Protein 7JVE (pdb70)

B-factor: mean 40.15, std 17.89, range [16.14, 153.86]

Nearest PDB structures (foldseek):
  7jve-assembly2_D  TM=9.878E-01  e=9.629E-43  Salmonella enterica subsp. enterica serovar Typhimurium
  9edl-assembly1_A  TM=7.909E-01  e=1.111E-11  Francisella tularensis subsp. tularensis SCHU S4
  6mhh-assembly1_A-3  TM=7.033E-01  e=1.786E-09  Proteus mirabilis
  5idr-assembly2_F  TM=6.924E-01  e=1.075E-09  Proteus mirabilis ATCC 29906
  4xvw-assembly3_I  TM=6.139E-01  e=1.028E-08  Proteus mirabilis ATCC 29906

Structure (mmCIF, N/CA/C/O backbone):
data_7JVE
#
_entry.id   7JVE
#
_cell.length_a   103.012
_cell.length_b   133.731
_cell.length_c   146.750
_cell.angle_alpha   90.000
_cell.angle_beta   90.000
_cell.angle_gamma   90.000
#
_symmetry.space_group_name_H-M   'P 21 21 21'
#
loop_
_entity.id
_entity.type
_entity.pdbx_description
1 polymer 'DsbA family protein'
2 non-polymer 'MAGNESIUM ION'
3 non-polymer 1,2-ETHANEDIOL
4 non-polymer 'TRIETHYLENE GLYCOL'
5 water water
#
loop_
_atom_site.group_PDB
_atom_site.id
_atom_site.type_symbol
_atom_site.label_atom_id
_atom_site.label_alt_id
_atom_site.label_comp_id
_atom_site.label_asym_id
_atom_site.label_entity_id
_atom_site.label_seq_id
_atom_site.pdbx_PDB_ins_code
_atom_site.Cartn_x
_atom_site.Cartn_y
_atom_site.Cartn_z
_atom_site.occupancy
_atom_site.B_iso_or_equiv
_atom_site.auth_seq_id
_atom_site.auth_comp_id
_atom_site.auth_asym_id
_atom_site.auth_atom_id
_atom_site.pdbx_PDB_model_num
ATOM 1 N N . ASP A 1 2 ? 62.870 29.546 -0.773 1.00 75.36 2 ASP A N 1
ATOM 2 C CA . ASP A 1 2 ? 63.829 30.644 -0.771 1.00 86.51 2 ASP A CA 1
ATOM 3 C C . ASP A 1 2 ? 63.527 31.609 0.396 1.00 85.63 2 ASP A C 1
ATOM 4 O O . ASP A 1 2 ? 63.072 31.178 1.463 1.00 75.38 2 ASP A O 1
ATOM 9 N N . SER A 1 3 ? 63.776 32.903 0.198 1.00 92.74 3 SER A N 1
ATOM 10 C CA . SER A 1 3 ? 63.720 33.893 1.266 1.00 87.86 3 SER A CA 1
ATOM 11 C C . SER A 1 3 ? 62.737 35.005 0.906 1.00 83.65 3 SER A C 1
ATOM 12 O O . SER A 1 3 ? 62.373 35.190 -0.260 1.00 85.25 3 SER A O 1
ATOM 15 N N . ALA A 1 4 ? 62.308 35.754 1.933 1.00 76.12 4 ALA A N 1
ATOM 16 C CA . ALA A 1 4 ? 61.286 36.788 1.787 1.00 75.58 4 ALA A CA 1
ATOM 17 C C . ALA A 1 4 ? 61.121 37.582 3.082 1.00 72.21 4 ALA A C 1
ATOM 18 O O . ALA A 1 4 ? 61.656 37.184 4.126 1.00 71.94 4 ALA A O 1
ATOM 20 N N . PRO A 1 5 ? 60.392 38.700 3.061 1.00 67.04 5 PRO A N 1
ATOM 21 C CA . PRO A 1 5 ? 60.210 39.489 4.288 1.00 66.03 5 PRO A CA 1
ATOM 22 C C . PRO A 1 5 ? 59.522 38.686 5.384 1.00 65.47 5 PRO A C 1
ATOM 23 O O . PRO A 1 5 ? 58.442 38.121 5.184 1.00 60.77 5 PRO A O 1
ATOM 27 N N . THR A 1 6 ? 60.151 38.675 6.563 1.00 64.35 6 THR A N 1
ATOM 28 C CA . THR A 1 6 ? 59.673 37.860 7.675 1.00 65.44 6 THR A CA 1
ATOM 29 C C . THR A 1 6 ? 58.244 38.212 8.062 1.00 61.43 6 THR A C 1
ATOM 30 O O . THR A 1 6 ? 57.415 37.323 8.288 1.00 57.81 6 THR A O 1
ATOM 34 N N . SER A 1 7 ? 57.939 39.509 8.144 1.00 60.79 7 SER A N 1
ATOM 35 C CA . SER A 1 7 ? 56.611 39.934 8.568 1.00 58.64 7 SER A CA 1
ATOM 36 C C . SER A 1 7 ? 55.521 39.449 7.616 1.00 56.88 7 SER A C 1
ATOM 37 O O . SER A 1 7 ? 54.364 39.310 8.025 1.00 55.30 7 SER A O 1
ATOM 40 N N . GLN A 1 8 ? 55.855 39.201 6.346 1.00 58.87 8 GLN A N 1
ATOM 41 C CA . GLN A 1 8 ? 54.845 38.823 5.358 1.00 57.98 8 GLN A CA 1
ATOM 42 C C . GLN A 1 8 ? 54.702 37.318 5.171 1.00 54.65 8 GLN A C 1
ATOM 43 O O . GLN A 1 8 ? 53.672 36.867 4.654 1.00 50.88 8 GLN A O 1
ATOM 49 N N . ILE A 1 9 ? 55.696 36.533 5.576 1.00 54.38 9 ILE A N 1
ATOM 50 C CA . ILE A 1 9 ? 55.686 35.117 5.233 1.00 54.70 9 ILE A CA 1
ATOM 51 C C . ILE A 1 9 ? 54.499 34.413 5.883 1.00 52.95 9 ILE A C 1
ATOM 52 O O . ILE A 1 9 ? 53.696 33.755 5.210 1.00 51.71 9 ILE A O 1
ATOM 57 N N . GLY A 1 10 ? 54.386 34.525 7.203 1.00 53.04 10 GLY A N 1
ATOM 58 C CA . GLY A 1 10 ? 53.370 33.825 7.951 1.00 51.94 10 GLY A CA 1
ATOM 59 C C . GLY A 1 10 ? 51.961 34.121 7.478 1.00 49.51 10 GLY A C 1
ATOM 60 O O . GLY A 1 10 ? 51.205 33.223 7.094 1.00 48.67 10 GLY A O 1
ATOM 61 N N . PRO A 1 11 ? 51.571 35.393 7.522 1.00 48.56 11 PRO A N 1
ATOM 62 C CA . PRO A 1 11 ? 50.232 35.753 7.039 1.00 47.51 11 PRO A CA 1
ATOM 63 C C . PRO A 1 11 ? 49.988 35.345 5.595 1.00 49.28 11 PRO A C 1
ATOM 64 O O . PRO A 1 11 ? 48.877 34.916 5.258 1.00 49.27 11 PRO A O 1
ATOM 68 N N . THR A 1 12 ? 50.999 35.473 4.727 1.00 49.15 12 THR A N 1
ATOM 69 C CA . THR A 1 12 ? 50.809 35.143 3.317 1.00 46.88 12 THR A CA 1
ATOM 70 C C . THR A 1 12 ? 50.695 33.637 3.121 1.00 48.87 12 THR A C 1
ATOM 71 O O . THR A 1 12 ? 49.823 33.159 2.384 1.00 45.88 12 THR A O 1
ATOM 75 N N . ALA A 1 13 ? 51.550 32.870 3.796 1.00 50.09 13 ALA A N 1
ATOM 76 C CA . ALA A 1 13 ? 51.505 31.423 3.662 1.00 48.93 13 ALA A CA 1
ATOM 77 C C . ALA A 1 13 ? 50.127 30.871 4.037 1.00 47.30 13 ALA A C 1
ATOM 78 O O . ALA A 1 13 ? 49.580 30.009 3.338 1.00 46.81 13 ALA A O 1
ATOM 80 N N . GLU A 1 14 ? 49.545 31.354 5.131 1.00 46.62 14 GLU A N 1
ATOM 81 C CA . GLU A 1 14 ? 48.269 30.791 5.551 1.00 48.08 14 GLU A CA 1
ATOM 82 C C . GLU A 1 14 ? 47.115 31.313 4.707 1.00 46.18 14 GLU A C 1
ATOM 83 O O . GLU A 1 14 ? 46.128 30.596 4.511 1.00 43.18 14 GLU A O 1
ATOM 89 N N . ALA A 1 15 ? 47.215 32.548 4.205 1.00 44.70 15 ALA A N 1
ATOM 90 C CA . ALA A 1 15 ? 46.196 33.042 3.292 1.00 44.51 15 ALA A CA 1
ATOM 91 C C . ALA A 1 15 ? 46.202 32.248 1.994 1.00 45.79 15 ALA A C 1
ATOM 92 O O . ALA A 1 15 ? 45.139 32.020 1.399 1.00 41.69 15 ALA A O 1
ATOM 94 N N . TYR A 1 16 ? 47.386 31.805 1.555 1.00 43.64 16 TYR A N 1
ATOM 95 C CA . TYR A 1 16 ? 47.470 31.000 0.345 1.00 47.85 16 TYR A CA 1
ATOM 96 C C . TYR A 1 16 ? 46.819 29.633 0.557 1.00 45.09 16 TYR A C 1
ATOM 97 O O . TYR A 1 16 ? 46.049 29.164 -0.290 1.00 45.91 16 TYR A O 1
ATOM 106 N N . ILE A 1 17 ? 47.092 28.992 1.690 1.00 45.71 17 ILE A N 1
ATOM 107 C CA . ILE A 1 17 ? 46.455 27.712 1.981 1.00 43.92 17 ILE A CA 1
ATOM 108 C C . ILE A 1 17 ? 44.940 27.873 2.045 1.00 44.31 17 ILE A C 1
ATOM 109 O O . ILE A 1 17 ? 44.194 27.073 1.470 1.00 43.41 17 ILE A O 1
ATOM 114 N N . VAL A 1 18 ? 44.461 28.917 2.727 1.00 42.02 18 VAL A N 1
ATOM 115 C CA . VAL A 1 18 ? 43.026 29.193 2.739 1.00 44.15 18 VAL A CA 1
ATOM 116 C C . VAL A 1 18 ? 42.476 29.271 1.318 1.00 45.63 18 VAL A C 1
ATOM 117 O O . VAL A 1 18 ? 41.425 28.694 1.017 1.00 47.36 18 VAL A O 1
ATOM 121 N N . SER A 1 19 ? 43.185 29.965 0.416 1.00 43.68 19 SER A N 1
ATOM 122 C CA . SER A 1 19 ? 42.726 30.081 -0.972 1.00 46.33 19 SER A CA 1
ATOM 123 C C . SER A 1 19 ? 42.799 28.766 -1.721 1.00 47.30 19 SER A C 1
ATOM 124 O O . SER A 1 19 ? 41.971 28.511 -2.603 1.00 48.69 19 SER A O 1
ATOM 127 N N . HIS A 1 20 ? 43.806 27.947 -1.426 1.00 43.39 20 HIS A N 1
ATOM 128 C CA . HIS A 1 20 ? 44.081 26.724 -2.175 1.00 44.86 20 HIS A CA 1
ATOM 129 C C . HIS A 1 20 ? 44.266 25.596 -1.172 1.00 45.22 20 HIS A C 1
ATOM 130 O O . HIS A 1 20 ? 45.381 25.111 -0.952 1.00 46.85 20 HIS A O 1
ATOM 137 N N . PRO A 1 21 ? 43.179 25.154 -0.537 1.00 45.96 21 PRO A N 1
ATOM 138 C CA . PRO A 1 21 ? 43.314 24.247 0.611 1.00 44.32 21 PRO A CA 1
ATOM 139 C C . PRO A 1 21 ? 43.627 22.782 0.285 1.00 45.84 21 PRO A C 1
ATOM 140 O O . PRO A 1 21 ? 44.094 22.078 1.177 1.00 49.67 21 PRO A O 1
ATOM 144 N N . ASP A 1 22 ? 43.427 22.282 -0.927 1.00 43.92 22 ASP A N 1
ATOM 145 C CA . ASP A 1 22 ? 43.645 20.851 -1.184 1.00 51.74 22 ASP A CA 1
ATOM 146 C C . ASP A 1 22 ? 45.019 20.316 -0.834 1.00 49.37 22 ASP A C 1
ATOM 147 O O . ASP A 1 22 ? 45.114 19.242 -0.227 1.00 50.53 22 ASP A O 1
ATOM 152 N N . LYS A 1 23 ? 46.085 21.008 -1.178 1.00 50.07 23 LYS A N 1
ATOM 153 C CA . LYS A 1 23 ? 47.361 20.362 -0.931 1.00 49.72 23 LYS A CA 1
ATOM 154 C C . LYS A 1 23 ? 47.609 20.204 0.558 1.00 46.94 23 LYS A C 1
ATOM 155 O O . LYS A 1 23 ? 47.932 19.106 1.019 1.00 47.89 23 LYS A O 1
ATOM 161 N N . VAL A 1 24 ? 47.399 21.264 1.334 1.00 44.98 24 VAL A N 1
ATOM 162 C CA . VAL A 1 24 ? 47.662 21.145 2.760 1.00 46.14 24 VAL A CA 1
ATOM 163 C C . VAL A 1 24 ? 46.530 20.391 3.454 1.00 46.88 24 VAL A C 1
ATOM 164 O O . VAL A 1 24 ? 46.767 19.665 4.435 1.00 44.48 24 VAL A O 1
ATOM 168 N N . GLY A 1 25 ? 45.304 20.524 2.947 1.00 43.79 25 GLY A N 1
ATOM 169 C CA . GLY A 1 25 ? 44.202 19.740 3.474 1.00 43.19 25 GLY A CA 1
ATOM 170 C C . GLY A 1 25 ? 44.435 18.248 3.341 1.00 47.41 25 GLY A C 1
ATOM 171 O O . GLY A 1 25 ? 44.193 17.487 4.281 1.00 43.35 25 GLY A O 1
ATOM 172 N N . GLU A 1 26 ? 44.926 17.806 2.178 1.00 46.04 26 GLU A N 1
ATOM 173 C CA . GLU A 1 26 ? 45.175 16.379 1.991 1.00 47.34 26 GLU A CA 1
ATOM 174 C C . GLU A 1 26 ? 46.320 15.890 2.867 1.00 44.31 26 GLU A C 1
ATOM 175 O O . GLU A 1 26 ? 46.215 14.840 3.513 1.00 45.19 26 GLU A O 1
ATOM 181 N N . VAL A 1 27 ? 47.432 16.624 2.893 1.00 42.34 27 VAL A N 1
ATOM 182 C CA . VAL A 1 27 ? 48.588 16.133 3.634 1.00 46.48 27 VAL A CA 1
ATOM 183 C C . VAL A 1 27 ? 48.276 16.087 5.130 1.00 44.25 27 VAL A C 1
ATOM 184 O O . VAL A 1 27 ? 48.609 15.117 5.818 1.00 43.98 27 VAL A O 1
ATOM 188 N N . VAL A 1 28 ? 47.598 17.110 5.651 1.00 43.22 28 VAL A N 1
ATOM 189 C CA . VAL A 1 28 ? 47.257 17.100 7.069 1.00 40.81 28 VAL A CA 1
ATOM 190 C C . VAL A 1 28 ? 46.188 16.052 7.366 1.00 43.58 28 VAL A C 1
ATOM 191 O O . VAL A 1 28 ? 46.238 15.377 8.404 1.00 44.02 28 VAL A O 1
ATOM 195 N N . ALA A 1 29 ? 45.195 15.905 6.479 1.00 38.81 29 ALA A N 1
ATOM 196 C CA . ALA A 1 29 ? 44.174 14.881 6.692 1.00 39.83 29 ALA A CA 1
ATOM 197 C C . ALA A 1 29 ? 44.794 13.493 6.709 1.00 43.38 29 ALA A C 1
ATOM 198 O O . ALA A 1 29 ? 44.421 12.640 7.525 1.00 42.79 29 ALA A O 1
ATOM 200 N N . THR A 1 30 ? 45.758 13.254 5.822 1.00 41.99 30 THR A N 1
ATOM 201 C CA . THR A 1 30 ? 46.474 11.987 5.831 1.00 42.64 30 THR A CA 1
ATOM 202 C C . THR A 1 30 ? 47.220 11.795 7.149 1.00 43.62 30 THR A C 1
ATOM 203 O O . THR A 1 30 ? 47.141 10.726 7.769 1.00 47.13 30 THR A O 1
ATOM 207 N N . TYR A 1 31 ? 47.951 12.824 7.595 1.00 40.61 31 TYR A N 1
ATOM 208 C CA . TYR A 1 31 ? 48.594 12.767 8.904 1.00 42.84 31 TYR A CA 1
ATOM 209 C C . TYR A 1 31 ? 47.600 12.391 9.997 1.00 42.91 31 TYR A C 1
ATOM 210 O O . TYR A 1 31 ? 47.921 11.613 10.902 1.00 42.50 31 TYR A O 1
ATOM 219 N N . LEU A 1 32 ? 46.389 12.946 9.934 1.00 43.55 32 LEU A N 1
ATOM 220 C CA . LEU A 1 32 ? 45.409 12.715 10.988 1.00 40.07 32 LEU A CA 1
ATOM 221 C C . LEU A 1 32 ? 44.834 11.309 10.917 1.00 41.34 32 LEU A C 1
ATOM 222 O O . LEU A 1 32 ? 44.542 10.697 11.951 1.00 40.12 32 LEU A O 1
ATOM 227 N N . ALA A 1 33 ? 44.636 10.791 9.706 1.00 41.47 33 ALA A N 1
ATOM 228 C CA . ALA A 1 33 ? 44.194 9.410 9.577 1.00 39.96 33 ALA A CA 1
ATOM 229 C C . ALA A 1 33 ? 45.199 8.457 10.214 1.00 40.10 33 ALA A C 1
ATOM 230 O O . ALA A 1 33 ? 44.810 7.394 10.718 1.00 38.73 33 ALA A O 1
ATOM 232 N N . GLU A 1 34 ? 46.482 8.843 10.233 1.00 39.96 34 GLU A N 1
ATOM 233 C CA . GLU A 1 34 ? 47.567 8.016 10.755 1.00 41.88 34 GLU A CA 1
ATOM 234 C C . GLU A 1 34 ? 47.874 8.291 12.223 1.00 41.37 34 GLU A C 1
ATOM 235 O O . GLU A 1 34 ? 48.496 7.451 12.880 1.00 45.87 34 GLU A O 1
ATOM 241 N N . HIS A 1 35 ? 47.471 9.446 12.750 1.00 40.28 35 HIS A N 1
ATOM 242 C CA . HIS A 1 35 ? 47.510 9.729 14.181 1.00 40.37 35 HIS A CA 1
ATOM 243 C C . HIS A 1 35 ? 46.083 10.017 14.630 1.00 41.41 35 HIS A C 1
ATOM 244 O O . HIS A 1 35 ? 45.751 11.158 14.978 1.00 44.70 35 HIS A O 1
ATOM 251 N N . PRO A 1 36 ? 45.210 9.002 14.631 1.00 40.85 36 PRO A N 1
ATOM 252 C CA . PRO A 1 36 ? 43.764 9.259 14.795 1.00 39.33 36 PRO A CA 1
ATOM 253 C C . PRO A 1 36 ? 43.317 9.542 16.219 1.00 38.90 36 PRO A C 1
ATOM 254 O O . PRO A 1 36 ? 42.116 9.632 16.485 1.00 38.80 36 PRO A O 1
ATOM 258 N N . GLU A 1 37 ? 44.268 9.671 17.143 1.00 43.25 37 GLU A N 1
ATOM 259 C CA . GLU A 1 37 ? 43.944 10.025 18.521 1.00 43.79 37 GLU A CA 1
ATOM 260 C C . GLU A 1 37 ? 43.144 11.315 18.594 1.00 42.56 37 GLU A C 1
ATOM 261 O O . GLU A 1 37 ? 42.430 11.526 19.580 1.00 39.73 37 GLU A O 1
ATOM 267 N N . PHE A 1 38 ? 43.277 12.197 17.589 1.00 37.02 38 PHE A N 1
ATOM 268 C CA . PHE A 1 38 ? 42.508 13.437 17.576 1.00 38.00 38 PHE A CA 1
ATOM 269 C C . PHE A 1 38 ? 41.019 13.148 17.561 1.00 36.27 38 PHE A C 1
ATOM 270 O O . PHE A 1 38 ? 40.227 13.911 18.122 1.00 39.24 38 PHE A O 1
ATOM 278 N N . LEU A 1 39 ? 40.623 12.058 16.912 1.00 32.96 39 LEU A N 1
ATOM 279 C CA . LEU A 1 39 ? 39.219 11.692 16.871 1.00 34.82 39 LEU A CA 1
ATOM 280 C C . LEU A 1 39 ? 38.658 11.487 18.275 1.00 35.74 39 LEU A C 1
ATOM 281 O O . LEU A 1 39 ? 37.519 11.868 18.561 1.00 36.59 39 LEU A O 1
ATOM 286 N N . VAL A 1 40 ? 39.441 10.881 19.167 1.00 37.81 40 VAL A N 1
ATOM 287 C CA . VAL A 1 40 ? 38.917 10.553 20.489 1.00 33.62 40 VAL A CA 1
ATOM 288 C C . VAL A 1 40 ? 38.625 11.821 21.279 1.00 31.81 40 VAL A C 1
ATOM 289 O O . VAL A 1 40 ? 37.602 11.920 21.960 1.00 32.91 40 VAL A O 1
ATOM 293 N N . ALA A 1 41 ? 39.498 12.824 21.171 1.00 33.15 41 ALA A N 1
ATOM 294 C CA . ALA A 1 41 ? 39.310 14.077 21.899 1.00 30.50 41 ALA A CA 1
ATOM 295 C C . ALA A 1 41 ? 38.226 14.945 21.261 1.00 33.57 41 ALA A C 1
ATOM 296 O O . ALA A 1 41 ? 37.427 15.567 21.975 1.00 35.44 41 ALA A O 1
ATOM 298 N N . ALA A 1 42 ? 38.176 15.001 19.925 1.00 32.59 42 ALA A N 1
ATOM 299 C CA . ALA A 1 42 ? 37.105 15.742 19.261 1.00 30.35 42 ALA A CA 1
ATOM 300 C C . ALA A 1 42 ? 35.733 15.170 19.617 1.00 32.16 42 ALA A C 1
ATOM 301 O O . ALA A 1 42 ? 34.788 15.924 19.878 1.00 29.21 42 ALA A O 1
ATOM 303 N N . SER A 1 43 ? 35.604 13.835 19.619 1.00 30.60 43 SER A N 1
ATOM 304 C CA . SER A 1 43 ? 34.316 13.212 19.926 1.00 29.39 43 SER A CA 1
ATOM 305 C C . SER A 1 43 ? 33.884 13.518 21.354 1.00 29.98 43 SER A C 1
ATOM 306 O O . SER A 1 43 ? 32.702 13.787 21.610 1.00 28.34 43 SER A O 1
ATOM 309 N N . GLU A 1 44 ? 34.831 13.504 22.296 1.00 30.23 44 GLU A N 1
ATOM 310 C CA . GLU A 1 44 ? 34.499 13.874 23.664 1.00 29.89 44 GLU A CA 1
ATOM 311 C C . GLU A 1 44 ? 34.015 15.322 23.741 1.00 32.50 44 GLU A C 1
ATOM 312 O O . GLU A 1 44 ? 32.985 15.613 24.366 1.00 33.63 44 GLU A O 1
ATOM 318 N N . THR A 1 45 ? 34.748 16.249 23.109 1.00 30.94 45 THR A N 1
ATOM 319 C CA . THR A 1 45 ? 34.295 17.637 23.058 1.00 30.73 45 THR A CA 1
ATOM 320 C C . THR A 1 45 ? 32.905 17.740 22.425 1.00 30.76 45 THR A C 1
ATOM 321 O O . THR A 1 45 ? 32.027 18.451 22.935 1.00 27.53 45 THR A O 1
ATOM 325 N N . LEU A 1 46 ? 32.684 17.034 21.316 1.00 30.42 46 LEU A N 1
ATOM 326 C CA . LEU A 1 46 ? 31.388 17.108 20.651 1.00 28.27 46 LEU A CA 1
ATOM 327 C C . LEU A 1 46 ? 30.258 16.775 21.622 1.00 29.57 46 LEU A C 1
ATOM 328 O O . LEU A 1 46 ? 29.319 17.557 21.796 1.00 27.66 46 LEU A O 1
ATOM 333 N N . HIS A 1 47 ? 30.345 15.619 22.276 1.00 27.95 47 HIS A N 1
ATOM 334 C CA . HIS A 1 47 ? 29.226 15.155 23.081 1.00 28.31 47 HIS A CA 1
ATOM 335 C C . HIS A 1 47 ? 29.097 15.960 24.366 1.00 28.58 47 HIS A C 1
ATOM 336 O O . HIS A 1 47 ? 27.977 16.264 24.800 1.00 25.84 47 HIS A O 1
ATOM 343 N N . GLN A 1 48 ? 30.218 16.379 24.939 1.00 28.47 48 GLN A N 1
ATOM 344 C CA . GLN A 1 48 ? 30.159 17.284 26.074 1.00 32.45 48 GLN A CA 1
ATOM 345 C C . GLN A 1 48 ? 29.426 18.581 25.706 1.00 33.08 48 GLN A C 1
ATOM 346 O O . GLN A 1 48 ? 28.636 19.106 26.503 1.00 33.35 48 GLN A O 1
ATOM 352 N N . ARG A 1 49 ? 29.586 19.068 24.470 1.00 30.89 49 ARG A N 1
ATOM 353 C CA . ARG A 1 49 ? 28.900 20.315 24.118 1.00 30.56 49 ARG A CA 1
ATOM 354 C C . ARG A 1 49 ? 27.462 20.098 23.659 1.00 32.41 49 ARG A C 1
ATOM 355 O O . ARG A 1 49 ? 26.625 20.993 23.832 1.00 30.04 49 ARG A O 1
ATOM 363 N N . GLN A 1 50 ? 27.153 18.950 23.050 1.00 30.48 50 GLN A N 1
ATOM 364 C CA . GLN A 1 50 ? 25.763 18.687 22.692 1.00 31.39 50 GLN A CA 1
ATOM 365 C C . GLN A 1 50 ? 24.913 18.450 23.933 1.00 29.79 50 GLN A C 1
ATOM 366 O O . GLN A 1 50 ? 23.734 18.823 23.950 1.00 30.77 50 GLN A O 1
ATOM 372 N N . GLN A 1 51 ? 25.498 17.869 24.986 1.00 26.91 51 GLN A N 1
ATOM 373 C CA . GLN A 1 51 ? 24.787 17.734 26.250 1.00 29.04 51 GLN A CA 1
ATOM 374 C C . GLN A 1 51 ? 24.385 19.108 26.785 1.00 30.44 51 GLN A C 1
ATOM 375 O O . GLN A 1 51 ? 23.223 19.340 27.151 1.00 28.18 51 GLN A O 1
ATOM 381 N N . ILE A 1 52 ? 25.335 20.037 26.822 1.00 27.03 52 ILE A N 1
ATOM 382 C CA . ILE A 1 52 ? 25.036 21.361 27.348 1.00 30.37 52 ILE A CA 1
ATOM 383 C C . ILE A 1 52 ? 24.031 22.073 26.452 1.00 30.07 52 ILE A C 1
ATOM 384 O O . ILE A 1 52 ? 23.090 22.712 26.935 1.00 30.51 52 ILE A O 1
ATOM 389 N N . ALA A 1 53 ? 24.191 21.942 25.137 1.00 31.19 53 ALA A N 1
ATOM 390 C CA . ALA A 1 53 ? 23.273 22.605 24.219 1.00 32.26 53 ALA A CA 1
ATOM 391 C C . ALA A 1 53 ? 21.871 22.017 24.331 1.00 28.42 53 ALA A C 1
ATOM 392 O O . ALA A 1 53 ? 20.876 22.752 24.298 1.00 28.29 53 ALA A O 1
ATOM 394 N N . GLN A 1 54 ? 21.775 20.699 24.484 1.00 26.93 54 GLN A N 1
ATOM 395 C CA . GLN A 1 54 ? 20.470 20.058 24.648 1.00 28.22 54 GLN A CA 1
ATOM 396 C C . GLN A 1 54 ? 19.779 20.547 25.914 1.00 26.99 54 GLN A C 1
ATOM 397 O O . GLN A 1 54 ? 18.597 20.915 25.889 1.00 29.63 54 GLN A O 1
ATOM 403 N N . GLN A 1 55 ? 20.507 20.533 27.038 1.00 26.06 55 GLN A N 1
ATOM 404 C CA . GLN A 1 55 ? 19.969 20.982 28.319 1.00 24.94 55 GLN A CA 1
ATOM 405 C C . GLN A 1 55 ? 19.460 22.413 28.224 1.00 28.06 55 GLN A C 1
ATOM 406 O O . GLN A 1 55 ? 18.339 22.722 28.649 1.00 28.79 55 GLN A O 1
ATOM 412 N N . GLN A 1 56 ? 20.283 23.305 27.686 1.00 27.14 56 GLN A N 1
ATOM 413 C CA . GLN A 1 56 ? 19.865 24.687 27.523 1.00 27.31 56 GLN A CA 1
ATOM 414 C C . GLN A 1 56 ? 18.574 24.786 26.721 1.00 26.88 56 GLN A C 1
ATOM 415 O O . GLN A 1 56 ? 17.677 25.567 27.069 1.00 27.97 56 GLN A O 1
ATOM 421 N N . ALA A 1 57 ? 18.448 23.990 25.657 1.00 24.74 57 ALA A N 1
ATOM 422 C CA . ALA A 1 57 ? 17.255 24.083 24.817 1.00 27.50 57 ALA A CA 1
ATOM 423 C C . ALA A 1 57 ? 16.027 23.556 25.544 1.00 26.07 57 ALA A C 1
ATOM 424 O O . ALA A 1 57 ? 14.932 24.101 25.378 1.00 25.85 57 ALA A O 1
ATOM 426 N N . TYR A 1 58 ? 16.191 22.482 26.331 1.00 24.50 58 TYR A N 1
ATOM 427 C CA . TYR A 1 58 ? 15.097 21.977 27.162 1.00 26.63 58 TYR A CA 1
ATOM 428 C C . TYR A 1 58 ? 14.678 22.999 28.211 1.00 27.50 58 TYR A C 1
ATOM 429 O O . TYR A 1 58 ? 13.480 23.159 28.486 1.00 25.97 58 TYR A O 1
ATOM 438 N N . VAL A 1 59 ? 15.652 23.686 28.820 1.00 24.20 59 VAL A N 1
ATOM 439 C CA . VAL A 1 59 ? 15.324 24.705 29.808 1.00 25.02 59 VAL A CA 1
ATOM 440 C C . VAL A 1 59 ? 14.467 25.801 29.179 1.00 29.57 59 VAL A C 1
ATOM 441 O O . VAL A 1 59 ? 13.469 26.247 29.765 1.00 27.92 59 VAL A O 1
ATOM 445 N N . GLN A 1 60 ? 14.829 26.242 27.970 1.00 27.30 60 GLN A N 1
ATOM 446 C CA . GLN A 1 60 ? 14.016 27.239 27.282 1.00 27.85 60 GLN A CA 1
ATOM 447 C C . GLN A 1 60 ? 12.591 26.742 27.087 1.00 28.74 60 GLN A C 1
ATOM 448 O O . GLN A 1 60 ? 11.639 27.513 27.233 1.00 27.18 60 GLN A O 1
ATOM 454 N N . LEU A 1 61 ? 12.428 25.458 26.727 1.00 26.22 61 LEU A N 1
ATOM 455 C CA . LEU A 1 61 ? 11.088 24.907 26.527 1.00 26.74 61 LEU A CA 1
ATOM 456 C C . LEU A 1 61 ? 10.302 24.886 27.833 1.00 26.69 61 LEU A C 1
ATOM 457 O O . LEU A 1 61 ? 9.112 25.234 27.851 1.00 26.67 61 LEU A O 1
ATOM 462 N N . ALA A 1 62 ? 10.962 24.501 28.941 1.00 25.19 62 ALA A N 1
ATOM 463 C CA . ALA A 1 62 ? 10.328 24.534 30.260 1.00 24.87 62 ALA A CA 1
ATOM 464 C C . ALA A 1 62 ? 9.846 25.933 30.617 1.00 29.26 62 ALA A C 1
ATOM 465 O O . ALA A 1 62 ? 8.726 26.103 31.117 1.00 27.69 62 ALA A O 1
ATOM 467 N N . LEU A 1 63 ? 10.673 26.952 30.366 1.00 27.87 63 LEU A N 1
ATOM 468 C CA . LEU A 1 63 ? 10.242 28.315 30.652 1.00 30.38 63 LEU A CA 1
ATOM 469 C C . LEU A 1 63 ? 9.062 28.708 29.780 1.00 30.01 63 LEU A C 1
ATOM 470 O O . LEU A 1 63 ? 8.139 29.381 30.249 1.00 35.29 63 LEU A O 1
ATOM 475 N N . GLN A 1 64 ? 9.053 28.277 28.518 1.00 28.65 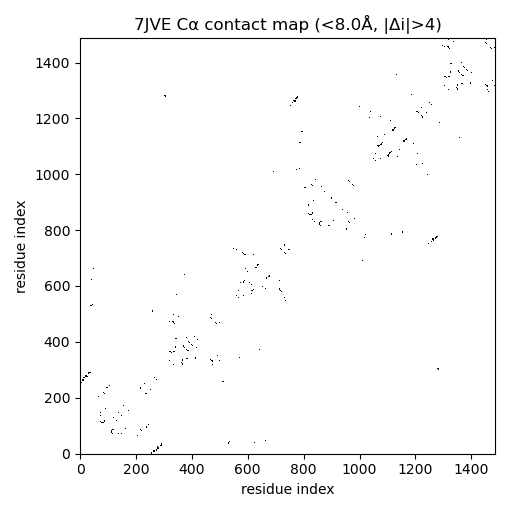64 GLN A N 1
ATOM 476 C CA . GLN A 1 64 ? 7.952 28.657 27.633 1.00 29.82 64 GLN A CA 1
ATOM 477 C C . GLN A 1 64 ? 6.633 27.975 28.033 1.00 30.09 64 GLN A C 1
ATOM 478 O O . GLN A 1 64 ? 5.559 28.584 27.942 1.00 31.72 64 GLN A O 1
ATOM 484 N N . TYR A 1 65 ? 6.681 26.722 28.490 1.00 26.38 65 TYR A N 1
ATOM 485 C CA . TYR A 1 65 ? 5.464 25.988 28.826 1.00 28.76 65 TYR A CA 1
ATOM 486 C C . TYR A 1 65 ? 5.240 25.888 30.330 1.00 29.53 65 TYR A C 1
ATOM 487 O O . TYR A 1 65 ? 4.584 24.962 30.801 1.00 31.74 65 TYR A O 1
ATOM 496 N N A ARG A 1 66 ? 5.774 26.844 31.083 0.47 29.44 66 ARG A N 1
ATOM 497 N N B ARG A 1 66 ? 5.765 26.843 31.096 0.53 30.14 66 ARG A N 1
ATOM 498 C CA A ARG A 1 66 ? 5.626 26.862 32.532 0.47 33.15 66 ARG A CA 1
ATOM 499 C CA B ARG A 1 66 ? 5.614 26.811 32.547 0.53 32.95 66 ARG A CA 1
ATOM 500 C C A ARG A 1 66 ? 4.174 26.640 32.971 0.47 33.97 66 ARG A C 1
ATOM 501 C C B ARG A 1 66 ? 4.155 26.614 32.968 0.53 34.11 66 ARG A C 1
ATOM 502 O O A ARG A 1 66 ? 3.895 25.815 33.849 0.47 29.43 66 ARG A O 1
ATOM 503 O O B ARG A 1 66 ? 3.852 25.784 33.834 0.53 31.27 66 ARG A O 1
ATOM 518 N N . ALA A 1 67 ? 3.234 27.382 32.380 1.00 28.99 67 ALA A N 1
ATOM 519 C CA . ALA A 1 67 ? 1.857 27.323 32.856 1.00 30.51 67 ALA A CA 1
ATOM 520 C C . ALA A 1 67 ? 1.283 25.926 32.673 1.00 30.57 67 ALA A C 1
ATOM 521 O O . ALA A 1 67 ? 0.611 25.396 33.570 1.00 28.47 67 ALA A O 1
ATOM 523 N N . GLU A 1 68 ? 1.551 25.308 31.527 1.00 29.51 68 GLU A N 1
ATOM 524 C CA . GLU A 1 68 ? 1.077 23.956 31.288 1.00 25.48 68 GLU A CA 1
ATOM 525 C C . GLU A 1 68 ? 1.771 22.970 32.220 1.00 28.61 68 GLU A C 1
ATOM 526 O O . GLU A 1 68 ? 1.125 22.079 32.782 1.00 30.75 68 GLU A O 1
ATOM 532 N N . LEU A 1 69 ? 3.091 23.110 32.388 1.00 23.39 69 LEU A N 1
ATOM 533 C CA . LEU A 1 69 ? 3.834 22.208 33.263 1.00 23.33 69 LEU A CA 1
ATOM 534 C C . LEU A 1 69 ? 3.289 22.237 34.687 1.00 25.27 69 LEU A C 1
ATOM 535 O O . LEU A 1 69 ? 3.253 21.206 35.367 1.00 24.46 69 LEU A O 1
ATOM 540 N N . LEU A 1 70 ? 2.875 23.412 35.163 1.00 24.92 70 LEU A N 1
ATOM 541 C CA . LEU A 1 70 ? 2.461 23.591 36.546 1.00 27.02 70 LEU A CA 1
ATOM 542 C C . LEU A 1 70 ? 0.949 23.638 36.705 1.00 28.47 70 LEU A C 1
ATOM 543 O O . LEU A 1 70 ? 0.463 23.964 37.793 1.00 25.80 70 LEU A O 1
ATOM 548 N N . SER A 1 71 ? 0.208 23.307 35.645 1.00 28.80 71 SER A N 1
ATOM 549 C CA . SER A 1 71 ? -1.251 23.286 35.661 1.00 30.63 71 SER A CA 1
ATOM 550 C C . SER A 1 71 ? -1.788 22.659 36.943 1.00 28.07 71 SER A C 1
ATOM 551 O O . SER A 1 71 ? -1.332 21.596 37.367 1.00 26.29 71 SER A O 1
ATOM 554 N N . SER A 1 72 ? -2.746 23.337 37.570 1.00 29.68 72 SER A N 1
ATOM 555 C CA . SER A 1 72 ? -3.423 22.722 38.703 1.00 32.88 72 SER A CA 1
ATOM 556 C C . SER A 1 72 ? -4.411 21.638 38.274 1.00 30.88 72 SER A C 1
ATOM 557 O O . SER A 1 72 ? -5.084 21.074 39.140 1.00 30.33 72 SER A O 1
ATOM 560 N N . SER A 1 73 ? -4.537 21.358 36.973 1.00 28.92 73 SER A N 1
ATOM 561 C CA . SER A 1 73 ? -5.369 20.261 36.508 1.00 28.78 73 SER A CA 1
ATOM 562 C C . SER A 1 73 ? -4.680 18.904 36.632 1.00 27.73 73 SER A C 1
ATOM 563 O O . SER A 1 73 ? -5.358 17.874 36.556 1.00 26.40 73 SER A O 1
ATOM 566 N N . SER A 1 74 ? -3.374 18.878 36.852 1.00 24.91 74 SER A N 1
ATOM 567 C CA . SER A 1 74 ? -2.620 17.631 36.952 1.00 23.34 74 SER A CA 1
ATOM 568 C C . SER A 1 74 ? -2.560 17.174 38.401 1.00 24.58 74 SER A C 1
ATOM 569 O O . SER A 1 74 ? -2.442 18.000 39.310 1.00 26.36 74 SER A O 1
ATOM 572 N N . PRO A 1 75 ? -2.659 15.887 38.671 1.00 24.26 75 PRO A N 1
ATOM 573 C CA . PRO A 1 75 ? -2.524 15.439 40.062 1.00 26.78 75 PRO A CA 1
ATOM 574 C C . PRO A 1 75 ? -1.170 15.870 40.608 1.00 24.20 75 PRO A C 1
ATOM 575 O O . PRO A 1 75 ? -0.153 15.821 39.911 1.00 24.57 75 PRO A O 1
ATOM 579 N N . SER A 1 76 ? -1.158 16.287 41.870 1.00 24.62 76 SER A N 1
ATOM 580 C CA . SER A 1 76 ? 0.099 16.615 42.532 1.00 25.82 76 SER A CA 1
ATOM 581 C C . SER A 1 76 ? -0.001 16.291 44.013 1.00 25.70 76 SER A C 1
ATOM 582 O O . SER A 1 76 ? -1.085 16.053 44.546 1.00 24.95 76 SER A O 1
ATOM 585 N N . VAL A 1 77 ? 1.165 16.225 44.653 1.00 25.68 77 VAL A N 1
ATOM 586 C CA . VAL A 1 77 ? 1.287 16.246 46.100 1.00 25.90 77 VAL A CA 1
ATOM 587 C C . VAL A 1 77 ? 2.269 17.352 46.448 1.00 28.79 77 VAL A C 1
ATOM 588 O O . VAL A 1 77 ? 3.013 17.837 45.597 1.00 25.56 77 VAL A O 1
ATOM 592 N N . GLY A 1 78 ? 2.284 17.726 47.728 1.00 29.00 78 GLY A N 1
ATOM 593 C CA . GLY A 1 78 ? 3.030 18.877 48.164 1.00 28.63 78 GLY A CA 1
ATOM 594 C C . GLY A 1 78 ? 2.191 20.136 48.044 1.00 30.90 78 GLY A C 1
ATOM 595 O O . GLY A 1 78 ? 1.124 20.140 47.420 1.00 32.84 78 GLY A O 1
ATOM 596 N N . PRO A 1 79 ? 2.657 21.233 48.637 1.00 30.70 79 PRO A N 1
ATOM 597 C CA . PRO A 1 79 ? 1.835 22.457 48.658 1.00 34.85 79 PRO A CA 1
ATOM 598 C C . PRO A 1 79 ? 1.645 23.033 47.259 1.00 37.81 79 PRO A C 1
ATOM 599 O O . PRO A 1 79 ? 2.555 23.003 46.420 1.00 32.76 79 PRO A O 1
ATOM 603 N N . ASN A 1 80 ? 0.435 23.548 47.012 1.00 36.36 80 ASN A N 1
ATOM 604 C CA . ASN A 1 80 ? 0.129 24.092 45.690 1.00 40.52 80 ASN A CA 1
ATOM 605 C C . ASN A 1 80 ? 1.001 25.293 45.361 1.00 40.97 80 ASN A C 1
ATOM 606 O O . ASN A 1 80 ? 1.305 25.525 44.187 1.00 39.53 80 ASN A O 1
ATOM 611 N N . GLU A 1 81 ? 1.380 26.076 46.375 1.00 38.83 81 GLU A N 1
ATOM 612 C CA . GLU A 1 81 ? 2.230 27.249 46.219 1.00 42.38 81 GLU A CA 1
ATOM 613 C C . GLU A 1 81 ? 3.677 26.973 46.615 1.00 40.59 81 GLU A C 1
ATOM 614 O O . GLU A 1 81 ? 4.420 27.917 46.907 1.00 39.99 81 GLU A O 1
ATOM 620 N N . ALA A 1 82 ? 4.089 25.704 46.641 1.00 35.52 82 ALA A N 1
ATOM 621 C CA . ALA A 1 82 ? 5.490 25.369 46.857 1.00 35.28 82 ALA A CA 1
ATOM 622 C C . ALA A 1 82 ? 6.401 26.243 46.008 1.00 39.49 82 ALA A C 1
ATOM 623 O O . ALA A 1 82 ? 6.067 26.622 44.876 1.00 41.00 82 ALA A O 1
ATOM 625 N N . LYS A 1 83 ? 7.591 26.525 46.548 1.00 36.07 83 LYS A N 1
ATOM 626 C CA . LYS A 1 83 ? 8.514 27.366 45.805 1.00 36.57 83 LYS A CA 1
ATOM 627 C C . LYS A 1 83 ? 9.131 26.592 44.651 1.00 37.53 83 LYS A C 1
ATOM 628 O O . LYS A 1 83 ? 9.434 27.185 43.610 1.00 37.93 83 LYS A O 1
ATOM 634 N N . ALA A 1 84 ? 9.276 25.268 44.789 1.00 33.69 84 ALA A N 1
ATOM 635 C CA . ALA A 1 84 ? 9.809 24.432 43.719 1.00 31.64 84 ALA A CA 1
ATOM 636 C C . ALA A 1 84 ? 8.832 23.326 43.335 1.00 30.86 84 ALA A C 1
ATOM 637 O O . ALA A 1 84 ? 8.108 22.775 44.177 1.00 29.72 84 ALA A O 1
ATOM 639 N N . ALA A 1 85 ? 8.848 22.989 42.048 1.00 28.59 85 ALA A N 1
ATOM 640 C CA . ALA A 1 85 ? 8.055 21.896 41.516 1.00 27.18 85 ALA A CA 1
ATOM 641 C C . ALA A 1 85 ? 8.938 20.903 40.767 1.00 26.67 85 ALA A C 1
ATOM 642 O O . ALA A 1 85 ? 9.951 21.259 40.152 1.00 24.57 85 ALA A O 1
ATOM 644 N N . VAL A 1 86 ? 8.526 19.643 40.833 1.00 29.26 86 VAL A N 1
ATOM 645 C CA . VAL A 1 86 ? 9.128 18.545 40.093 1.00 24.91 86 VAL A CA 1
ATOM 646 C C . VAL A 1 86 ? 8.006 17.965 39.258 1.00 22.44 86 VAL A C 1
ATOM 647 O O . VAL A 1 86 ? 7.043 17.423 39.808 1.00 25.47 86 VAL A O 1
ATOM 651 N N . VAL A 1 87 ? 8.103 18.108 37.941 1.00 23.02 87 VAL A N 1
ATOM 652 C CA . VAL A 1 87 ? 7.078 17.653 37.012 1.00 22.60 87 VAL A CA 1
ATOM 653 C C . VAL A 1 87 ? 7.562 16.348 36.400 1.00 23.49 87 VAL A C 1
ATOM 654 O O . VAL A 1 87 ? 8.671 16.290 35.858 1.00 21.80 87 VAL A O 1
ATOM 658 N N . MET A 1 88 ? 6.755 15.289 36.494 1.00 24.75 88 MET A N 1
ATOM 659 C CA . MET A 1 88 ? 7.212 13.963 36.089 1.00 21.33 88 MET A CA 1
ATOM 660 C C . MET A 1 88 ? 6.357 13.422 34.951 1.00 22.47 88 MET A C 1
ATOM 661 O O . MET A 1 88 ? 5.154 13.182 35.124 1.00 22.53 88 MET A O 1
ATOM 666 N N . PHE A 1 89 ? 6.993 13.243 33.791 1.00 21.42 89 PHE A N 1
ATOM 667 C CA . PHE A 1 89 ? 6.417 12.558 32.643 1.00 20.61 89 PHE A CA 1
ATOM 668 C C . PHE A 1 89 ? 6.761 11.071 32.728 1.00 22.99 89 PHE A C 1
ATOM 669 O O . PHE A 1 89 ? 7.939 10.694 32.747 1.00 20.53 89 PHE A O 1
ATOM 677 N N . PHE A 1 90 ? 5.733 10.232 32.785 1.00 19.60 90 PHE A N 1
ATOM 678 C CA . PHE A 1 90 ? 5.929 8.811 32.980 1.00 22.25 90 PHE A CA 1
ATOM 679 C C . PHE A 1 90 ? 4.776 8.064 32.323 1.00 21.04 90 PHE A C 1
ATOM 680 O O . PHE A 1 90 ? 3.678 8.604 32.133 1.00 20.63 90 PHE A O 1
ATOM 688 N N . ASP A 1 91 ? 5.066 6.817 31.961 1.00 20.18 91 ASP A N 1
ATOM 689 C CA . ASP A 1 91 ? 4.108 5.843 31.457 1.00 21.72 91 ASP A CA 1
ATOM 690 C C . ASP A 1 91 ? 4.101 4.689 32.457 1.00 22.97 91 ASP A C 1
ATOM 691 O O . ASP A 1 91 ? 5.171 4.238 32.886 1.00 23.43 91 ASP A O 1
ATOM 696 N N . TYR A 1 92 ? 2.912 4.235 32.866 1.00 19.42 92 TYR A N 1
ATOM 697 C CA . TYR A 1 92 ? 2.886 3.133 33.819 1.00 21.76 92 TYR A CA 1
ATOM 698 C C . TYR A 1 92 ? 3.550 1.867 33.270 1.00 26.08 92 TYR A C 1
ATOM 699 O O . TYR A 1 92 ? 4.010 1.034 34.058 1.00 24.36 92 TYR A O 1
ATOM 708 N N . GLN A 1 93 ? 3.626 1.698 31.951 1.00 24.22 93 GLN A N 1
ATOM 709 C CA . GLN A 1 93 ? 4.258 0.515 31.381 1.00 24.09 93 GLN A CA 1
ATOM 710 C C . GLN A 1 93 ? 5.720 0.734 31.019 1.00 23.09 93 GLN A C 1
ATOM 711 O O . GLN A 1 93 ? 6.360 -0.167 30.477 1.00 27.62 93 GLN A O 1
ATOM 717 N N . CYS A 1 94 ? 6.265 1.895 31.321 1.00 23.11 94 CYS A N 1
ATOM 718 C CA . CYS A 1 94 ? 7.705 2.099 31.232 1.00 25.88 94 CYS A CA 1
ATOM 719 C C . CYS A 1 94 ? 8.405 1.316 32.340 1.00 24.82 94 CYS A C 1
ATOM 720 O O . CYS A 1 94 ? 8.233 1.623 33.526 1.00 25.09 94 CYS A O 1
ATOM 723 N N . SER A 1 95 ? 9.214 0.321 31.962 1.00 22.91 95 SER A N 1
ATOM 724 C CA . SER A 1 95 ? 9.801 -0.570 32.960 1.00 27.60 95 SER A CA 1
ATOM 725 C C . SER A 1 95 ? 10.805 0.147 33.864 1.00 29.03 95 SER A C 1
ATOM 726 O O . SER A 1 95 ? 10.909 -0.191 35.047 1.00 29.75 95 SER A O 1
ATOM 729 N N . TRP A 1 96 ? 11.541 1.141 33.363 1.00 26.49 96 TRP A N 1
ATOM 730 C CA . TRP A 1 96 ? 12.458 1.806 34.283 1.00 26.59 96 TRP A CA 1
ATOM 731 C C . TRP A 1 96 ? 11.800 2.937 35.079 1.00 26.59 96 TRP A C 1
ATOM 732 O O . TRP A 1 96 ? 12.273 3.248 36.183 1.00 27.38 96 TRP A O 1
ATOM 743 N N . CYS A 1 97 ? 10.705 3.525 34.580 1.00 23.45 97 CYS A N 1
ATOM 744 C CA . CYS A 1 97 ? 9.885 4.397 35.425 1.00 26.29 97 CYS A CA 1
ATOM 745 C C . CYS A 1 97 ? 9.371 3.625 36.623 1.00 25.72 97 CYS A C 1
ATOM 746 O O . CYS A 1 97 ? 9.383 4.111 37.759 1.00 26.65 97 CYS A O 1
ATOM 749 N N . SER A 1 98 ? 8.883 2.416 36.367 1.00 23.01 98 SER A N 1
ATOM 750 C CA . SER A 1 98 ? 8.448 1.551 37.447 1.00 24.44 98 SER A CA 1
ATOM 751 C C . SER A 1 98 ? 9.558 1.385 38.479 1.00 26.41 98 SER A C 1
ATOM 752 O O . SER A 1 98 ? 9.339 1.593 39.676 1.00 26.17 98 SER A O 1
ATOM 755 N N . LYS A 1 99 ? 10.777 1.044 38.031 1.00 26.67 99 LYS A N 1
ATOM 756 C CA . LYS A 1 99 ? 11.850 0.806 38.999 1.00 28.31 99 LYS A CA 1
ATOM 757 C C . LYS A 1 99 ? 12.314 2.082 39.682 1.00 29.37 99 LYS A C 1
ATOM 758 O O . LYS A 1 99 ? 12.956 1.998 40.732 1.00 30.68 99 LYS A O 1
ATOM 764 N N . MET A 1 100 ? 12.014 3.250 39.112 1.00 28.62 100 MET A N 1
ATOM 765 C CA . MET A 1 100 ? 12.326 4.521 39.747 1.00 29.31 100 MET A CA 1
ATOM 766 C C . MET A 1 100 ? 11.322 4.902 40.828 1.00 31.23 100 MET A C 1
ATOM 767 O O . MET A 1 100 ? 11.604 5.802 41.629 1.00 29.89 100 MET A O 1
ATOM 772 N N . ALA A 1 101 ? 10.160 4.255 40.866 1.00 26.93 101 ALA A N 1
ATOM 773 C CA . ALA A 1 101 ? 9.126 4.671 41.805 1.00 30.37 101 ALA A CA 1
ATOM 774 C C . ALA A 1 101 ? 9.620 4.733 43.245 1.00 31.80 101 ALA A C 1
ATOM 775 O O . ALA A 1 101 ? 9.290 5.710 43.938 1.00 33.05 101 ALA A O 1
ATOM 777 N N . PRO A 1 102 ? 10.404 3.777 43.750 1.00 34.36 102 PRO A N 1
ATOM 778 C CA . PRO A 1 102 ? 10.886 3.891 45.143 1.00 32.88 102 PRO A CA 1
ATOM 779 C C . PRO A 1 102 ? 11.749 5.119 45.386 1.00 33.86 102 PRO A C 1
ATOM 780 O O . PRO A 1 102 ? 11.736 5.673 46.496 1.00 31.77 102 PRO A O 1
ATOM 784 N N . VAL A 1 103 ? 12.510 5.557 44.383 1.00 31.29 103 VAL A N 1
ATOM 785 C CA . VAL A 1 103 ? 13.311 6.765 44.533 1.00 34.42 103 VAL A CA 1
ATOM 786 C C . VAL A 1 103 ? 12.407 7.983 44.614 1.00 32.85 103 VAL A C 1
ATOM 787 O O . VAL A 1 103 ? 12.599 8.871 45.454 1.00 31.77 103 VAL A O 1
ATOM 791 N N . VAL A 1 104 ? 11.414 8.048 43.730 1.00 29.42 104 VAL A N 1
ATOM 792 C CA . VAL A 1 104 ? 10.488 9.170 43.757 1.00 30.07 104 VAL A CA 1
ATOM 793 C C . VAL A 1 104 ? 9.770 9.237 45.100 1.00 34.75 104 VAL A C 1
ATOM 794 O O . VAL A 1 104 ? 9.631 10.318 45.694 1.00 30.95 104 VAL A O 1
ATOM 798 N N . GLU A 1 105 ? 9.313 8.085 45.608 1.00 32.51 105 GLU A N 1
ATOM 799 C CA . GLU A 1 105 ? 8.659 8.066 46.916 1.00 34.90 105 GLU A CA 1
ATOM 800 C C . GLU A 1 105 ? 9.589 8.609 47.997 1.00 34.76 105 GLU A C 1
ATOM 801 O O . GLU A 1 105 ? 9.158 9.380 48.863 1.00 32.77 105 GLU A O 1
ATOM 807 N N . ASN A 1 106 ? 10.873 8.227 47.958 1.00 32.18 106 ASN A N 1
ATOM 808 C CA . ASN A 1 106 ? 11.827 8.778 48.918 1.00 36.18 106 ASN A CA 1
ATOM 809 C C . ASN A 1 106 ? 11.960 10.293 48.764 1.00 34.83 106 ASN A C 1
ATOM 810 O O . ASN A 1 106 ? 11.978 11.022 49.760 1.00 30.14 106 ASN A O 1
ATOM 815 N N . LEU A 1 107 ? 12.073 10.785 47.523 1.00 34.46 107 LEU A N 1
ATOM 816 C CA . LEU A 1 107 ? 12.149 12.232 47.321 1.00 35.13 107 LEU A CA 1
ATOM 817 C C . LEU A 1 107 ? 10.940 12.929 47.914 1.00 32.78 107 LEU A C 1
ATOM 818 O O . LEU A 1 107 ? 11.068 13.994 48.534 1.00 35.14 107 LEU A O 1
ATOM 823 N N . ILE A 1 108 ? 9.754 12.348 47.720 1.00 28.02 108 ILE A N 1
ATOM 824 C CA . ILE A 1 108 ? 8.533 13.007 48.157 1.00 30.69 108 ILE A CA 1
ATOM 825 C C . ILE A 1 108 ? 8.506 13.115 49.675 1.00 37.60 108 ILE A C 1
ATOM 826 O O . ILE A 1 108 ? 8.184 14.175 50.228 1.00 32.95 108 ILE A O 1
ATOM 831 N N . LYS A 1 109 ? 8.887 12.035 50.373 1.00 32.86 109 LYS A N 1
ATOM 832 C CA . LYS A 1 109 ? 8.934 12.087 51.825 1.00 37.20 109 LYS A CA 1
ATOM 833 C C . LYS A 1 109 ? 9.985 13.074 52.294 1.00 37.14 109 LYS A C 1
ATOM 834 O O . LYS A 1 109 ? 9.781 13.775 53.288 1.00 38.54 109 LYS A O 1
ATOM 840 N N . ALA A 1 110 ? 11.111 13.147 51.591 1.00 37.19 110 ALA A N 1
ATOM 841 C CA . ALA A 1 110 ? 12.198 14.008 52.027 1.00 36.43 110 ALA A CA 1
ATOM 842 C C . ALA A 1 110 ? 11.972 15.468 51.678 1.00 35.00 110 ALA A C 1
ATOM 843 O O . ALA A 1 110 ? 12.714 16.321 52.171 1.00 42.47 110 ALA A O 1
ATOM 845 N N . ASN A 1 111 ? 10.983 15.780 50.844 1.00 36.99 111 ASN A N 1
ATOM 846 C CA . ASN A 1 111 ? 10.724 17.150 50.393 1.00 35.79 111 ASN A CA 1
ATOM 847 C C . ASN A 1 111 ? 9.235 17.466 50.518 1.00 38.12 111 ASN A C 1
ATOM 848 O O . ASN A 1 111 ? 8.546 17.689 49.513 1.00 34.33 111 ASN A O 1
ATOM 853 N N . PRO A 1 112 ? 8.700 17.488 51.747 1.00 37.40 112 PRO A N 1
ATOM 854 C CA . PRO A 1 112 ? 7.261 17.752 51.921 1.00 40.84 112 PRO A CA 1
ATOM 855 C C . PRO A 1 112 ? 6.856 19.163 51.532 1.00 39.18 112 PRO A C 1
ATOM 856 O O . PRO A 1 112 ? 5.660 19.431 51.356 1.00 36.37 112 PRO A O 1
ATOM 860 N N . ASP A 1 113 ? 7.821 20.054 51.385 1.00 39.14 113 ASP A N 1
ATOM 861 C CA . ASP A 1 113 ? 7.626 21.450 51.026 1.00 41.26 113 ASP A CA 1
ATOM 862 C C . ASP A 1 113 ? 7.595 21.684 49.522 1.00 39.16 113 ASP A C 1
ATOM 863 O O . ASP A 1 113 ? 7.382 22.825 49.097 1.00 36.15 113 ASP A O 1
ATOM 868 N N . THR A 1 114 ? 7.825 20.646 48.714 1.00 32.49 114 THR A N 1
ATOM 869 C CA . THR A 1 114 ? 7.979 20.769 47.275 1.00 28.74 114 THR A CA 1
ATOM 870 C C . THR A 1 114 ? 6.789 20.118 46.586 1.00 27.58 114 THR A C 1
ATOM 871 O O . THR A 1 114 ? 6.233 19.131 47.069 1.00 26.66 114 THR A O 1
ATOM 875 N N . ARG A 1 115 ? 6.376 20.695 45.467 1.00 26.14 115 ARG A N 1
ATOM 876 C CA . ARG A 1 115 ? 5.223 20.202 44.734 1.00 28.32 115 ARG A CA 1
ATOM 877 C C . ARG A 1 115 ? 5.664 19.184 43.682 1.00 28.49 115 ARG A C 1
ATOM 878 O O . ARG A 1 115 ? 6.552 19.470 42.868 1.00 26.22 115 ARG A O 1
ATOM 886 N N . PHE A 1 116 ? 5.043 18.004 43.699 1.00 23.65 116 PHE A N 1
ATOM 887 C CA . PHE A 1 116 ? 5.328 16.959 42.722 1.00 24.40 116 PHE A CA 1
ATOM 888 C C . PHE A 1 116 ? 4.101 16.774 41.835 1.00 26.15 116 PHE A C 1
ATOM 889 O O . PHE A 1 116 ? 3.008 16.468 42.328 1.00 23.52 116 PHE A O 1
ATOM 897 N N . ILE A 1 117 ? 4.283 17.007 40.537 1.00 24.36 117 ILE A N 1
ATOM 898 C CA . ILE A 1 117 ? 3.211 17.020 39.558 1.00 23.83 117 ILE A CA 1
ATOM 899 C C . ILE A 1 117 ? 3.372 15.800 38.664 1.00 22.31 117 ILE A C 1
ATOM 900 O O . ILE A 1 117 ? 4.480 15.491 38.216 1.00 23.49 117 ILE A O 1
ATOM 905 N N . PHE A 1 118 ? 2.269 15.113 38.400 1.00 21.63 118 PHE A N 1
ATOM 906 C CA . PHE A 1 118 ? 2.270 13.836 37.691 1.00 22.05 118 PHE A CA 1
ATOM 907 C C . PHE A 1 118 ? 1.694 14.015 36.289 1.00 23.00 118 PHE A C 1
ATOM 908 O O . PHE A 1 118 ? 0.517 14.365 36.133 1.00 21.75 118 PHE A O 1
ATOM 916 N N . LYS A 1 119 ? 2.507 13.772 35.274 1.00 18.76 119 LYS A N 1
ATOM 917 C CA . LYS A 1 119 ? 2.059 13.892 33.881 1.00 20.93 119 LYS A CA 1
ATOM 918 C C . LYS A 1 119 ? 2.054 12.501 33.244 1.00 20.21 119 LYS A C 1
ATOM 919 O O . LYS A 1 119 ? 3.058 12.060 32.691 1.00 19.97 119 LYS A O 1
ATOM 925 N N . GLU A 1 120 ? 0.909 11.824 33.310 1.00 24.10 120 GLU A N 1
ATOM 926 C CA . GLU A 1 120 ? 0.756 10.513 32.688 1.00 20.19 120 GLU A CA 1
ATOM 927 C C . GLU A 1 120 ? 0.652 10.661 31.175 1.00 21.51 120 GLU A C 1
ATOM 928 O O . GLU A 1 120 ? -0.121 11.494 30.688 1.00 21.22 120 GLU A O 1
ATOM 934 N N . PHE A 1 121 ? 1.415 9.849 30.434 1.00 20.91 121 PHE A N 1
ATOM 935 C CA . PHE A 1 121 ? 1.381 9.873 28.979 1.00 23.12 121 PHE A CA 1
ATOM 936 C C . PHE A 1 121 ? 1.788 8.506 28.438 1.00 23.46 121 PHE A C 1
ATOM 937 O O . PHE A 1 121 ? 2.372 7.691 29.164 1.00 22.22 121 PHE A O 1
ATOM 945 N N . PRO A 1 122 ? 1.487 8.216 27.155 1.00 23.16 122 PRO A N 1
ATOM 946 C CA . PRO A 1 122 ? 1.813 6.904 26.578 1.00 22.04 122 PRO A CA 1
ATOM 947 C C . PRO A 1 122 ? 3.036 6.942 25.674 1.00 22.04 122 PRO A C 1
ATOM 948 O O . PRO A 1 122 ? 3.055 7.721 24.714 1.00 23.71 122 PRO A O 1
ATOM 952 N N . ILE A 1 123 ? 4.034 6.090 25.935 1.00 22.98 123 ILE A N 1
ATOM 953 C CA . ILE A 1 123 ? 5.252 6.103 25.125 1.00 25.51 123 ILE A CA 1
ATOM 954 C C . ILE A 1 123 ? 4.955 5.658 23.698 1.00 26.79 123 ILE A C 1
ATOM 955 O O . ILE A 1 123 ? 5.505 6.206 22.740 1.00 29.07 123 ILE A O 1
ATOM 960 N N . PHE A 1 124 ? 4.084 4.672 23.529 1.00 22.19 124 PHE A N 1
ATOM 961 C CA . PHE A 1 124 ? 3.750 4.162 22.207 1.00 28.39 124 PHE A CA 1
ATOM 962 C C . PHE A 1 124 ? 2.247 4.257 21.953 1.00 29.93 124 PHE A C 1
ATOM 963 O O . PHE A 1 124 ? 1.420 4.275 22.876 1.00 25.12 124 PHE A O 1
ATOM 971 N N . SER A 1 125 ? 1.916 4.295 20.664 1.00 29.78 125 SER A N 1
ATOM 972 C CA . SER A 1 125 ? 0.526 4.358 20.226 1.00 29.81 125 SER A CA 1
ATOM 973 C C . SER A 1 125 ? -0.323 3.233 20.827 1.00 29.53 125 SER A C 1
ATOM 974 O O . SER A 1 125 ? -1.451 3.469 21.279 1.00 28.58 125 SER A O 1
ATOM 977 N N . SER A 1 126 ? 0.202 2.000 20.850 1.00 29.36 126 SER A N 1
ATOM 978 C CA . SER A 1 126 ? -0.570 0.878 21.382 1.00 27.93 126 SER A CA 1
ATOM 979 C C . SER A 1 126 ? -0.841 1.014 22.876 1.00 26.67 126 SER A C 1
ATOM 980 O O . SER A 1 126 ? -1.687 0.282 23.414 1.00 25.04 126 SER A O 1
ATOM 983 N N . ARG A 1 127 ? -0.154 1.923 23.567 1.00 23.49 127 ARG A N 1
ATOM 984 C CA . ARG A 1 127 ? -0.435 2.064 24.987 1.00 25.10 127 ARG A CA 1
ATOM 985 C C . ARG A 1 127 ? -1.606 2.992 25.288 1.00 23.36 127 ARG A C 1
ATOM 986 O O . ARG A 1 127 ? -2.064 3.021 26.434 1.00 22.71 127 ARG A O 1
ATOM 994 N N . TRP A 1 128 ? -2.130 3.713 24.302 1.00 24.08 128 TRP A N 1
ATOM 995 C CA . TRP A 1 128 ? -3.178 4.693 24.587 1.00 21.71 128 TRP A CA 1
ATOM 996 C C . TRP A 1 128 ? -4.361 4.109 25.345 1.00 21.96 128 TRP A C 1
ATOM 997 O O . TRP A 1 128 ? -4.785 4.723 26.333 1.00 21.66 128 TRP A O 1
ATOM 1008 N N . PRO A 1 129 ? -4.919 2.948 24.981 1.00 22.51 129 PRO A N 1
ATOM 1009 C CA . PRO A 1 129 ? -6.059 2.435 25.773 1.00 22.63 129 PRO A CA 1
ATOM 1010 C C . PRO A 1 129 ? -5.720 2.188 27.244 1.00 22.32 129 PRO A C 1
ATOM 1011 O O . PRO A 1 129 ? -6.486 2.598 28.130 1.00 21.43 129 PRO A O 1
ATOM 1015 N N . VAL A 1 130 ? -4.575 1.571 27.539 1.00 22.45 130 VAL A N 1
ATOM 1016 C CA . VAL A 1 130 ? -4.199 1.305 28.929 1.00 22.24 130 VAL A CA 1
ATOM 1017 C C . VAL A 1 130 ? -3.784 2.592 29.649 1.00 22.51 130 VAL A C 1
ATOM 1018 O O . VAL A 1 130 ? -4.226 2.853 30.777 1.00 23.37 130 VAL A O 1
ATOM 1022 N N . SER A 1 131 ? -2.929 3.413 29.027 1.00 20.65 131 SER A N 1
ATOM 1023 C CA . SER A 1 131 ? -2.546 4.672 29.670 1.00 22.88 131 SER A CA 1
ATOM 1024 C C . SER A 1 131 ? -3.763 5.559 29.914 1.00 23.11 131 SER A C 1
ATOM 1025 O O . SER A 1 131 ? -3.903 6.146 30.994 1.00 20.56 131 SER A O 1
ATOM 1028 N N . GLY A 1 132 ? -4.654 5.665 28.923 1.00 20.61 132 GLY A N 1
ATOM 1029 C CA . GLY A 1 132 ? -5.838 6.490 29.101 1.00 19.31 132 GLY A CA 1
ATOM 1030 C C . GLY A 1 132 ? -6.728 5.988 30.220 1.00 21.42 132 GLY A C 1
ATOM 1031 O O . GLY A 1 132 ? -7.246 6.778 31.013 1.00 26.11 132 GLY A O 1
ATOM 1032 N N . LEU A 1 133 ? -6.938 4.670 30.283 1.00 22.31 133 LEU A N 1
ATOM 1033 C CA . LEU A 1 133 ? -7.739 4.092 31.358 1.00 22.06 133 LEU A CA 1
ATOM 1034 C C . LEU A 1 133 ? -7.105 4.351 32.715 1.00 22.55 133 LEU A C 1
ATOM 1035 O O . LEU A 1 133 ? -7.810 4.649 33.685 1.00 21.95 133 LEU A O 1
ATOM 1040 N N . ALA A 1 134 ? -5.777 4.203 32.817 1.00 23.18 134 ALA A N 1
ATOM 1041 C CA . ALA A 1 134 ? -5.128 4.423 34.103 1.00 20.60 134 ALA A CA 1
ATOM 1042 C C . ALA A 1 134 ? -5.211 5.886 34.504 1.00 20.96 134 ALA A C 1
ATOM 1043 O O . ALA A 1 134 ? -5.344 6.194 35.692 1.00 19.08 134 ALA A O 1
ATOM 1045 N N . ALA A 1 135 ? -5.170 6.793 33.526 1.00 18.97 135 ALA A N 1
ATOM 1046 C CA . ALA A 1 135 ? -5.333 8.210 33.824 1.00 21.22 135 ALA A CA 1
ATOM 1047 C C . ALA A 1 135 ? -6.764 8.530 34.268 1.00 23.00 135 ALA A C 1
ATOM 1048 O O . ALA A 1 135 ? -6.959 9.372 35.150 1.00 20.93 135 ALA A O 1
ATOM 1050 N N . ARG A 1 136 ? -7.781 7.866 33.687 1.00 22.97 136 ARG A N 1
ATOM 1051 C CA . ARG A 1 136 ? -9.163 8.083 34.135 1.00 21.81 136 ARG A CA 1
ATOM 1052 C C . ARG A 1 136 ? -9.334 7.710 35.603 1.00 22.81 136 ARG A C 1
ATOM 1053 O O . ARG A 1 136 ? -9.921 8.473 36.383 1.00 21.47 136 ARG A O 1
ATOM 1061 N N . VAL A 1 137 ? -8.851 6.519 35.988 1.00 22.48 137 VAL A N 1
ATOM 1062 C CA . VAL A 1 137 ? -8.949 6.078 37.380 1.00 21.27 137 VAL A CA 1
ATOM 1063 C C . VAL A 1 137 ? -8.208 7.039 38.286 1.00 20.67 137 VAL A C 1
ATOM 1064 O O . VAL A 1 137 ? -8.752 7.522 39.288 1.00 21.83 137 VAL A O 1
ATOM 1068 N N . GLY A 1 138 ? -6.955 7.347 37.932 1.00 21.01 138 GLY A N 1
ATOM 1069 C CA . GLY A 1 138 ? -6.160 8.240 38.758 1.00 20.00 138 GLY A CA 1
ATOM 1070 C C . GLY A 1 138 ? -6.820 9.593 38.948 1.00 21.64 138 GLY A C 1
ATOM 1071 O O . GLY A 1 138 ? -6.808 10.156 40.043 1.00 21.04 138 GLY A O 1
ATOM 1072 N N . GLU A 1 139 ? -7.429 10.124 37.891 1.00 21.88 139 GLU A N 1
ATOM 1073 C CA . GLU A 1 139 ? -8.087 11.406 38.041 1.00 20.04 139 GLU A CA 1
ATOM 1074 C C . GLU A 1 139 ? -9.274 11.316 38.997 1.00 22.49 139 GLU A C 1
ATOM 1075 O O . GLU A 1 139 ? -9.482 12.219 39.812 1.00 23.27 139 GLU A O 1
ATOM 1081 N N . GLN A 1 140 ? -10.064 10.240 38.916 1.00 19.95 140 GLN A N 1
ATOM 1082 C CA . GLN A 1 140 ? -11.162 10.060 39.863 1.00 21.11 140 GLN A CA 1
ATOM 1083 C C . GLN A 1 140 ? -10.642 9.958 41.290 1.00 20.67 140 GLN A C 1
ATOM 1084 O O . GLN A 1 140 ? -11.165 10.613 42.198 1.00 21.73 140 GLN A O 1
ATOM 1090 N N . VAL A 1 141 ? -9.606 9.145 41.507 1.00 20.62 141 VAL A N 1
ATOM 1091 C CA . VAL A 1 141 ? -9.040 9.015 42.849 1.00 20.24 141 VAL A CA 1
ATOM 1092 C C . VAL A 1 141 ? -8.535 10.374 43.339 1.00 21.94 141 VAL A C 1
ATOM 1093 O O . VAL A 1 141 ? -8.825 10.805 44.467 1.00 22.63 141 VAL A O 1
ATOM 1097 N N . TRP A 1 142 ? -7.805 11.090 42.480 1.00 20.48 142 TRP A N 1
ATOM 1098 C CA . TRP A 1 142 ? -7.272 12.393 42.870 1.00 19.82 142 TRP A CA 1
ATOM 1099 C C . TRP A 1 142 ? -8.386 13.372 43.226 1.00 21.71 142 TRP A C 1
ATOM 1100 O O . TRP A 1 142 ? -8.305 14.073 44.240 1.00 20.11 142 TRP A O 1
ATOM 1111 N N . LEU A 1 143 ? -9.442 13.426 42.401 1.00 20.84 143 LEU A N 1
ATOM 1112 C CA . LEU A 1 143 ? -10.462 14.459 42.567 1.00 24.00 143 LEU A CA 1
ATOM 1113 C C . LEU A 1 143 ? -11.377 14.183 43.753 1.00 22.59 143 LEU A C 1
ATOM 1114 O O . LEU A 1 143 ? -11.934 15.126 44.331 1.00 23.12 143 LEU A O 1
ATOM 1119 N N . THR A 1 144 ? -11.563 12.913 44.121 1.00 21.54 144 THR A N 1
ATOM 1120 C CA . THR A 1 144 ? -12.497 12.585 45.190 1.00 22.87 144 THR A CA 1
ATOM 1121 C C . THR A 1 144 ? -11.800 12.310 46.522 1.00 24.17 144 THR A C 1
ATOM 1122 O O . THR A 1 144 ? -12.416 12.499 47.582 1.00 24.61 144 THR A O 1
ATOM 1126 N N . GLN A 1 145 ? -10.524 11.911 46.503 1.00 22.07 145 GLN A N 1
ATOM 1127 C CA . GLN A 1 145 ? -9.848 11.527 47.733 1.00 22.58 145 GLN A CA 1
ATOM 1128 C C . GLN A 1 145 ? -8.537 12.238 47.991 1.00 22.31 145 GLN A C 1
ATOM 1129 O O . GLN A 1 145 ? -8.045 12.142 49.119 1.00 23.16 145 GLN A O 1
ATOM 1135 N N . GLY A 1 146 ? -7.934 12.895 47.002 1.00 21.40 146 GLY A N 1
ATOM 1136 C CA . GLY A 1 146 ? -6.801 13.765 47.230 1.00 21.57 146 GLY A CA 1
ATOM 1137 C C . GLY A 1 146 ? -5.477 13.176 46.759 1.00 20.60 146 GLY A C 1
ATOM 1138 O O . GLY A 1 146 ? -5.381 12.029 46.317 1.00 20.35 146 GLY A O 1
ATOM 1139 N N . GLY A 1 147 ? -4.438 14.006 46.909 1.00 22.02 147 GLY A N 1
ATOM 1140 C CA . GLY A 1 147 ? -3.144 13.702 46.313 1.00 20.95 147 GLY A CA 1
ATOM 1141 C C . GLY A 1 147 ? -2.450 12.504 46.941 1.00 22.87 147 GLY A C 1
ATOM 1142 O O . GLY A 1 147 ? -1.892 11.658 46.233 1.00 19.67 147 GLY A O 1
ATOM 1143 N N . ALA A 1 148 ? -2.440 12.433 48.281 1.00 21.68 148 ALA A N 1
ATOM 1144 C CA . ALA A 1 148 ? -1.785 11.318 48.952 1.00 22.17 148 ALA A CA 1
ATOM 1145 C C . ALA A 1 148 ? -2.384 9.995 48.498 1.00 21.38 148 ALA A C 1
ATOM 1146 O O . ALA A 1 148 ? -1.656 9.025 48.274 1.00 21.24 148 ALA A O 1
ATOM 1148 N N . LYS A 1 149 ? -3.710 9.963 48.308 1.00 21.07 149 LYS A N 1
ATOM 1149 C CA . LYS A 1 149 ? -4.393 8.746 47.890 1.00 23.08 149 LYS A CA 1
ATOM 1150 C C . LYS A 1 149 ? -4.159 8.461 46.404 1.00 21.64 149 LYS A C 1
ATOM 1151 O O . LYS A 1 149 ? -3.964 7.300 46.015 1.00 19.68 149 LYS A O 1
ATOM 1157 N N . TYR A 1 150 ? -4.135 9.502 45.567 1.00 18.59 150 TYR A N 1
ATOM 1158 C CA . TYR A 1 150 ? -3.667 9.315 44.200 1.00 19.36 150 TYR A CA 1
ATOM 1159 C C . TYR A 1 150 ? -2.288 8.654 44.183 1.00 21.24 150 TYR A C 1
ATOM 1160 O O . TYR A 1 150 ? -2.016 7.773 43.356 1.00 19.91 150 TYR A O 1
ATOM 1169 N N . LEU A 1 151 ? -1.406 9.061 45.097 1.00 20.15 151 LEU A N 1
ATOM 1170 C CA . LEU A 1 151 ? -0.064 8.498 45.111 1.00 22.77 151 LEU A CA 1
ATOM 1171 C C . LEU A 1 151 ? -0.088 7.016 45.502 1.00 25.14 151 LEU A C 1
ATOM 1172 O O . LEU A 1 151 ? 0.679 6.223 44.932 1.00 20.79 151 LEU A O 1
ATOM 1177 N N . ASP A 1 152 ? -0.981 6.614 46.441 1.00 23.44 152 ASP A N 1
ATOM 1178 C CA . ASP A 1 152 ? -1.160 5.183 46.729 1.00 24.87 152 ASP A CA 1
ATOM 1179 C C . ASP A 1 152 ? -1.603 4.420 45.494 1.00 24.71 152 ASP A C 1
ATOM 1180 O O . ASP A 1 152 ? -1.110 3.321 45.218 1.00 23.82 152 ASP A O 1
ATOM 1185 N N . TRP A 1 153 ? -2.579 4.963 44.770 1.00 22.26 153 TRP A N 1
ATOM 1186 C CA . TRP A 1 153 ? -3.040 4.299 43.558 1.00 22.93 153 TRP A CA 1
ATOM 1187 C C . TRP A 1 153 ? -1.903 4.177 42.547 1.00 22.57 153 TRP A C 1
ATOM 1188 O O . TRP A 1 153 ? -1.679 3.115 41.953 1.00 25.71 153 TRP A O 1
ATOM 1199 N N . HIS A 1 154 ? -1.180 5.271 42.342 1.00 19.85 154 HIS A N 1
ATOM 1200 C CA . HIS A 1 154 ? -0.072 5.304 41.401 1.00 19.45 154 HIS A CA 1
ATOM 1201 C C . HIS A 1 154 ? 0.967 4.239 41.737 1.00 22.95 154 HIS A C 1
ATOM 1202 O O . HIS A 1 154 ? 1.357 3.439 40.878 1.00 23.42 154 HIS A O 1
ATOM 1209 N N . ASN A 1 155 ? 1.417 4.197 42.991 1.00 21.91 155 ASN A N 1
ATOM 1210 C CA . ASN A 1 155 ? 2.385 3.180 43.384 1.00 22.55 155 ASN A CA 1
ATOM 1211 C C . ASN A 1 155 ? 1.804 1.778 43.258 1.00 29.34 155 ASN A C 1
ATOM 1212 O O . ASN A 1 155 ? 2.516 0.832 42.889 1.00 28.36 155 ASN A O 1
ATOM 1217 N N . ALA A 1 156 ? 0.515 1.614 43.571 1.00 22.28 156 ALA A N 1
ATOM 1218 C CA . ALA A 1 156 ? -0.070 0.284 43.507 1.00 24.81 156 ALA A CA 1
ATOM 1219 C C . ALA A 1 156 ? -0.110 -0.226 42.072 1.00 26.10 156 ALA A C 1
ATOM 1220 O O . ALA A 1 156 ? 0.081 -1.422 41.833 1.00 26.24 156 ALA A O 1
ATOM 1222 N N . LEU A 1 157 ? -0.332 0.670 41.112 1.00 26.05 157 LEU A N 1
ATOM 1223 C CA . LEU A 1 157 ? -0.385 0.259 39.721 1.00 25.58 157 LEU A CA 1
ATOM 1224 C C . LEU A 1 157 ? 0.979 -0.232 39.244 1.00 25.97 157 LEU A C 1
ATOM 1225 O O . LEU A 1 157 ? 1.090 -1.336 38.700 1.00 28.44 157 LEU A O 1
ATOM 1230 N N . TYR A 1 158 ? 2.028 0.574 39.442 1.00 23.67 158 TYR A N 1
ATOM 1231 C CA . TYR A 1 158 ? 3.407 0.084 39.373 1.00 26.36 158 TYR A CA 1
ATOM 1232 C C . TYR A 1 158 ? 3.671 -1.238 40.081 1.00 31.61 158 TYR A C 1
ATOM 1233 O O . TYR A 1 158 ? 4.334 -2.117 39.520 1.00 31.88 158 TYR A O 1
ATOM 1242 N N . ALA A 1 159 ? 3.174 -1.406 41.310 1.00 30.02 159 ALA A N 1
ATOM 1243 C CA . ALA A 1 159 ? 3.488 -2.629 42.041 1.00 27.70 159 ALA A CA 1
ATOM 1244 C C . ALA A 1 159 ? 2.949 -3.879 41.359 1.00 33.00 159 ALA A C 1
ATOM 1245 O O . ALA A 1 159 ? 3.340 -4.982 41.755 1.00 37.38 159 ALA A O 1
ATOM 1247 N N . THR A 1 160 ? 2.057 -3.761 40.368 1.00 30.48 160 THR A N 1
ATOM 1248 C CA . THR A 1 160 ? 1.729 -4.961 39.605 1.00 34.13 160 THR A CA 1
ATOM 1249 C C . THR A 1 160 ? 2.957 -5.550 38.921 1.00 39.29 160 THR A C 1
ATOM 1250 O O . THR A 1 160 ? 2.945 -6.734 38.564 1.00 45.24 160 THR A O 1
ATOM 1254 N N . GLY A 1 161 ? 4.014 -4.757 38.728 1.00 36.51 161 GLY A N 1
ATOM 1255 C CA . GLY A 1 161 ? 5.183 -5.222 38.014 1.00 31.80 161 GLY A CA 1
ATOM 1256 C C . GLY A 1 161 ? 4.898 -5.483 36.547 1.00 36.59 161 GLY A C 1
ATOM 1257 O O . GLY A 1 161 ? 5.696 -6.136 35.870 1.00 47.38 161 GLY A O 1
ATOM 1258 N N . LYS A 1 162 ? 3.773 -4.987 36.032 1.00 35.36 162 LYS A N 1
ATOM 1259 C CA . LYS A 1 162 ? 3.362 -5.259 34.655 1.00 37.62 162 LYS A CA 1
ATOM 1260 C C . LYS A 1 162 ? 3.790 -4.086 33.771 1.00 37.96 162 LYS A C 1
ATOM 1261 O O . LYS A 1 162 ? 3.265 -2.971 33.898 1.00 32.05 162 LYS A O 1
ATOM 1267 N N . VAL A 1 163 ? 4.772 -4.333 32.897 1.00 35.83 163 VAL A N 1
ATOM 1268 C CA . VAL A 1 163 ? 5.413 -3.274 32.127 1.00 35.16 163 VAL A CA 1
ATOM 1269 C C . VAL A 1 163 ? 5.579 -3.745 30.687 1.00 36.60 163 VAL A C 1
ATOM 1270 O O . VAL A 1 163 ? 5.445 -4.935 30.378 1.00 36.66 163 VAL A O 1
ATOM 1274 N N . GLU A 1 164 ? 5.831 -2.772 29.799 1.00 33.69 164 GLU A N 1
ATOM 1275 C CA . GLU A 1 164 ? 6.275 -3.014 28.416 1.00 35.11 164 GLU A CA 1
ATOM 1276 C C . GLU A 1 164 ? 5.283 -3.879 27.641 1.00 37.38 164 GLU A C 1
ATOM 1277 O O . GLU A 1 164 ? 5.667 -4.744 26.846 1.00 32.43 164 GLU A O 1
ATOM 1283 N N . GLY A 1 165 ? 3.992 -3.628 27.856 1.00 35.75 165 GLY A N 1
ATOM 1284 C CA . GLY A 1 165 ? 2.935 -4.322 27.154 1.00 37.21 165 GLY A CA 1
ATOM 1285 C C . GLY A 1 165 ? 2.171 -5.325 27.995 1.00 33.86 165 GLY A C 1
ATOM 1286 O O . GLY A 1 165 ? 1.092 -5.758 27.577 1.00 35.09 165 GLY A O 1
ATOM 1287 N N . ALA A 1 166 ? 2.678 -5.684 29.178 1.00 33.35 166 ALA A N 1
ATOM 1288 C CA . ALA A 1 166 ? 2.023 -6.682 30.018 1.00 32.42 166 ALA A CA 1
ATOM 1289 C C . ALA A 1 166 ? 0.871 -6.124 30.858 1.00 35.99 166 ALA A C 1
ATOM 1290 O O . ALA A 1 166 ? 0.116 -6.921 31.433 1.00 38.71 166 ALA A O 1
ATOM 1292 N N . LEU A 1 167 ? 0.721 -4.803 30.975 1.00 30.00 167 LEU A N 1
ATOM 1293 C CA . LEU A 1 167 ? -0.402 -4.222 31.710 1.00 31.54 167 LEU A CA 1
ATOM 1294 C C . LEU A 1 167 ? -1.621 -4.091 30.796 1.00 28.85 167 LEU A C 1
ATOM 1295 O O . LEU A 1 167 ? -1.570 -3.373 29.794 1.00 29.16 167 LEU A O 1
ATOM 1300 N N . THR A 1 168 ? -2.715 -4.765 31.146 1.00 29.81 168 THR A N 1
ATOM 1301 C CA . THR A 1 168 ? -3.941 -4.735 30.356 1.00 26.43 168 THR A CA 1
ATOM 1302 C C . THR A 1 168 ? -5.008 -3.876 31.032 1.00 28.13 168 THR A C 1
ATOM 1303 O O . THR A 1 168 ? -4.949 -3.593 32.227 1.00 23.16 168 THR A O 1
ATOM 1307 N N . GLU A 1 169 ? -6.021 -3.487 30.247 1.00 28.16 169 GLU A N 1
ATOM 1308 C CA . GLU A 1 169 ? -7.143 -2.765 30.839 1.00 28.80 169 GLU A CA 1
ATOM 1309 C C . GLU A 1 169 ? -7.782 -3.593 31.939 1.00 25.07 169 GLU A C 1
ATOM 1310 O O . GLU A 1 169 ? -8.088 -3.071 33.019 1.00 26.74 169 GLU A O 1
ATOM 1316 N N . HIS A 1 170 ? -7.933 -4.898 31.707 1.00 25.15 170 HIS A N 1
ATOM 1317 C CA . HIS A 1 170 ? -8.442 -5.784 32.750 1.00 28.55 170 HIS A CA 1
ATOM 1318 C C . HIS A 1 170 ? -7.663 -5.635 34.052 1.00 29.05 170 HIS A C 1
ATOM 1319 O O . HIS A 1 170 ? -8.265 -5.627 35.131 1.00 29.10 170 HIS A O 1
ATOM 1326 N N . ASP A 1 171 ? -6.322 -5.538 33.970 1.00 28.09 171 ASP A N 1
ATOM 1327 C CA . ASP A 1 171 ? -5.494 -5.366 35.168 1.00 27.83 171 ASP A CA 1
ATOM 1328 C C . ASP A 1 171 ? -5.821 -4.060 35.876 1.00 27.28 171 ASP A C 1
ATOM 1329 O O . ASP A 1 171 ? -5.910 -4.002 37.106 1.00 27.19 171 ASP A O 1
ATOM 1334 N N . VAL A 1 172 ? -5.933 -2.982 35.109 1.00 25.26 172 VAL A N 1
ATOM 1335 C CA . VAL A 1 172 ? -6.221 -1.677 35.690 1.00 25.01 172 VAL A CA 1
ATOM 1336 C C . VAL A 1 172 ? -7.576 -1.697 36.387 1.00 26.16 172 VAL A C 1
ATOM 1337 O O . VAL A 1 172 ? -7.702 -1.281 37.545 1.00 24.99 172 VAL A O 1
ATOM 1341 N N . TYR A 1 173 ? -8.609 -2.207 35.699 1.00 23.23 173 TYR A N 1
ATOM 1342 C CA . TYR A 1 173 ? -9.928 -2.292 36.314 1.00 24.85 173 TYR A CA 1
ATOM 1343 C C . TYR A 1 173 ? -9.887 -3.125 37.582 1.00 28.12 173 TYR A C 1
ATOM 1344 O O . TYR A 1 173 ? -10.557 -2.799 38.573 1.00 30.71 173 TYR A O 1
ATOM 1353 N N . THR A 1 174 ? -9.132 -4.227 37.557 1.00 25.30 174 THR A N 1
ATOM 1354 C CA . THR A 1 174 ? -9.109 -5.132 38.697 1.00 27.75 174 THR A CA 1
ATOM 1355 C C . THR A 1 174 ? -8.533 -4.436 39.918 1.00 25.84 174 THR A C 1
ATOM 1356 O O . THR A 1 174 ? -9.077 -4.539 41.017 1.00 30.33 174 THR A O 1
ATOM 1360 N N . LEU A 1 175 ? -7.431 -3.714 39.744 1.00 30.02 175 LEU A N 1
ATOM 1361 C CA . LEU A 1 175 ? -6.941 -2.896 40.844 1.00 29.74 175 LEU A CA 1
ATOM 1362 C C . LEU A 1 175 ? -7.922 -1.769 41.159 1.00 30.61 175 LEU A C 1
ATOM 1363 O O . LEU A 1 175 ? -8.193 -1.489 42.335 1.00 28.71 175 LEU A O 1
ATOM 1368 N N . ALA A 1 176 ? -8.499 -1.139 40.122 1.00 24.24 176 ALA A N 1
ATOM 1369 C CA . ALA A 1 176 ? -9.277 0.079 40.349 1.00 26.96 176 ALA A CA 1
ATOM 1370 C C . ALA A 1 176 ? -10.536 -0.176 41.173 1.00 30.01 176 ALA A C 1
ATOM 1371 O O . ALA A 1 176 ? -11.017 0.733 41.854 1.00 27.98 176 ALA A O 1
ATOM 1373 N N . GLN A 1 177 ? -11.095 -1.389 41.126 1.00 29.04 177 GLN A N 1
ATOM 1374 C CA . GLN A 1 177 ? -12.290 -1.643 41.927 1.00 31.73 177 GLN A CA 1
ATOM 1375 C C . GLN A 1 177 ? -12.056 -1.397 43.415 1.00 30.90 177 GLN A C 1
ATOM 1376 O O . GLN A 1 177 ? -13.022 -1.166 44.145 1.00 30.84 177 GLN A O 1
ATOM 1382 N N . HIS A 1 178 ? -10.805 -1.408 43.876 1.00 30.57 178 HIS A N 1
ATOM 1383 C CA . HIS A 1 178 ? -10.494 -1.135 45.275 1.00 31.68 178 HIS A CA 1
ATOM 1384 C C . HIS A 1 178 ? -10.316 0.350 45.585 1.00 32.11 178 HIS A C 1
ATOM 1385 O O . HIS A 1 178 ? -10.226 0.712 46.760 1.00 32.85 178 HIS A O 1
ATOM 1392 N N . TYR A 1 179 ? -10.259 1.217 44.574 1.00 28.92 179 TYR A N 1
ATOM 1393 C CA . TYR A 1 179 ? -10.064 2.636 44.812 1.00 28.67 179 TYR A CA 1
ATOM 1394 C C . TYR A 1 179 ? -11.262 3.485 44.438 1.00 28.84 179 TYR A C 1
ATOM 1395 O O . TYR A 1 179 ? -11.330 4.643 44.864 1.00 29.12 179 TYR A O 1
ATOM 1404 N N . LEU A 1 180 ? -12.194 2.951 43.659 1.00 27.14 180 LEU A N 1
ATOM 1405 C CA . LEU A 1 180 ? -13.346 3.700 43.184 1.00 24.85 180 LEU A CA 1
ATOM 1406 C C . LEU A 1 180 ? -14.595 3.083 43.772 1.00 26.34 180 LEU A C 1
ATOM 1407 O O . LEU A 1 180 ? -14.611 1.891 44.083 1.00 29.31 180 LEU A O 1
ATOM 1412 N N . THR A 1 181 ? -15.641 3.891 43.948 1.00 27.41 181 THR A N 1
ATOM 1413 C CA . THR A 1 181 ? -16.937 3.309 44.244 1.00 28.33 181 THR A CA 1
ATOM 1414 C C . THR A 1 181 ? -17.448 2.556 43.022 1.00 30.56 181 THR A C 1
ATOM 1415 O O . THR A 1 181 ? -17.046 2.840 41.888 1.00 28.61 181 THR A O 1
ATOM 1419 N N . PRO A 1 182 ? -18.362 1.610 43.223 1.00 32.95 182 PRO A N 1
ATOM 1420 C CA . PRO A 1 182 ? -18.958 0.928 42.059 1.00 28.20 182 PRO A CA 1
ATOM 1421 C C . PRO A 1 182 ? -19.515 1.912 41.045 1.00 28.87 182 PRO A C 1
ATOM 1422 O O . PRO A 1 182 ? -19.426 1.671 39.832 1.00 29.86 182 PRO A O 1
ATOM 1426 N N . THR A 1 183 ? -20.048 3.045 41.501 1.00 28.57 183 THR A N 1
ATOM 1427 C CA . THR A 1 183 ? -20.596 4.020 40.563 1.00 30.71 183 THR A CA 1
ATOM 1428 C C . THR A 1 183 ? -19.487 4.693 39.755 1.00 28.91 183 THR A C 1
ATOM 1429 O O . THR A 1 183 ? -19.591 4.824 38.531 1.00 28.30 183 THR A O 1
ATOM 1433 N N . GLN A 1 184 ? -18.419 5.132 40.424 1.00 27.17 184 GLN A N 1
ATOM 1434 C CA . GLN A 1 184 ? -17.277 5.691 39.705 1.00 26.06 184 GLN A CA 1
ATOM 1435 C C . GLN A 1 184 ? -16.702 4.678 38.725 1.00 27.71 184 GLN A C 1
ATOM 1436 O O . GLN A 1 184 ? -16.424 5.003 37.565 1.00 27.80 184 GLN A O 1
ATOM 1442 N N . LEU A 1 185 ? -16.495 3.442 39.187 1.00 28.60 185 LEU A N 1
ATOM 1443 C CA . LEU A 1 185 ? -15.953 2.409 38.313 1.00 26.29 185 LEU A CA 1
ATOM 1444 C C . LEU A 1 185 ? -16.804 2.264 37.065 1.00 26.62 185 LEU A C 1
ATOM 1445 O O . LEU A 1 185 ? -16.285 2.253 35.941 1.00 29.57 185 LEU A O 1
ATOM 1450 N N . ALA A 1 186 ? -18.124 2.165 37.246 1.00 27.74 186 ALA A N 1
ATOM 1451 C CA . ALA A 1 186 ? -19.009 2.031 36.098 1.00 27.13 186 ALA A CA 1
ATOM 1452 C C . ALA A 1 186 ? -18.900 3.245 35.189 1.00 28.41 186 ALA A C 1
ATOM 1453 O O . ALA A 1 186 ? -18.960 3.113 33.960 1.00 31.22 186 ALA A O 1
ATOM 1455 N N . ALA A 1 187 ? -18.739 4.438 35.768 1.00 25.35 187 ALA A N 1
ATOM 1456 C CA . ALA A 1 187 ? -18.639 5.625 34.926 1.00 28.46 187 ALA A CA 1
ATOM 1457 C C . ALA A 1 187 ? -17.341 5.621 34.128 1.00 26.10 187 ALA A C 1
ATOM 1458 O O . ALA A 1 187 ? -17.315 6.057 32.970 1.00 22.91 187 ALA A O 1
ATOM 1460 N N . VAL A 1 188 ? -16.258 5.111 34.721 1.00 23.68 188 VAL A N 1
ATOM 1461 C CA . VAL A 1 188 ? -14.993 5.038 33.997 1.00 24.10 188 VAL A CA 1
ATOM 1462 C C . VAL A 1 188 ? -15.084 4.022 32.870 1.00 26.85 188 VAL A C 1
ATOM 1463 O O . VAL A 1 188 ? -14.567 4.242 31.763 1.00 25.60 188 VAL A O 1
ATOM 1467 N N . LYS A 1 189 ? -15.744 2.895 33.123 1.00 25.71 189 LYS A N 1
ATOM 1468 C CA . LYS A 1 189 ? -15.865 1.899 32.066 1.00 27.12 189 LYS A CA 1
ATOM 1469 C C . LYS A 1 189 ? -16.641 2.462 30.883 1.00 28.87 189 LYS A C 1
ATOM 1470 O O . LYS A 1 189 ? -16.245 2.280 29.726 1.00 27.04 189 LYS A O 1
ATOM 1476 N N . GLU A 1 190 ? -17.749 3.155 31.158 1.00 26.67 190 GLU A N 1
ATOM 1477 C CA . GLU A 1 190 ? -18.568 3.692 30.077 1.00 31.78 190 GLU A CA 1
ATOM 1478 C C . GLU A 1 190 ? -17.813 4.750 29.271 1.00 26.36 190 GLU A C 1
ATOM 1479 O O . GLU A 1 190 ? -17.921 4.794 28.043 1.00 28.74 190 GLU A O 1
ATOM 1485 N N . ALA A 1 191 ? -17.023 5.597 29.935 1.00 24.51 191 ALA A N 1
ATOM 1486 C CA . ALA A 1 191 ? -16.233 6.588 29.209 1.00 23.82 191 ALA A CA 1
ATOM 1487 C C . ALA A 1 191 ? -15.177 5.916 28.334 1.00 25.25 191 ALA A C 1
ATOM 1488 O O . ALA A 1 191 ? -14.998 6.273 27.162 1.00 23.67 191 ALA A O 1
ATOM 1490 N N . GLN A 1 192 ? -14.455 4.948 28.895 1.00 25.73 192 GLN A N 1
ATOM 1491 C CA . GLN A 1 192 ? -13.449 4.238 28.115 1.00 24.56 192 GLN A CA 1
ATOM 1492 C C . GLN A 1 192 ? -14.080 3.571 26.898 1.00 26.12 192 GLN A C 1
ATOM 1493 O O . GLN A 1 192 ? -13.576 3.694 25.776 1.00 24.36 192 GLN A O 1
ATOM 1499 N N . SER A 1 193 ? -15.226 2.922 27.089 1.00 25.85 193 SER A N 1
ATOM 1500 C CA . SER A 1 193 ? -15.878 2.236 25.983 1.00 27.06 193 SER A CA 1
ATOM 1501 C C . SER A 1 193 ? -16.432 3.205 24.944 1.00 27.39 193 SER A C 1
ATOM 1502 O O . SER A 1 193 ? -16.685 2.796 23.805 1.00 26.15 193 SER A O 1
ATOM 1505 N N . SER A 1 194 ? -16.637 4.469 25.312 1.00 24.50 194 SER A N 1
ATOM 1506 C CA . SER A 1 194 ? -17.185 5.452 24.385 1.00 28.09 194 SER A CA 1
ATOM 1507 C C . SER A 1 194 ? -16.233 5.796 23.254 1.00 29.42 194 SER A C 1
ATOM 1508 O O . SER A 1 194 ? -16.662 6.428 22.280 1.00 29.29 194 SER A O 1
ATOM 1511 N N . GLY A 1 195 ? -14.963 5.387 23.345 1.00 29.08 195 GLY A N 1
ATOM 1512 C CA . GLY A 1 195 ? -13.964 5.773 22.380 1.00 24.73 195 GLY A CA 1
ATOM 1513 C C . GLY A 1 195 ? -13.271 7.088 22.679 1.00 28.10 195 GLY A C 1
ATOM 1514 O O . GLY A 1 195 ? -12.193 7.336 22.128 1.00 24.73 195 GLY A O 1
ATOM 1515 N N . ALA A 1 196 ? -13.847 7.923 23.552 1.00 25.72 196 ALA A N 1
ATOM 1516 C CA . ALA A 1 196 ? -13.189 9.154 23.978 1.00 24.97 196 ALA A CA 1
ATOM 1517 C C . ALA A 1 196 ? -11.846 8.869 24.637 1.00 22.22 196 ALA A C 1
ATOM 1518 O O . ALA A 1 196 ? -11.684 7.884 25.353 1.00 24.40 196 ALA A O 1
ATOM 1520 N N . VAL A 1 197 ? -10.879 9.741 24.386 1.00 20.90 197 VAL A N 1
ATOM 1521 C CA . VAL A 1 197 ? -9.554 9.654 24.984 1.00 20.92 197 VAL A CA 1
ATOM 1522 C C . VAL A 1 197 ? -9.519 10.600 26.167 1.00 21.75 197 VAL A C 1
ATOM 1523 O O . VAL A 1 197 ? -9.870 11.777 26.035 1.00 22.30 197 VAL A O 1
ATOM 1527 N N . HIS A 1 198 ? -9.136 10.088 27.333 1.00 22.54 198 HIS A N 1
ATOM 1528 C CA . HIS A 1 198 ? -9.182 10.919 28.524 1.00 22.17 198 HIS A CA 1
ATOM 1529 C C . HIS A 1 198 ? -8.426 12.219 28.293 1.00 23.52 198 HIS A C 1
ATOM 1530 O O . HIS A 1 198 ? -7.272 12.209 27.843 1.00 20.21 198 HIS A O 1
ATOM 1537 N N . ASP A 1 199 ? -9.063 13.333 28.655 1.00 21.55 199 ASP A N 1
ATOM 1538 C CA . ASP A 1 199 ? -8.518 14.635 28.286 1.00 24.85 199 ASP A CA 1
ATOM 1539 C C . ASP A 1 199 ? -7.088 14.829 28.795 1.00 24.87 199 ASP A C 1
ATOM 1540 O O . ASP A 1 199 ? -6.263 15.457 28.126 1.00 24.32 199 ASP A O 1
ATOM 1545 N N . ALA A 1 200 ? -6.777 14.312 29.982 1.00 26.36 200 ALA A N 1
ATOM 1546 C CA . ALA A 1 200 ? -5.434 14.493 30.523 1.00 24.54 200 ALA A CA 1
ATOM 1547 C C . ALA A 1 200 ? -4.388 13.806 29.653 1.00 23.25 200 ALA A C 1
ATOM 1548 O O . ALA A 1 200 ? -3.268 14.309 29.501 1.00 25.22 200 ALA A O 1
ATOM 1550 N N . LEU A 1 201 ? -4.734 12.654 29.070 1.00 21.57 201 LEU A N 1
ATOM 1551 C CA . LEU A 1 201 ? -3.798 11.974 28.184 1.00 20.63 201 LEU A CA 1
ATOM 1552 C C . LEU A 1 201 ? -3.547 12.781 26.916 1.00 24.11 201 LEU A C 1
ATOM 1553 O O . LEU A 1 201 ? -2.405 12.878 26.456 1.00 24.49 201 LEU A O 1
ATOM 1558 N N . LEU A 1 202 ? -4.599 13.368 26.333 1.00 21.25 202 LEU A N 1
ATOM 1559 C CA . LEU A 1 202 ? -4.417 14.210 25.153 1.00 21.92 202 LEU A CA 1
ATOM 1560 C C . LEU A 1 202 ? -3.568 15.433 25.489 1.00 22.76 202 LEU A C 1
ATOM 1561 O O . LEU A 1 202 ? -2.625 15.776 24.759 1.00 22.84 202 LEU A O 1
ATOM 1566 N N . THR A 1 203 ? -3.917 16.119 26.582 1.00 21.23 203 THR A N 1
ATOM 1567 C CA . THR A 1 203 ? -3.187 17.310 27.012 1.00 21.93 203 THR A CA 1
ATOM 1568 C C . THR A 1 203 ? -1.744 16.983 27.356 1.00 21.99 203 THR A C 1
ATOM 1569 O O . THR A 1 203 ? -0.825 17.710 26.967 1.00 22.53 203 THR A O 1
ATOM 1573 N N . ASN A 1 204 ? -1.521 15.886 28.083 1.00 23.33 204 ASN A N 1
ATOM 1574 C CA . ASN A 1 204 ? -0.160 15.534 28.479 1.00 22.07 204 ASN A CA 1
ATOM 1575 C C . ASN A 1 204 ? 0.699 15.162 27.273 1.00 21.48 204 ASN A C 1
ATOM 1576 O O . ASN A 1 204 ? 1.884 15.493 27.230 1.00 21.55 204 ASN A O 1
ATOM 1581 N N . GLN A 1 205 ? 0.126 14.458 26.292 1.00 23.73 205 GLN A N 1
ATOM 1582 C CA . GLN A 1 205 ? 0.893 14.080 25.108 1.00 22.91 205 GLN A CA 1
ATOM 1583 C C . GLN A 1 205 ? 1.201 15.296 24.237 1.00 24.11 205 GLN A C 1
ATOM 1584 O O . GLN A 1 205 ? 2.304 15.408 23.682 1.00 24.50 205 GLN A O 1
ATOM 1590 N N . ALA A 1 206 ? 0.242 16.221 24.115 1.00 20.80 206 ALA A N 1
ATOM 1591 C CA . ALA A 1 206 ? 0.519 17.479 23.429 1.00 21.40 206 ALA A CA 1
ATOM 1592 C C . ALA A 1 206 ? 1.630 18.250 24.133 1.00 21.44 206 ALA A C 1
ATOM 1593 O O . ALA A 1 206 ? 2.530 18.785 23.478 1.00 24.10 206 ALA A O 1
ATOM 1595 N N . LEU A 1 207 ? 1.586 18.307 25.471 1.00 19.45 207 LEU A N 1
ATOM 1596 C CA . LEU A 1 207 ? 2.652 18.953 26.228 1.00 20.05 207 LEU A CA 1
ATOM 1597 C C . LEU A 1 207 ? 3.978 18.203 26.091 1.00 21.22 207 LEU A C 1
ATOM 1598 O O . LEU A 1 207 ? 5.035 18.827 25.963 1.00 19.20 207 LEU A O 1
ATOM 1603 N N . ALA A 1 208 ? 3.955 16.867 26.134 1.00 19.59 208 ALA A N 1
ATOM 1604 C CA . ALA A 1 208 ? 5.208 16.131 25.931 1.00 24.51 208 ALA A CA 1
ATOM 1605 C C . ALA A 1 208 ? 5.812 16.435 24.563 1.00 23.35 208 ALA A C 1
ATOM 1606 O O . ALA A 1 208 ? 7.033 16.582 24.435 1.00 23.40 208 ALA A O 1
ATOM 1608 N N . GLN A 1 209 ? 4.976 16.538 23.532 1.00 22.19 209 GLN A N 1
ATOM 1609 C CA . GLN A 1 209 ? 5.500 16.825 22.203 1.00 23.44 209 GLN A CA 1
ATOM 1610 C C . GLN A 1 209 ? 6.069 18.236 22.131 1.00 26.46 209 GLN A C 1
ATOM 1611 O O . GLN A 1 209 ? 7.134 18.452 21.534 1.00 23.91 209 GLN A O 1
ATOM 1617 N N . HIS A 1 210 ? 5.365 19.205 22.724 1.00 22.20 210 HIS A N 1
ATOM 1618 C CA . HIS A 1 210 ? 5.893 20.563 22.822 1.00 26.48 210 HIS A CA 1
ATOM 1619 C C . HIS A 1 210 ? 7.171 20.619 23.645 1.00 24.63 210 HIS A C 1
ATOM 1620 O O . HIS A 1 210 ? 8.032 21.462 23.378 1.00 21.51 210 HIS A O 1
ATOM 1627 N N . MET A 1 211 ? 7.306 19.756 24.660 1.00 25.91 211 MET A N 1
ATOM 1628 C CA . MET A 1 211 ? 8.528 19.741 25.452 1.00 24.18 211 MET A CA 1
ATOM 1629 C C . MET A 1 211 ? 9.627 18.924 24.793 1.00 26.21 211 MET A C 1
ATOM 1630 O O . MET A 1 211 ? 10.727 18.846 25.339 1.00 29.00 211 MET A O 1
ATOM 1635 N N . ASP A 1 212 ? 9.354 18.316 23.636 1.00 24.16 212 ASP A N 1
ATOM 1636 C CA . ASP A 1 212 ? 10.270 17.368 23.012 1.00 23.60 212 ASP A CA 1
ATOM 1637 C C . ASP A 1 212 ? 10.599 16.210 23.961 1.00 24.33 212 ASP A C 1
ATOM 1638 O O . ASP A 1 212 ? 11.748 15.782 24.072 1.00 27.20 212 ASP A O 1
ATOM 1643 N N . PHE A 1 213 ? 9.571 15.695 24.642 1.00 23.76 213 PHE A N 1
ATOM 1644 C CA . PHE A 1 213 ? 9.632 14.485 25.461 1.00 22.37 213 PHE A CA 1
ATOM 1645 C C . PHE A 1 213 ? 8.845 13.327 24.860 1.00 22.65 213 PHE A C 1
ATOM 1646 O O . PHE A 1 213 ? 8.532 12.369 25.577 1.00 22.39 213 PHE A O 1
ATOM 1654 N N . SER A 1 214 ? 8.444 13.406 23.598 1.00 25.02 214 SER A N 1
ATOM 1655 C CA . SER A 1 214 ? 7.575 12.361 23.055 1.00 25.54 214 SER A CA 1
ATOM 1656 C C . SER A 1 214 ? 8.262 11.002 23.134 1.00 27.54 214 SER A C 1
ATOM 1657 O O . SER A 1 214 ? 9.372 10.817 22.621 1.00 24.26 214 SER A O 1
ATOM 1660 N N . GLY A 1 215 ? 7.606 10.046 23.791 1.00 26.74 215 GLY A N 1
ATOM 1661 C CA . GLY A 1 215 ? 8.202 8.737 23.921 1.00 22.40 215 GLY A CA 1
ATOM 1662 C C . GLY A 1 215 ? 9.316 8.632 24.937 1.00 21.71 215 GLY A C 1
ATOM 1663 O O . GLY A 1 215 ? 9.897 7.558 25.060 1.00 26.05 215 GLY A O 1
ATOM 1664 N N . THR A 1 216 ? 9.630 9.695 25.672 1.00 24.56 216 THR A N 1
ATOM 1665 C CA . THR A 1 216 ? 10.794 9.718 26.560 1.00 23.85 216 THR A CA 1
ATOM 1666 C C . THR A 1 216 ? 10.418 10.275 27.930 1.00 24.18 216 THR A C 1
ATOM 1667 O O . THR A 1 216 ? 10.234 11.504 28.073 1.00 23.82 216 THR A O 1
ATOM 1671 N N . PRO A 1 217 ? 10.323 9.440 28.961 1.00 21.55 217 PRO A N 1
ATOM 1672 C CA . PRO A 1 217 ? 10.062 9.953 30.315 1.00 20.09 217 PRO A CA 1
ATOM 1673 C C . PRO A 1 217 ? 11.134 10.941 30.766 1.00 20.15 217 PRO A C 1
ATOM 1674 O O . PRO A 1 217 ? 12.302 10.846 30.375 1.00 19.15 217 PRO A O 1
ATOM 1678 N N . ALA A 1 218 ? 10.724 11.897 31.606 1.00 16.95 218 ALA A N 1
ATOM 1679 C CA . ALA A 1 218 ? 11.605 12.993 32.010 1.00 21.18 218 ALA A CA 1
ATOM 1680 C C . ALA A 1 218 ? 11.050 13.693 33.238 1.00 22.30 218 ALA A C 1
ATOM 1681 O O . ALA A 1 218 ? 9.856 13.599 33.552 1.00 21.04 218 ALA A O 1
ATOM 1683 N N . PHE A 1 219 ? 11.949 14.394 33.926 1.00 25.84 219 PHE A N 1
ATOM 1684 C CA . PHE A 1 219 ? 11.645 15.291 35.035 1.00 23.76 219 PHE A CA 1
ATOM 1685 C C . PHE A 1 219 ? 11.950 16.716 34.609 1.00 24.26 219 PHE A C 1
ATOM 1686 O O . PHE A 1 219 ? 12.985 16.962 33.981 1.00 25.46 219 PHE A O 1
ATOM 1694 N N . VAL A 1 220 ? 11.076 17.651 34.984 1.00 20.41 220 VAL A N 1
ATOM 1695 C CA . VAL A 1 220 ? 11.368 19.078 34.951 1.00 21.94 220 VAL A CA 1
ATOM 1696 C C . VAL A 1 220 ? 11.297 19.611 36.373 1.00 25.85 220 VAL A C 1
ATOM 1697 O O . VAL A 1 220 ? 10.255 19.503 37.040 1.00 26.06 220 VAL A O 1
ATOM 1701 N N . VAL A 1 221 ? 12.389 20.214 36.820 1.00 24.65 221 VAL A N 1
ATOM 1702 C CA . VAL A 1 221 ? 12.502 20.795 38.148 1.00 23.78 221 VAL A CA 1
ATOM 1703 C C . VAL A 1 221 ? 12.727 22.294 37.974 1.00 27.62 221 VAL A C 1
ATOM 1704 O O . VAL A 1 221 ? 13.676 22.709 37.298 1.00 27.35 221 VAL A O 1
ATOM 1708 N N . MET A 1 222 ? 11.862 23.102 38.579 1.00 27.12 222 MET A N 1
ATOM 1709 C CA . MET A 1 222 ? 11.836 24.528 38.301 1.00 28.95 222 MET A CA 1
ATOM 1710 C C . MET A 1 222 ? 11.125 25.257 39.428 1.00 32.17 222 MET A C 1
ATOM 1711 O O . MET A 1 222 ? 10.253 24.676 40.091 1.00 29.45 222 MET A O 1
ATOM 1716 N N . PRO A 1 223 ? 11.478 26.518 39.679 1.00 34.80 223 PRO A N 1
ATOM 1717 C CA . PRO A 1 223 ? 10.668 27.344 40.579 1.00 39.46 223 PRO A CA 1
ATOM 1718 C C . PRO A 1 223 ? 9.292 27.566 39.978 1.00 36.26 223 PRO A C 1
ATOM 1719 O O . PRO A 1 223 ? 9.121 27.615 38.760 1.00 34.33 223 PRO A O 1
ATOM 1723 N N . GLN A 1 224 ? 8.301 27.712 40.852 1.00 40.31 224 GLN A N 1
ATOM 1724 C CA . GLN A 1 224 ? 6.946 27.899 40.362 1.00 40.31 224 GLN A CA 1
ATOM 1725 C C . GLN A 1 224 ? 6.675 29.349 39.986 1.00 45.28 224 GLN A C 1
ATOM 1726 O O . GLN A 1 224 ? 5.908 29.600 39.051 1.00 47.45 224 GLN A O 1
ATOM 1732 N N . THR A 1 225 ? 7.288 30.308 40.686 1.00 46.10 225 THR A N 1
ATOM 1733 C CA . THR A 1 225 ? 7.054 31.719 40.404 1.00 57.16 225 THR A CA 1
ATOM 1734 C C . THR A 1 225 ? 7.784 32.084 39.128 1.00 60.76 225 THR A C 1
ATOM 1735 O O . THR A 1 225 ? 8.959 31.747 38.958 1.00 57.72 225 THR A O 1
ATOM 1739 N N . GLN A 1 226 ? 7.105 32.811 38.247 1.00 78.16 226 GLN A N 1
ATOM 1740 C CA . GLN A 1 226 ? 7.606 32.937 36.894 1.00 77.92 226 GLN A CA 1
ATOM 1741 C C . GLN A 1 226 ? 8.827 33.856 36.938 1.00 80.98 226 GLN A C 1
ATOM 1742 O O . GLN A 1 226 ? 8.719 35.082 37.088 1.00 84.63 226 GLN A O 1
ATOM 1748 N N . ASP A 1 227 ? 9.995 33.228 36.845 1.00 85.87 227 ASP A N 1
ATOM 1749 C CA . ASP A 1 227 ? 11.316 33.831 36.896 1.00 86.80 227 ASP A CA 1
ATOM 1750 C C . ASP A 1 227 ? 12.065 33.253 35.706 1.00 86.64 227 ASP A C 1
ATOM 1751 O O . ASP A 1 227 ? 12.009 32.040 35.472 1.00 83.39 227 ASP A O 1
ATOM 1756 N N . GLY A 1 228 ? 12.731 34.104 34.939 1.00 86.21 228 GLY A N 1
ATOM 1757 C CA . GLY A 1 228 ? 13.401 33.618 33.750 1.00 77.71 228 GLY A CA 1
ATOM 1758 C C . GLY A 1 228 ? 14.798 33.118 34.041 1.00 76.04 228 GLY A C 1
ATOM 1759 O O . GLY A 1 228 ? 15.658 33.088 33.152 1.00 73.51 228 GLY A O 1
ATOM 1760 N N . ASP A 1 229 ? 15.037 32.729 35.293 1.00 74.91 229 ASP A N 1
ATOM 1761 C CA . ASP A 1 229 ? 16.367 32.304 35.715 1.00 71.89 229 ASP A CA 1
ATOM 1762 C C . ASP A 1 229 ? 16.601 30.878 35.228 1.00 61.87 229 ASP A C 1
ATOM 1763 O O . ASP A 1 229 ? 16.224 29.905 35.886 1.00 51.77 229 ASP A O 1
ATOM 1768 N N . VAL A 1 230 ? 17.225 30.773 34.049 1.00 59.61 230 VAL A N 1
ATOM 1769 C CA . VAL A 1 230 ? 17.604 29.494 33.461 1.00 56.08 230 VAL A CA 1
ATOM 1770 C C . VAL A 1 230 ? 18.402 28.666 34.459 1.00 58.69 230 VAL A C 1
ATOM 1771 O O . VAL A 1 230 ? 18.393 27.420 34.412 1.00 48.72 230 VAL A O 1
ATOM 1775 N N . LYS A 1 231 ? 19.080 29.345 35.391 1.00 64.29 231 LYS A N 1
ATOM 1776 C CA . LYS A 1 231 ? 19.978 28.731 36.357 1.00 62.00 231 LYS A CA 1
ATOM 1777 C C . LYS A 1 231 ? 19.259 27.961 37.454 1.00 58.87 231 LYS A C 1
ATOM 1778 O O . LYS A 1 231 ? 19.923 27.215 38.178 1.00 58.83 231 LYS A O 1
ATOM 1784 N N . ARG A 1 232 ? 17.939 28.117 37.602 1.00 50.94 232 ARG A N 1
ATOM 1785 C CA . ARG A 1 232 ? 17.178 27.396 38.622 1.00 46.70 232 ARG A CA 1
ATOM 1786 C C . ARG A 1 232 ? 16.321 26.263 38.062 1.00 38.92 232 ARG A C 1
ATOM 1787 O O . ARG A 1 232 ? 15.498 25.710 38.797 1.00 36.57 232 ARG A O 1
ATOM 1795 N N . VAL A 1 233 ? 16.491 25.897 36.796 1.00 38.00 233 VAL A N 1
ATOM 1796 C CA . VAL A 1 233 ? 15.670 24.885 36.133 1.00 32.09 233 VAL A CA 1
ATOM 1797 C C . VAL A 1 233 ? 16.554 23.709 35.741 1.00 30.69 233 VAL A C 1
ATOM 1798 O O . VAL A 1 233 ? 17.664 23.899 35.243 1.00 32.03 233 VAL A O 1
ATOM 1802 N N . THR A 1 234 ? 16.056 22.495 35.912 1.00 29.28 234 THR A N 1
ATOM 1803 C CA . THR A 1 234 ? 16.842 21.350 35.483 1.00 29.89 234 THR A CA 1
ATOM 1804 C C . THR A 1 234 ? 15.906 20.360 34.798 1.00 28.81 234 THR A C 1
ATOM 1805 O O . THR A 1 234 ? 14.825 20.073 35.320 1.00 24.80 234 THR A O 1
ATOM 1809 N N . VAL A 1 235 ? 16.316 19.836 33.645 1.00 25.63 235 VAL A N 1
ATOM 1810 C CA . VAL A 1 235 ? 15.547 18.827 32.923 1.00 24.36 235 VAL A CA 1
ATOM 1811 C C . VAL A 1 235 ? 16.342 17.532 32.981 1.00 24.40 235 VAL A C 1
ATOM 1812 O O . VAL A 1 235 ? 17.515 17.502 32.601 1.00 25.79 235 VAL A O 1
ATOM 1816 N N . ILE A 1 236 ? 15.719 16.467 33.471 1.00 25.85 236 ILE A N 1
ATOM 1817 C CA . ILE A 1 236 ? 16.458 15.251 33.792 1.00 23.10 236 ILE A CA 1
ATOM 1818 C C . ILE A 1 236 ? 15.800 14.020 33.183 1.00 24.57 236 ILE A C 1
ATOM 1819 O O . ILE A 1 236 ? 14.571 13.867 33.269 1.00 21.32 236 ILE A O 1
ATOM 1824 N N . PRO A 1 237 ? 16.583 13.095 32.612 1.00 23.74 237 PRO A N 1
ATOM 1825 C CA . PRO A 1 237 ? 16.010 11.837 32.108 1.00 23.99 237 PRO A CA 1
ATOM 1826 C C . PRO A 1 237 ? 15.213 11.095 33.179 1.00 21.85 237 PRO A C 1
ATOM 1827 O O . PRO A 1 237 ? 15.511 11.166 34.373 1.00 19.52 237 PRO A O 1
ATOM 1831 N N . GLY A 1 238 ? 14.196 10.356 32.732 1.00 21.39 238 GLY A N 1
ATOM 1832 C CA . GLY A 1 238 ? 13.435 9.534 33.657 1.00 21.56 238 GLY A CA 1
ATOM 1833 C C . GLY A 1 238 ? 14.310 8.604 34.475 1.00 23.93 238 GLY A C 1
ATOM 1834 O O . GLY A 1 238 ? 14.013 8.337 35.634 1.00 25.78 238 GLY A O 1
ATOM 1835 N N . SER A 1 239 ? 15.410 8.115 33.892 1.00 22.20 239 SER A N 1
ATOM 1836 C CA . SER A 1 239 ? 16.409 7.342 34.627 1.00 24.24 239 SER A CA 1
ATOM 1837 C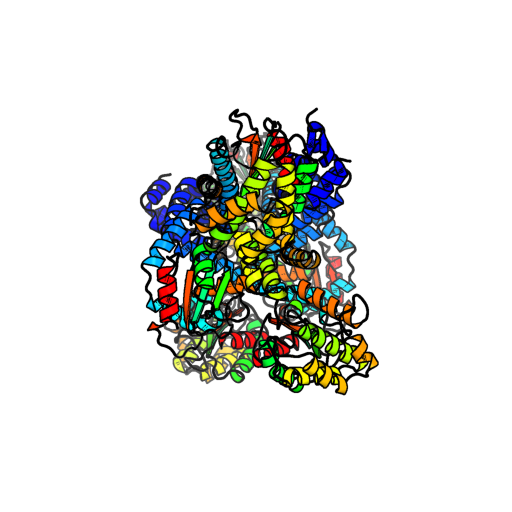 C . SER A 1 239 ? 17.429 8.300 35.251 1.00 27.47 239 SER A C 1
ATOM 1838 O O . SER A 1 239 ? 18.220 8.936 34.543 1.00 24.65 239 SER A O 1
ATOM 1841 N N . THR A 1 240 ? 17.420 8.388 36.577 1.00 28.66 240 THR A N 1
ATOM 1842 C CA . THR A 1 240 ? 18.313 9.277 37.301 1.00 26.47 240 THR A CA 1
ATOM 1843 C C . THR A 1 240 ? 18.496 8.726 38.713 1.00 30.42 240 THR A C 1
ATOM 1844 O O . THR A 1 240 ? 18.132 7.583 39.004 1.00 32.80 240 THR A O 1
ATOM 1848 N N . THR A 1 241 ? 19.086 9.531 39.590 1.00 32.39 241 THR A N 1
ATOM 1849 C CA . THR A 1 241 ? 19.334 9.145 40.971 1.00 32.99 241 THR A CA 1
ATOM 1850 C C . THR A 1 241 ? 18.603 10.099 41.903 1.00 32.68 241 THR A C 1
ATOM 1851 O O . THR A 1 241 ? 18.197 11.198 41.508 1.00 29.79 241 THR A O 1
ATOM 1855 N N . GLN A 1 242 ? 18.462 9.679 43.163 1.00 33.46 242 GLN A N 1
ATOM 1856 C CA . GLN A 1 242 ? 17.893 10.570 44.175 1.00 35.53 242 GLN A CA 1
ATOM 1857 C C . GLN A 1 242 ? 18.768 11.805 44.389 1.00 36.14 242 GLN A C 1
ATOM 1858 O O . GLN A 1 242 ? 18.259 12.923 44.515 1.00 34.52 242 GLN A O 1
ATOM 1864 N N . ASP A 1 243 ? 20.087 11.623 44.451 1.00 37.49 243 ASP A N 1
ATOM 1865 C CA . ASP A 1 243 ? 20.979 12.764 44.628 1.00 38.15 243 ASP A CA 1
ATOM 1866 C C . ASP A 1 243 ? 20.827 13.775 43.502 1.00 37.52 243 ASP A C 1
ATOM 1867 O O . ASP A 1 243 ? 20.798 14.987 43.744 1.00 40.70 243 ASP A O 1
ATOM 1872 N N . MET A 1 244 ? 20.748 13.300 42.262 1.00 34.41 244 MET A N 1
ATOM 1873 C CA . MET A 1 244 ? 20.644 14.223 41.142 1.00 35.72 244 MET A CA 1
ATOM 1874 C C . MET A 1 244 ? 19.332 15.012 41.213 1.00 34.87 244 MET A C 1
ATOM 1875 O O . MET A 1 244 ? 19.312 16.235 41.025 1.00 33.68 244 MET A O 1
ATOM 1880 N N . LEU A 1 245 ? 18.225 14.331 41.506 1.00 30.37 245 LEU A N 1
ATOM 1881 C CA . LEU A 1 245 ? 16.960 15.038 41.628 1.00 30.45 245 LEU A CA 1
ATOM 1882 C C . LEU A 1 245 ? 16.974 15.977 42.829 1.00 32.37 245 LEU A C 1
ATOM 1883 O O . LEU A 1 245 ? 16.414 17.078 42.769 1.00 29.77 245 LEU A O 1
ATOM 1888 N N . GLN A 1 246 ? 17.623 15.569 43.923 1.00 32.74 246 GLN A N 1
ATOM 1889 C CA . GLN A 1 246 ? 17.689 16.431 45.097 1.00 30.37 246 GLN A CA 1
ATOM 1890 C C . GLN A 1 246 ? 18.474 17.712 44.802 1.00 32.65 246 GLN A C 1
ATOM 1891 O O . GLN A 1 246 ? 18.073 18.801 45.227 1.00 33.45 246 GLN A O 1
ATOM 1897 N N . MET A 1 247 ? 19.603 17.607 44.087 1.00 33.41 247 MET A N 1
ATOM 1898 C CA . MET A 1 247 ? 20.360 18.818 43.762 1.00 32.65 247 MET A CA 1
ATOM 1899 C C . MET A 1 247 ? 19.530 19.773 42.908 1.00 32.44 247 MET A C 1
ATOM 1900 O O . MET A 1 247 ? 19.531 20.987 43.143 1.00 35.21 247 MET A O 1
ATOM 1905 N N . ALA A 1 248 ? 18.776 19.232 41.951 1.00 29.38 248 ALA A N 1
ATOM 1906 C CA . ALA A 1 248 ? 17.902 20.044 41.114 1.00 31.27 248 ALA A CA 1
ATOM 1907 C C . ALA A 1 248 ? 16.826 20.737 41.944 1.00 35.75 248 ALA A C 1
ATOM 1908 O O . ALA A 1 248 ? 16.467 21.891 41.672 1.00 34.40 248 ALA A O 1
ATOM 1910 N N . ILE A 1 249 ? 16.296 20.044 42.960 1.00 35.03 249 ILE A N 1
ATOM 1911 C CA . ILE A 1 249 ? 15.319 20.655 43.861 1.00 32.91 249 ILE A CA 1
ATOM 1912 C C . ILE A 1 249 ? 15.949 21.827 44.608 1.00 32.71 249 ILE A C 1
ATOM 1913 O O . ILE A 1 249 ? 15.366 22.909 44.703 1.00 36.02 249 ILE A O 1
ATOM 1918 N N . GLN A 1 250 ? 17.155 21.638 45.136 1.00 33.05 250 GLN A N 1
ATOM 1919 C CA . GLN A 1 250 ? 17.781 22.718 45.897 1.00 38.11 250 GLN A CA 1
ATOM 1920 C C . GLN A 1 250 ? 18.100 23.907 44.998 1.00 39.25 250 GLN A C 1
ATOM 1921 O O . GLN A 1 250 ? 17.960 25.063 45.411 1.00 40.51 250 GLN A O 1
ATOM 1927 N N . LYS A 1 251 ? 18.507 23.639 43.757 1.00 36.45 251 LYS A N 1
ATOM 1928 C CA . LYS A 1 251 ? 18.752 24.709 42.799 1.00 37.41 251 LYS A CA 1
ATOM 1929 C C . LYS A 1 251 ? 17.460 25.453 42.467 1.00 44.22 251 LYS A C 1
ATOM 1930 O O . LYS A 1 251 ? 17.475 26.678 42.273 1.00 42.51 251 LYS A O 1
ATOM 1936 N N . ALA A 1 252 ? 16.331 24.738 42.421 1.00 39.91 252 ALA A N 1
ATOM 1937 C CA . ALA A 1 252 ? 15.052 25.367 42.133 1.00 38.05 252 ALA A CA 1
ATOM 1938 C C . ALA A 1 252 ? 14.511 26.141 43.324 1.00 44.52 252 ALA A C 1
ATOM 1939 O O . ALA A 1 252 ? 13.689 27.048 43.139 1.00 42.60 252 ALA A O 1
ATOM 1941 N N . LYS A 1 253 ? 14.949 25.814 44.539 1.00 44.86 253 LYS A N 1
ATOM 1942 C CA . LYS A 1 253 ? 14.557 26.609 45.691 1.00 45.24 253 LYS A CA 1
ATOM 1943 C C . LYS A 1 253 ? 15.459 27.812 45.908 1.00 51.83 253 LYS A C 1
ATOM 1944 O O . LYS A 1 253 ? 14.978 28.863 46.349 1.00 57.75 253 LYS A O 1
ATOM 1950 N N . GLY A 1 254 ? 16.745 27.688 45.599 1.00 62.57 254 GLY A N 1
ATOM 1951 C CA . GLY A 1 254 ? 17.698 28.762 45.802 1.00 68.89 254 GLY A CA 1
ATOM 1952 C C . GLY A 1 254 ? 17.426 30.000 44.969 1.00 75.74 254 GLY A C 1
ATOM 1953 O O . GLY A 1 254 ? 17.710 31.123 45.400 1.00 81.79 254 GLY A O 1
ATOM 1954 N N . ALA B 1 4 ? 64.283 45.263 5.522 1.00 61.88 4 ALA B N 1
ATOM 1955 C CA . ALA B 1 4 ? 63.368 44.680 6.490 1.00 65.66 4 ALA B CA 1
ATOM 1956 C C . ALA B 1 4 ? 63.733 43.225 6.714 1.00 70.76 4 ALA B C 1
ATOM 1957 O O . ALA B 1 4 ? 64.133 42.535 5.777 1.00 73.11 4 ALA B O 1
ATOM 1959 N N . PRO B 1 5 ? 63.599 42.756 7.951 1.00 71.24 5 PRO B N 1
ATOM 1960 C CA . PRO B 1 5 ? 64.044 41.394 8.274 1.00 74.20 5 PRO B CA 1
ATOM 1961 C C . PRO B 1 5 ? 63.470 40.358 7.309 1.00 73.85 5 PRO B C 1
ATOM 1962 O O . PRO B 1 5 ? 62.293 40.403 6.936 1.00 70.63 5 PRO B O 1
ATOM 1966 N N . THR B 1 6 ? 64.333 39.426 6.895 1.00 73.24 6 THR B N 1
ATOM 1967 C CA . THR B 1 6 ? 64.002 38.393 5.925 1.00 72.91 6 THR B CA 1
ATOM 1968 C C . THR B 1 6 ? 64.396 37.025 6.469 1.00 76.69 6 THR B C 1
ATOM 1969 O O . THR B 1 6 ? 65.331 36.899 7.268 1.00 77.52 6 THR B O 1
ATOM 1973 N N . SER B 1 7 ? 63.690 35.993 6.007 1.00 72.50 7 SER B N 1
ATOM 1974 C CA . SER B 1 7 ? 63.831 34.659 6.571 1.00 72.61 7 SER B CA 1
ATOM 1975 C C . SER B 1 7 ? 63.568 33.617 5.488 1.00 73.39 7 SER B C 1
ATOM 1976 O O . SER B 1 7 ? 63.295 33.949 4.331 1.00 76.24 7 SER B O 1
ATOM 1979 N N . GLN B 1 8 ? 63.657 32.341 5.874 1.00 67.87 8 GLN B N 1
ATOM 1980 C CA . GLN B 1 8 ? 63.398 31.228 4.965 1.00 72.27 8 GLN B CA 1
ATOM 1981 C C . GLN B 1 8 ? 61.912 30.873 4.998 1.00 64.29 8 GLN B C 1
ATOM 1982 O O . GLN B 1 8 ? 61.368 30.544 6.060 1.00 62.84 8 GLN B O 1
ATOM 1988 N N . ILE B 1 9 ? 61.274 30.907 3.823 1.00 61.97 9 ILE B N 1
ATOM 1989 C CA . ILE B 1 9 ? 59.815 30.861 3.737 1.00 59.38 9 ILE B CA 1
ATOM 1990 C C . ILE B 1 9 ? 59.260 29.625 4.442 1.00 60.69 9 ILE B C 1
ATOM 1991 O O . ILE B 1 9 ? 58.386 29.724 5.314 1.00 54.04 9 ILE B O 1
ATOM 1996 N N . GLY B 1 10 ? 59.731 28.441 4.042 1.00 55.64 10 GLY B N 1
ATOM 1997 C CA . GLY B 1 10 ? 59.224 27.193 4.554 1.00 55.66 10 GLY B CA 1
ATOM 1998 C C . GLY B 1 10 ? 59.107 27.156 6.066 1.00 54.36 10 GLY B C 1
ATOM 1999 O O . GLY B 1 10 ? 58.015 27.011 6.627 1.00 49.77 10 GLY B O 1
ATOM 2000 N N . PRO B 1 11 ? 60.239 27.283 6.761 1.00 55.23 11 PRO B N 1
ATOM 2001 C CA . PRO B 1 11 ? 60.190 27.162 8.231 1.00 54.90 11 PRO B CA 1
ATOM 2002 C C . PRO B 1 11 ? 59.514 28.342 8.904 1.00 53.32 11 PRO B C 1
ATOM 2003 O O . PRO B 1 11 ? 58.824 28.152 9.913 1.00 53.38 11 PRO B O 1
ATOM 2007 N N . THR B 1 12 ? 59.696 29.561 8.383 1.00 52.63 12 THR B N 1
ATOM 2008 C CA . THR B 1 12 ? 59.021 30.713 8.972 1.00 55.76 12 THR B CA 1
ATOM 2009 C C . THR B 1 12 ? 57.502 30.555 8.911 1.00 57.19 12 THR B C 1
ATOM 2010 O O . THR B 1 12 ? 56.790 30.926 9.856 1.00 51.11 12 THR B O 1
ATOM 2014 N N . ALA B 1 13 ? 56.993 30.019 7.793 1.00 57.28 13 ALA B N 1
ATOM 2015 C CA . ALA B 1 13 ? 55.564 29.770 7.651 1.00 49.91 13 ALA B CA 1
ATOM 2016 C C . ALA B 1 13 ? 55.115 28.675 8.602 1.00 50.71 13 ALA B C 1
ATOM 2017 O O . ALA B 1 13 ? 54.081 28.804 9.271 1.00 47.40 13 ALA B O 1
ATOM 2019 N N . GLU B 1 14 ? 55.893 27.595 8.687 1.00 49.96 14 GLU B N 1
ATOM 2020 C CA . GLU B 1 14 ? 55.544 26.514 9.599 1.00 49.89 14 GLU B CA 1
ATOM 2021 C C . GLU B 1 14 ? 55.512 26.998 11.039 1.00 49.66 14 GLU B C 1
ATOM 2022 O O . GLU B 1 14 ? 54.594 26.659 11.793 1.00 50.40 14 GLU B O 1
ATOM 2028 N N . ALA B 1 15 ? 56.507 27.783 11.444 1.00 48.59 15 ALA B N 1
ATOM 2029 C CA . ALA B 1 15 ? 56.512 28.297 12.806 1.00 48.34 15 ALA B CA 1
ATOM 2030 C C . ALA B 1 15 ? 55.326 29.229 13.052 1.00 49.45 15 ALA B C 1
ATOM 2031 O O . ALA B 1 15 ? 54.766 29.255 14.155 1.00 51.22 15 ALA B O 1
ATOM 2033 N N . TYR B 1 16 ? 54.925 30.003 12.039 1.00 48.95 16 TYR B N 1
ATOM 2034 C CA . TYR B 1 16 ? 53.790 30.908 12.215 1.00 48.31 16 TYR B CA 1
ATOM 2035 C C . TYR B 1 16 ? 52.479 30.140 12.328 1.00 49.37 16 TYR B C 1
ATOM 2036 O O . TYR B 1 16 ? 51.633 30.460 13.174 1.00 48.66 16 TYR B O 1
ATOM 2045 N N . ILE B 1 17 ? 52.278 29.146 11.466 1.00 44.24 17 ILE B N 1
ATOM 2046 C CA . ILE B 1 17 ? 51.058 28.357 11.538 1.00 47.20 17 ILE B CA 1
ATOM 2047 C C . ILE B 1 17 ? 50.970 27.657 12.889 1.00 51.38 17 ILE B C 1
ATOM 2048 O O . ILE B 1 17 ? 49.909 27.637 13.526 1.00 46.36 17 ILE B O 1
ATOM 2053 N N . VAL B 1 18 ? 52.096 27.117 13.371 1.00 52.27 18 VAL B N 1
ATOM 2054 C CA . VAL B 1 18 ? 52.096 26.414 14.654 1.00 46.63 18 VAL B CA 1
ATOM 2055 C C . VAL B 1 18 ? 51.660 27.340 15.782 1.00 46.39 18 VAL B C 1
ATOM 2056 O O . VAL B 1 18 ? 50.943 26.927 16.697 1.00 51.16 18 VAL B O 1
ATOM 2060 N N . SER B 1 19 ? 52.083 28.599 15.741 1.00 46.79 19 SER B N 1
ATOM 2061 C CA . SER B 1 19 ? 51.700 29.546 16.778 1.00 47.84 19 SER B CA 1
ATOM 2062 C C . SER B 1 19 ? 50.367 30.239 16.510 1.00 51.78 19 SER B C 1
ATOM 2063 O O . SER B 1 19 ? 49.809 30.838 17.434 1.00 56.09 19 SER B O 1
ATOM 2066 N N . HIS B 1 20 ? 49.849 30.188 15.279 1.00 51.15 20 HIS B N 1
ATOM 2067 C CA . HIS B 1 20 ? 48.534 30.741 14.932 1.00 49.81 20 HIS B CA 1
ATOM 2068 C C . HIS B 1 20 ? 47.743 29.685 14.168 1.00 45.94 20 HIS B C 1
ATOM 2069 O O . HIS B 1 20 ? 47.474 29.835 12.970 1.00 44.66 20 HIS B O 1
ATOM 2076 N N . PRO B 1 21 ? 47.346 28.599 14.835 1.00 45.14 21 PRO B N 1
ATOM 2077 C CA . PRO B 1 21 ? 46.817 27.435 14.100 1.00 42.67 21 PRO B CA 1
ATOM 2078 C C . PRO B 1 21 ? 45.409 27.609 13.542 1.00 44.10 21 PRO B C 1
ATOM 2079 O O . PRO B 1 21 ? 45.001 26.815 12.681 1.00 39.85 21 PRO B O 1
ATOM 2083 N N . ASP B 1 22 ? 44.653 28.609 13.994 1.00 41.23 22 ASP B N 1
ATOM 2084 C CA . ASP B 1 22 ? 43.205 28.555 13.810 1.00 45.97 22 ASP B CA 1
ATOM 2085 C C . ASP B 1 22 ? 42.805 28.528 12.346 1.00 46.42 22 ASP B C 1
ATOM 2086 O O . ASP B 1 22 ? 41.889 27.785 11.971 1.00 42.60 22 ASP B O 1
ATOM 2091 N N . LYS B 1 23 ? 43.459 29.341 11.503 1.00 43.25 23 LYS B N 1
ATOM 2092 C CA . LYS B 1 23 ? 42.996 29.490 10.122 1.00 45.39 23 LYS B CA 1
ATOM 2093 C C . LYS B 1 23 ? 43.291 28.270 9.281 1.00 42.38 23 LYS B C 1
ATOM 2094 O O . LYS B 1 23 ? 42.493 27.901 8.408 1.00 41.81 23 LYS B O 1
ATOM 2100 N N . VAL B 1 24 ? 44.487 27.710 9.431 1.00 38.66 24 VAL B N 1
ATOM 2101 C CA . VAL B 1 24 ? 44.748 26.426 8.797 1.00 37.79 24 VAL B CA 1
ATOM 2102 C C . VAL B 1 24 ? 43.902 25.334 9.450 1.00 38.12 24 VAL B C 1
ATOM 2103 O O . VAL B 1 24 ? 43.458 24.383 8.787 1.00 37.58 24 VAL B O 1
ATOM 2107 N N . GLY B 1 25 ? 43.634 25.463 10.746 1.00 37.06 25 GLY B N 1
ATOM 2108 C CA . GLY B 1 25 ? 42.731 24.522 11.387 1.00 37.65 25 GLY B CA 1
ATOM 2109 C C . GLY B 1 25 ? 41.374 24.474 10.709 1.00 39.49 25 GLY B C 1
ATOM 2110 O O . GLY B 1 25 ? 40.850 23.397 10.415 1.00 37.64 25 GLY B O 1
ATOM 2111 N N . GLU B 1 26 ? 40.784 25.649 10.454 1.00 38.13 26 GLU B N 1
ATOM 2112 C CA . GLU B 1 26 ? 39.477 25.706 9.802 1.00 40.22 26 GLU B CA 1
ATOM 2113 C C . GLU B 1 26 ? 39.520 25.077 8.418 1.00 38.16 26 GLU B C 1
ATOM 2114 O O . GLU B 1 26 ? 38.586 24.371 8.016 1.00 36.55 26 GLU B O 1
ATOM 2120 N N . VAL B 1 27 ? 40.593 25.328 7.670 1.00 36.62 27 VAL B N 1
ATOM 2121 C CA . VAL B 1 27 ? 40.720 24.741 6.343 1.00 37.87 27 VAL B CA 1
ATOM 2122 C C . VAL B 1 27 ? 40.657 23.224 6.411 1.00 35.16 27 VAL B C 1
ATOM 2123 O O . VAL B 1 27 ? 39.985 22.582 5.596 1.00 36.28 27 VAL B O 1
ATOM 2127 N N . VAL B 1 28 ? 41.348 22.628 7.382 1.00 35.28 28 VAL B N 1
ATOM 2128 C CA . VAL B 1 28 ? 41.401 21.171 7.475 1.00 34.00 28 VAL B CA 1
ATOM 2129 C C . VAL B 1 28 ? 40.077 20.616 7.990 1.00 33.78 28 VAL B C 1
ATOM 2130 O O . VAL B 1 28 ? 39.619 19.553 7.552 1.00 32.90 28 VAL B O 1
ATOM 2134 N N . ALA B 1 29 ? 39.442 21.315 8.933 1.00 35.30 29 ALA B N 1
ATOM 2135 C CA . ALA B 1 29 ? 38.118 20.892 9.374 1.00 33.52 29 ALA B CA 1
ATOM 2136 C C . ALA B 1 29 ? 37.186 20.783 8.180 1.00 33.48 29 ALA B C 1
ATOM 2137 O O . ALA B 1 29 ? 36.503 19.771 7.996 1.00 34.35 29 ALA B O 1
ATOM 2139 N N . THR B 1 30 ? 37.194 21.804 7.327 1.00 34.11 30 THR B N 1
ATOM 2140 C CA . THR B 1 30 ? 36.353 21.810 6.139 1.00 34.21 30 THR B CA 1
ATOM 2141 C C . THR B 1 30 ? 36.773 20.720 5.165 1.00 37.29 30 THR B C 1
ATOM 2142 O O . THR B 1 30 ? 35.925 20.035 4.580 1.00 36.15 30 THR B O 1
ATOM 2146 N N . TYR B 1 31 ? 38.083 20.539 4.974 1.00 36.18 31 TYR B N 1
ATOM 2147 C CA . TYR B 1 31 ? 38.535 19.460 4.108 1.00 34.27 31 TYR B CA 1
ATOM 2148 C C . TYR B 1 31 ? 38.036 18.110 4.615 1.00 39.31 31 TYR B C 1
ATOM 2149 O O . TYR B 1 31 ? 37.596 17.267 3.824 1.00 39.19 31 TYR B O 1
ATOM 2158 N N . LEU B 1 32 ? 38.070 17.898 5.938 1.00 35.95 32 LEU B N 1
ATOM 2159 C CA . LEU B 1 32 ? 37.635 16.622 6.496 1.00 34.39 32 LEU B CA 1
ATOM 2160 C C . LEU B 1 32 ? 36.138 16.431 6.331 1.00 36.29 32 LEU B C 1
ATOM 2161 O O . LEU B 1 32 ? 35.679 15.313 6.066 1.00 36.73 32 LEU B O 1
ATOM 2166 N N . ALA B 1 33 ? 35.358 17.506 6.502 1.00 34.89 33 ALA B N 1
ATOM 2167 C CA . ALA B 1 33 ? 33.910 17.417 6.336 1.00 36.01 33 ALA B CA 1
ATOM 2168 C C . ALA B 1 33 ? 33.537 17.094 4.898 1.00 38.70 33 ALA B C 1
ATOM 2169 O O . ALA B 1 33 ? 32.553 16.388 4.649 1.00 39.53 33 ALA B O 1
ATOM 2171 N N . GLU B 1 34 ? 34.310 17.589 3.942 1.00 35.06 34 GLU B N 1
ATOM 2172 C CA . GLU B 1 34 ? 34.022 17.352 2.536 1.00 42.39 34 GLU B CA 1
ATOM 2173 C C . GLU B 1 34 ? 34.735 16.127 1.981 1.00 42.59 34 GLU B C 1
ATOM 2174 O O . GLU B 1 34 ? 34.365 15.664 0.899 1.00 41.09 34 GLU B O 1
ATOM 2180 N N . HIS B 1 35 ? 35.726 15.589 2.698 1.00 35.68 35 HIS B N 1
ATOM 2181 C CA . HIS B 1 35 ? 36.370 14.322 2.343 1.00 37.84 35 HIS B CA 1
ATOM 2182 C C . HIS B 1 35 ? 36.337 13.390 3.547 1.00 37.55 35 HIS B C 1
ATOM 2183 O O . HIS B 1 35 ? 37.379 13.006 4.085 1.00 39.64 35 HIS B O 1
ATOM 2190 N N . PRO B 1 36 ? 35.142 12.986 3.986 1.00 35.40 36 PRO B N 1
ATOM 2191 C CA . PRO B 1 36 ? 35.041 12.228 5.235 1.00 35.93 36 PRO B CA 1
ATOM 2192 C C . PRO B 1 36 ? 35.660 10.845 5.159 1.00 35.64 36 PRO B C 1
ATOM 2193 O O . PRO B 1 36 ? 35.822 10.202 6.206 1.00 33.82 36 PRO B O 1
ATOM 2197 N N . GLU B 1 37 ? 36.021 10.365 3.971 1.00 34.09 37 GLU B N 1
ATOM 2198 C CA . GLU B 1 37 ? 36.733 9.097 3.899 1.00 35.68 37 GLU B CA 1
ATOM 2199 C C . GLU B 1 37 ? 37.993 9.097 4.770 1.00 34.27 37 GLU B C 1
ATOM 2200 O O . GLU B 1 37 ? 38.451 8.022 5.185 1.00 35.01 37 GLU B O 1
ATOM 2206 N N . PHE B 1 38 ? 38.540 10.276 5.097 1.00 33.52 38 PHE B N 1
ATOM 2207 C CA . PHE B 1 38 ? 39.724 10.327 5.954 1.00 32.83 38 PHE B CA 1
ATOM 2208 C C . PHE B 1 38 ? 39.378 10.071 7.415 1.00 32.58 38 PHE B C 1
ATOM 2209 O O . PHE B 1 38 ? 40.191 9.496 8.149 1.00 29.11 38 PHE B O 1
ATOM 2217 N N . LEU B 1 39 ? 38.190 10.508 7.851 1.00 31.00 39 LEU B N 1
ATOM 2218 C CA . LEU B 1 39 ? 37.729 10.193 9.194 1.00 31.46 39 LEU B CA 1
ATOM 2219 C C . LEU B 1 39 ? 37.324 8.726 9.298 1.00 32.45 39 LEU B C 1
ATOM 2220 O O . LEU B 1 39 ? 37.580 8.068 10.316 1.00 33.47 39 LEU B O 1
ATOM 2225 N N . VAL B 1 40 ? 36.697 8.188 8.253 1.00 32.25 40 VAL B N 1
ATOM 2226 C CA . VAL B 1 40 ? 36.460 6.750 8.212 1.00 32.71 40 VAL B CA 1
ATOM 2227 C C . VAL B 1 40 ? 37.784 6.002 8.347 1.00 33.90 40 VAL B C 1
ATOM 2228 O O . VAL B 1 40 ? 37.920 5.089 9.171 1.00 34.96 40 VAL B O 1
ATOM 2232 N N . ALA B 1 41 ? 38.794 6.411 7.575 1.00 31.14 41 ALA B N 1
ATOM 2233 C CA . ALA B 1 41 ? 40.106 5.781 7.683 1.00 31.47 41 ALA B CA 1
ATOM 2234 C C . ALA B 1 41 ? 40.651 5.889 9.100 1.00 32.67 41 ALA B C 1
ATOM 2235 O O . ALA B 1 41 ? 41.142 4.904 9.671 1.00 34.98 41 ALA B O 1
ATOM 2237 N N . ALA B 1 42 ? 40.576 7.084 9.686 1.00 29.12 42 ALA B N 1
ATOM 2238 C CA . ALA B 1 42 ? 41.064 7.262 11.045 1.00 30.75 42 ALA B CA 1
ATOM 2239 C C . ALA B 1 42 ? 40.328 6.339 12.009 1.00 34.35 42 ALA B C 1
ATOM 2240 O O . ALA B 1 42 ? 40.938 5.746 12.908 1.00 33.12 42 ALA B O 1
ATOM 2242 N N . SER B 1 43 ? 39.016 6.202 11.832 1.00 32.26 43 SER B N 1
ATOM 2243 C CA . SER B 1 43 ? 38.244 5.362 12.731 1.00 32.18 43 SER B CA 1
ATOM 2244 C C . SER B 1 43 ? 38.586 3.881 12.536 1.00 32.91 43 SER B C 1
ATOM 2245 O O . SER B 1 43 ? 38.656 3.124 13.509 1.00 32.50 43 SER B O 1
ATOM 2248 N N . GLU B 1 44 ? 38.827 3.447 11.297 1.00 30.97 44 GLU B N 1
ATOM 2249 C CA . GLU B 1 44 ? 39.229 2.049 11.107 1.00 34.32 44 GLU B CA 1
ATOM 2250 C C . GLU B 1 44 ? 40.598 1.757 11.724 1.00 32.66 44 GLU B C 1
ATOM 2251 O O . GLU B 1 44 ? 40.831 0.660 12.242 1.00 33.69 44 GLU B O 1
ATOM 2257 N N . THR B 1 45 ? 41.504 2.726 11.698 1.00 29.69 45 THR B N 1
ATOM 2258 C CA . THR B 1 45 ? 42.797 2.537 12.337 1.00 33.25 45 THR B CA 1
ATOM 2259 C C . THR B 1 45 ? 42.657 2.368 13.851 1.00 33.12 45 THR B C 1
ATOM 2260 O O . THR B 1 45 ? 43.320 1.508 14.442 1.00 30.46 45 THR B O 1
ATOM 2264 N N . LEU B 1 46 ? 41.793 3.174 14.492 1.00 31.23 46 LEU B N 1
ATOM 2265 C CA . LEU B 1 46 ? 41.523 3.002 15.920 1.00 35.02 46 LEU B CA 1
ATOM 2266 C C . LEU B 1 46 ? 40.922 1.638 16.208 1.00 33.55 46 LEU B C 1
ATOM 2267 O O . LEU B 1 46 ? 41.200 1.035 17.253 1.00 28.96 46 LEU B O 1
ATOM 2272 N N . HIS B 1 47 ? 40.051 1.167 15.316 1.00 30.11 47 HIS B N 1
ATOM 2273 C CA . HIS B 1 47 ? 39.478 -0.162 15.452 1.00 33.06 47 HIS B CA 1
ATOM 2274 C C . HIS B 1 47 ? 40.572 -1.230 15.359 1.00 32.85 47 HIS B C 1
ATOM 2275 O O . HIS B 1 47 ? 40.640 -2.149 16.188 1.00 31.15 47 HIS B O 1
ATOM 2282 N N . GLN B 1 48 ? 41.454 -1.112 14.362 1.00 30.17 48 GLN B N 1
ATOM 2283 C CA . GLN B 1 48 ? 42.563 -2.047 14.233 1.00 34.58 48 GLN B CA 1
ATOM 2284 C C . GLN B 1 48 ? 43.481 -2.059 15.448 1.00 35.26 48 GLN B C 1
ATOM 2285 O O . GLN B 1 48 ? 43.896 -3.129 15.910 1.00 31.45 48 GLN B O 1
ATOM 2291 N N . ARG B 1 49 ? 43.808 -0.875 15.981 1.00 30.96 49 ARG B N 1
ATOM 2292 C CA . ARG B 1 49 ? 44.568 -0.826 17.229 1.00 31.87 49 ARG B CA 1
ATOM 2293 C C . ARG B 1 49 ? 43.852 -1.601 18.333 1.00 32.86 49 ARG B C 1
ATOM 2294 O O . ARG B 1 49 ? 44.483 -2.366 19.077 1.00 30.77 49 ARG B O 1
ATOM 2302 N N . GLN B 1 50 ? 42.528 -1.435 18.429 1.00 29.99 50 GLN B N 1
ATOM 2303 C CA . GLN B 1 50 ? 41.737 -2.165 19.410 1.00 29.26 50 GLN B CA 1
ATOM 2304 C C . GLN B 1 50 ? 41.846 -3.673 19.214 1.00 30.80 50 GLN B C 1
ATOM 2305 O O . GLN B 1 50 ? 42.072 -4.416 20.172 1.00 30.65 50 GLN B O 1
ATOM 2311 N N . GLN B 1 51 ? 41.683 -4.151 17.979 1.00 32.67 51 GLN B N 1
ATOM 2312 C CA . GLN B 1 51 ? 41.840 -5.581 17.741 1.00 33.63 51 GLN B CA 1
ATOM 2313 C C . GLN B 1 51 ? 43.206 -6.062 18.198 1.00 30.57 51 GLN B C 1
ATOM 2314 O O . GLN B 1 51 ? 43.310 -7.076 18.896 1.00 30.35 51 GLN B O 1
ATOM 2320 N N . ILE B 1 52 ? 44.267 -5.330 17.832 1.00 28.08 52 ILE B N 1
ATOM 2321 C CA . ILE B 1 52 ? 45.621 -5.748 18.182 1.00 28.79 52 ILE B CA 1
ATOM 2322 C C . ILE B 1 52 ? 45.756 -5.868 19.694 1.00 26.74 52 ILE B C 1
ATOM 2323 O O . ILE B 1 52 ? 46.231 -6.882 20.212 1.00 25.85 52 ILE B O 1
ATOM 2328 N N . ALA B 1 53 ? 45.339 -4.831 20.423 1.00 27.01 53 ALA B N 1
ATOM 2329 C CA . ALA B 1 53 ? 45.499 -4.845 21.870 1.00 27.43 53 ALA B CA 1
ATOM 2330 C C . ALA B 1 53 ? 44.613 -5.903 22.513 1.00 28.35 53 ALA B C 1
ATOM 2331 O O . ALA B 1 53 ? 44.996 -6.483 23.537 1.00 28.98 53 ALA B O 1
ATOM 2333 N N . GLN B 1 54 ? 43.446 -6.181 21.921 1.00 25.17 54 GLN B N 1
ATOM 2334 C CA . GLN B 1 54 ? 42.577 -7.233 22.446 1.00 27.35 54 GLN B CA 1
ATOM 2335 C C . GLN B 1 54 ? 43.222 -8.599 22.304 1.00 27.72 54 GLN B C 1
ATOM 2336 O O . GLN B 1 54 ? 43.221 -9.402 23.246 1.00 26.19 54 GLN B O 1
ATOM 2342 N N A GLN B 1 55 ? 43.765 -8.915 21.130 0.55 27.65 55 GLN B N 1
ATOM 2343 N N B GLN B 1 55 ? 43.747 -8.879 21.108 0.45 27.46 55 GLN B N 1
ATOM 2344 C CA A GLN B 1 55 ? 44.357 -10.240 21.009 0.55 26.01 55 GLN B CA 1
ATOM 2345 C CA B GLN B 1 55 ? 44.424 -10.140 20.842 0.45 27.18 55 GLN B CA 1
ATOM 2346 C C A GLN B 1 55 ? 45.602 -10.355 21.883 0.55 26.15 55 GLN B C 1
ATOM 2347 C C B GLN B 1 55 ? 45.595 -10.333 21.801 0.45 26.34 55 GLN B C 1
ATOM 2348 O O A GLN B 1 55 ? 45.834 -11.402 22.499 0.55 27.58 55 GLN B O 1
ATOM 2349 O O B GLN B 1 55 ? 45.762 -11.405 22.394 0.45 26.28 55 GLN B O 1
ATOM 2360 N N . GLN B 1 56 ? 46.390 -9.282 21.998 1.00 25.41 56 GLN B N 1
ATOM 2361 C CA . GLN B 1 56 ? 47.575 -9.370 22.853 1.00 28.47 56 GLN B CA 1
ATOM 2362 C C . GLN B 1 56 ? 47.188 -9.584 24.313 1.00 28.61 56 GLN B C 1
ATOM 2363 O O . GLN B 1 56 ? 47.866 -10.321 25.045 1.00 25.89 56 GLN B O 1
ATOM 2369 N N . ALA B 1 57 ? 46.094 -8.959 24.754 1.00 24.66 57 ALA B N 1
ATOM 2370 C CA . ALA B 1 57 ? 45.679 -9.110 26.142 1.00 26.81 57 ALA B CA 1
ATOM 2371 C C . ALA B 1 57 ? 45.108 -10.507 26.396 1.00 28.74 57 ALA B C 1
ATOM 2372 O O . ALA B 1 57 ? 45.457 -11.149 27.396 1.00 28.92 57 ALA B O 1
ATOM 2374 N N . TYR B 1 58 ? 44.242 -11.003 25.491 1.00 25.08 58 TYR B N 1
ATOM 2375 C CA . TYR B 1 58 ? 43.784 -12.394 25.540 1.00 26.15 58 TYR B CA 1
ATOM 2376 C C . TYR B 1 58 ? 44.927 -13.374 25.689 1.00 26.85 58 TYR B C 1
ATOM 2377 O O . TYR B 1 58 ? 44.857 -14.297 26.504 1.00 28.59 58 TYR B O 1
ATOM 2386 N N . VAL B 1 59 ? 45.973 -13.220 24.871 1.00 25.48 59 VAL B N 1
ATOM 2387 C CA . VAL B 1 59 ? 47.084 -14.167 24.942 1.00 27.55 59 VAL B CA 1
ATOM 2388 C C . VAL B 1 59 ? 47.737 -14.113 26.314 1.00 28.31 59 VAL B C 1
ATOM 2389 O O . VAL B 1 59 ? 48.052 -15.151 26.913 1.00 29.51 59 VAL B O 1
ATOM 2393 N N . GLN B 1 60 ? 47.928 -12.906 26.847 1.00 31.59 60 GLN B N 1
ATOM 2394 C CA . GLN B 1 60 ? 48.500 -12.771 28.185 1.00 33.17 60 GLN B CA 1
ATOM 2395 C C . GLN B 1 60 ? 47.608 -13.421 29.230 1.00 31.15 60 GLN B C 1
ATOM 2396 O O . GLN B 1 60 ? 48.096 -14.123 30.121 1.00 32.58 60 GLN B O 1
ATOM 2402 N N . LEU B 1 61 ? 46.293 -13.190 29.142 1.00 30.23 61 LEU B N 1
ATOM 2403 C CA . LEU B 1 61 ? 45.378 -13.815 30.091 1.00 33.87 61 LEU B CA 1
ATOM 2404 C C . LEU B 1 61 ? 45.464 -15.337 30.021 1.00 31.78 61 LEU B C 1
ATOM 2405 O O . LEU B 1 61 ? 45.461 -16.012 31.056 1.00 32.96 61 LEU B O 1
ATOM 2410 N N . ALA B 1 62 ? 45.547 -15.894 28.808 1.00 29.69 62 ALA B N 1
ATOM 2411 C CA . ALA B 1 62 ? 45.689 -17.341 28.670 1.00 30.16 62 ALA B CA 1
ATOM 2412 C C . ALA B 1 62 ? 46.952 -17.845 29.356 1.00 32.91 62 ALA B C 1
ATOM 2413 O O . ALA B 1 62 ? 46.946 -18.922 29.966 1.00 32.66 62 ALA B O 1
ATOM 2415 N N . LEU B 1 63 ? 48.051 -17.085 29.261 1.00 31.86 63 LEU B N 1
ATOM 2416 C CA . LEU B 1 63 ? 49.281 -17.501 29.927 1.00 36.31 63 LEU B CA 1
ATOM 2417 C C . LEU B 1 63 ? 49.173 -17.334 31.437 1.00 35.89 63 LEU B C 1
ATOM 2418 O O . LEU B 1 63 ? 49.651 -18.183 32.194 1.00 37.21 63 LEU B O 1
ATOM 2423 N N . GLN B 1 64 ? 48.533 -16.256 31.894 1.00 32.62 64 GLN B N 1
ATOM 2424 C CA . GLN B 1 64 ? 48.373 -16.041 33.330 1.00 34.82 64 GLN B CA 1
ATOM 2425 C C . GLN B 1 64 ? 47.489 -17.125 33.958 1.00 37.66 64 GLN B C 1
ATOM 2426 O O . GLN B 1 64 ? 47.753 -17.590 35.074 1.00 39.18 64 GLN B O 1
ATOM 2432 N N . TYR B 1 65 ? 46.446 -17.559 33.253 1.00 35.21 65 TYR B N 1
ATOM 2433 C CA . TYR B 1 65 ? 45.508 -18.541 33.791 1.00 36.44 65 TYR B CA 1
ATOM 2434 C C . TYR B 1 65 ? 45.713 -19.931 33.198 1.00 31.63 65 TYR B C 1
ATOM 2435 O O . TYR B 1 65 ? 44.773 -20.715 33.122 1.00 30.39 65 TYR B O 1
ATOM 2444 N N . ARG B 1 66 ? 46.950 -20.240 32.788 1.00 35.33 66 ARG B N 1
ATOM 2445 C CA . ARG B 1 66 ? 47.271 -21.532 32.182 1.00 34.25 66 ARG B CA 1
ATOM 2446 C C . ARG B 1 66 ? 46.840 -22.688 33.069 1.00 29.51 66 ARG B C 1
ATOM 2447 O O . ARG B 1 66 ? 46.146 -23.606 32.624 1.00 31.48 66 ARG B O 1
ATOM 2455 N N . ALA B 1 67 ? 47.271 -22.674 34.326 1.00 31.29 67 ALA B N 1
ATOM 2456 C CA . ALA B 1 67 ? 47.022 -23.809 35.203 1.00 32.01 67 ALA B CA 1
ATOM 2457 C C . ALA B 1 67 ? 45.537 -24.087 35.313 1.00 32.45 67 ALA B C 1
ATOM 2458 O O . ALA B 1 67 ? 45.114 -25.248 35.293 1.00 36.31 67 ALA B O 1
ATOM 2460 N N . GLU B 1 68 ? 44.722 -23.035 35.396 1.00 32.23 68 GLU B N 1
ATOM 2461 C CA . GLU B 1 68 ? 43.283 -23.247 35.499 1.00 28.71 68 GLU B CA 1
ATOM 2462 C C . GLU B 1 68 ? 42.674 -23.631 34.150 1.00 30.56 68 GLU B C 1
ATOM 2463 O O . GLU B 1 68 ? 41.792 -24.500 34.091 1.00 28.51 68 GLU B O 1
ATOM 2469 N N . LEU B 1 69 ? 43.159 -23.031 33.057 1.00 28.08 69 LEU B N 1
ATOM 2470 C CA . LEU B 1 69 ? 42.731 -23.451 31.722 1.00 28.42 69 LEU B CA 1
ATOM 2471 C C . LEU B 1 69 ? 43.009 -24.937 31.471 1.00 29.52 69 LEU B C 1
ATOM 2472 O O . LEU B 1 69 ? 42.197 -25.632 30.842 1.00 24.58 69 LEU B O 1
ATOM 2477 N N . LEU B 1 70 ? 44.152 -25.445 31.939 1.00 28.42 70 LEU B N 1
ATOM 2478 C CA . LEU B 1 70 ? 44.566 -26.809 31.626 1.00 27.49 70 LEU B CA 1
ATOM 2479 C C . LEU B 1 70 ? 44.319 -27.764 32.782 1.00 30.37 70 LEU B C 1
ATOM 2480 O O . LEU B 1 70 ? 44.825 -28.891 32.763 1.00 28.44 70 LEU B O 1
ATOM 2485 N N . SER B 1 71 ? 43.533 -27.342 33.766 1.00 29.32 71 SER B N 1
ATOM 2486 C CA . SER B 1 71 ? 43.340 -28.107 34.990 1.00 30.26 71 SER B CA 1
ATOM 2487 C C . SER B 1 71 ? 42.981 -29.556 34.694 1.00 30.95 71 SER B C 1
ATOM 2488 O O . SER B 1 71 ? 42.114 -29.847 33.857 1.00 28.40 71 SER B O 1
ATOM 2491 N N . SER B 1 72 ? 43.651 -30.467 35.401 1.00 28.81 72 SER B N 1
ATOM 2492 C CA . SER B 1 72 ? 43.289 -31.874 35.351 1.00 28.68 72 SER B CA 1
ATOM 2493 C C . SER B 1 72 ? 41.876 -32.116 35.844 1.00 29.72 72 SER B C 1
ATOM 2494 O O . SER B 1 72 ? 41.350 -33.215 35.651 1.00 31.31 72 SER B O 1
ATOM 2497 N N . SER B 1 73 ? 41.245 -31.117 36.456 1.00 28.99 73 SER B N 1
ATOM 2498 C CA . SER B 1 73 ? 39.906 -31.284 37.006 1.00 32.89 73 SER B CA 1
ATOM 2499 C C . SER B 1 73 ? 38.805 -31.115 35.971 1.00 29.29 73 SER B C 1
ATOM 2500 O O . SER B 1 73 ? 37.661 -31.517 36.235 1.00 28.55 73 SER B O 1
ATOM 2503 N N . SER B 1 74 ? 39.127 -30.536 34.795 1.00 23.54 74 SER B N 1
ATOM 2504 C CA . SER B 1 74 ? 38.079 -30.391 33.794 1.00 28.35 74 SER B CA 1
ATOM 2505 C C . SER B 1 74 ? 38.050 -31.598 32.863 1.00 23.20 74 SER B C 1
ATOM 2506 O O . SER B 1 74 ? 39.079 -32.247 32.657 1.00 25.67 74 SER B O 1
ATOM 2509 N N . PRO B 1 75 ? 36.870 -31.913 32.323 1.00 21.32 75 PRO B N 1
ATOM 2510 C CA . PRO B 1 75 ? 36.769 -32.998 31.334 1.00 24.70 75 PRO B CA 1
ATOM 2511 C C . PRO B 1 75 ? 37.700 -32.766 30.148 1.00 23.23 75 PRO B C 1
ATOM 2512 O O . PRO B 1 75 ? 37.840 -31.651 29.640 1.00 23.04 75 PRO B O 1
ATOM 2516 N N . SER B 1 76 ? 38.325 -33.840 29.688 1.00 25.30 76 SER B N 1
ATOM 2517 C CA . SER B 1 76 ? 39.188 -33.743 28.519 1.00 26.33 76 SER B CA 1
ATOM 2518 C C . SER B 1 76 ? 39.342 -35.126 27.908 1.00 27.64 76 SER B C 1
ATOM 2519 O O . SER B 1 76 ? 39.125 -36.147 28.570 1.00 28.23 76 SER B O 1
ATOM 2522 N N . VAL B 1 77 ? 39.669 -35.136 26.616 1.00 24.40 77 VAL B N 1
ATOM 2523 C CA . VAL B 1 77 ? 40.101 -36.325 25.898 1.00 26.39 77 VAL B CA 1
ATOM 2524 C C . VAL B 1 77 ? 41.447 -36.004 25.257 1.00 32.60 77 VAL B C 1
ATOM 2525 O O . VAL B 1 77 ? 41.896 -34.853 25.241 1.00 25.82 77 VAL B O 1
ATOM 2529 N N . GLY B 1 78 ? 42.102 -37.041 24.731 1.00 33.92 78 GLY B N 1
ATOM 2530 C CA . GLY B 1 78 ? 43.451 -36.885 24.240 1.00 33.34 78 GLY B CA 1
ATOM 2531 C C . GLY B 1 78 ? 44.470 -37.023 25.354 1.00 36.02 78 GLY B C 1
ATOM 2532 O O . GLY B 1 78 ? 44.120 -37.142 26.534 1.00 36.71 78 GLY B O 1
ATOM 2533 N N . PRO B 1 79 ? 45.757 -37.024 25.000 1.00 38.72 79 PRO B N 1
ATOM 2534 C CA . PRO B 1 79 ? 46.796 -37.291 26.005 1.00 40.21 79 PRO B CA 1
ATOM 2535 C C . PRO B 1 79 ? 46.835 -36.228 27.094 1.00 40.20 79 PRO B C 1
ATOM 2536 O O . PRO B 1 79 ? 46.762 -35.028 26.822 1.00 36.81 79 PRO B O 1
ATOM 2540 N N . ASN B 1 80 ? 46.943 -36.686 28.346 1.00 42.52 80 ASN B N 1
ATOM 2541 C CA . ASN B 1 80 ? 47.014 -35.752 29.465 1.00 42.47 80 ASN B CA 1
ATOM 2542 C C . ASN B 1 80 ? 48.105 -34.729 29.243 1.00 42.82 80 ASN B C 1
ATOM 2543 O O . ASN B 1 80 ? 47.941 -33.549 29.564 1.00 42.84 80 ASN B O 1
ATOM 2548 N N . GLU B 1 81 ? 49.220 -35.158 28.681 1.00 43.86 81 GLU B N 1
ATOM 2549 C CA . GLU B 1 81 ? 50.379 -34.298 28.521 1.00 50.46 81 GLU B CA 1
ATOM 2550 C C . GLU B 1 81 ? 50.715 -34.136 27.048 1.00 40.18 81 GLU B C 1
ATOM 2551 O O . GLU B 1 81 ? 51.866 -34.121 26.630 1.00 41.88 81 GLU B O 1
ATOM 2557 N N . ALA B 1 82 ? 49.655 -33.983 26.264 1.00 43.89 82 ALA B N 1
ATOM 2558 C CA . ALA B 1 82 ? 49.754 -33.547 24.886 1.00 44.08 82 ALA B CA 1
ATOM 2559 C C . ALA B 1 82 ? 50.575 -32.270 24.782 1.00 43.00 82 ALA B C 1
ATOM 2560 O O . ALA B 1 82 ? 50.591 -31.424 25.680 1.00 39.97 82 ALA B O 1
ATOM 2562 N N . LYS B 1 83 ? 51.254 -32.123 23.656 1.00 47.03 83 LYS B N 1
ATOM 2563 C CA . LYS B 1 83 ? 52.024 -30.909 23.451 1.00 45.35 83 LYS B CA 1
ATOM 2564 C C . LYS B 1 83 ? 51.102 -29.696 23.357 1.00 44.50 83 LYS B C 1
ATOM 2565 O O . LYS B 1 83 ? 51.427 -28.628 23.886 1.00 43.57 83 LYS B O 1
ATOM 2571 N N . ALA B 1 84 ? 49.920 -29.860 22.765 1.00 40.22 84 ALA B N 1
ATOM 2572 C CA . ALA B 1 84 ? 48.996 -28.753 22.570 1.00 39.84 84 ALA B CA 1
ATOM 2573 C C . ALA B 1 84 ? 47.638 -29.071 23.186 1.00 38.77 84 ALA B C 1
ATOM 2574 O O . ALA B 1 84 ? 47.206 -30.230 23.238 1.00 34.84 84 ALA B O 1
ATOM 2576 N N . ALA B 1 85 ? 46.963 -28.025 23.659 1.00 34.66 85 ALA B N 1
ATOM 2577 C CA . ALA B 1 85 ? 45.637 -28.170 24.237 1.00 30.65 85 ALA B CA 1
ATOM 2578 C C . ALA B 1 85 ? 44.649 -27.227 23.559 1.00 29.85 85 ALA B C 1
ATOM 2579 O O . ALA B 1 85 ? 44.999 -26.118 23.156 1.00 31.49 85 ALA B O 1
ATOM 2581 N N . VAL B 1 86 ? 43.403 -27.683 23.435 1.00 28.80 86 VAL B N 1
ATOM 2582 C CA . VAL B 1 86 ? 42.303 -26.865 22.943 1.00 26.84 86 VAL B CA 1
ATOM 2583 C C . VAL B 1 86 ? 41.259 -26.796 24.046 1.00 28.18 86 VAL B C 1
ATOM 2584 O O . VAL B 1 86 ? 40.739 -27.832 24.478 1.00 30.54 86 VAL B O 1
ATOM 2588 N N . VAL B 1 87 ? 40.945 -25.583 24.488 1.00 23.07 87 VAL B N 1
ATOM 2589 C CA . VAL B 1 87 ? 39.991 -25.343 25.561 1.00 23.65 87 VAL B CA 1
ATOM 2590 C C . VAL B 1 87 ? 38.750 -24.668 24.980 1.00 24.85 87 VAL B C 1
ATOM 2591 O O . VAL B 1 87 ? 38.851 -23.681 24.234 1.00 25.83 87 VAL B O 1
ATOM 2595 N N . MET B 1 88 ? 37.580 -25.180 25.347 1.00 26.47 88 MET B N 1
ATOM 2596 C CA . MET B 1 88 ? 36.307 -24.770 24.760 1.00 24.58 88 MET B CA 1
ATOM 2597 C C . MET B 1 88 ? 35.324 -24.436 25.857 1.00 22.11 88 MET B C 1
ATOM 2598 O O . MET B 1 88 ? 35.143 -25.221 26.791 1.00 23.06 88 MET B O 1
ATOM 2603 N N . PHE B 1 89 ? 34.715 -23.267 25.750 1.00 22.25 89 PHE B N 1
ATOM 2604 C CA . PHE B 1 89 ? 33.640 -22.848 26.633 1.00 22.50 89 PHE B CA 1
ATOM 2605 C C . PHE B 1 89 ? 32.348 -22.833 25.840 1.00 22.08 89 PHE B C 1
ATOM 2606 O O . PHE B 1 89 ? 32.315 -22.306 24.729 1.00 23.46 89 PHE B O 1
ATOM 2614 N N . PHE B 1 90 ? 31.273 -23.361 26.423 1.00 22.90 90 PHE B N 1
ATOM 2615 C CA . PHE B 1 90 ? 30.069 -23.587 25.632 1.00 24.37 90 PHE B CA 1
ATOM 2616 C C . PHE B 1 90 ? 28.861 -23.707 26.541 1.00 22.78 90 PHE B C 1
ATOM 2617 O O . PHE B 1 90 ? 28.969 -24.138 27.692 1.00 20.86 90 PHE B O 1
ATOM 2625 N N . ASP B 1 91 ? 27.708 -23.336 25.988 1.00 25.44 91 ASP B N 1
ATOM 2626 C CA . ASP B 1 91 ? 26.393 -23.664 26.519 1.00 24.98 91 ASP B CA 1
ATOM 2627 C C . ASP B 1 91 ? 25.713 -24.584 25.513 1.00 26.43 91 ASP B C 1
ATOM 2628 O O . ASP B 1 91 ? 25.805 -24.353 24.305 1.00 28.06 91 ASP B O 1
ATOM 2633 N N . TYR B 1 92 ? 25.011 -25.611 26.000 1.00 24.22 92 TYR B N 1
ATOM 2634 C CA . TYR B 1 92 ? 24.459 -26.604 25.079 1.00 25.08 92 TYR B CA 1
ATOM 2635 C C . TYR B 1 92 ? 23.374 -26.042 24.173 1.00 28.18 92 TYR B C 1
ATOM 2636 O O . TYR B 1 92 ? 23.107 -26.634 23.116 1.00 24.79 92 TYR B O 1
ATOM 2645 N N . GLN B 1 93 ? 22.757 -24.914 24.540 1.00 23.57 93 GLN B N 1
ATOM 2646 C CA . GLN B 1 93 ? 21.695 -24.326 23.737 1.00 26.74 93 GLN B CA 1
ATOM 2647 C C . GLN B 1 93 ? 22.161 -23.117 22.938 1.00 33.69 93 GLN B C 1
ATOM 2648 O O . GLN B 1 93 ? 21.338 -22.447 22.292 1.00 30.12 93 GLN B O 1
ATOM 2654 N N . CYS B 1 94 ? 23.454 -22.814 22.991 1.00 30.92 94 CYS B N 1
ATOM 2655 C CA . CYS B 1 94 ? 24.048 -21.825 22.106 1.00 31.36 94 CYS B CA 1
ATOM 2656 C C . CYS B 1 94 ? 24.080 -22.370 20.686 1.00 29.48 94 CYS B C 1
ATOM 2657 O O . CYS B 1 94 ? 24.667 -23.424 20.427 1.00 29.69 94 CYS B O 1
ATOM 2660 N N . SER B 1 95 ? 23.452 -21.645 19.768 1.00 31.34 95 SER B N 1
ATOM 2661 C CA . SER B 1 95 ? 23.292 -22.145 18.408 1.00 34.28 95 SER B CA 1
ATOM 2662 C C . SER B 1 95 ? 24.641 -22.315 17.704 1.00 37.46 95 SER B C 1
ATOM 2663 O O . SER B 1 95 ? 24.857 -23.308 16.989 1.00 34.21 95 SER B O 1
ATOM 2666 N N . TRP B 1 96 ? 25.565 -21.360 17.894 1.00 32.02 96 TRP B N 1
ATOM 2667 C CA . TRP B 1 96 ? 26.907 -21.508 17.329 1.00 32.87 96 TRP B CA 1
ATOM 2668 C C . TRP B 1 96 ? 27.658 -22.679 17.959 1.00 33.22 96 TRP B C 1
ATOM 2669 O O . TRP B 1 96 ? 28.385 -23.400 17.265 1.00 33.45 96 TRP B O 1
ATOM 2680 N N . CYS B 1 97 ? 27.523 -22.877 19.271 1.00 30.63 97 CYS B N 1
ATOM 2681 C CA . CYS B 1 97 ? 28.189 -24.024 19.884 1.00 31.07 97 CYS B CA 1
ATOM 2682 C C . CYS B 1 97 ? 27.680 -25.318 19.275 1.00 32.44 97 CYS B C 1
ATOM 2683 O O . CYS B 1 97 ? 28.448 -26.267 19.059 1.00 28.16 97 CYS B O 1
ATOM 2686 N N . SER B 1 98 ? 26.380 -25.367 18.983 1.00 33.36 98 SER B N 1
ATOM 2687 C CA . SER B 1 98 ? 25.810 -26.564 18.390 1.00 30.63 98 SER B CA 1
ATOM 2688 C C . SER B 1 98 ? 26.407 -26.808 17.006 1.00 35.00 98 SER B C 1
ATOM 2689 O O . SER B 1 98 ? 26.836 -27.926 16.689 1.00 34.76 98 SER B O 1
ATOM 2692 N N . LYS B 1 99 ? 26.476 -25.756 16.174 1.00 36.45 99 LYS B N 1
ATOM 2693 C CA . LYS B 1 99 ? 27.045 -25.906 14.835 1.00 35.53 99 LYS B CA 1
ATOM 2694 C C . LYS B 1 99 ? 28.524 -26.278 14.890 1.00 34.19 99 LYS B C 1
ATOM 2695 O O . LYS B 1 99 ? 29.004 -27.016 14.025 1.00 35.20 99 LYS B O 1
ATOM 2701 N N . MET B 1 100 ? 29.258 -25.773 15.891 1.00 34.96 100 MET B N 1
ATOM 2702 C CA . MET B 1 100 ? 30.654 -26.159 16.103 1.00 33.87 100 MET B CA 1
ATOM 2703 C C . MET B 1 100 ? 30.814 -27.636 16.435 1.00 34.64 100 MET B C 1
ATOM 2704 O O . MET B 1 100 ? 31.903 -28.184 16.236 1.00 33.50 100 MET B O 1
ATOM 2709 N N . ALA B 1 101 ? 29.781 -28.278 16.975 1.00 32.79 101 ALA B N 1
ATOM 2710 C CA . ALA B 1 101 ? 29.940 -29.605 17.566 1.00 35.06 101 ALA B CA 1
ATOM 2711 C C . ALA B 1 101 ? 30.605 -30.582 16.598 1.00 34.00 101 ALA B C 1
ATOM 2712 O O . ALA B 1 101 ? 31.645 -31.165 16.934 1.00 31.29 101 ALA B O 1
ATOM 2714 N N . PRO B 1 102 ? 30.051 -30.795 15.398 1.00 33.98 102 PRO B N 1
ATOM 2715 C CA . PRO B 1 102 ? 30.720 -31.700 14.446 1.00 36.07 102 PRO B CA 1
ATOM 2716 C C . PRO B 1 102 ? 32.110 -31.237 14.060 1.00 35.11 102 PRO B C 1
ATOM 2717 O O . PRO B 1 102 ? 32.971 -32.082 13.791 1.00 34.25 102 PRO B O 1
ATOM 2721 N N . VAL B 1 103 ? 32.366 -29.924 14.050 1.00 31.59 103 VAL B N 1
ATOM 2722 C CA . VAL B 1 103 ? 33.705 -29.440 13.737 1.00 35.13 103 VAL B CA 1
ATOM 2723 C C . VAL B 1 103 ? 34.688 -29.901 14.801 1.00 35.45 103 VAL B C 1
ATOM 2724 O O . VAL B 1 103 ? 35.829 -30.279 14.496 1.00 35.70 103 VAL B O 1
ATOM 2728 N N . VAL B 1 104 ? 34.261 -29.868 16.068 1.00 33.39 104 VAL B N 1
ATOM 2729 C CA . VAL B 1 104 ? 35.118 -30.287 17.173 1.00 35.83 104 VAL B CA 1
ATOM 2730 C C . VAL B 1 104 ? 35.302 -31.797 17.158 1.00 32.54 104 VAL B C 1
ATOM 2731 O O . VAL B 1 104 ? 36.393 -32.297 17.446 1.00 33.64 104 VAL B O 1
ATOM 2735 N N . GLU B 1 105 ? 34.260 -32.551 16.785 1.00 36.31 105 GLU B N 1
ATOM 2736 C CA . GLU B 1 105 ? 34.454 -33.985 16.562 1.00 37.50 105 GLU B CA 1
ATOM 2737 C C . GLU B 1 105 ? 35.530 -34.241 15.507 1.00 38.97 105 GLU B C 1
ATOM 2738 O O . GLU B 1 105 ? 36.477 -34.998 15.749 1.00 38.78 105 GLU B O 1
ATOM 2744 N N . ASN B 1 106 ? 35.416 -33.612 14.333 1.00 34.84 106 ASN B N 1
ATOM 2745 C CA . ASN B 1 106 ? 36.431 -33.843 13.308 1.00 35.89 106 ASN B CA 1
ATOM 2746 C C . ASN B 1 106 ? 37.820 -33.548 13.854 1.00 38.97 106 ASN B C 1
ATOM 2747 O O . ASN B 1 106 ? 38.742 -34.361 13.715 1.00 41.10 106 ASN B O 1
ATOM 2752 N N . LEU B 1 107 ? 37.982 -32.383 14.489 1.00 38.17 107 LEU B N 1
ATOM 2753 C CA . LEU B 1 107 ? 39.295 -31.982 14.985 1.00 35.84 107 LEU B CA 1
ATOM 2754 C C . LEU B 1 107 ? 39.858 -33.010 15.960 1.00 35.07 107 LEU B C 1
ATOM 2755 O O . LEU B 1 107 ? 41.065 -33.276 15.957 1.00 39.08 107 LEU B O 1
ATOM 2760 N N . ILE B 1 108 ? 39.004 -33.599 16.803 1.00 34.51 108 ILE B N 1
ATOM 2761 C CA . ILE B 1 108 ? 39.480 -34.577 17.781 1.00 37.10 108 ILE B CA 1
ATOM 2762 C C . ILE B 1 108 ? 39.951 -35.849 17.080 1.00 38.23 108 ILE B C 1
ATOM 2763 O O . ILE B 1 108 ? 41.014 -36.402 17.391 1.00 38.53 108 ILE B O 1
ATOM 2768 N N . LYS B 1 109 ? 39.158 -36.333 16.126 1.00 41.39 109 LYS B N 1
ATOM 2769 C CA . LYS B 1 109 ? 39.561 -37.481 15.318 1.00 44.57 109 LYS B CA 1
ATOM 2770 C C . LYS B 1 109 ? 40.815 -37.187 14.509 1.00 44.48 109 LYS B C 1
ATOM 2771 O O . LYS B 1 109 ? 41.625 -38.085 14.260 1.00 46.61 109 LYS B O 1
ATOM 2777 N N . ALA B 1 110 ? 40.975 -35.945 14.060 1.00 42.20 110 ALA B N 1
ATOM 2778 C CA . ALA B 1 110 ? 42.132 -35.607 13.255 1.00 43.29 110 ALA B CA 1
ATOM 2779 C C . ALA B 1 110 ? 43.359 -35.324 14.096 1.00 38.94 110 ALA B C 1
ATOM 2780 O O . ALA B 1 110 ? 44.458 -35.344 13.553 1.00 41.67 110 ALA B O 1
ATOM 2782 N N . ASN B 1 111 ? 43.211 -35.042 15.391 1.00 40.84 111 ASN B N 1
ATOM 2783 C CA . ASN B 1 111 ? 44.347 -34.688 16.247 1.00 41.61 111 ASN B CA 1
ATOM 2784 C C . ASN B 1 111 ? 44.359 -35.562 17.496 1.00 39.71 111 ASN B C 1
ATOM 2785 O O . ASN B 1 111 ? 44.069 -35.091 18.600 1.00 38.66 111 ASN B O 1
ATOM 2790 N N . PRO B 1 112 ? 44.739 -36.835 17.358 1.00 38.07 112 PRO B N 1
ATOM 2791 C CA . PRO B 1 112 ? 44.641 -37.764 18.498 1.00 45.06 112 PRO B CA 1
ATOM 2792 C C . PRO B 1 112 ? 45.673 -37.544 19.600 1.00 45.77 112 PRO B C 1
ATOM 2793 O O . PRO B 1 112 ? 45.471 -38.068 20.706 1.00 43.99 112 PRO B O 1
ATOM 2797 N N . ASP B 1 113 ? 46.785 -36.842 19.353 1.00 40.98 113 ASP B N 1
ATOM 2798 C CA . ASP B 1 113 ? 47.723 -36.546 20.433 1.00 42.81 113 ASP B CA 1
ATOM 2799 C C . ASP B 1 113 ? 47.596 -35.132 20.958 1.00 44.45 113 ASP B C 1
ATOM 2800 O O . ASP B 1 113 ? 48.548 -34.617 21.564 1.00 45.61 113 ASP B O 1
ATOM 2805 N N . THR B 1 114 ? 46.448 -34.498 20.743 1.00 39.26 114 THR B N 1
ATOM 2806 C CA . THR B 1 114 ? 46.155 -33.178 21.274 1.00 37.61 114 THR B CA 1
ATOM 2807 C C . THR B 1 114 ? 45.086 -33.325 22.349 1.00 36.11 114 THR B C 1
ATOM 2808 O O . THR B 1 114 ? 44.212 -34.197 22.257 1.00 35.54 114 THR B O 1
ATOM 2812 N N . ARG B 1 115 ? 45.193 -32.509 23.388 1.00 36.44 115 ARG B N 1
ATOM 2813 C CA . ARG B 1 115 ? 44.272 -32.551 24.513 1.00 31.47 115 ARG B CA 1
ATOM 2814 C C . ARG B 1 115 ? 43.132 -31.578 24.249 1.00 30.75 115 ARG B C 1
ATOM 2815 O O . ARG B 1 115 ? 43.373 -30.401 23.960 1.00 32.17 115 ARG B O 1
ATOM 2823 N N . PHE B 1 116 ? 41.897 -32.067 24.325 1.00 27.77 116 PHE B N 1
ATOM 2824 C CA . PHE B 1 116 ? 40.718 -31.221 24.179 1.00 27.31 116 PHE B CA 1
ATOM 2825 C C . PHE B 1 116 ? 40.016 -31.094 25.528 1.00 28.54 116 PHE B C 1
ATOM 2826 O O . PHE B 1 116 ? 39.590 -32.096 26.111 1.00 24.93 116 PHE B O 1
ATOM 2834 N N . ILE B 1 117 ? 39.887 -29.859 26.007 1.00 24.68 117 ILE B N 1
ATOM 2835 C CA . ILE B 1 117 ? 39.379 -29.564 27.339 1.00 26.34 117 ILE B CA 1
ATOM 2836 C C . ILE B 1 117 ? 38.037 -28.854 27.196 1.00 26.83 117 ILE B C 1
ATOM 2837 O O . ILE B 1 117 ? 37.904 -27.912 26.399 1.00 24.09 117 ILE B O 1
ATOM 2842 N N . PHE B 1 118 ? 37.046 -29.310 27.975 1.00 23.31 118 PHE B N 1
ATOM 2843 C CA . PHE B 1 118 ? 35.658 -28.863 27.886 1.00 20.81 118 PHE B CA 1
ATOM 2844 C C . PHE B 1 118 ? 35.288 -28.074 29.135 1.00 22.77 118 PHE B C 1
ATOM 2845 O O . PHE B 1 118 ? 35.222 -28.638 30.231 1.00 21.53 118 PHE B O 1
ATOM 2853 N N . LYS B 1 119 ? 35.034 -26.779 28.968 1.00 20.30 119 LYS B N 1
ATOM 2854 C CA . LYS B 1 119 ? 34.657 -25.901 30.077 1.00 20.21 119 LYS B CA 1
ATOM 2855 C C . LYS B 1 119 ? 33.151 -25.647 29.981 1.00 20.56 119 LYS B C 1
ATOM 2856 O O . LYS B 1 119 ? 32.696 -24.759 29.252 1.00 18.41 119 LYS B O 1
ATOM 2862 N N . GLU B 1 120 ? 32.369 -26.437 30.715 1.00 21.77 120 GLU B N 1
ATOM 2863 C CA . GLU B 1 120 ? 30.926 -26.221 30.752 1.00 19.86 120 GLU B CA 1
ATOM 2864 C C . GLU B 1 120 ? 30.649 -24.808 31.250 1.00 21.38 120 GLU B C 1
ATOM 2865 O O . GLU B 1 120 ? 31.010 -24.453 32.372 1.00 22.36 120 GLU B O 1
ATOM 2871 N N . PHE B 1 121 ? 30.047 -23.983 30.406 1.00 23.18 121 PHE B N 1
ATOM 2872 C CA . PHE B 1 121 ? 29.848 -22.568 30.713 1.00 24.24 121 PHE B CA 1
ATOM 2873 C C . PHE B 1 121 ? 28.434 -22.193 30.299 1.00 23.68 121 PHE B C 1
ATOM 2874 O O . PHE B 1 121 ? 28.215 -21.541 29.275 1.00 27.90 121 PHE B O 1
ATOM 2882 N N . PRO B 1 122 ? 27.438 -22.600 31.085 1.00 25.35 122 PRO B N 1
ATOM 2883 C CA . PRO B 1 122 ? 26.016 -22.397 30.688 1.00 26.90 122 PRO B CA 1
ATOM 2884 C C . PRO B 1 122 ? 25.526 -20.968 30.904 1.00 25.71 122 PRO B C 1
ATOM 2885 O O . PRO B 1 122 ? 24.746 -20.658 31.794 1.00 29.66 122 PRO B O 1
ATOM 2889 N N . ILE B 1 123 ? 25.968 -20.050 30.044 1.00 28.35 123 ILE B N 1
ATOM 2890 C CA . ILE B 1 123 ? 25.611 -18.633 30.201 1.00 30.21 123 ILE B CA 1
ATOM 2891 C C . ILE B 1 123 ? 24.107 -18.387 30.079 1.00 35.65 123 ILE B C 1
ATOM 2892 O O . ILE B 1 123 ? 23.622 -17.330 30.500 1.00 37.06 123 ILE B O 1
ATOM 2897 N N . PHE B 1 124 ? 23.351 -19.344 29.532 1.00 32.83 124 PHE B N 1
ATOM 2898 C CA . PHE B 1 124 ? 21.903 -19.218 29.375 1.00 33.51 124 PHE B CA 1
ATOM 2899 C C . PHE B 1 124 ? 21.105 -19.723 30.571 1.00 34.65 124 PHE B C 1
ATOM 2900 O O . PHE B 1 124 ? 19.870 -19.641 30.542 1.00 38.85 124 PHE B O 1
ATOM 2908 N N . SER B 1 125 ? 21.758 -20.228 31.621 1.00 30.98 125 SER B N 1
ATOM 2909 C CA . SER B 1 125 ? 21.019 -20.971 32.636 1.00 35.74 125 SER B CA 1
ATOM 2910 C C . SER B 1 125 ? 19.982 -20.129 33.380 1.00 39.08 125 SER B C 1
ATOM 2911 O O . SER B 1 125 ? 19.039 -20.701 33.934 1.00 38.50 125 SER B O 1
ATOM 2914 N N . SER B 1 126 ? 20.130 -18.798 33.423 1.00 41.09 126 SER B N 1
ATOM 2915 C CA . SER B 1 126 ? 19.058 -17.959 33.967 1.00 41.49 126 SER B CA 1
ATOM 2916 C C . SER B 1 126 ? 17.889 -17.894 32.998 1.00 38.92 126 SER B C 1
ATOM 2917 O O . SER B 1 126 ? 16.729 -17.962 33.403 1.00 39.08 126 SER B O 1
ATOM 2920 N N . ARG B 1 127 ? 18.184 -17.707 31.709 1.00 42.16 127 ARG B N 1
ATOM 2921 C CA . ARG B 1 127 ? 17.134 -17.689 30.698 1.00 40.01 127 ARG B CA 1
ATOM 2922 C C . ARG B 1 127 ? 16.446 -19.046 30.612 1.00 39.54 127 ARG B C 1
ATOM 2923 O O . ARG B 1 127 ? 15.217 -19.134 30.658 1.00 43.88 127 ARG B O 1
ATOM 2931 N N . TRP B 1 128 ? 17.228 -20.119 30.520 1.00 38.95 128 TRP B N 1
ATOM 2932 C CA . TRP B 1 128 ? 16.718 -21.475 30.315 1.00 37.34 128 TRP B CA 1
ATOM 2933 C C . TRP B 1 128 ? 17.406 -22.416 31.289 1.00 35.46 128 TRP B C 1
ATOM 2934 O O . TRP B 1 128 ? 18.534 -22.864 31.013 1.00 32.88 128 TRP B O 1
ATOM 2945 N N . PRO B 1 129 ? 16.767 -22.754 32.420 1.00 36.02 129 PRO B N 1
ATOM 2946 C CA . PRO B 1 129 ? 17.448 -23.604 33.419 1.00 33.99 129 PRO B CA 1
ATOM 2947 C C . PRO B 1 129 ? 17.885 -24.969 32.888 1.00 34.84 129 PRO B C 1
ATOM 2948 O O . PRO B 1 129 ? 18.857 -25.538 33.413 1.00 28.34 129 PRO B O 1
ATOM 2952 N N . VAL B 1 130 ? 17.229 -25.491 31.848 1.00 32.15 130 VAL B N 1
ATOM 2953 C CA . VAL B 1 130 ? 17.701 -26.719 31.214 1.00 28.94 130 VAL B CA 1
ATOM 2954 C C . VAL B 1 130 ? 19.148 -26.583 30.736 1.00 31.34 130 VAL B C 1
ATOM 2955 O O . VAL B 1 130 ? 19.903 -27.568 30.728 1.00 27.95 130 VAL B O 1
ATOM 2959 N N . SER B 1 131 ? 19.574 -25.374 30.353 1.00 28.54 131 SER B N 1
ATOM 2960 C CA . SER B 1 131 ? 20.994 -25.184 30.061 1.00 26.48 131 SER B CA 1
ATOM 2961 C C . SER B 1 131 ? 21.855 -25.495 31.276 1.00 24.82 131 SER B C 1
ATOM 2962 O O . SER B 1 131 ? 22.922 -26.097 31.140 1.00 25.39 131 SER B O 1
ATOM 2965 N N . GLY B 1 132 ? 21.421 -25.076 32.471 1.00 30.65 132 GLY B N 1
ATOM 2966 C CA . GLY B 1 132 ? 22.185 -25.377 33.677 1.00 23.38 132 GLY B CA 1
ATOM 2967 C C . GLY B 1 132 ? 22.152 -26.856 34.030 1.00 27.30 132 GLY B C 1
ATOM 2968 O O . GLY B 1 132 ? 23.175 -27.454 34.377 1.00 27.83 132 GLY B O 1
ATOM 2969 N N . LEU B 1 133 ? 20.966 -27.462 33.964 1.00 26.21 133 LEU B N 1
ATOM 2970 C CA . LEU B 1 133 ? 20.844 -28.902 34.163 1.00 29.24 133 LEU B CA 1
ATOM 2971 C C . LEU B 1 133 ? 21.800 -29.675 33.256 1.00 26.93 133 LEU B C 1
ATOM 2972 O O . LEU B 1 133 ? 22.483 -30.609 33.700 1.00 24.36 133 LEU B O 1
ATOM 2977 N N . ALA B 1 134 ? 21.846 -29.308 31.972 1.00 25.21 134 ALA B N 1
ATOM 2978 C CA . ALA B 1 134 ? 22.699 -30.035 31.037 1.00 24.68 134 ALA B CA 1
ATOM 2979 C C . ALA B 1 134 ? 24.172 -29.877 31.384 1.00 23.65 134 ALA B C 1
ATOM 2980 O O . ALA B 1 134 ? 24.957 -30.815 31.186 1.00 21.93 134 ALA B O 1
ATOM 2982 N N . ALA B 1 135 ? 24.571 -28.713 31.903 1.00 23.85 135 ALA B N 1
ATOM 2983 C CA . ALA B 1 135 ? 25.962 -28.559 32.309 1.00 23.24 135 ALA B CA 1
ATOM 2984 C C . ALA B 1 135 ? 26.260 -29.432 33.516 1.00 23.39 135 ALA B C 1
ATOM 2985 O O . ALA B 1 135 ? 27.331 -30.045 33.597 1.00 24.59 135 ALA B O 1
ATOM 2987 N N . ARG B 1 136 ? 25.310 -29.508 34.454 1.00 19.40 136 ARG B N 1
ATOM 2988 C CA . ARG B 1 136 ? 25.512 -30.299 35.656 1.00 23.69 136 ARG B CA 1
ATOM 2989 C C . ARG B 1 136 ? 25.611 -31.781 35.321 1.00 24.40 136 ARG B C 1
ATOM 2990 O O . ARG B 1 136 ? 26.424 -32.507 35.918 1.00 23.65 136 ARG B O 1
ATOM 2998 N N . VAL B 1 137 ? 24.786 -32.241 34.371 1.00 19.90 137 VAL B N 1
ATOM 2999 C CA . VAL B 1 137 ? 24.837 -33.632 33.936 1.00 22.22 137 VAL B CA 1
ATOM 3000 C C . VAL B 1 137 ? 26.174 -33.932 33.278 1.00 23.81 137 VAL B C 1
ATOM 3001 O O . VAL B 1 137 ? 26.788 -34.979 33.537 1.00 22.42 137 VAL B O 1
ATOM 3005 N N . GLY B 1 138 ? 26.647 -33.016 32.418 1.00 22.50 138 GLY B N 1
ATOM 3006 C CA . GLY B 1 138 ? 27.959 -33.180 31.816 1.00 19.60 138 GLY B CA 1
ATOM 3007 C C . GLY B 1 138 ? 29.063 -33.316 32.851 1.00 20.10 138 GLY B C 1
ATOM 3008 O O . GLY B 1 138 ? 29.896 -34.218 32.772 1.00 22.16 138 GLY B O 1
ATOM 3009 N N . GLU B 1 139 ? 29.093 -32.413 33.830 1.00 19.44 139 GLU B N 1
ATOM 3010 C CA . GLU B 1 139 ? 30.045 -32.562 34.929 1.00 22.31 139 GLU B CA 1
ATOM 3011 C C . GLU B 1 139 ? 29.891 -33.924 35.598 1.00 24.14 139 GLU B C 1
ATOM 3012 O O . GLU B 1 139 ? 30.877 -34.620 35.852 1.00 24.55 139 GLU B O 1
ATOM 3018 N N . GLN B 1 140 ? 28.651 -34.323 35.896 1.00 23.04 140 GLN B N 1
ATOM 3019 C CA . GLN B 1 140 ? 28.456 -35.589 36.592 1.00 21.80 140 GLN B CA 1
ATOM 3020 C C . GLN B 1 140 ? 28.945 -36.765 35.752 1.00 21.68 140 GLN B C 1
ATOM 3021 O O . GLN B 1 140 ? 29.478 -37.735 36.297 1.00 22.83 140 GLN B O 1
ATOM 3027 N N . VAL B 1 141 ? 28.803 -36.697 34.427 1.00 22.30 141 VAL B N 1
ATOM 3028 C CA . VAL B 1 141 ? 29.300 -37.792 33.598 1.00 22.96 141 VAL B CA 1
ATOM 3029 C C . VAL B 1 141 ? 30.824 -37.840 33.627 1.00 23.00 141 VAL B C 1
ATOM 3030 O O . VAL B 1 141 ? 31.424 -38.916 33.721 1.00 23.36 141 VAL B O 1
ATOM 3034 N N . TRP B 1 142 ? 31.473 -36.675 33.538 1.00 24.05 142 TRP B N 1
ATOM 3035 C CA . TRP B 1 142 ? 32.925 -36.613 33.672 1.00 23.32 142 TRP B CA 1
ATOM 3036 C C . TRP B 1 142 ? 33.367 -37.169 35.018 1.00 22.94 142 TRP B C 1
ATOM 3037 O O . TRP B 1 142 ? 34.222 -38.055 35.078 1.00 25.70 142 TRP B O 1
ATOM 3048 N N . LEU B 1 143 ? 32.788 -36.667 36.113 1.00 21.03 143 LEU B N 1
ATOM 3049 C CA . LEU B 1 143 ? 33.280 -37.061 37.432 1.00 27.00 143 LEU B CA 1
ATOM 3050 C C . LEU B 1 143 ? 33.113 -38.547 37.681 1.00 27.65 143 LEU B C 1
ATOM 3051 O O . LEU B 1 143 ? 33.921 -39.144 38.400 1.00 30.79 143 LEU B O 1
ATOM 3056 N N . THR B 1 144 ? 32.067 -39.159 37.123 1.00 25.02 144 THR B N 1
ATOM 3057 C CA . THR B 1 144 ? 31.761 -40.544 37.438 1.00 26.52 144 THR B CA 1
ATOM 3058 C C . THR B 1 144 ? 32.069 -41.518 36.309 1.00 27.18 144 THR B C 1
ATOM 3059 O O . THR B 1 144 ? 32.015 -42.722 36.536 1.00 32.97 144 THR B O 1
ATOM 3063 N N . GLN B 1 145 ? 32.382 -41.053 35.106 1.00 29.15 145 GLN B N 1
ATOM 3064 C CA . GLN B 1 145 ? 32.613 -41.981 34.000 1.00 29.58 145 GLN B CA 1
ATOM 3065 C C . GLN B 1 145 ? 33.875 -41.707 33.184 1.00 29.94 145 GLN B C 1
ATOM 3066 O O . GLN B 1 145 ? 34.246 -42.565 32.374 1.00 30.08 145 GLN B O 1
ATOM 3072 N N . GLY B 1 146 ? 34.521 -40.535 33.327 1.00 27.56 146 GLY B N 1
ATOM 3073 C CA . GLY B 1 146 ? 35.736 -40.248 32.579 1.00 27.88 146 GLY B CA 1
ATOM 3074 C C . GLY B 1 146 ? 35.469 -39.556 31.252 1.00 30.62 146 GLY B C 1
ATOM 3075 O O . GLY B 1 146 ? 34.327 -39.272 30.865 1.00 27.57 146 GLY B O 1
ATOM 3076 N N . GLY B 1 147 ? 36.564 -39.289 30.531 1.00 26.19 147 GLY B N 1
ATOM 3077 C CA . GLY B 1 147 ? 36.525 -38.394 29.387 1.00 24.70 147 GLY B CA 1
ATOM 3078 C C . GLY B 1 147 ? 35.844 -38.964 28.162 1.00 28.17 147 GLY B C 1
ATOM 3079 O O . GLY B 1 147 ? 35.099 -38.260 27.471 1.00 27.46 147 GLY B O 1
ATOM 3080 N N . ALA B 1 148 ? 36.077 -40.246 27.881 1.00 25.94 148 ALA B N 1
ATOM 3081 C CA . ALA B 1 148 ? 35.456 -40.843 26.705 1.00 28.16 148 ALA B CA 1
ATOM 3082 C C . ALA B 1 148 ? 33.942 -40.819 26.835 1.00 29.31 148 ALA B C 1
ATOM 3083 O O . ALA B 1 148 ? 33.244 -40.427 25.894 1.00 30.12 148 ALA B O 1
ATOM 3085 N N . LYS B 1 149 ? 33.417 -41.188 28.014 1.00 28.14 149 LYS B N 1
ATOM 3086 C CA . LYS B 1 149 ? 31.967 -41.154 28.210 1.00 28.31 149 LYS B CA 1
ATOM 3087 C C . LYS B 1 149 ? 31.456 -39.722 28.183 1.00 25.90 149 LYS B C 1
ATOM 3088 O O . LYS B 1 149 ? 30.395 -39.443 27.609 1.00 23.50 149 LYS B O 1
ATOM 3094 N N . TYR B 1 150 ? 32.198 -38.803 28.804 1.00 24.48 150 TYR B N 1
ATOM 3095 C CA . TYR B 1 150 ? 31.837 -37.396 28.727 1.00 23.48 150 TYR B CA 1
ATOM 3096 C C . TYR B 1 150 ? 31.674 -36.950 27.278 1.00 23.55 150 TYR B C 1
ATOM 3097 O O . TYR B 1 150 ? 30.697 -36.281 26.931 1.00 23.89 150 TYR B O 1
ATOM 3106 N N . LEU B 1 151 ? 32.622 -37.311 26.412 1.00 24.79 151 LEU B N 1
ATOM 3107 C CA . LEU B 1 151 ? 32.543 -36.857 25.025 1.00 25.06 151 LEU B CA 1
ATOM 3108 C C . LEU B 1 151 ? 31.296 -37.403 24.323 1.00 27.18 151 LEU B C 1
ATOM 3109 O O . LEU B 1 151 ? 30.612 -36.668 23.589 1.00 25.83 151 LEU B O 1
ATOM 3114 N N . ASP B 1 152 ? 31.004 -38.693 24.509 1.00 23.98 152 ASP B N 1
ATOM 3115 C CA . ASP B 1 152 ? 29.793 -39.276 23.938 1.00 25.75 152 ASP B CA 1
ATOM 3116 C C . ASP B 1 152 ? 28.559 -38.493 24.369 1.00 26.92 152 ASP B C 1
ATOM 3117 O O . ASP B 1 152 ? 27.746 -38.074 23.536 1.00 28.44 152 ASP B O 1
ATOM 3122 N N . TRP B 1 153 ? 28.392 -38.319 25.683 1.00 23.54 153 TRP B N 1
ATOM 3123 C CA . TRP B 1 153 ? 27.318 -37.497 26.223 1.00 26.93 153 TRP B CA 1
ATOM 3124 C C . TRP B 1 153 ? 27.240 -36.144 25.532 1.00 25.36 153 TRP B C 1
ATOM 3125 O O . TRP B 1 153 ? 26.167 -35.694 25.114 1.00 23.45 153 TRP B O 1
ATOM 3136 N N . HIS B 1 154 ? 28.386 -35.477 25.462 1.00 21.68 154 HIS B N 1
ATOM 3137 C CA . HIS B 1 154 ? 28.478 -34.125 24.944 1.00 22.89 154 HIS B CA 1
ATOM 3138 C C . HIS B 1 154 ? 28.083 -34.085 23.475 1.00 22.66 154 HIS B C 1
ATOM 3139 O O . HIS B 1 154 ? 27.337 -33.205 23.042 1.00 23.94 154 HIS B O 1
ATOM 3146 N N . ASN B 1 155 ? 28.545 -35.042 22.693 1.00 23.76 155 ASN B N 1
ATOM 3147 C CA . ASN B 1 155 ? 28.139 -35.034 21.297 1.00 26.37 155 ASN B CA 1
ATOM 3148 C C . ASN B 1 155 ? 26.691 -35.452 21.152 1.00 29.12 155 ASN B C 1
ATOM 3149 O O . ASN B 1 155 ? 25.969 -34.918 20.298 1.00 27.38 155 ASN B O 1
ATOM 3154 N N . ALA B 1 156 ? 26.254 -36.409 21.976 1.00 21.60 156 ALA B N 1
ATOM 3155 C CA . ALA B 1 156 ? 24.884 -36.877 21.867 1.00 28.10 156 ALA B CA 1
ATOM 3156 C C . ALA B 1 156 ? 23.924 -35.745 22.168 1.00 25.44 156 ALA B C 1
ATOM 3157 O O . ALA B 1 156 ? 22.915 -35.581 21.478 1.00 26.75 156 ALA B O 1
ATOM 3159 N N . LEU B 1 157 ? 24.238 -34.932 23.177 1.00 25.32 157 LEU B N 1
ATOM 3160 C CA . LEU B 1 157 ? 23.325 -33.864 23.569 1.00 23.91 157 LEU B CA 1
ATOM 3161 C C . LEU B 1 157 ? 23.214 -32.820 22.460 1.00 27.70 157 LEU B C 1
ATOM 3162 O O . LEU B 1 157 ? 22.109 -32.389 22.105 1.00 27.83 157 LEU B O 1
ATOM 3167 N N . TYR B 1 158 ? 24.351 -32.403 21.889 1.00 20.66 158 TYR B N 1
ATOM 3168 C CA . TYR B 1 158 ? 24.279 -31.507 20.745 1.00 24.35 158 TYR B CA 1
ATOM 3169 C C . TYR B 1 158 ? 23.517 -32.138 19.586 1.00 32.21 158 TYR B C 1
ATOM 3170 O O . TYR B 1 158 ? 22.865 -31.428 18.809 1.00 33.58 158 TYR B O 1
ATOM 3179 N N . ALA B 1 159 ? 23.573 -33.469 19.459 1.00 29.43 159 ALA B N 1
ATOM 3180 C CA . ALA B 1 159 ? 22.872 -34.132 18.372 1.00 28.48 159 ALA B CA 1
ATOM 3181 C C . ALA B 1 159 ? 21.369 -33.937 18.468 1.00 30.67 159 ALA B C 1
ATOM 3182 O O . ALA B 1 159 ? 20.665 -34.126 17.469 1.00 34.61 159 ALA B O 1
ATOM 3184 N N . THR B 1 160 ? 20.852 -33.563 19.638 1.00 32.47 160 THR B N 1
ATOM 3185 C CA . THR B 1 160 ? 19.417 -33.314 19.715 1.00 32.45 160 THR B CA 1
ATOM 3186 C C . THR B 1 160 ? 18.995 -32.188 18.783 1.00 31.75 160 THR B C 1
ATOM 3187 O O . THR B 1 160 ? 17.839 -32.157 18.354 1.00 31.37 160 THR B O 1
ATOM 3191 N N . GLY B 1 161 ? 19.908 -31.280 18.441 1.00 32.55 161 GLY B N 1
ATOM 3192 C CA . GLY B 1 161 ? 19.523 -30.131 17.638 1.00 33.85 161 GLY B CA 1
ATOM 3193 C C . GLY B 1 161 ? 18.707 -29.105 18.382 1.00 32.26 161 GLY B C 1
ATOM 3194 O O . GLY B 1 161 ? 18.262 -28.126 17.776 1.00 39.17 161 GLY B O 1
ATOM 3195 N N . LYS B 1 162 ? 18.512 -29.294 19.685 1.00 33.75 162 LYS B N 1
ATOM 3196 C CA . LYS B 1 162 ? 17.618 -28.464 20.484 1.00 33.38 162 LYS B CA 1
ATOM 3197 C C . LYS B 1 162 ? 18.432 -27.322 21.086 1.00 34.45 162 LYS B C 1
ATOM 3198 O O . LYS B 1 162 ? 19.237 -27.537 22.002 1.00 30.39 162 LYS B O 1
ATOM 3204 N N . VAL B 1 163 ? 18.210 -26.107 20.582 1.00 33.13 163 VAL B N 1
ATOM 3205 C CA . VAL B 1 163 ? 18.954 -24.934 21.001 1.00 29.93 163 VAL B CA 1
ATOM 3206 C C . VAL B 1 163 ? 17.981 -23.795 21.258 1.00 34.35 163 VAL B C 1
ATOM 3207 O O . VAL B 1 163 ? 16.773 -23.911 21.037 1.00 32.76 163 VAL B O 1
ATOM 3211 N N . GLU B 1 164 ? 18.537 -22.688 21.757 1.00 32.48 164 GLU B N 1
ATOM 3212 C CA . GLU B 1 164 ? 17.825 -21.422 21.892 1.00 34.49 164 GLU B CA 1
ATOM 3213 C C . GLU B 1 164 ? 16.505 -21.592 22.633 1.00 35.00 164 GLU B C 1
ATOM 3214 O O . GLU B 1 164 ? 15.480 -21.024 22.254 1.00 37.27 164 GLU B O 1
ATOM 3220 N N . GLY B 1 165 ? 16.544 -22.349 23.731 1.00 32.98 165 GLY B N 1
ATOM 3221 C CA . GLY B 1 165 ? 15.411 -22.515 24.611 1.00 34.51 165 GLY B CA 1
ATOM 3222 C C . GLY B 1 165 ? 14.649 -23.817 24.439 1.00 37.21 165 GLY B C 1
ATOM 3223 O O . GLY B 1 165 ? 13.882 -24.194 25.335 1.00 39.27 165 GLY B O 1
ATOM 3224 N N . ALA B 1 166 ? 14.850 -24.524 23.327 1.00 35.22 166 ALA B N 1
ATOM 3225 C CA . ALA B 1 166 ? 14.005 -25.673 23.012 1.00 34.84 166 ALA B CA 1
ATOM 3226 C C . ALA B 1 166 ? 14.399 -26.948 23.753 1.00 32.68 166 ALA B C 1
ATOM 3227 O O . ALA B 1 166 ? 13.648 -27.921 23.700 1.00 35.31 166 ALA B O 1
ATOM 3229 N N . LEU B 1 167 ? 15.540 -26.978 24.438 1.00 34.81 167 LEU B N 1
ATOM 3230 C CA . LEU B 1 167 ? 15.987 -28.193 25.115 1.00 34.03 167 LEU B CA 1
ATOM 3231 C C . LEU B 1 167 ? 15.188 -28.411 26.402 1.00 33.73 167 LEU B C 1
ATOM 3232 O O . LEU B 1 167 ? 15.186 -27.549 27.285 1.00 34.68 167 LEU B O 1
ATOM 3237 N N . THR B 1 168 ? 14.531 -29.566 26.528 1.00 33.45 168 THR B N 1
ATOM 3238 C CA . THR B 1 168 ? 13.689 -29.861 27.685 1.00 33.21 168 THR B CA 1
ATOM 3239 C C . THR B 1 168 ? 14.385 -30.796 28.678 1.00 36.36 168 THR B C 1
ATOM 3240 O O . THR B 1 168 ? 15.398 -31.439 28.372 1.00 29.11 168 THR B O 1
ATOM 3244 N N . GLU B 1 169 ? 13.821 -30.854 29.895 1.00 36.45 169 GLU B N 1
ATOM 3245 C CA . GLU B 1 169 ? 14.287 -31.823 30.883 1.00 36.51 169 GLU B CA 1
ATOM 3246 C C . GLU B 1 169 ? 14.219 -33.234 30.329 1.00 32.96 169 GLU B C 1
ATOM 3247 O O . GLU B 1 169 ? 15.165 -34.016 30.489 1.00 37.34 169 GLU B O 1
ATOM 3253 N N . HIS B 1 170 ? 13.116 -33.573 29.651 1.00 30.91 170 HIS B N 1
ATOM 3254 C CA . HIS B 1 170 ? 12.973 -34.920 29.109 1.00 33.93 170 HIS B CA 1
ATOM 3255 C C . HIS B 1 170 ? 14.075 -35.224 28.097 1.00 34.28 170 HIS B C 1
ATOM 3256 O O . HIS B 1 170 ? 14.635 -36.325 28.102 1.00 33.65 170 HIS B O 1
ATOM 3263 N N . ASP B 1 171 ? 14.413 -34.260 27.227 1.00 34.92 171 ASP B N 1
ATOM 3264 C CA . ASP B 1 171 ? 15.555 -34.460 26.335 1.00 30.22 171 ASP B CA 1
ATOM 3265 C C . ASP B 1 171 ? 16.802 -34.827 27.136 1.00 32.45 171 ASP B C 1
ATOM 3266 O O . ASP B 1 171 ? 17.537 -35.754 26.777 1.00 29.84 171 ASP B O 1
ATOM 3271 N N . VAL B 1 172 ? 17.062 -34.097 28.226 1.00 32.18 172 VAL B N 1
ATOM 3272 C CA . VAL B 1 172 ? 18.298 -34.302 28.980 1.00 30.42 172 VAL B CA 1
ATOM 3273 C C . VAL B 1 172 ? 18.232 -35.617 29.751 1.00 29.25 172 VAL B C 1
ATOM 3274 O O . VAL B 1 172 ? 19.150 -36.440 29.678 1.00 28.64 172 VAL B O 1
ATOM 3278 N N . TYR B 1 173 ? 17.119 -35.862 30.446 1.00 29.58 173 TYR B N 1
ATOM 3279 C CA . TYR B 1 173 ? 16.993 -37.093 31.224 1.00 28.97 173 TYR B CA 1
ATOM 3280 C C . TYR B 1 173 ? 17.029 -38.323 30.328 1.00 30.58 173 TYR B C 1
ATOM 3281 O O . TYR B 1 173 ? 17.671 -39.327 30.662 1.00 32.16 173 TYR B O 1
ATOM 3290 N N . THR B 1 174 ? 16.320 -38.279 29.198 1.00 32.97 174 THR B N 1
ATOM 3291 C CA . THR B 1 174 ? 16.298 -39.433 28.307 1.00 32.83 174 THR B CA 1
ATOM 3292 C C . THR B 1 174 ? 17.708 -39.809 27.883 1.00 28.97 174 THR B C 1
ATOM 3293 O O . THR B 1 174 ? 18.096 -40.980 27.912 1.00 29.50 174 THR B O 1
ATOM 3297 N N . LEU B 1 175 ? 18.502 -38.821 27.525 1.00 29.35 175 LEU B N 1
ATOM 3298 C CA . LEU B 1 175 ? 19.842 -39.108 27.075 1.00 28.08 175 LEU B CA 1
ATOM 3299 C C . LEU B 1 175 ? 20.772 -39.410 28.256 1.00 28.43 175 LEU B C 1
ATOM 3300 O O . LEU B 1 175 ? 21.658 -40.267 28.142 1.00 27.01 175 LEU B O 1
ATOM 3305 N N . ALA B 1 176 ? 20.551 -38.764 29.409 1.00 26.45 176 ALA B N 1
ATOM 3306 C CA . ALA B 1 176 ? 21.473 -38.906 30.538 1.00 26.61 176 ALA B CA 1
ATOM 3307 C C . ALA B 1 176 ? 21.423 -40.299 31.155 1.00 26.07 176 ALA B C 1
ATOM 3308 O O . ALA B 1 176 ? 22.425 -40.760 31.707 1.00 29.86 176 ALA B O 1
ATOM 3310 N N . GLN B 1 177 ? 20.273 -40.978 31.072 1.00 26.32 177 GLN B N 1
ATOM 3311 C CA . GLN B 1 177 ? 20.148 -42.345 31.582 1.00 25.65 177 GLN B CA 1
ATOM 3312 C C . GLN B 1 177 ? 21.181 -43.290 30.979 1.00 25.45 177 GLN B C 1
ATOM 3313 O O . GLN B 1 177 ? 21.522 -44.309 31.592 1.00 28.70 177 GLN B O 1
ATOM 3319 N N . HIS B 1 178 ? 21.639 -43.017 29.761 1.00 25.58 178 HIS B N 1
ATOM 3320 C CA . HIS B 1 178 ? 22.623 -43.890 29.135 1.00 27.06 178 HIS B CA 1
ATOM 3321 C C . HIS B 1 178 ? 24.015 -43.685 29.693 1.00 28.87 178 HIS B C 1
ATOM 3322 O O . HIS B 1 178 ? 24.885 -44.530 29.452 1.00 28.06 178 HIS B O 1
ATOM 3329 N N . TYR B 1 179 ? 24.237 -42.595 30.435 1.00 27.52 179 TYR B N 1
ATOM 3330 C CA . TYR B 1 179 ? 25.544 -42.320 31.014 1.00 30.34 179 TYR B CA 1
ATOM 3331 C C . TYR B 1 179 ? 25.571 -42.380 32.530 1.00 29.46 179 TYR B C 1
ATOM 3332 O O . TYR B 1 179 ? 26.640 -42.621 33.093 1.00 32.89 179 TYR B O 1
ATOM 3341 N N . LEU B 1 180 ? 24.432 -42.203 33.198 1.00 28.85 180 LEU B N 1
ATOM 3342 C CA . LEU B 1 180 ? 24.389 -42.102 34.650 1.00 26.63 180 LEU B CA 1
ATOM 3343 C C . LEU B 1 180 ? 23.375 -43.074 35.233 1.00 29.50 180 LEU B C 1
ATOM 3344 O O . LEU B 1 180 ? 22.312 -43.315 34.654 1.00 28.44 180 LEU B O 1
ATOM 3349 N N . THR B 1 181 ? 23.689 -43.594 36.414 1.00 27.22 181 THR B N 1
ATOM 3350 C CA . THR B 1 181 ? 22.690 -44.302 37.182 1.00 28.09 181 THR B CA 1
ATOM 3351 C C . THR B 1 181 ? 21.609 -43.340 37.675 1.00 33.23 181 THR B C 1
ATOM 3352 O O . THR B 1 181 ? 21.837 -42.127 37.798 1.00 29.95 181 THR B O 1
ATOM 3356 N N . PRO B 1 182 ? 20.428 -43.870 38.007 1.00 30.05 182 PRO B N 1
ATOM 3357 C CA . PRO B 1 182 ? 19.374 -43.001 38.554 1.00 30.97 182 PRO B CA 1
ATOM 3358 C C . PRO B 1 182 ? 19.861 -42.128 39.702 1.00 31.55 182 PRO B C 1
ATOM 3359 O O . PRO B 1 182 ? 19.501 -40.947 39.763 1.00 32.17 182 PRO B O 1
ATOM 3363 N N . THR B 1 183 ? 20.682 -42.671 40.606 1.00 32.56 183 THR B N 1
ATOM 3364 C CA . THR B 1 183 ? 21.162 -41.887 41.738 1.00 33.51 183 THR B CA 1
ATOM 3365 C C . THR B 1 183 ? 22.122 -40.782 41.294 1.00 31.99 183 THR B C 1
ATOM 3366 O O . THR B 1 183 ? 22.017 -39.644 41.770 1.00 31.74 183 THR B O 1
ATOM 3370 N N . GLN B 1 184 ? 23.060 -41.088 40.382 1.00 29.68 184 GLN B N 1
ATOM 3371 C CA . GLN B 1 184 ? 23.980 -40.052 39.900 1.00 31.13 184 GLN B CA 1
ATOM 3372 C C . GLN B 1 184 ? 23.225 -38.959 39.149 1.00 31.08 184 GLN B C 1
ATOM 3373 O O . GLN B 1 184 ? 23.573 -37.778 39.241 1.00 32.70 184 GLN B O 1
ATOM 3379 N N . LEU B 1 185 ? 22.183 -39.336 38.405 1.00 29.85 185 LEU B N 1
ATOM 3380 C CA . LEU B 1 185 ? 21.360 -38.342 37.729 1.00 28.94 185 LEU B CA 1
ATOM 3381 C C . LEU B 1 185 ? 20.518 -37.545 38.729 1.00 34.95 185 LEU B C 1
ATOM 3382 O O . LEU B 1 185 ? 20.454 -36.308 38.665 1.00 32.70 185 LEU B O 1
ATOM 3387 N N . ALA B 1 186 ? 19.866 -38.239 39.666 1.00 30.37 186 ALA B N 1
ATOM 3388 C CA . ALA B 1 186 ? 19.080 -37.541 40.674 1.00 35.96 186 ALA B CA 1
ATOM 3389 C C . ALA B 1 186 ? 19.915 -36.509 41.427 1.00 34.71 186 ALA B C 1
ATOM 3390 O O . ALA B 1 186 ? 19.390 -35.475 41.855 1.00 33.97 186 ALA B O 1
ATOM 3392 N N . ALA B 1 187 ? 21.214 -36.751 41.582 1.00 31.09 187 ALA B N 1
ATOM 3393 C CA . ALA B 1 187 ? 22.030 -35.820 42.345 1.00 31.91 187 ALA B CA 1
ATOM 3394 C C . ALA B 1 187 ? 22.274 -34.492 41.625 1.00 37.22 187 ALA B C 1
ATOM 3395 O O . ALA B 1 187 ? 22.699 -33.534 42.278 1.00 37.19 187 ALA B O 1
ATOM 3397 N N . VAL B 1 188 ? 22.016 -34.386 40.319 1.00 34.27 188 VAL B N 1
ATOM 3398 C CA . VAL B 1 188 ? 22.234 -33.114 39.643 1.00 34.18 188 VAL B CA 1
ATOM 3399 C C . VAL B 1 188 ? 20.954 -32.536 39.045 1.00 35.30 188 VAL B C 1
ATOM 3400 O O . VAL B 1 188 ? 21.016 -31.598 38.250 1.00 31.35 188 VAL B O 1
ATOM 3404 N N . LYS B 1 189 ? 19.786 -33.045 39.439 1.00 35.46 189 LYS B N 1
ATOM 3405 C CA . LYS B 1 189 ? 18.546 -32.493 38.907 1.00 39.49 189 LYS B CA 1
ATOM 3406 C C . LYS B 1 189 ? 18.355 -31.035 39.316 1.00 44.69 189 LYS B C 1
ATOM 3407 O O . LYS B 1 189 ? 17.777 -30.248 38.549 1.00 41.21 189 LYS B O 1
ATOM 3413 N N . GLU B 1 190 ? 18.854 -30.654 40.503 1.00 39.94 190 GLU B N 1
ATOM 3414 C CA . GLU B 1 190 ? 18.893 -29.265 40.952 1.00 46.85 190 GLU B CA 1
ATOM 3415 C C . GLU B 1 190 ? 20.304 -28.876 41.396 1.00 42.50 190 GLU B C 1
ATOM 3416 O O . GLU B 1 190 ? 21.055 -29.700 41.929 1.00 43.40 190 GLU B O 1
ATOM 3422 N N . ALA B 1 191 ? 20.656 -27.607 41.191 1.00 38.86 191 ALA B N 1
ATOM 3423 C CA . ALA B 1 191 ? 21.946 -27.111 41.661 1.00 42.74 191 ALA B CA 1
ATOM 3424 C C . ALA B 1 191 ? 21.981 -27.061 43.183 1.00 44.88 191 ALA B C 1
ATOM 3425 O O . ALA B 1 191 ? 20.976 -26.788 43.833 1.00 46.83 191 ALA B O 1
ATOM 3427 N N . GLN B 1 192 ? 23.154 -27.337 43.748 1.00 50.59 192 GLN B N 1
ATOM 3428 C CA . GLN B 1 192 ? 23.431 -27.227 45.176 1.00 51.39 192 GLN B CA 1
ATOM 3429 C C . GLN B 1 192 ? 24.372 -26.056 45.428 1.00 53.30 192 GLN B C 1
ATOM 3430 O O . GLN B 1 192 ? 24.980 -25.510 44.503 1.00 57.12 192 GLN B O 1
ATOM 3436 N N . SER B 1 193 ? 24.533 -25.704 46.705 1.00 47.87 193 SER B N 1
ATOM 3437 C CA . SER B 1 193 ? 25.461 -24.639 47.078 1.00 50.73 193 SER B CA 1
ATOM 3438 C C . SER B 1 193 ? 26.884 -25.131 47.337 1.00 49.13 193 SER B C 1
ATOM 3439 O O . SER B 1 193 ? 27.789 -24.304 47.498 1.00 50.78 193 SER B O 1
ATOM 3442 N N . SER B 1 194 ? 27.111 -26.439 47.387 1.00 50.48 194 SER B N 1
ATOM 3443 C CA . SER B 1 194 ? 28.470 -26.970 47.408 1.00 48.34 194 SER B CA 1
ATOM 3444 C C . SER B 1 194 ? 28.455 -28.331 46.728 1.00 46.24 194 SER B C 1
ATOM 3445 O O . SER B 1 194 ? 27.430 -28.772 46.199 1.00 43.72 194 SER B O 1
ATOM 3448 N N . GLY B 1 195 ? 29.591 -29.007 46.758 1.00 41.65 195 GLY B N 1
ATOM 3449 C CA . GLY B 1 195 ? 29.773 -30.224 45.998 1.00 42.03 195 GLY B CA 1
ATOM 3450 C C . GLY B 1 195 ? 30.644 -29.998 44.774 1.00 37.98 195 GLY B C 1
ATOM 3451 O O . GLY B 1 195 ? 30.916 -28.869 44.352 1.00 35.73 195 GLY B O 1
ATOM 3452 N N . ALA B 1 196 ? 31.077 -31.124 44.201 1.00 32.76 196 ALA B N 1
ATOM 3453 C CA . ALA B 1 196 ? 32.073 -31.077 43.137 1.00 35.08 196 ALA B CA 1
ATOM 3454 C C . ALA B 1 196 ? 31.509 -30.438 41.872 1.00 30.67 196 ALA B C 1
ATOM 3455 O O . ALA B 1 196 ? 32.212 -29.688 41.181 1.00 32.72 196 ALA B O 1
ATOM 3457 N N . VAL B 1 197 ? 30.252 -30.730 41.543 1.00 32.42 197 VAL B N 1
ATOM 3458 C CA . VAL B 1 197 ? 29.657 -30.164 40.335 1.00 30.71 197 VAL B CA 1
ATOM 3459 C C . VAL B 1 197 ? 29.523 -28.653 40.477 1.00 29.82 197 VAL B C 1
ATOM 3460 O O . VAL B 1 197 ? 29.876 -27.890 39.571 1.00 29.13 197 VAL B O 1
ATOM 3464 N N . HIS B 1 198 ? 29.034 -28.197 41.627 1.00 32.34 198 HIS B N 1
ATOM 3465 C CA . HIS B 1 198 ? 28.953 -26.767 41.888 1.00 32.69 198 HIS B CA 1
ATOM 3466 C C . HIS B 1 198 ? 30.322 -26.103 41.791 1.00 32.75 198 HIS B C 1
ATOM 3467 O O . HIS B 1 198 ? 30.447 -25.017 41.209 1.00 31.37 198 HIS B O 1
ATOM 3474 N N . ASP B 1 199 ? 31.354 -26.726 42.380 1.00 31.33 199 ASP B N 1
ATOM 3475 C CA . ASP B 1 199 ? 32.679 -26.111 42.390 1.00 33.08 199 ASP B CA 1
ATOM 3476 C C . ASP B 1 199 ? 33.247 -26.014 40.985 1.00 32.15 199 ASP B C 1
ATOM 3477 O O . ASP B 1 199 ? 33.906 -25.021 40.647 1.00 30.52 199 ASP B O 1
ATOM 3482 N N . ALA B 1 200 ? 33.018 -27.041 40.157 1.00 30.81 200 ALA B N 1
ATOM 3483 C CA . ALA B 1 200 ? 33.517 -27.005 38.784 1.00 30.69 200 ALA B CA 1
ATOM 3484 C C . ALA B 1 200 ? 32.820 -25.913 37.979 1.00 28.67 200 ALA B C 1
ATOM 3485 O O . ALA B 1 200 ? 33.469 -25.112 37.301 1.00 29.35 200 ALA B O 1
ATOM 3487 N N . LEU B 1 201 ? 31.493 -25.864 38.035 1.00 26.82 201 LEU B N 1
ATOM 3488 C CA . LEU B 1 201 ? 30.795 -24.851 37.264 1.00 27.53 201 LEU B CA 1
ATOM 3489 C C . LEU B 1 201 ? 31.165 -23.448 37.742 1.00 28.41 201 LEU B C 1
ATOM 3490 O O . LEU B 1 201 ? 31.356 -22.534 36.926 1.00 23.64 201 LEU B O 1
ATOM 3495 N N . LEU B 1 202 ? 31.310 -23.265 39.060 1.00 24.33 202 LEU B N 1
ATOM 3496 C CA . LEU B 1 202 ? 31.707 -21.960 39.576 1.00 25.31 202 LEU B CA 1
ATOM 3497 C C . LEU B 1 202 ? 33.117 -21.568 39.110 1.00 29.59 202 LEU B C 1
ATOM 3498 O O . LEU B 1 202 ? 33.339 -20.428 38.685 1.00 31.52 202 LEU B O 1
ATOM 3503 N N . THR B 1 203 ? 34.093 -22.487 39.185 1.00 26.38 203 THR B N 1
ATOM 3504 C CA . THR B 1 203 ? 35.443 -22.109 38.749 1.00 31.57 203 THR B CA 1
ATOM 3505 C C . THR B 1 203 ? 35.483 -21.842 37.250 1.00 26.72 203 THR B C 1
ATOM 3506 O O . THR B 1 203 ? 36.193 -20.935 36.806 1.00 27.07 203 THR B O 1
ATOM 3510 N N . ASN B 1 204 ? 34.747 -22.630 36.453 1.00 23.22 204 ASN B N 1
ATOM 3511 C CA . ASN B 1 204 ? 34.624 -22.328 35.028 1.00 24.23 204 ASN B CA 1
ATOM 3512 C C . ASN B 1 204 ? 34.102 -20.908 34.818 1.00 30.46 204 ASN B C 1
ATOM 3513 O O . ASN B 1 204 ? 34.610 -20.158 33.976 1.00 29.55 204 ASN B O 1
ATOM 3518 N N . GLN B 1 205 ? 33.051 -20.536 35.556 1.00 28.86 205 GLN B N 1
ATOM 3519 C CA . GLN B 1 205 ? 32.502 -19.198 35.419 1.00 29.94 205 GLN B CA 1
ATOM 3520 C C . GLN B 1 205 ? 33.554 -18.148 35.744 1.00 30.16 205 GLN B C 1
ATOM 3521 O O . GLN B 1 205 ? 33.682 -17.147 35.031 1.00 28.24 205 GLN B O 1
ATOM 3527 N N . ALA B 1 206 ? 34.302 -18.346 36.834 1.00 28.47 206 ALA B N 1
ATOM 3528 C CA . ALA B 1 206 ? 35.269 -17.327 37.231 1.00 32.42 206 ALA B CA 1
ATOM 3529 C C . ALA B 1 206 ? 36.425 -17.282 36.249 1.00 30.01 206 ALA B C 1
ATOM 3530 O O . ALA B 1 206 ? 36.974 -16.205 35.991 1.00 29.12 206 ALA B O 1
ATOM 3532 N N . LEU B 1 207 ? 36.782 -18.440 35.683 1.00 28.42 207 LEU B N 1
ATOM 3533 C CA . LEU B 1 207 ? 37.766 -18.487 34.608 1.00 27.93 207 LEU B CA 1
ATOM 3534 C C . LEU B 1 207 ? 37.300 -17.668 33.406 1.00 28.28 207 LEU B C 1
ATOM 3535 O O . LEU B 1 207 ? 38.034 -16.813 32.899 1.00 28.75 207 LEU B O 1
ATOM 3540 N N . ALA B 1 208 ? 36.070 -17.906 32.946 1.00 26.00 208 ALA B N 1
ATOM 3541 C CA . ALA B 1 208 ? 35.558 -17.151 31.805 1.00 28.49 208 ALA B CA 1
ATOM 3542 C C . ALA B 1 208 ? 35.585 -15.653 32.086 1.00 31.22 208 ALA B C 1
ATOM 3543 O O . ALA B 1 208 ? 35.975 -14.856 31.219 1.00 27.20 208 ALA B O 1
ATOM 3545 N N . GLN B 1 209 ? 35.190 -15.245 33.297 1.00 28.93 209 GLN B N 1
ATOM 3546 C CA . GLN B 1 209 ? 35.252 -13.825 33.619 1.00 31.58 209 GLN B CA 1
ATOM 3547 C C . GLN B 1 209 ? 36.688 -13.324 33.588 1.00 31.28 209 GLN B C 1
ATOM 3548 O O . GLN B 1 209 ? 36.946 -12.194 33.160 1.00 34.24 209 GLN B O 1
ATOM 3554 N N . HIS B 1 210 ? 37.639 -14.146 34.036 1.00 30.24 210 HIS B N 1
ATOM 3555 C CA . HIS B 1 210 ? 39.033 -13.717 34.003 1.00 33.35 210 HIS B CA 1
ATOM 3556 C C . HIS B 1 210 ? 39.531 -13.562 32.576 1.00 28.24 210 HIS B C 1
ATOM 3557 O O . HIS B 1 210 ? 40.361 -12.689 32.311 1.00 32.41 210 HIS B O 1
ATOM 3564 N N . MET B 1 211 ? 39.016 -14.374 31.657 1.00 26.21 211 MET B N 1
ATOM 3565 C CA . MET B 1 211 ? 39.366 -14.312 30.250 1.00 28.74 211 MET B CA 1
ATOM 3566 C C . MET B 1 211 ? 38.543 -13.297 29.473 1.00 32.25 211 MET B C 1
ATOM 3567 O O . MET B 1 211 ? 38.821 -13.094 28.292 1.00 33.93 211 MET B O 1
ATOM 3572 N N . ASP B 1 212 ? 37.514 -12.709 30.083 1.00 31.47 212 ASP B N 1
ATOM 3573 C CA . ASP B 1 212 ? 36.572 -11.844 29.366 1.00 34.35 212 ASP B CA 1
ATOM 3574 C C . ASP B 1 212 ? 35.853 -12.597 28.244 1.00 33.25 212 ASP B C 1
ATOM 3575 O O . ASP B 1 212 ? 35.628 -12.058 27.154 1.00 35.45 212 ASP B O 1
ATOM 3580 N N . PHE B 1 213 ? 35.495 -13.850 28.506 1.00 27.86 213 PHE B N 1
ATOM 3581 C CA . PHE B 1 213 ? 34.567 -14.578 27.642 1.00 32.16 213 PHE B CA 1
ATOM 3582 C C . PHE B 1 213 ? 33.164 -14.279 28.146 1.00 35.52 213 PHE B C 1
ATOM 3583 O O . PHE B 1 213 ? 32.619 -14.972 28.998 1.00 34.68 213 PHE B O 1
ATOM 3591 N N . SER B 1 214 ? 32.573 -13.216 27.635 1.00 35.94 214 SER B N 1
ATOM 3592 C CA . SER B 1 214 ? 31.228 -12.892 28.068 1.00 35.58 214 SER B CA 1
ATOM 3593 C C . SER B 1 214 ? 30.164 -13.631 27.252 1.00 41.80 214 SER B C 1
ATOM 3594 O O . SER B 1 214 ? 29.002 -13.708 27.679 1.00 44.19 214 SER B O 1
ATOM 3597 N N . GLY B 1 215 ? 30.536 -14.220 26.110 1.00 46.88 215 GLY B N 1
ATOM 3598 C CA . GLY B 1 215 ? 29.640 -15.063 25.344 1.00 43.33 215 GLY B CA 1
ATOM 3599 C C . GLY B 1 215 ? 30.297 -16.400 25.050 1.00 44.37 215 GLY B C 1
ATOM 3600 O O . GLY B 1 215 ? 31.440 -16.648 25.439 1.00 44.67 215 GLY B O 1
ATOM 3601 N N . THR B 1 216 ? 29.535 -17.264 24.372 1.00 37.07 216 THR B N 1
ATOM 3602 C CA . THR B 1 216 ? 29.938 -18.587 23.924 1.00 36.01 216 THR B CA 1
ATOM 3603 C C . THR B 1 216 ? 29.735 -18.677 22.416 1.00 35.93 216 THR B C 1
ATOM 3604 O O . THR B 1 216 ? 28.873 -17.988 21.869 1.00 38.45 216 THR B O 1
ATOM 3608 N N . PRO B 1 217 ? 30.502 -19.523 21.715 1.00 34.49 217 PRO B N 1
ATOM 3609 C CA . PRO B 1 217 ? 31.608 -20.324 22.264 1.00 30.96 217 PRO B CA 1
ATOM 3610 C C . PRO B 1 217 ? 32.874 -19.480 22.431 1.00 29.72 217 PRO B C 1
ATOM 3611 O O . PRO B 1 217 ? 32.893 -18.328 22.029 1.00 32.26 217 PRO B O 1
ATOM 3615 N N . ALA B 1 218 ? 33.907 -20.042 23.045 1.00 27.51 218 ALA B N 1
ATOM 3616 C CA . ALA B 1 218 ? 35.205 -19.384 23.129 1.00 27.11 218 ALA B CA 1
ATOM 3617 C C . ALA B 1 218 ? 36.258 -20.483 23.133 1.00 25.97 218 ALA B C 1
ATOM 3618 O O . ALA B 1 218 ? 36.029 -21.563 23.677 1.00 23.70 218 ALA B O 1
ATOM 3620 N N . PHE B 1 219 ? 37.378 -20.225 22.480 1.00 28.03 219 PHE B N 1
ATOM 3621 C CA . PHE B 1 219 ? 38.416 -21.226 22.286 1.00 27.23 219 PHE B CA 1
ATOM 3622 C C . PHE B 1 219 ? 39.758 -20.647 22.711 1.00 27.85 219 PHE B C 1
ATOM 3623 O O . PHE B 1 219 ? 40.080 -19.502 22.391 1.00 26.65 219 PHE B O 1
ATOM 3631 N N . VAL B 1 220 ? 40.528 -21.445 23.436 1.00 25.27 220 VAL B N 1
ATOM 3632 C CA . VAL B 1 220 ? 41.917 -21.153 23.728 1.00 25.90 220 VAL B CA 1
ATOM 3633 C C . VAL B 1 220 ? 42.729 -22.334 23.217 1.00 26.48 220 VAL B C 1
ATOM 3634 O O . VAL B 1 220 ? 42.464 -23.480 23.595 1.00 26.30 220 VAL B O 1
ATOM 3638 N N . VAL B 1 221 ? 43.702 -22.058 22.349 1.00 28.60 221 VAL B N 1
ATOM 3639 C CA . VAL B 1 221 ? 44.644 -23.053 21.845 1.00 29.50 221 VAL B CA 1
ATOM 3640 C C . VAL B 1 221 ? 46.047 -22.641 22.267 1.00 31.42 221 VAL B C 1
ATOM 3641 O O . VAL B 1 221 ? 46.472 -21.512 22.004 1.00 31.13 221 VAL B O 1
ATOM 3645 N N . MET B 1 222 ? 46.776 -23.556 22.894 1.00 31.33 222 MET B N 1
ATOM 3646 C CA . MET B 1 222 ? 48.040 -23.167 23.500 1.00 35.18 222 MET B CA 1
ATOM 3647 C C . MET B 1 222 ? 48.870 -24.406 23.803 1.00 34.29 222 MET B C 1
ATOM 3648 O O . MET B 1 222 ? 48.308 -25.486 24.000 1.00 35.36 222 MET B O 1
ATOM 3653 N N . PRO B 1 223 ? 50.202 -24.292 23.803 1.00 35.54 223 PRO B N 1
ATOM 3654 C CA . PRO B 1 223 ? 51.041 -25.392 24.288 1.00 43.31 223 PRO B CA 1
ATOM 3655 C C . PRO B 1 223 ? 50.773 -25.631 25.760 1.00 43.40 223 PRO B C 1
ATOM 3656 O O . PRO B 1 223 ? 50.489 -24.703 26.518 1.00 43.06 223 PRO B O 1
ATOM 3660 N N . GLN B 1 224 ? 50.870 -26.884 26.180 1.00 44.25 224 GLN B N 1
ATOM 3661 C CA . GLN B 1 224 ? 50.705 -27.110 27.610 1.00 48.83 224 GLN B CA 1
ATOM 3662 C C . GLN B 1 224 ? 51.958 -26.716 28.386 1.00 53.59 224 GLN B C 1
ATOM 3663 O O . GLN B 1 224 ? 51.856 -26.300 29.547 1.00 55.72 224 GLN B O 1
ATOM 3669 N N . THR B 1 225 ? 53.126 -26.782 27.745 1.00 56.74 225 THR B N 1
ATOM 3670 C CA . THR B 1 225 ? 54.383 -26.434 28.401 1.00 71.40 225 THR B CA 1
ATOM 3671 C C . THR B 1 225 ? 54.388 -24.981 28.870 1.00 74.88 225 THR B C 1
ATOM 3672 O O . THR B 1 225 ? 53.861 -24.091 28.198 1.00 80.37 225 THR B O 1
ATOM 3676 N N . GLN B 1 226 ? 55.010 -24.745 30.029 1.00 82.84 226 GLN B N 1
ATOM 3677 C CA . GLN B 1 226 ? 55.046 -23.406 30.611 1.00 87.49 226 GLN B CA 1
ATOM 3678 C C . GLN B 1 226 ? 55.917 -22.474 29.779 1.00 96.02 226 GLN B C 1
ATOM 3679 O O . GLN B 1 226 ? 55.528 -21.336 29.487 1.00 99.84 226 GLN B O 1
ATOM 3685 N N . ASP B 1 227 ? 57.104 -22.942 29.392 1.00 104.99 227 ASP B N 1
ATOM 3686 C CA . ASP B 1 227 ? 57.910 -22.262 28.387 1.00 111.15 227 ASP B CA 1
ATOM 3687 C C . ASP B 1 227 ? 57.059 -22.020 27.147 1.00 112.17 227 ASP B C 1
ATOM 3688 O O . ASP B 1 227 ? 56.785 -22.952 26.383 1.00 114.32 227 ASP B O 1
ATOM 3693 N N . GLY B 1 228 ? 56.623 -20.783 26.943 1.00 110.81 228 GLY B N 1
ATOM 3694 C CA . GLY B 1 228 ? 55.708 -20.516 25.855 1.00 107.79 228 GLY B CA 1
ATOM 3695 C C . GLY B 1 228 ? 56.033 -19.277 25.053 1.00 101.70 228 GLY B C 1
ATOM 3696 O O . GLY B 1 228 ? 56.305 -18.211 25.614 1.00 99.71 228 GLY B O 1
ATOM 3697 N N . ASP B 1 229 ? 56.024 -19.416 23.733 1.00 102.10 229 ASP B N 1
ATOM 3698 C CA . ASP B 1 229 ? 56.055 -18.276 22.833 1.00 91.14 229 ASP B CA 1
ATOM 3699 C C . ASP B 1 229 ? 54.624 -17.789 22.649 1.00 79.75 229 ASP B C 1
ATOM 3700 O O . ASP B 1 229 ? 53.717 -18.594 22.419 1.00 78.27 229 ASP B O 1
ATOM 3705 N N . VAL B 1 230 ? 54.418 -16.475 22.759 1.00 71.70 230 VAL B N 1
ATOM 3706 C CA . VAL B 1 230 ? 53.078 -15.931 22.586 1.00 59.32 230 VAL B CA 1
ATOM 3707 C C . VAL B 1 230 ? 52.544 -16.216 21.190 1.00 55.45 230 VAL B C 1
ATOM 3708 O O . VAL B 1 230 ? 51.330 -16.178 20.977 1.00 51.28 230 VAL B O 1
ATOM 3712 N N . LYS B 1 231 ? 53.427 -16.492 20.221 1.00 59.66 231 LYS B N 1
ATOM 3713 C CA . LYS B 1 231 ? 53.019 -16.761 18.843 1.00 54.39 231 LYS B CA 1
ATOM 3714 C C . LYS B 1 231 ? 52.404 -18.144 18.674 1.00 54.10 231 LYS B C 1
ATOM 3715 O O . LYS B 1 231 ? 51.795 -18.409 17.633 1.00 53.82 231 LYS B O 1
ATOM 3721 N N . ARG B 1 232 ? 52.527 -19.016 19.671 1.00 50.46 232 ARG B N 1
ATOM 3722 C CA . ARG B 1 232 ? 51.887 -20.325 19.652 1.00 45.67 232 ARG B CA 1
ATOM 3723 C C . ARG B 1 232 ? 50.522 -20.329 20.336 1.00 39.58 232 ARG B C 1
ATOM 3724 O O . ARG B 1 232 ? 49.847 -21.360 20.328 1.00 42.41 232 ARG B O 1
ATOM 3732 N N . VAL B 1 233 ? 50.077 -19.199 20.882 1.00 38.40 233 VAL B N 1
ATOM 3733 C CA . VAL B 1 233 ? 48.839 -19.117 21.649 1.00 37.39 233 VAL B CA 1
ATOM 3734 C C . VAL B 1 233 ? 47.778 -18.407 20.804 1.00 38.72 233 VAL B C 1
ATOM 3735 O O . VAL B 1 233 ? 47.961 -17.257 20.386 1.00 34.15 233 VAL B O 1
ATOM 3739 N N . THR B 1 234 ? 46.656 -19.079 20.581 1.00 31.32 234 THR B N 1
ATOM 3740 C CA . THR B 1 234 ? 45.548 -18.520 19.824 1.00 31.00 234 THR B CA 1
ATOM 3741 C C . THR B 1 234 ? 44.320 -18.487 20.718 1.00 31.63 234 THR B C 1
ATOM 3742 O O . THR B 1 234 ? 43.969 -19.496 21.336 1.00 31.45 234 THR B O 1
ATOM 3746 N N . VAL B 1 235 ? 43.675 -17.327 20.786 1.00 30.92 235 VAL B N 1
ATOM 3747 C CA . VAL B 1 235 ? 42.437 -17.148 21.530 1.00 29.46 235 VAL B CA 1
ATOM 3748 C C . VAL B 1 235 ? 41.373 -16.648 20.558 1.00 29.36 235 VAL B C 1
ATOM 3749 O O . VAL B 1 235 ? 41.536 -15.589 19.939 1.00 29.59 235 VAL B O 1
ATOM 3753 N N . ILE B 1 236 ? 40.297 -17.406 20.418 1.00 30.56 236 ILE B N 1
ATOM 3754 C CA . ILE B 1 236 ? 39.214 -17.089 19.496 1.00 32.31 236 ILE B CA 1
ATOM 3755 C C . ILE B 1 236 ? 37.928 -16.981 20.299 1.00 32.24 236 ILE B C 1
ATOM 3756 O O . ILE B 1 236 ? 37.343 -17.991 20.693 1.00 30.48 236 ILE B O 1
ATOM 3761 N N . PRO B 1 237 ? 37.465 -15.773 20.573 1.00 33.61 237 PRO B N 1
ATOM 3762 C CA . PRO B 1 237 ? 36.320 -15.600 21.469 1.00 39.59 237 PRO B CA 1
ATOM 3763 C C . PRO B 1 237 ? 34.975 -15.565 20.751 1.00 41.04 237 PRO B C 1
ATOM 3764 O O . PRO B 1 237 ? 34.120 -14.743 21.097 1.00 50.20 237 PRO B O 1
ATOM 3768 N N . GLY B 1 238 ? 34.783 -16.423 19.757 1.00 39.01 238 GLY B N 1
ATOM 3769 C CA . GLY B 1 238 ? 33.478 -16.661 19.169 1.00 37.41 238 GLY B CA 1
ATOM 3770 C C . GLY B 1 238 ? 33.542 -17.923 18.334 1.00 33.09 238 GLY B C 1
ATOM 3771 O O . GLY B 1 238 ? 34.463 -18.725 18.477 1.00 32.68 238 GLY B O 1
ATOM 3772 N N . SER B 1 239 ? 32.586 -18.078 17.422 1.00 34.35 239 SER B N 1
ATOM 3773 C CA . SER B 1 239 ? 32.637 -19.230 16.532 1.00 35.01 239 SER B CA 1
ATOM 3774 C C . SER B 1 239 ? 33.715 -19.042 15.465 1.00 39.59 239 SER B C 1
ATOM 3775 O O . SER B 1 239 ? 34.114 -17.920 15.126 1.00 41.31 239 SER B O 1
ATOM 3778 N N . THR B 1 240 ? 34.191 -20.165 14.933 1.00 38.69 240 THR B N 1
ATOM 3779 C CA . THR B 1 240 ? 35.277 -20.145 13.961 1.00 41.65 240 THR B CA 1
ATOM 3780 C C . THR B 1 240 ? 35.144 -21.381 13.072 1.00 40.28 240 THR B C 1
ATOM 3781 O O . THR B 1 240 ? 34.184 -22.145 13.194 1.00 42.55 240 THR B O 1
ATOM 3785 N N . THR B 1 241 ? 36.096 -21.561 12.151 1.00 39.53 241 THR B N 1
ATOM 3786 C CA . THR B 1 241 ? 36.073 -22.678 11.210 1.00 43.49 241 THR B CA 1
ATOM 3787 C C . THR B 1 241 ? 37.083 -23.756 11.615 1.00 42.30 241 THR B C 1
ATOM 3788 O O . THR B 1 241 ? 37.991 -23.521 12.416 1.00 38.26 241 THR B O 1
ATOM 3792 N N . GLN B 1 242 ? 36.910 -24.960 11.052 1.00 42.41 242 GLN B N 1
ATOM 3793 C CA . GLN B 1 242 ? 37.826 -26.050 11.386 1.00 40.26 242 GLN B CA 1
ATOM 3794 C C . GLN B 1 242 ? 39.258 -25.705 10.987 1.00 42.93 242 GLN B C 1
ATOM 3795 O O . GLN B 1 242 ? 40.205 -25.965 11.742 1.00 38.38 242 GLN B O 1
ATOM 3801 N N . ASP B 1 243 ? 39.432 -25.115 9.798 1.00 48.11 243 ASP B N 1
ATOM 3802 C CA . ASP B 1 243 ? 40.764 -24.762 9.314 1.00 45.31 243 ASP B CA 1
ATOM 3803 C C . ASP B 1 243 ? 41.433 -23.801 10.263 1.00 44.10 243 ASP B C 1
ATOM 3804 O O . ASP B 1 243 ? 42.650 -23.833 10.463 1.00 41.80 243 ASP B O 1
ATOM 3809 N N . MET B 1 244 ? 40.642 -22.929 10.854 1.00 44.19 244 MET B N 1
ATOM 3810 C CA . MET B 1 244 ? 41.208 -21.909 11.714 1.00 41.78 244 MET B CA 1
ATOM 3811 C C . MET B 1 244 ? 41.729 -22.533 13.016 1.00 40.71 244 MET B C 1
ATOM 3812 O O . MET B 1 244 ? 42.817 -22.186 13.504 1.00 40.12 244 MET B O 1
ATOM 3817 N N . LEU B 1 245 ? 40.952 -23.448 13.593 1.00 37.55 245 LEU B N 1
ATOM 3818 C CA . LEU B 1 245 ? 41.404 -24.185 14.768 1.00 38.17 245 LEU B CA 1
ATOM 3819 C C . LEU B 1 245 ? 42.583 -25.089 14.430 1.00 37.50 245 LEU B C 1
ATOM 3820 O O . LEU B 1 245 ? 43.528 -25.208 15.223 1.00 36.04 245 LEU B O 1
ATOM 3825 N N . GLN B 1 246 ? 42.544 -25.754 13.267 1.00 37.15 246 GLN B N 1
ATOM 3826 C CA . GLN B 1 246 ? 43.639 -26.658 12.918 1.00 38.23 246 GLN B CA 1
ATOM 3827 C C . GLN B 1 246 ? 44.969 -25.916 12.818 1.00 40.82 246 GLN B C 1
ATOM 3828 O O . GLN B 1 246 ? 46.009 -26.427 13.249 1.00 39.14 246 GLN B O 1
ATOM 3834 N N . MET B 1 247 ? 44.968 -24.719 12.236 1.00 39.06 247 MET B N 1
ATOM 3835 C CA . MET B 1 247 ? 46.222 -23.986 12.175 1.00 41.29 247 MET B CA 1
ATOM 3836 C C . MET B 1 247 ? 46.669 -23.571 13.565 1.00 42.22 247 MET B C 1
ATOM 3837 O O . MET B 1 247 ? 47.870 -23.623 13.879 1.00 40.44 247 MET B O 1
ATOM 3842 N N . ALA B 1 248 ? 45.718 -23.155 14.409 1.00 38.15 248 ALA B N 1
ATOM 3843 C CA . ALA B 1 248 ? 46.062 -22.824 15.784 1.00 38.49 248 ALA B CA 1
ATOM 3844 C C . ALA B 1 248 ? 46.718 -24.017 16.467 1.00 41.16 248 ALA B C 1
ATOM 3845 O O . ALA B 1 248 ? 47.695 -23.858 17.210 1.00 38.74 248 ALA B O 1
ATOM 3847 N N . ILE B 1 249 ? 46.216 -25.224 16.192 1.00 39.58 249 ILE B N 1
ATOM 3848 C CA . ILE B 1 249 ? 46.788 -26.427 16.786 1.00 41.30 249 ILE B CA 1
ATOM 3849 C C . ILE B 1 249 ? 48.207 -26.674 16.278 1.00 42.46 249 ILE B C 1
ATOM 3850 O O . ILE B 1 249 ? 49.097 -27.049 17.048 1.00 44.29 249 ILE B O 1
ATOM 3855 N N . GLN B 1 250 ? 48.441 -26.482 14.978 1.00 43.51 250 GLN B N 1
ATOM 3856 C CA . GLN B 1 250 ? 49.797 -26.610 14.447 1.00 44.98 250 GLN B CA 1
ATOM 3857 C C . GLN B 1 250 ? 50.751 -25.619 15.106 1.00 43.19 250 GLN B C 1
ATOM 3858 O O . GLN B 1 250 ? 51.867 -25.990 15.485 1.00 46.04 250 GLN B O 1
ATOM 3864 N N . LYS B 1 251 ? 50.336 -24.355 15.253 1.00 41.33 251 LYS B N 1
ATOM 3865 C CA . LYS B 1 251 ? 51.197 -23.387 15.932 1.00 46.55 251 LYS B CA 1
ATOM 3866 C C . LYS B 1 251 ? 51.485 -23.806 17.369 1.00 51.25 251 LYS B C 1
ATOM 3867 O O . LYS B 1 251 ? 52.612 -23.652 17.853 1.00 49.35 251 LYS B O 1
ATOM 3873 N N . ALA B 1 252 ? 50.475 -24.338 18.070 1.00 46.35 252 ALA B N 1
ATOM 3874 C CA . ALA B 1 252 ? 50.667 -24.729 19.461 1.00 46.32 252 ALA B CA 1
ATOM 3875 C C . ALA B 1 252 ? 51.542 -25.968 19.573 1.00 51.69 252 ALA B C 1
ATOM 3876 O O . ALA B 1 252 ? 52.205 -26.167 20.597 1.00 52.24 252 ALA B O 1
ATOM 3878 N N . LYS B 1 253 ? 51.547 -26.813 18.540 1.00 50.60 253 LYS B N 1
ATOM 3879 C CA . LYS B 1 253 ? 52.406 -27.989 18.541 1.00 53.01 253 LYS B CA 1
ATOM 3880 C C . LYS B 1 253 ? 53.878 -27.613 18.471 1.00 59.69 253 LYS B C 1
ATOM 3881 O O . LYS B 1 253 ? 54.729 -28.379 18.929 1.00 64.82 253 LYS B O 1
ATOM 3887 N N . GLY B 1 254 ? 54.200 -26.453 17.909 1.00 67.11 254 GLY B N 1
ATOM 3888 C CA . GLY B 1 254 ? 55.583 -26.024 17.791 1.00 64.39 254 GLY B CA 1
ATOM 3889 C C . GLY B 1 254 ? 56.177 -26.369 16.442 1.00 72.28 254 GLY B C 1
ATOM 3890 O O . GLY B 1 254 ? 57.303 -25.974 16.121 1.00 84.12 254 GLY B O 1
ATOM 3891 N N . SER C 1 7 ? 61.356 34.066 -4.516 1.00 91.53 7 SER C N 1
ATOM 3892 C CA . SER C 1 7 ? 60.252 33.225 -4.979 1.00 92.38 7 SER C CA 1
ATOM 3893 C C . SER C 1 7 ? 58.920 33.615 -4.320 1.00 85.47 7 SER C C 1
ATOM 3894 O O . SER C 1 7 ? 58.860 34.576 -3.549 1.00 85.61 7 SER C O 1
ATOM 3897 N N . GLN C 1 8 ? 57.853 32.882 -4.639 1.00 75.28 8 GLN C N 1
ATOM 3898 C CA . GLN C 1 8 ? 56.507 33.216 -4.178 1.00 66.22 8 GLN C CA 1
ATOM 3899 C C . GLN C 1 8 ? 56.212 32.480 -2.876 1.00 61.39 8 GLN C C 1
ATOM 3900 O O . GLN C 1 8 ? 56.294 31.248 -2.827 1.00 61.51 8 GLN C O 1
ATOM 3906 N N . ILE C 1 9 ? 55.827 33.230 -1.838 1.00 58.08 9 ILE C N 1
ATOM 3907 C CA . ILE C 1 9 ? 55.702 32.655 -0.499 1.00 56.18 9 ILE C CA 1
ATOM 3908 C C . ILE C 1 9 ? 54.672 31.529 -0.472 1.00 57.63 9 ILE C C 1
ATOM 3909 O O . ILE C 1 9 ? 54.928 30.448 0.068 1.00 56.40 9 ILE C O 1
ATOM 3914 N N . GLY C 1 10 ? 53.478 31.782 -1.007 1.00 57.95 10 GLY C N 1
ATOM 3915 C CA . GLY C 1 10 ? 52.387 30.837 -0.925 1.00 50.22 10 GLY C CA 1
ATOM 3916 C C . GLY C 1 10 ? 52.752 29.443 -1.404 1.00 54.26 10 GLY C C 1
ATOM 3917 O O . GLY C 1 10 ? 52.680 28.464 -0.651 1.00 51.78 10 GLY C O 1
ATOM 3918 N N . PRO C 1 11 ? 53.158 29.325 -2.673 1.00 52.66 11 PRO C N 1
ATOM 3919 C CA . PRO C 1 11 ? 53.442 27.984 -3.214 1.00 54.73 11 PRO C CA 1
ATOM 3920 C C . PRO C 1 11 ? 54.638 27.285 -2.573 1.00 57.20 11 PRO C C 1
ATOM 3921 O O . PRO C 1 11 ? 54.579 26.067 -2.363 1.00 58.64 11 PRO C O 1
ATOM 3925 N N . THR C 1 12 ? 55.731 27.990 -2.267 1.00 54.53 12 THR C N 1
ATOM 3926 C CA . THR C 1 12 ? 56.853 27.286 -1.651 1.00 55.02 12 THR C CA 1
ATOM 3927 C C . THR C 1 12 ? 56.587 26.999 -0.175 1.00 57.87 12 THR C C 1
ATOM 3928 O O . THR C 1 12 ? 57.053 25.979 0.352 1.00 54.81 12 THR C O 1
ATOM 3932 N N . ALA C 1 13 ? 55.841 27.876 0.505 1.00 56.82 13 ALA C N 1
ATOM 3933 C CA . ALA C 1 13 ? 55.421 27.583 1.869 1.00 52.00 13 ALA C CA 1
ATOM 3934 C C . ALA C 1 13 ? 54.547 26.345 1.904 1.00 54.12 13 ALA C C 1
ATOM 3935 O O . ALA C 1 13 ? 54.630 25.533 2.835 1.00 53.28 13 ALA C O 1
ATOM 3937 N N . GLU C 1 14 ? 53.694 26.191 0.895 1.00 54.05 14 GLU C N 1
ATOM 3938 C CA . GLU C 1 14 ? 52.810 25.037 0.829 1.00 54.50 14 GLU C CA 1
ATOM 3939 C C . GLU C 1 14 ? 53.606 23.770 0.547 1.00 53.44 14 GLU C C 1
ATOM 3940 O O . GLU C 1 14 ? 53.429 22.749 1.219 1.00 53.67 14 GLU C O 1
ATOM 3946 N N . ALA C 1 15 ? 54.506 23.828 -0.436 1.00 51.21 15 ALA C N 1
ATOM 3947 C CA . ALA C 1 15 ? 55.372 22.694 -0.735 1.00 53.59 15 ALA C CA 1
ATOM 3948 C C . ALA C 1 15 ? 56.136 22.222 0.499 1.00 54.32 15 ALA C C 1
ATOM 3949 O O . ALA C 1 15 ? 56.384 21.019 0.661 1.00 51.84 15 ALA C O 1
ATOM 3951 N N . TYR C 1 16 ? 56.538 23.163 1.366 1.00 51.01 16 TYR C N 1
ATOM 3952 C CA . TYR C 1 16 ? 57.364 22.826 2.526 1.00 53.18 16 TYR C CA 1
ATOM 3953 C C . TYR C 1 16 ? 56.549 22.119 3.606 1.00 52.69 16 TYR C C 1
ATOM 3954 O O . TYR C 1 16 ? 57.060 21.221 4.283 1.00 52.81 16 TYR C O 1
ATOM 3963 N N . ILE C 1 17 ? 55.289 22.521 3.794 1.00 51.57 17 ILE C N 1
ATOM 3964 C CA . ILE C 1 17 ? 54.415 21.805 4.722 1.00 53.26 17 ILE C CA 1
ATOM 3965 C C . ILE C 1 17 ? 54.048 20.434 4.171 1.00 53.70 17 ILE C C 1
ATOM 3966 O O . ILE C 1 17 ? 53.979 19.451 4.915 1.00 49.91 17 ILE C O 1
ATOM 3971 N N . VAL C 1 18 ? 53.785 20.346 2.867 1.00 53.79 18 VAL C N 1
ATOM 3972 C CA . VAL C 1 18 ? 53.460 19.054 2.275 1.00 51.08 18 VAL C CA 1
ATOM 3973 C C . VAL C 1 18 ? 54.576 18.053 2.546 1.00 51.77 18 VAL C C 1
ATOM 3974 O O . VAL C 1 18 ? 54.321 16.877 2.837 1.00 54.28 18 VAL C O 1
ATOM 3978 N N . SER C 1 19 ? 55.830 18.517 2.484 1.00 53.55 19 SER C N 1
ATOM 3979 C CA . SER C 1 19 ? 57.007 17.690 2.741 1.00 55.92 19 SER C CA 1
ATOM 3980 C C . SER C 1 19 ? 57.201 17.399 4.222 1.00 57.60 19 SER C C 1
ATOM 3981 O O . SER C 1 19 ? 57.768 16.361 4.582 1.00 57.59 19 SER C O 1
ATOM 3984 N N . HIS C 1 20 ? 56.762 18.311 5.080 1.00 55.82 20 HIS C N 1
ATOM 3985 C CA . HIS C 1 20 ? 57.073 18.296 6.506 1.00 52.87 20 HIS C CA 1
ATOM 3986 C C . HIS C 1 20 ? 55.779 18.551 7.254 1.00 50.18 20 HIS C C 1
ATOM 3987 O O . HIS C 1 20 ? 55.605 19.599 7.890 1.00 49.12 20 HIS C O 1
ATOM 3994 N N . PRO C 1 21 ? 54.837 17.603 7.186 1.00 52.47 21 PRO C N 1
ATOM 3995 C CA . PRO C 1 21 ? 53.467 17.873 7.649 1.00 49.31 21 PRO C CA 1
ATOM 3996 C C . PRO C 1 21 ? 53.265 17.772 9.153 1.00 47.08 21 PRO C C 1
ATOM 3997 O O . PRO C 1 21 ? 52.210 18.206 9.642 1.00 44.37 21 PRO C O 1
ATOM 4001 N N . ASP C 1 22 ? 54.238 17.250 9.900 1.00 42.85 22 ASP C N 1
ATOM 4002 C CA . ASP C 1 22 ? 53.954 16.744 11.244 1.00 47.89 22 ASP C CA 1
ATOM 4003 C C . ASP C 1 22 ? 53.616 17.863 12.226 1.00 47.21 22 ASP C C 1
ATOM 4004 O O . ASP C 1 22 ? 52.688 17.727 13.034 1.00 46.55 22 ASP C O 1
ATOM 4009 N N . LYS C 1 23 ? 54.378 18.958 12.213 1.00 47.29 23 LYS C N 1
ATOM 4010 C CA . LYS C 1 23 ? 54.149 19.995 13.215 1.00 45.16 23 LYS C CA 1
ATOM 4011 C C . LYS C 1 23 ? 52.830 20.721 12.971 1.00 42.30 23 LYS C C 1
ATOM 4012 O O . LYS C 1 23 ? 52.126 21.068 13.923 1.00 47.20 23 LYS C O 1
ATOM 4018 N N . VAL C 1 24 ? 52.468 20.952 11.709 1.00 41.57 24 VAL C N 1
ATOM 4019 C CA . VAL C 1 24 ? 51.149 21.506 11.422 1.00 46.21 24 VAL C CA 1
ATOM 4020 C C . VAL C 1 24 ? 50.065 20.500 11.794 1.00 41.07 24 VAL C C 1
ATOM 4021 O O . VAL C 1 24 ? 49.017 20.869 12.336 1.00 39.35 24 VAL C O 1
ATOM 4025 N N . GLY C 1 25 ? 50.302 19.216 11.513 1.00 40.34 25 GLY C N 1
ATOM 4026 C CA . GLY C 1 25 ? 49.335 18.198 11.881 1.00 41.73 25 GLY C CA 1
ATOM 4027 C C . GLY C 1 25 ? 49.036 18.199 13.368 1.00 42.57 25 GLY C C 1
ATOM 4028 O O . GLY C 1 25 ? 47.881 18.047 13.782 1.00 36.34 25 GLY C O 1
ATOM 4029 N N . GLU C 1 26 ? 50.071 18.393 14.190 1.00 39.15 26 GLU C N 1
ATOM 4030 C CA . GLU C 1 26 ? 49.879 18.392 15.635 1.00 40.17 26 GLU C CA 1
ATOM 4031 C C . GLU C 1 26 ? 49.021 19.570 16.084 1.00 40.14 26 GLU C C 1
ATOM 4032 O O . GLU C 1 26 ? 48.088 19.399 16.881 1.00 41.00 26 GLU C O 1
ATOM 4038 N N . VAL C 1 27 ? 49.301 20.778 15.585 1.00 37.32 27 VAL C N 1
ATOM 4039 C CA . VAL C 1 27 ? 48.491 21.893 16.065 1.00 40.34 27 VAL C CA 1
ATOM 4040 C C . VAL C 1 27 ? 47.079 21.810 15.497 1.00 39.51 27 VAL C C 1
ATOM 4041 O O . VAL C 1 27 ? 46.120 22.200 16.172 1.00 36.18 27 VAL C O 1
ATOM 4045 N N . VAL C 1 28 ? 46.918 21.285 14.273 1.00 37.66 28 VAL C N 1
ATOM 4046 C CA . VAL C 1 28 ? 45.579 21.074 13.729 1.00 33.88 28 VAL C CA 1
ATOM 4047 C C . VAL C 1 28 ? 44.831 20.030 14.550 1.00 36.15 28 VAL C C 1
ATOM 4048 O O . VAL C 1 28 ? 43.655 20.220 14.893 1.00 33.84 28 VAL C O 1
ATOM 4052 N N . ALA C 1 29 ? 45.497 18.923 14.904 1.00 36.95 29 ALA C N 1
ATOM 4053 C CA . ALA C 1 29 ? 44.864 17.929 15.777 1.00 38.69 29 ALA C CA 1
ATOM 4054 C C . ALA C 1 29 ? 44.350 18.570 17.064 1.00 39.26 29 ALA C C 1
ATOM 4055 O O . ALA C 1 29 ? 43.216 18.319 17.486 1.00 36.01 29 ALA C O 1
ATOM 4057 N N . THR C 1 30 ? 45.176 19.408 17.704 1.00 37.97 30 THR C N 1
ATOM 4058 C CA . THR C 1 30 ? 44.708 20.164 18.866 1.00 39.60 30 THR C CA 1
ATOM 4059 C C . THR C 1 30 ? 43.520 21.063 18.513 1.00 38.43 30 THR C C 1
ATOM 4060 O O . THR C 1 30 ? 42.571 21.194 19.302 1.00 36.93 30 THR C O 1
ATOM 4064 N N . TYR C 1 31 ? 43.544 21.678 17.327 1.00 34.68 31 TYR C N 1
ATOM 4065 C CA . TYR C 1 31 ? 42.448 22.557 16.931 1.00 36.71 31 TYR C CA 1
ATOM 4066 C C . TYR C 1 31 ? 41.164 21.767 16.702 1.00 34.62 31 TYR C C 1
ATOM 4067 O O . TYR C 1 31 ? 40.077 22.180 17.130 1.00 31.70 31 TYR C O 1
ATOM 4076 N N . LEU C 1 32 ? 41.271 20.637 16.005 1.00 31.62 32 LEU C N 1
ATOM 4077 C CA . LEU C 1 32 ? 40.098 19.815 15.730 1.00 33.18 32 LEU C CA 1
ATOM 4078 C C . LEU C 1 32 ? 39.419 19.350 17.020 1.00 35.28 32 LEU C C 1
ATOM 4079 O O . LEU C 1 32 ? 38.183 19.295 17.091 1.00 33.85 32 LEU C O 1
ATOM 4084 N N . ALA C 1 33 ? 40.207 19.023 18.055 1.00 31.95 33 ALA C N 1
ATOM 4085 C CA . ALA C 1 33 ? 39.628 18.584 19.325 1.00 33.95 33 ALA C CA 1
ATOM 4086 C C . ALA C 1 33 ? 38.848 19.700 20.001 1.00 35.71 33 ALA C C 1
ATOM 4087 O O . ALA C 1 33 ? 37.938 19.432 20.792 1.00 37.25 33 ALA C O 1
ATOM 4089 N N . GLU C 1 34 ? 39.190 20.946 19.707 1.00 36.15 34 GLU C N 1
ATOM 4090 C CA . GLU C 1 34 ? 38.527 22.084 20.319 1.00 37.19 34 GLU C CA 1
ATOM 4091 C C . GLU C 1 34 ? 37.372 22.619 19.491 1.00 37.49 34 GLU C C 1
ATOM 4092 O O . GLU C 1 34 ? 36.547 23.368 20.026 1.00 35.63 34 GLU C O 1
ATOM 4098 N N . HIS C 1 35 ? 37.303 22.250 18.210 1.00 37.07 35 HIS C N 1
ATOM 4099 C CA . HIS C 1 35 ? 36.276 22.708 17.276 1.00 33.77 35 HIS C CA 1
ATOM 4100 C C . HIS C 1 35 ? 35.742 21.485 16.544 1.00 33.87 35 HIS C C 1
ATOM 4101 O O . HIS C 1 35 ? 36.111 21.221 15.394 1.00 36.39 35 HIS C O 1
ATOM 4108 N N . PRO C 1 36 ? 34.866 20.714 17.181 1.00 34.47 36 PRO C N 1
ATOM 4109 C CA . PRO C 1 36 ? 34.473 19.413 16.628 1.00 35.20 36 PRO C CA 1
ATOM 4110 C C . PRO C 1 36 ? 33.297 19.445 15.661 1.00 36.06 36 PRO C C 1
ATOM 4111 O O . PRO C 1 36 ? 32.822 18.372 15.272 1.00 33.89 36 PRO C O 1
ATOM 4115 N N A GLU C 1 37 ? 32.843 20.638 15.261 0.54 35.35 37 GLU C N 1
ATOM 4116 N N B GLU C 1 37 ? 32.807 20.618 15.253 0.46 35.46 37 GLU C N 1
ATOM 4117 C CA A GLU C 1 37 ? 31.726 20.751 14.329 0.54 37.76 37 GLU C CA 1
ATOM 4118 C CA B GLU C 1 37 ? 31.657 20.628 14.357 0.46 37.56 37 GLU C CA 1
ATOM 4119 C C A GLU C 1 37 ? 31.951 19.924 13.069 0.54 35.96 37 GLU C C 1
ATOM 4120 C C B GLU C 1 37 ? 31.938 19.895 13.051 0.46 35.97 37 GLU C C 1
ATOM 4121 O O A GLU C 1 37 ? 30.995 19.402 12.486 0.54 37.94 37 GLU C O 1
ATOM 4122 O O B GLU C 1 37 ? 30.998 19.412 12.413 0.46 37.83 37 GLU C O 1
ATOM 4133 N N . PHE C 1 38 ? 33.203 19.784 12.641 1.00 34.05 38 PHE C N 1
ATOM 4134 C CA . PHE C 1 38 ? 33.497 19.075 11.399 1.00 35.72 38 PHE C CA 1
ATOM 4135 C C . PHE C 1 38 ? 33.015 17.621 11.438 1.00 36.96 38 PHE C C 1
ATOM 4136 O O . PHE C 1 38 ? 32.740 17.030 10.384 1.00 35.62 38 PHE C O 1
ATOM 4144 N N . LEU C 1 39 ? 32.932 17.021 12.631 1.00 33.97 39 LEU C N 1
ATOM 4145 C CA . LEU C 1 39 ? 32.429 15.652 12.732 1.00 34.09 39 LEU C CA 1
ATOM 4146 C C . LEU C 1 39 ? 30.981 15.564 12.283 1.00 35.50 39 LEU C C 1
ATOM 4147 O O . LEU C 1 39 ? 30.594 14.625 11.581 1.00 37.03 39 LEU C O 1
ATOM 4152 N N . VAL C 1 40 ? 30.160 16.523 12.690 1.00 35.62 40 VAL C N 1
ATOM 4153 C CA . VAL C 1 40 ? 28.768 16.514 12.266 1.00 38.08 40 VAL C CA 1
ATOM 4154 C C . VAL C 1 40 ? 28.673 16.738 10.760 1.00 38.34 40 VAL C C 1
ATOM 4155 O O . VAL C 1 40 ? 27.969 16.010 10.053 1.00 39.63 40 VAL C O 1
ATOM 4159 N N . ALA C 1 41 ? 29.414 17.716 10.239 1.00 35.77 41 ALA C N 1
ATOM 4160 C CA . ALA C 1 41 ? 29.352 17.980 8.805 1.00 37.74 41 ALA C CA 1
ATOM 4161 C C . ALA C 1 41 ? 29.856 16.789 8.001 1.00 38.38 41 ALA C C 1
ATOM 4162 O O . ALA C 1 41 ? 29.354 16.520 6.903 1.00 37.20 41 ALA C O 1
ATOM 4164 N N . ALA C 1 42 ? 30.817 16.044 8.540 1.00 33.64 42 ALA C N 1
ATOM 4165 C CA . ALA C 1 42 ? 31.340 14.901 7.804 1.00 37.07 42 ALA C CA 1
ATOM 4166 C C . ALA C 1 42 ? 30.294 13.801 7.684 1.00 37.29 42 ALA C C 1
ATOM 4167 O O . ALA C 1 42 ? 30.202 13.141 6.642 1.00 35.26 42 ALA C O 1
ATOM 4169 N N . SER C 1 43 ? 29.501 13.592 8.745 1.00 39.23 43 SER C N 1
ATOM 4170 C CA . SER C 1 43 ? 28.450 12.579 8.716 1.00 40.09 43 SER C CA 1
ATOM 4171 C C . SER C 1 43 ? 27.364 12.942 7.713 1.00 38.38 43 SER C C 1
ATOM 4172 O O . SER C 1 43 ? 26.809 12.056 7.049 1.00 38.49 43 SER C O 1
ATOM 4175 N N . GLU C 1 44 ? 27.036 14.232 7.595 1.00 36.71 44 GLU C N 1
ATOM 4176 C CA . GLU C 1 44 ? 26.066 14.632 6.582 1.00 40.88 44 GLU C CA 1
ATOM 4177 C C . GLU C 1 44 ? 26.576 14.279 5.191 1.00 42.03 44 GLU C C 1
ATOM 4178 O O . GLU C 1 44 ? 25.847 13.689 4.387 1.00 43.32 44 GLU C O 1
ATOM 4184 N N . THR C 1 45 ? 27.847 14.596 4.909 1.00 43.13 45 THR C N 1
ATOM 4185 C CA . THR C 1 45 ? 28.452 14.254 3.621 1.00 43.02 45 THR C CA 1
ATOM 4186 C C . THR C 1 45 ? 28.442 12.749 3.379 1.00 41.63 45 THR C C 1
ATOM 4187 O O . THR C 1 45 ? 28.224 12.299 2.253 1.00 43.42 45 THR C O 1
ATOM 4191 N N . LEU C 1 46 ? 28.707 11.954 4.414 1.00 40.80 46 LEU C N 1
ATOM 4192 C CA . LEU C 1 46 ? 28.628 10.506 4.255 1.00 39.20 46 LEU C CA 1
ATOM 4193 C C . LEU C 1 46 ? 27.199 10.062 3.974 1.00 43.61 46 LEU C C 1
ATOM 4194 O O . LEU C 1 46 ? 26.971 9.161 3.157 1.00 44.58 46 LEU C O 1
ATOM 4199 N N . HIS C 1 47 ? 26.221 10.681 4.645 1.00 41.45 47 HIS C N 1
ATOM 4200 C CA . HIS C 1 47 ? 24.826 10.357 4.369 1.00 45.69 47 HIS C CA 1
ATOM 4201 C C . HIS C 1 47 ? 24.456 10.672 2.919 1.00 51.70 47 HIS C C 1
ATOM 4202 O O . HIS C 1 47 ? 23.737 9.899 2.276 1.00 53.54 47 HIS C O 1
ATOM 4209 N N . GLN C 1 48 ? 24.944 11.794 2.380 1.00 45.36 48 GLN C N 1
ATOM 4210 C CA . GLN C 1 48 ? 24.594 12.147 1.007 1.00 52.69 48 GLN C CA 1
ATOM 4211 C C . GLN C 1 48 ? 25.150 11.126 0.020 1.00 51.31 48 GLN C C 1
ATOM 4212 O O . GLN C 1 48 ? 24.434 10.646 -0.866 1.00 55.76 48 GLN C O 1
ATOM 4218 N N . ARG C 1 49 ? 26.430 10.780 0.160 1.00 48.37 49 ARG C N 1
ATOM 4219 C CA . ARG C 1 49 ? 27.034 9.785 -0.722 1.00 53.73 49 ARG C CA 1
ATOM 4220 C C . ARG C 1 49 ? 26.230 8.487 -0.730 1.00 58.60 49 ARG C C 1
ATOM 4221 O O . ARG C 1 49 ? 26.064 7.852 -1.781 1.00 59.04 49 ARG C O 1
ATOM 4229 N N . GLN C 1 50 ? 25.703 8.094 0.435 1.00 52.31 50 GLN C N 1
ATOM 4230 C CA . GLN C 1 50 ? 24.947 6.850 0.554 1.00 58.82 50 GLN C CA 1
ATOM 4231 C C . GLN C 1 50 ? 23.566 6.949 -0.087 1.00 60.15 50 GLN C C 1
ATOM 4232 O O . GLN C 1 50 ? 23.023 5.931 -0.532 1.00 60.31 50 GLN C O 1
ATOM 4238 N N . GLN C 1 51 ? 22.974 8.149 -0.113 1.00 60.27 51 GLN C N 1
ATOM 4239 C CA . GLN C 1 51 ? 21.707 8.342 -0.812 1.00 63.73 51 GLN C CA 1
ATOM 4240 C C . GLN C 1 51 ? 21.832 7.938 -2.271 1.00 65.92 51 GLN C C 1
ATOM 4241 O O . GLN C 1 51 ? 20.910 7.350 -2.845 1.00 69.13 51 GLN C O 1
ATOM 4247 N N . ILE C 1 52 ? 22.965 8.259 -2.892 1.00 67.00 52 ILE C N 1
ATOM 4248 C CA . ILE C 1 52 ? 23.208 7.921 -4.289 1.00 67.57 52 ILE C CA 1
ATOM 4249 C C . ILE C 1 52 ? 24.148 6.730 -4.430 1.00 65.04 52 ILE C C 1
ATOM 4250 O O . ILE C 1 52 ? 24.575 6.414 -5.543 1.00 65.23 52 ILE C O 1
ATOM 4255 N N . ALA C 1 53 ? 24.501 6.074 -3.327 1.00 64.91 53 ALA C N 1
ATOM 4256 C CA . ALA C 1 53 ? 25.254 4.838 -3.445 1.00 65.03 53 ALA C CA 1
ATOM 4257 C C . ALA C 1 53 ? 24.438 3.830 -4.247 1.00 66.72 53 ALA C C 1
ATOM 4258 O O . ALA C 1 53 ? 23.208 3.929 -4.364 1.00 68.94 53 ALA C O 1
ATOM 4260 N N . GLN C 1 54 ? 25.132 2.858 -4.820 1.00 64.68 54 GLN C N 1
ATOM 4261 C CA . GLN C 1 54 ? 24.482 1.946 -5.737 1.00 67.13 54 GLN C CA 1
ATOM 4262 C C . GLN C 1 54 ? 24.059 0.646 -5.065 1.00 65.35 54 GLN C C 1
ATOM 4263 O O . GLN C 1 54 ? 24.824 -0.005 -4.344 1.00 61.26 54 GLN C O 1
ATOM 4269 N N . GLN C 1 55 ? 22.806 0.293 -5.328 1.00 61.93 55 GLN C N 1
ATOM 4270 C CA . GLN C 1 55 ? 22.092 -0.717 -4.565 1.00 61.45 55 GLN C CA 1
ATOM 4271 C C . GLN C 1 55 ? 22.623 -2.112 -4.877 1.00 60.19 55 GLN C C 1
ATOM 4272 O O . GLN C 1 55 ? 22.873 -2.918 -3.970 1.00 59.16 55 GLN C O 1
ATOM 4278 N N . GLN C 1 56 ? 22.860 -2.389 -6.158 1.00 62.02 56 GLN C N 1
ATOM 4279 C CA . GLN C 1 56 ? 23.435 -3.667 -6.552 1.00 68.26 56 GLN C CA 1
ATOM 4280 C C . GLN C 1 56 ? 24.775 -3.924 -5.870 1.00 63.98 56 GLN C C 1
ATOM 4281 O O . GLN C 1 56 ? 25.092 -5.077 -5.559 1.00 60.79 56 GLN C O 1
ATOM 4287 N N . ALA C 1 57 ? 25.579 -2.877 -5.637 1.00 63.36 57 ALA C N 1
ATOM 4288 C CA . ALA C 1 57 ? 26.844 -3.061 -4.927 1.00 56.26 57 ALA C CA 1
ATOM 4289 C C . ALA C 1 57 ? 26.650 -3.212 -3.423 1.00 55.15 57 ALA C C 1
ATOM 4290 O O . ALA C 1 57 ? 27.499 -3.817 -2.756 1.00 52.76 57 ALA C O 1
ATOM 4292 N N . TYR C 1 58 ? 25.571 -2.660 -2.864 1.00 54.08 58 TYR C N 1
ATOM 4293 C CA . TYR C 1 58 ? 25.259 -2.954 -1.467 1.00 48.63 58 TYR C CA 1
ATOM 4294 C C . TYR C 1 58 ? 24.700 -4.353 -1.286 1.00 47.37 58 TYR C C 1
ATOM 4295 O O . TYR C 1 58 ? 24.994 -5.014 -0.285 1.00 48.61 58 TYR C O 1
ATOM 4304 N N . VAL C 1 59 ? 23.852 -4.801 -2.209 1.00 48.44 59 VAL C N 1
ATOM 4305 C CA . VAL C 1 59 ? 23.322 -6.156 -2.116 1.00 50.42 59 VAL C CA 1
ATOM 4306 C C . VAL C 1 59 ? 24.468 -7.162 -2.090 1.00 51.09 59 VAL C C 1
ATOM 4307 O O . VAL C 1 59 ? 24.517 -8.057 -1.235 1.00 45.29 59 VAL C O 1
ATOM 4311 N N . GLN C 1 60 ? 25.428 -7.002 -3.008 1.00 45.22 60 GLN C N 1
ATOM 4312 C CA . GLN C 1 60 ? 26.559 -7.920 -3.059 1.00 49.91 60 GLN C CA 1
ATOM 4313 C C . GLN C 1 60 ? 27.332 -7.911 -1.749 1.00 49.28 60 GLN C C 1
ATOM 4314 O O . GLN C 1 60 ? 27.769 -8.966 -1.274 1.00 45.54 60 GLN C O 1
ATOM 4320 N N . LEU C 1 61 ? 27.508 -6.734 -1.143 1.00 44.89 61 LEU C N 1
ATOM 4321 C CA . LEU C 1 61 ? 28.113 -6.701 0.183 1.00 47.74 61 LEU C CA 1
ATOM 4322 C C . LEU C 1 61 ? 27.281 -7.510 1.171 1.00 45.09 61 LEU C C 1
ATOM 4323 O O . LEU C 1 61 ? 27.802 -8.380 1.882 1.00 42.06 61 LEU C O 1
ATOM 4328 N N . ALA C 1 62 ? 25.975 -7.242 1.214 1.00 44.61 62 ALA C N 1
ATOM 4329 C CA . ALA C 1 62 ? 25.109 -7.927 2.164 1.00 43.36 62 ALA C CA 1
ATOM 4330 C C . ALA C 1 62 ? 25.201 -9.432 1.984 1.00 44.92 62 ALA C C 1
ATOM 4331 O O . ALA C 1 62 ? 25.336 -10.179 2.959 1.00 47.61 62 ALA C O 1
ATOM 4333 N N . LEU C 1 63 ? 25.153 -9.897 0.738 1.00 43.80 63 LEU C N 1
ATOM 4334 C CA . LEU C 1 63 ? 25.295 -11.328 0.505 1.00 48.79 63 LEU C CA 1
ATOM 4335 C C . LEU C 1 63 ? 26.652 -11.832 0.980 1.00 46.48 63 LEU C C 1
ATOM 4336 O O . LEU C 1 63 ? 26.751 -12.922 1.555 1.00 48.96 63 LEU C O 1
ATOM 4341 N N . GLN C 1 64 ? 27.713 -11.059 0.748 1.00 45.96 64 GLN C N 1
ATOM 4342 C CA . GLN C 1 64 ? 29.029 -11.528 1.166 1.00 44.02 64 GLN C CA 1
ATOM 4343 C C . GLN C 1 64 ? 29.097 -11.713 2.673 1.00 42.39 64 GLN C C 1
ATOM 4344 O O . GLN C 1 64 ? 29.773 -12.623 3.156 1.00 42.84 64 GLN C O 1
ATOM 4350 N N . TYR C 1 65 ? 28.390 -10.884 3.431 1.00 42.04 65 TYR C N 1
ATOM 4351 C CA . TYR C 1 65 ? 28.474 -10.916 4.881 1.00 40.42 65 TYR C CA 1
ATOM 4352 C C . TYR C 1 65 ? 27.218 -11.511 5.518 1.00 40.07 65 TYR C C 1
ATOM 4353 O O . TYR C 1 65 ? 26.917 -11.246 6.684 1.00 34.62 65 TYR C O 1
ATOM 4362 N N . ARG C 1 66 ? 26.506 -12.372 4.785 1.00 38.77 66 ARG C N 1
ATOM 4363 C CA . ARG C 1 66 ? 25.209 -12.842 5.270 1.00 45.24 66 ARG C CA 1
ATOM 4364 C C . ARG C 1 66 ? 25.338 -13.652 6.557 1.00 37.04 66 ARG C C 1
ATOM 4365 O O . ARG C 1 66 ? 24.467 -13.581 7.431 1.00 36.78 66 ARG C O 1
ATOM 4373 N N . ALA C 1 67 ? 26.406 -14.434 6.690 1.00 38.28 67 ALA C N 1
ATOM 4374 C CA . ALA C 1 67 ? 26.576 -15.247 7.890 1.00 38.50 67 ALA C CA 1
ATOM 4375 C C . ALA C 1 67 ? 26.724 -14.368 9.124 1.00 41.08 67 ALA C C 1
ATOM 4376 O O . ALA C 1 67 ? 26.168 -14.668 10.189 1.00 38.16 67 ALA C O 1
ATOM 4378 N N . GLU C 1 68 ? 27.467 -13.270 8.994 1.00 39.83 68 GLU C N 1
ATOM 4379 C CA . GLU C 1 68 ? 27.649 -12.348 10.107 1.00 34.35 68 GLU C CA 1
ATOM 4380 C C . GLU C 1 68 ? 26.380 -11.546 10.362 1.00 34.68 68 GLU C C 1
ATOM 4381 O O . GLU C 1 68 ? 25.954 -11.398 11.518 1.00 32.30 68 GLU C O 1
ATOM 4387 N N . LEU C 1 69 ? 25.722 -11.078 9.291 1.00 32.38 69 LEU C N 1
ATOM 4388 C CA . LEU C 1 69 ? 24.478 -10.320 9.455 1.00 32.35 69 LEU C CA 1
ATOM 4389 C C . LEU C 1 69 ? 23.414 -11.121 10.199 1.00 30.49 69 LEU C C 1
ATOM 4390 O O . LEU C 1 69 ? 22.669 -10.565 11.011 1.00 31.51 69 LEU C O 1
ATOM 4395 N N . LEU C 1 70 ? 23.309 -12.421 9.920 1.00 34.41 70 LEU C N 1
ATOM 4396 C CA . LEU C 1 70 ? 22.235 -13.258 10.446 1.00 33.77 70 LEU C CA 1
ATOM 4397 C C . LEU C 1 70 ? 22.645 -14.056 11.683 1.00 33.98 70 LEU C C 1
ATOM 4398 O O . LEU C 1 70 ? 21.847 -14.850 12.185 1.00 36.69 70 LEU C O 1
ATOM 4403 N N . SER C 1 71 ? 23.852 -13.839 12.196 1.00 31.51 71 SER C N 1
ATOM 4404 C CA . SER C 1 71 ? 24.377 -14.611 13.318 1.00 33.18 71 SER C CA 1
ATOM 4405 C C . SER C 1 71 ? 23.404 -14.702 14.493 1.00 31.83 71 SER C C 1
ATOM 4406 O O . SER C 1 71 ? 22.845 -13.704 14.949 1.00 33.77 71 SER C O 1
ATOM 4409 N N . SER C 1 72 ? 23.254 -15.914 15.018 1.00 33.85 72 SER C N 1
ATOM 4410 C CA . SER C 1 72 ? 22.446 -16.127 16.207 1.00 35.82 72 SER C CA 1
ATOM 4411 C C . SER C 1 72 ? 23.007 -15.436 17.451 1.00 35.96 72 SER C C 1
ATOM 4412 O O . SER C 1 72 ? 22.275 -15.294 18.438 1.00 35.30 72 SER C O 1
ATOM 4415 N N . SER C 1 73 ? 24.266 -14.991 17.436 1.00 31.86 73 SER C N 1
ATOM 4416 C CA . SER C 1 73 ? 24.854 -14.454 18.658 1.00 32.68 73 SER C CA 1
ATOM 4417 C C . SER C 1 73 ? 24.414 -13.013 18.950 1.00 34.28 73 SER C C 1
ATOM 4418 O O . SER C 1 73 ? 24.546 -12.557 20.094 1.00 35.28 73 SER C O 1
ATOM 4421 N N . SER C 1 74 ? 23.796 -12.266 17.918 1.00 34.26 74 SER C N 1
ATOM 4422 C CA . SER C 1 74 ? 23.293 -10.909 18.092 1.00 29.56 74 SER C CA 1
ATOM 4423 C C . SER C 1 74 ? 21.847 -10.922 18.578 1.00 28.02 74 SER C C 1
ATOM 4424 O O . SER C 1 7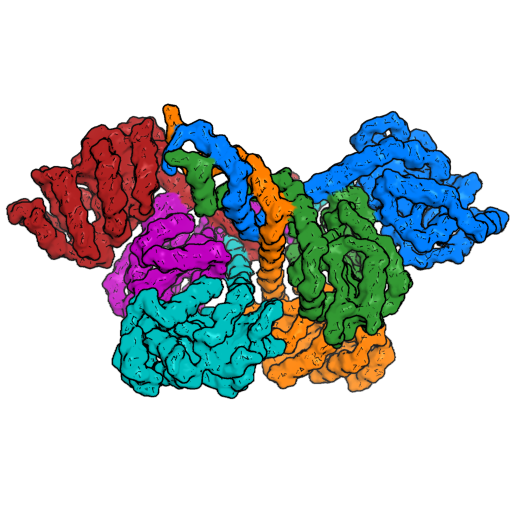4 ? 21.074 -11.805 18.205 1.00 29.09 74 SER C O 1
ATOM 4427 N N . PRO C 1 75 ? 21.436 -9.924 19.363 1.00 26.42 75 PRO C N 1
ATOM 4428 C CA . PRO C 1 75 ? 20.051 -9.908 19.859 1.00 28.15 75 PRO C CA 1
ATOM 4429 C C . PRO C 1 75 ? 19.055 -9.843 18.711 1.00 25.84 75 PRO C C 1
ATOM 4430 O O . PRO C 1 75 ? 19.300 -9.224 17.673 1.00 26.98 75 PRO C O 1
ATOM 4434 N N . SER C 1 76 ? 17.913 -10.486 18.910 1.00 27.23 76 SER C N 1
ATOM 4435 C CA . SER C 1 76 ? 16.880 -10.463 17.889 1.00 27.80 76 SER C CA 1
ATOM 4436 C C . SER C 1 76 ? 15.543 -10.759 18.551 1.00 29.39 76 SER C C 1
ATOM 4437 O O . SER C 1 76 ? 15.490 -11.234 19.687 1.00 30.25 76 SER C O 1
ATOM 4440 N N . VAL C 1 77 ? 14.462 -10.430 17.838 1.00 30.03 77 VAL C N 1
ATOM 4441 C CA . VAL C 1 77 ? 13.118 -10.874 18.164 1.00 32.13 77 VAL C CA 1
ATOM 4442 C C . VAL C 1 77 ? 12.510 -11.446 16.886 1.00 33.79 77 VAL C C 1
ATOM 4443 O O . VAL C 1 77 ? 13.043 -11.267 15.792 1.00 32.52 77 VAL C O 1
ATOM 4447 N N . GLY C 1 78 ? 11.369 -12.123 17.034 1.00 35.80 78 GLY C N 1
ATOM 4448 C CA . GLY C 1 78 ? 10.782 -12.858 15.937 1.00 37.60 78 GLY C CA 1
ATOM 4449 C C . GLY C 1 78 ? 11.431 -14.227 15.793 1.00 40.58 78 GLY C C 1
ATOM 4450 O O . GLY C 1 78 ? 12.473 -14.504 16.398 1.00 41.82 78 GLY C O 1
ATOM 4451 N N . PRO C 1 79 ? 10.841 -15.105 14.978 1.00 41.00 79 PRO C N 1
ATOM 4452 C CA . PRO C 1 79 ? 11.337 -16.490 14.896 1.00 42.77 79 PRO C CA 1
ATOM 4453 C C . PRO C 1 79 ? 12.786 -16.572 14.422 1.00 46.15 79 PRO C C 1
ATOM 4454 O O . PRO C 1 79 ? 13.193 -15.905 13.464 1.00 42.41 79 PRO C O 1
ATOM 4458 N N . ASN C 1 80 ? 13.570 -17.405 15.115 1.00 47.46 80 ASN C N 1
ATOM 4459 C CA . ASN C 1 80 ? 14.941 -17.678 14.691 1.00 46.50 80 ASN C CA 1
ATOM 4460 C C . ASN C 1 80 ? 14.986 -18.143 13.241 1.00 47.90 80 ASN C C 1
ATOM 4461 O O . ASN C 1 80 ? 15.874 -17.745 12.481 1.00 43.10 80 ASN C O 1
ATOM 4466 N N . GLU C 1 81 ? 14.025 -18.975 12.837 1.00 49.47 81 GLU C N 1
ATOM 4467 C CA . GLU C 1 81 ? 13.961 -19.513 11.482 1.00 55.40 81 GLU C CA 1
ATOM 4468 C C . GLU C 1 81 ? 13.007 -18.731 10.582 1.00 52.16 81 GLU C C 1
ATOM 4469 O O . GLU C 1 81 ? 12.382 -19.314 9.690 1.00 53.39 81 GLU C O 1
ATOM 4475 N N . ALA C 1 82 ? 12.882 -17.423 10.797 1.00 49.85 82 ALA C N 1
ATOM 4476 C CA . ALA C 1 82 ? 11.983 -16.621 9.978 1.00 47.10 82 ALA C CA 1
ATOM 4477 C C . ALA C 1 82 ? 12.372 -16.703 8.506 1.00 46.22 82 ALA C C 1
ATOM 4478 O O . ALA C 1 82 ? 13.533 -16.925 8.152 1.00 47.86 82 ALA C O 1
ATOM 4480 N N . LYS C 1 83 ? 11.369 -16.542 7.645 1.00 46.63 83 LYS C N 1
ATOM 4481 C CA . LYS C 1 83 ? 11.620 -16.413 6.215 1.00 47.46 83 LYS C CA 1
ATOM 4482 C C . LYS C 1 83 ? 12.519 -15.210 5.934 1.00 44.70 83 LYS C C 1
ATOM 4483 O O . LYS C 1 83 ? 13.456 -15.294 5.135 1.00 44.53 83 LYS C O 1
ATOM 4489 N N . ALA C 1 84 ? 12.278 -14.093 6.617 1.00 43.32 84 ALA C N 1
ATOM 4490 C CA . ALA C 1 84 ? 12.953 -12.841 6.320 1.00 41.59 84 ALA C CA 1
ATOM 4491 C C . ALA C 1 84 ? 13.511 -12.219 7.591 1.00 40.38 84 ALA C C 1
ATOM 4492 O O . ALA C 1 84 ? 12.933 -12.337 8.676 1.00 40.92 84 ALA C O 1
ATOM 4494 N N . ALA C 1 85 ? 14.633 -11.530 7.433 1.00 37.18 85 ALA C N 1
ATOM 4495 C CA . ALA C 1 85 ? 15.312 -10.855 8.525 1.00 32.94 85 ALA C CA 1
ATOM 4496 C C . ALA C 1 85 ? 15.490 -9.379 8.196 1.00 35.76 85 ALA C C 1
ATOM 4497 O O . ALA C 1 85 ? 15.731 -9.008 7.038 1.00 32.08 85 ALA C O 1
ATOM 4499 N N . VAL C 1 86 ? 15.366 -8.545 9.228 1.00 30.12 86 VAL C N 1
ATOM 4500 C CA . VAL C 1 86 ? 15.668 -7.125 9.152 1.00 29.56 86 VAL C CA 1
ATOM 4501 C C . VAL C 1 86 ? 16.842 -6.881 10.098 1.00 34.60 86 VAL C C 1
ATOM 4502 O O . VAL C 1 86 ? 16.749 -7.142 11.304 1.00 35.53 86 VAL C O 1
ATOM 4506 N N . VAL C 1 87 ? 17.962 -6.431 9.560 1.00 33.10 87 VAL C N 1
ATOM 4507 C CA . VAL C 1 87 ? 19.155 -6.228 10.364 1.00 30.64 87 VAL C CA 1
ATOM 4508 C C . VAL C 1 87 ? 19.279 -4.722 10.547 1.00 29.61 87 VAL C C 1
ATOM 4509 O O . VAL C 1 87 ? 19.360 -3.987 9.559 1.00 31.67 87 VAL C O 1
ATOM 4513 N N A MET C 1 88 ? 19.206 -4.246 11.799 0.58 28.07 88 MET C N 1
ATOM 4514 N N B MET C 1 88 ? 19.326 -4.275 11.793 0.42 28.24 88 MET C N 1
ATOM 4515 C CA A MET C 1 88 ? 19.286 -2.818 12.119 0.58 28.92 88 MET C CA 1
ATOM 4516 C CA B MET C 1 88 ? 19.310 -2.854 12.113 0.42 28.35 88 MET C CA 1
ATOM 4517 C C A MET C 1 88 ? 20.628 -2.537 12.782 0.58 27.17 88 MET C C 1
ATOM 4518 C C B MET C 1 88 ? 20.610 -2.490 12.815 0.42 28.91 88 MET C C 1
ATOM 4519 O O A MET C 1 88 ? 20.909 -3.060 13.867 0.58 28.09 88 MET C O 1
ATOM 4520 O O B MET C 1 88 ? 20.850 -2.918 13.949 0.42 28.37 88 MET C O 1
ATOM 4529 N N . PHE C 1 89 ? 21.445 -1.714 12.125 1.00 29.37 89 PHE C N 1
ATOM 4530 C CA . PHE C 1 89 ? 22.685 -1.180 12.679 1.00 25.32 89 PHE C CA 1
ATOM 4531 C C . PHE C 1 89 ? 22.404 0.197 13.268 1.00 27.90 89 PHE C C 1
ATOM 4532 O O . PHE C 1 89 ? 21.741 1.022 12.632 1.00 25.15 89 PHE C O 1
ATOM 4540 N N . PHE C 1 90 ? 22.957 0.469 14.453 1.00 26.21 90 PHE C N 1
ATOM 4541 C CA . PHE C 1 90 ? 22.651 1.722 15.128 1.00 25.60 90 PHE C CA 1
ATOM 4542 C C . PHE C 1 90 ? 23.719 2.026 16.169 1.00 24.65 90 PHE C C 1
ATOM 4543 O O . PHE C 1 90 ? 24.326 1.123 16.755 1.00 24.62 90 PHE C O 1
ATOM 4551 N N . ASP C 1 91 ? 23.864 3.309 16.447 1.00 24.72 91 ASP C N 1
ATOM 4552 C CA . ASP C 1 91 ? 24.760 3.830 17.465 1.00 24.85 91 ASP C CA 1
ATOM 4553 C C . ASP C 1 91 ? 23.900 4.607 18.455 1.00 24.74 91 ASP C C 1
ATOM 4554 O O . ASP C 1 91 ? 23.187 5.541 18.063 1.00 25.80 91 ASP C O 1
ATOM 4559 N N . TYR C 1 92 ? 23.964 4.225 19.729 1.00 24.60 92 TYR C N 1
ATOM 4560 C CA . TYR C 1 92 ? 23.119 4.868 20.721 1.00 25.69 92 TYR C CA 1
ATOM 4561 C C . TYR C 1 92 ? 23.386 6.355 20.848 1.00 27.46 92 TYR C C 1
ATOM 4562 O O . TYR C 1 92 ? 22.538 7.069 21.384 1.00 32.13 92 TYR C O 1
ATOM 4571 N N . GLN C 1 93 ? 24.539 6.854 20.408 1.00 27.87 93 GLN C N 1
ATOM 4572 C CA . GLN C 1 93 ? 24.917 8.213 20.776 1.00 29.97 93 GLN C CA 1
ATOM 4573 C C . GLN C 1 93 ? 24.556 9.256 19.716 1.00 31.32 93 GLN C C 1
ATOM 4574 O O . GLN C 1 93 ? 25.199 10.304 19.634 1.00 39.71 93 GLN C O 1
ATOM 4580 N N . CYS C 1 94 ? 23.521 9.026 18.937 1.00 31.84 94 CYS C N 1
ATOM 4581 C CA . CYS C 1 94 ? 22.988 10.058 18.054 1.00 46.57 94 CYS C CA 1
ATOM 4582 C C . CYS C 1 94 ? 21.677 10.560 18.665 1.00 51.17 94 CYS C C 1
ATOM 4583 O O . CYS C 1 94 ? 20.601 10.019 18.395 1.00 51.52 94 CYS C O 1
ATOM 4586 N N . SER C 1 95 ? 21.774 11.593 19.510 1.00 52.92 95 SER C N 1
ATOM 4587 C CA . SER C 1 95 ? 20.568 12.172 20.092 1.00 54.23 95 SER C CA 1
ATOM 4588 C C . SER C 1 95 ? 19.764 12.965 19.065 1.00 64.13 95 SER C C 1
ATOM 4589 O O . SER C 1 95 ? 18.565 13.188 19.277 1.00 61.47 95 SER C O 1
ATOM 4592 N N . TRP C 1 96 ? 20.396 13.382 17.959 1.00 65.30 96 TRP C N 1
ATOM 4593 C CA . TRP C 1 96 ? 19.761 14.197 16.931 1.00 65.23 96 TRP C CA 1
ATOM 4594 C C . TRP C 1 96 ? 19.260 13.381 15.742 1.00 63.84 96 TRP C C 1
ATOM 4595 O O . TRP C 1 96 ? 18.606 13.944 14.860 1.00 68.62 96 TRP C O 1
ATOM 4606 N N . CYS C 1 97 ? 19.544 12.083 15.693 1.00 55.92 97 CYS C N 1
ATOM 4607 C CA . CYS C 1 97 ? 19.017 11.255 14.623 1.00 54.78 97 CYS C CA 1
ATOM 4608 C C . CYS C 1 97 ? 17.512 11.077 14.794 1.00 54.44 97 CYS C C 1
ATOM 4609 O O . CYS C 1 97 ? 16.934 11.404 15.832 1.00 57.47 97 CYS C O 1
ATOM 4612 N N . SER C 1 98 ? 16.877 10.531 13.758 1.00 52.81 98 SER C N 1
ATOM 4613 C CA . SER C 1 98 ? 15.434 10.337 13.762 1.00 57.12 98 SER C CA 1
ATOM 4614 C C . SER C 1 98 ? 15.037 9.164 14.648 1.00 55.42 98 SER C C 1
ATOM 4615 O O . SER C 1 98 ? 15.749 8.158 14.738 1.00 52.67 98 SER C O 1
ATOM 4618 N N . LYS C 1 99 ? 13.880 9.308 15.306 1.00 56.34 99 LYS C N 1
ATOM 4619 C CA . LYS C 1 99 ? 13.362 8.286 16.217 1.00 52.01 99 LYS C CA 1
ATOM 4620 C C . LYS C 1 99 ? 12.893 7.066 15.427 1.00 47.84 99 LYS C C 1
ATOM 4621 O O . LYS C 1 99 ? 11.841 7.093 14.782 1.00 48.92 99 LYS C O 1
ATOM 4627 N N . MET C 1 100 ? 13.655 5.985 15.487 1.00 43.57 100 MET C N 1
ATOM 4628 C CA . MET C 1 100 ? 13.248 4.770 14.803 1.00 41.41 100 MET C CA 1
ATOM 4629 C C . MET C 1 100 ? 12.409 3.843 15.677 1.00 36.98 100 MET C C 1
ATOM 4630 O O . MET C 1 100 ? 11.746 2.956 15.132 1.00 36.13 100 MET C O 1
ATOM 4635 N N . ALA C 1 101 ? 12.431 4.009 17.008 1.00 37.15 101 ALA C N 1
ATOM 4636 C CA . ALA C 1 101 ? 11.720 3.080 17.893 1.00 35.95 101 ALA C CA 1
ATOM 4637 C C . ALA C 1 101 ? 10.254 2.906 17.521 1.00 37.99 101 ALA C C 1
ATOM 4638 O O . ALA C 1 101 ? 9.781 1.757 17.482 1.00 34.54 101 ALA C O 1
ATOM 4640 N N . PRO C 1 102 ? 9.489 3.969 17.245 1.00 36.81 102 PRO C N 1
ATOM 4641 C CA . PRO C 1 102 ? 8.069 3.779 16.905 1.00 36.77 102 PRO C CA 1
ATOM 4642 C C . PRO C 1 102 ? 7.859 2.988 15.627 1.00 34.07 102 PRO C C 1
ATOM 4643 O O . PRO C 1 102 ? 6.929 2.176 15.538 1.00 33.27 102 PRO C O 1
ATOM 4647 N N . VAL C 1 103 ? 8.701 3.219 14.623 1.00 37.85 103 VAL C N 1
ATOM 4648 C CA . VAL C 1 103 ? 8.604 2.455 13.387 1.00 37.03 103 VAL C CA 1
ATOM 4649 C C . VAL C 1 103 ? 8.911 0.985 13.642 1.00 34.24 103 VAL C C 1
ATOM 4650 O O . VAL C 1 103 ? 8.218 0.097 13.137 1.00 32.34 103 VAL C O 1
ATOM 4654 N N . VAL C 1 104 ? 9.947 0.702 14.433 1.00 34.82 104 VAL C N 1
ATOM 4655 C CA . VAL C 1 104 ? 10.369 -0.682 14.613 1.00 35.07 104 VAL C CA 1
ATOM 4656 C C . VAL C 1 104 ? 9.370 -1.427 15.487 1.00 36.64 104 VAL C C 1
ATOM 4657 O O . VAL C 1 104 ? 9.019 -2.585 15.213 1.00 34.44 104 VAL C O 1
ATOM 4661 N N . GLU C 1 105 ? 8.852 -0.757 16.518 1.00 35.57 105 GLU C N 1
ATOM 4662 C CA . GLU C 1 105 ? 7.735 -1.305 17.282 1.00 36.29 105 GLU C CA 1
ATOM 4663 C C . GLU C 1 105 ? 6.567 -1.670 16.373 1.00 35.82 105 GLU C C 1
ATOM 4664 O O . GLU C 1 105 ? 5.976 -2.749 16.508 1.00 35.25 105 GLU C O 1
ATOM 4670 N N . ASN C 1 106 ? 6.211 -0.776 15.444 1.00 32.93 106 ASN C N 1
ATOM 4671 C CA . ASN C 1 106 ? 5.128 -1.087 14.516 1.00 37.92 106 ASN C CA 1
ATOM 4672 C C . ASN C 1 106 ? 5.484 -2.265 13.624 1.00 37.51 106 ASN C C 1
ATOM 4673 O O . ASN C 1 106 ? 4.645 -3.138 13.368 1.00 38.93 106 ASN C O 1
ATOM 4678 N N . LEU C 1 107 ? 6.722 -2.298 13.125 1.00 36.28 107 LEU C N 1
ATOM 4679 C CA . LEU C 1 107 ? 7.106 -3.345 12.191 1.00 34.97 107 LEU C CA 1
ATOM 4680 C C . LEU C 1 107 ? 7.097 -4.706 12.865 1.00 36.74 107 LEU C C 1
ATOM 4681 O O . LEU C 1 107 ? 6.706 -5.711 12.254 1.00 36.44 107 LEU C O 1
ATOM 4686 N N . ILE C 1 108 ? 7.526 -4.763 14.122 1.00 34.94 108 ILE C N 1
ATOM 4687 C CA . ILE C 1 108 ? 7.536 -6.041 14.819 1.00 37.34 108 ILE C CA 1
ATOM 4688 C C . ILE C 1 108 ? 6.113 -6.533 15.032 1.00 39.94 108 ILE C C 1
ATOM 4689 O O . ILE C 1 108 ? 5.808 -7.707 14.795 1.00 41.89 108 ILE C O 1
ATOM 4694 N N . LYS C 1 109 ? 5.215 -5.634 15.442 1.00 38.24 109 LYS C N 1
ATOM 4695 C CA . LYS C 1 109 ? 3.804 -5.983 15.555 1.00 40.43 109 LYS C CA 1
ATOM 4696 C C . LYS C 1 109 ? 3.248 -6.501 14.234 1.00 43.68 109 LYS C C 1
ATOM 4697 O O . LYS C 1 109 ? 2.620 -7.564 14.185 1.00 44.82 109 LYS C O 1
ATOM 4703 N N . ALA C 1 110 ? 3.459 -5.751 13.152 1.00 42.85 110 ALA C N 1
ATOM 4704 C CA . ALA C 1 110 ? 2.882 -6.094 11.857 1.00 41.90 110 ALA C CA 1
ATOM 4705 C C . ALA C 1 110 ? 3.513 -7.329 11.228 1.00 39.78 110 ALA C C 1
ATOM 4706 O O . ALA C 1 110 ? 2.944 -7.886 10.287 1.00 43.23 110 ALA C O 1
ATOM 4708 N N . ASN C 1 111 ? 4.666 -7.773 11.706 1.00 42.73 111 ASN C N 1
ATOM 4709 C CA . ASN C 1 111 ? 5.399 -8.873 11.081 1.00 41.99 111 ASN C CA 1
ATOM 4710 C C . ASN C 1 111 ? 5.834 -9.859 12.149 1.00 42.41 111 ASN C C 1
ATOM 4711 O O . ASN C 1 111 ? 7.031 -10.057 12.376 1.00 39.74 111 ASN C O 1
ATOM 4716 N N . PRO C 1 112 ? 4.878 -10.500 12.828 1.00 42.51 112 PRO C N 1
ATOM 4717 C CA . PRO C 1 112 ? 5.237 -11.385 13.948 1.00 43.91 112 PRO C CA 1
ATOM 4718 C C . PRO C 1 112 ? 6.069 -12.576 13.524 1.00 46.00 112 PRO C C 1
ATOM 4719 O O . PRO C 1 112 ? 6.691 -13.228 14.378 1.00 43.87 112 PRO C O 1
ATOM 4723 N N . ASP C 1 113 ? 6.120 -12.875 12.228 1.00 41.84 113 ASP C N 1
ATOM 4724 C CA . ASP C 1 113 ? 6.858 -14.027 11.745 1.00 40.27 113 ASP C CA 1
ATOM 4725 C C . ASP C 1 113 ? 8.124 -13.625 11.001 1.00 44.97 113 ASP C C 1
ATOM 4726 O O . ASP C 1 113 ? 8.676 -14.424 10.235 1.00 44.45 113 ASP C O 1
ATOM 4731 N N . THR C 1 114 ? 8.597 -12.401 11.231 1.00 39.64 114 THR C N 1
ATOM 4732 C CA . THR C 1 114 ? 9.863 -11.920 10.708 1.00 39.11 114 THR C CA 1
ATOM 4733 C C . THR C 1 114 ? 10.823 -11.685 11.865 1.00 35.76 114 THR C C 1
ATOM 4734 O O . THR C 1 114 ? 10.408 -11.426 13.000 1.00 34.91 114 THR C O 1
ATOM 4738 N N . ARG C 1 115 ? 12.113 -11.824 11.567 1.00 35.67 115 ARG C N 1
ATOM 4739 C CA . ARG C 1 115 ? 13.181 -11.731 12.548 1.00 33.31 115 ARG C CA 1
ATOM 4740 C C . ARG C 1 115 ? 13.816 -10.348 12.453 1.00 32.77 115 ARG C C 1
ATOM 4741 O O . ARG C 1 115 ? 14.142 -9.876 11.357 1.00 33.13 115 ARG C O 1
ATOM 4749 N N . PHE C 1 116 ? 13.955 -9.688 13.587 1.00 29.04 116 PHE C N 1
ATOM 4750 C CA . PHE C 1 116 ? 14.567 -8.368 13.647 1.00 29.97 116 PHE C CA 1
ATOM 4751 C C . PHE C 1 116 ? 15.818 -8.477 14.500 1.00 28.88 116 PHE C C 1
ATOM 4752 O O . PHE C 1 116 ? 15.755 -8.966 15.637 1.00 26.58 116 PHE C O 1
ATOM 4760 N N . ILE C 1 117 ? 16.948 -8.029 13.949 1.00 29.61 117 ILE C N 1
ATOM 4761 C CA . ILE C 1 117 ? 18.261 -8.234 14.546 1.00 29.72 117 ILE C CA 1
ATOM 4762 C C . ILE C 1 117 ? 18.876 -6.882 14.868 1.00 28.25 117 ILE C C 1
ATOM 4763 O O . ILE C 1 117 ? 18.698 -5.913 14.127 1.00 27.53 117 ILE C O 1
ATOM 4768 N N . PHE C 1 118 ? 19.618 -6.825 15.969 1.00 31.43 118 PHE C N 1
ATOM 4769 C CA . PHE C 1 118 ? 20.124 -5.572 16.506 1.00 26.90 118 PHE C CA 1
ATOM 4770 C C . PHE C 1 118 ? 21.648 -5.585 16.486 1.00 29.59 118 PHE C C 1
ATOM 4771 O O . PHE C 1 118 ? 22.277 -6.421 17.144 1.00 28.18 118 PHE C O 1
ATOM 4779 N N . LYS C 1 119 ? 22.237 -4.662 15.723 1.00 28.76 119 LYS C N 1
ATOM 4780 C CA . LYS C 1 119 ? 23.687 -4.507 15.608 1.00 27.67 119 LYS C CA 1
ATOM 4781 C C . LYS C 1 119 ? 24.073 -3.126 16.153 1.00 25.75 119 LYS C C 1
ATOM 4782 O O . LYS C 1 119 ? 24.070 -2.140 15.409 1.00 26.32 119 LYS C O 1
ATOM 4788 N N . GLU C 1 120 ? 24.420 -3.050 17.438 1.00 25.05 120 GLU C N 1
ATOM 4789 C CA . GLU C 1 120 ? 24.933 -1.799 17.996 1.00 25.18 120 GLU C CA 1
ATOM 4790 C C . GLU C 1 120 ? 26.419 -1.673 17.700 1.00 25.00 120 GLU C C 1
ATOM 4791 O O . GLU C 1 120 ? 27.154 -2.661 17.750 1.00 27.70 120 GLU C O 1
ATOM 4797 N N . PHE C 1 121 ? 26.858 -0.459 17.378 1.00 25.73 121 PHE C N 1
ATOM 4798 C CA . PHE C 1 121 ? 28.262 -0.230 17.070 1.00 24.23 121 PHE C CA 1
ATOM 4799 C C . PHE C 1 121 ? 28.573 1.246 17.266 1.00 26.24 121 PHE C C 1
ATOM 4800 O O . PHE C 1 121 ? 27.663 2.072 17.392 1.00 23.44 121 PHE C O 1
ATOM 4808 N N . PRO C 1 122 ? 29.861 1.609 17.292 1.00 24.35 122 PRO C N 1
ATOM 4809 C CA . PRO C 1 122 ? 30.240 3.024 17.389 1.00 28.06 122 PRO C CA 1
ATOM 4810 C C . PRO C 1 122 ? 30.641 3.626 16.045 1.00 29.46 122 PRO C C 1
ATOM 4811 O O . PRO C 1 122 ? 31.550 3.134 15.359 1.00 30.81 122 PRO C O 1
ATOM 4815 N N . ILE C 1 123 ? 29.968 4.706 15.665 1.00 27.52 123 ILE C N 1
ATOM 4816 C CA . ILE C 1 123 ? 30.422 5.530 14.554 1.00 29.91 123 ILE C CA 1
ATOM 4817 C C . ILE C 1 123 ? 31.643 6.345 14.993 1.00 30.99 123 ILE C C 1
ATOM 4818 O O . ILE C 1 123 ? 31.989 6.391 16.181 1.00 28.10 123 ILE C O 1
ATOM 4823 N N . PHE C 1 124 ? 32.319 6.969 14.028 1.00 29.31 124 PHE C N 1
ATOM 4824 C CA . PHE C 1 124 ? 33.618 7.569 14.284 1.00 27.89 124 PHE C CA 1
ATOM 4825 C C . PHE C 1 124 ? 33.545 8.733 15.254 1.00 31.95 124 PHE C C 1
ATOM 4826 O O . PHE C 1 124 ? 34.583 9.136 15.788 1.00 33.31 124 PHE C O 1
ATOM 4834 N N . SER C 1 125 ? 32.353 9.279 15.508 1.00 32.87 125 SER C N 1
ATOM 4835 C CA . SER C 1 125 ? 32.222 10.480 16.324 1.00 31.35 125 SER C CA 1
ATOM 4836 C C . SER C 1 125 ? 31.704 10.204 17.734 1.00 30.23 125 SER C C 1
ATOM 4837 O O . SER C 1 125 ? 31.442 11.166 18.472 1.00 30.24 125 SER C O 1
ATOM 4840 N N . SER C 1 126 ? 31.548 8.934 18.127 1.00 25.85 126 SER C N 1
ATOM 4841 C CA . SER C 1 126 ? 31.001 8.576 19.432 1.00 26.31 126 SER C CA 1
ATOM 4842 C C . SER C 1 126 ? 32.090 8.364 20.479 1.00 26.08 126 SER C C 1
ATOM 4843 O O . SER C 1 126 ? 33.263 8.159 20.168 1.00 27.80 126 SER C O 1
ATOM 4846 N N . ARG C 1 127 ? 31.671 8.403 21.742 1.00 23.34 127 ARG C N 1
ATOM 4847 C CA . ARG C 1 127 ? 32.525 8.025 22.865 1.00 26.95 127 ARG C CA 1
ATOM 4848 C C . ARG C 1 127 ? 32.654 6.505 22.909 1.00 28.21 127 ARG C C 1
ATOM 4849 O O . ARG C 1 127 ? 31.709 5.815 23.304 1.00 27.84 127 ARG C O 1
ATOM 4857 N N . TRP C 1 128 ? 33.810 5.972 22.528 1.00 25.51 128 TRP C N 1
ATOM 4858 C CA . TRP C 1 128 ? 33.857 4.527 22.347 1.00 27.41 128 TRP C CA 1
ATOM 4859 C C . TRP C 1 128 ? 33.738 3.775 23.672 1.00 26.00 128 TRP C C 1
ATOM 4860 O O . TRP C 1 128 ? 33.084 2.724 23.708 1.00 28.19 128 TRP C O 1
ATOM 4871 N N . PRO C 1 129 ? 34.317 4.258 24.781 1.00 25.98 129 PRO C N 1
ATOM 4872 C CA . PRO C 1 129 ? 34.102 3.539 26.054 1.00 22.74 129 PRO C CA 1
ATOM 4873 C C . PRO C 1 129 ? 32.628 3.420 26.431 1.00 27.99 129 PRO C C 1
ATOM 4874 O O . PRO C 1 129 ? 32.216 2.385 26.980 1.00 27.29 129 PRO C O 1
ATOM 4878 N N . VAL C 1 130 ? 31.819 4.449 26.138 1.00 23.38 130 VAL C N 1
ATOM 4879 C CA . VAL C 1 130 ? 30.389 4.391 26.426 1.00 21.46 130 VAL C CA 1
ATOM 4880 C C . VAL C 1 130 ? 29.701 3.364 25.532 1.00 22.83 130 VAL C C 1
ATOM 4881 O O . VAL C 1 130 ? 28.871 2.567 26.001 1.00 24.30 130 VAL C O 1
ATOM 4885 N N . SER C 1 131 ? 30.026 3.363 24.237 1.00 20.36 131 SER C N 1
ATOM 4886 C CA . SER C 1 131 ? 29.553 2.300 23.347 1.00 24.04 131 SER C CA 1
ATOM 4887 C C . SER C 1 131 ? 29.870 0.921 23.915 1.00 24.90 131 SER C C 1
ATOM 4888 O O . SER C 1 131 ? 29.022 0.012 23.889 1.00 21.58 131 SER C O 1
ATOM 4891 N N . GLY C 1 132 ? 31.094 0.751 24.433 1.00 24.41 132 GLY C N 1
ATOM 4892 C CA . GLY C 1 132 ? 31.479 -0.528 25.002 1.00 22.31 132 GLY C CA 1
ATOM 4893 C C . GLY C 1 132 ? 30.638 -0.897 26.207 1.00 26.18 132 GLY C C 1
ATOM 4894 O O . GLY C 1 132 ? 30.206 -2.048 26.352 1.00 27.40 132 GLY C O 1
ATOM 4895 N N . LEU C 1 133 ? 30.387 0.073 27.092 1.00 25.04 133 LEU C N 1
ATOM 4896 C CA . LEU C 1 133 ? 29.595 -0.238 28.275 1.00 24.62 133 LEU C CA 1
ATOM 4897 C C . LEU C 1 133 ? 28.160 -0.558 27.885 1.00 24.49 133 LEU C C 1
ATOM 4898 O O . LEU C 1 133 ? 27.561 -1.506 28.417 1.00 25.08 133 LEU C O 1
ATOM 4903 N N . ALA C 1 134 ? 27.607 0.198 26.927 1.00 22.76 134 ALA C N 1
ATOM 4904 C CA . ALA C 1 134 ? 26.256 -0.088 26.466 1.00 23.02 134 ALA C CA 1
ATOM 4905 C C . ALA C 1 134 ? 26.164 -1.489 25.850 1.00 26.31 134 ALA C C 1
ATOM 4906 O O . ALA C 1 134 ? 25.160 -2.199 26.032 1.00 24.68 134 ALA C O 1
ATOM 4908 N N . ALA C 1 135 ? 27.204 -1.908 25.122 1.00 21.16 135 ALA C N 1
ATOM 4909 C CA . ALA C 1 135 ? 27.192 -3.244 24.532 1.00 22.98 135 ALA C CA 1
ATOM 4910 C C . ALA C 1 135 ? 27.300 -4.324 25.604 1.00 22.08 135 ALA C C 1
ATOM 4911 O O . ALA C 1 135 ? 26.615 -5.346 25.525 1.00 23.70 135 ALA C O 1
ATOM 4913 N N . ARG C 1 136 ? 28.145 -4.119 26.617 1.00 23.63 136 ARG C N 1
ATOM 4914 C CA . ARG C 1 136 ? 28.307 -5.139 27.656 1.00 25.15 136 ARG C CA 1
ATOM 4915 C C . ARG C 1 136 ? 27.005 -5.348 28.428 1.00 24.87 136 ARG C C 1
ATOM 4916 O O . ARG C 1 136 ? 26.647 -6.485 28.750 1.00 26.32 136 ARG C O 1
ATOM 4924 N N . VAL C 1 137 ? 26.288 -4.258 28.741 1.00 24.01 137 VAL C N 1
ATOM 4925 C CA . VAL C 1 137 ? 24.992 -4.368 29.414 1.00 24.27 137 VAL C CA 1
ATOM 4926 C C . VAL C 1 137 ? 23.974 -5.058 28.510 1.00 24.50 137 VAL C C 1
ATOM 4927 O O . VAL C 1 137 ? 23.299 -6.011 28.927 1.00 23.10 137 VAL C O 1
ATOM 4931 N N . GLY C 1 138 ? 23.825 -4.572 27.272 1.00 22.64 138 GLY C N 1
ATOM 4932 C CA . GLY C 1 138 ? 22.873 -5.196 26.365 1.00 20.39 138 GLY C CA 1
ATOM 4933 C C . GLY C 1 138 ? 23.155 -6.673 26.157 1.00 24.10 138 GLY C C 1
ATOM 4934 O O . GLY C 1 138 ? 22.235 -7.499 26.117 1.00 24.94 138 GLY C O 1
ATOM 4935 N N . GLU C 1 139 ? 24.433 -7.031 26.037 1.00 22.90 139 GLU C N 1
ATOM 4936 C CA . GLU C 1 139 ? 24.791 -8.441 25.925 1.00 22.06 139 GLU C CA 1
ATOM 4937 C C . GLU C 1 139 ? 24.293 -9.254 27.123 1.00 24.83 139 GLU C C 1
ATOM 4938 O O . GLU C 1 139 ? 23.760 -10.360 26.964 1.00 25.04 139 GLU C O 1
ATOM 4944 N N . GLN C 1 140 ? 24.486 -8.746 28.342 1.00 24.28 140 GLN C N 1
ATOM 4945 C CA . GLN C 1 140 ? 23.985 -9.487 29.495 1.00 24.48 140 GLN C CA 1
ATOM 4946 C C . GLN C 1 140 ? 22.466 -9.603 29.453 1.00 24.98 140 GLN C C 1
ATOM 4947 O O . GLN C 1 140 ? 21.913 -10.681 29.691 1.00 27.36 140 GLN C O 1
ATOM 4953 N N . VAL C 1 141 ? 21.773 -8.508 29.136 1.00 23.90 141 VAL C N 1
ATOM 4954 C CA . VAL C 1 141 ? 20.310 -8.542 29.080 1.00 26.63 141 VAL C CA 1
ATOM 4955 C C . VAL C 1 141 ? 19.850 -9.549 28.028 1.00 26.85 141 VAL C C 1
ATOM 4956 O O . VAL C 1 141 ? 19.040 -10.442 28.305 1.00 27.14 141 VAL C O 1
ATOM 4960 N N . TRP C 1 142 ? 20.374 -9.422 26.809 1.00 26.54 142 TRP C N 1
ATOM 4961 C CA . TRP C 1 142 ? 20.105 -10.395 25.753 1.00 28.44 142 TRP C CA 1
ATOM 4962 C C . TRP C 1 142 ? 20.337 -11.830 26.226 1.00 30.63 142 TRP C C 1
ATOM 4963 O O . TRP C 1 142 ? 19.489 -12.704 26.040 1.00 31.82 142 TRP C O 1
ATOM 4974 N N . LEU C 1 143 ? 21.481 -12.093 26.853 1.00 30.18 143 LEU C N 1
ATOM 4975 C CA . LEU C 1 143 ? 21.812 -13.470 27.192 1.00 30.41 143 LEU C CA 1
ATOM 4976 C C . LEU C 1 143 ? 20.947 -13.995 28.335 1.00 33.37 143 LEU C C 1
ATOM 4977 O O . LEU C 1 143 ? 20.550 -15.170 28.336 1.00 33.45 143 LEU C O 1
ATOM 4982 N N . THR C 1 144 ? 20.669 -13.168 29.333 1.00 26.31 144 THR C N 1
ATOM 4983 C CA . THR C 1 144 ? 19.997 -13.705 30.508 1.00 30.17 144 THR C CA 1
ATOM 4984 C C . THR C 1 144 ? 18.485 -13.558 30.453 1.00 29.53 144 THR C C 1
ATOM 4985 O O . THR C 1 144 ? 17.797 -14.209 31.241 1.00 30.00 144 THR C O 1
ATOM 4989 N N . GLN C 1 145 ? 17.952 -12.746 29.538 1.00 30.32 145 GLN C N 1
ATOM 4990 C CA . GLN C 1 145 ? 16.517 -12.466 29.508 1.00 32.87 145 GLN C CA 1
ATOM 4991 C C . GLN C 1 145 ? 15.893 -12.449 28.118 1.00 31.11 145 GLN C C 1
ATOM 4992 O O . GLN C 1 145 ? 14.663 -12.423 28.029 1.00 34.14 145 GLN C O 1
ATOM 4998 N N . GLY C 1 146 ? 16.664 -12.422 27.043 1.00 28.68 146 GLY C N 1
ATOM 4999 C CA . GLY C 1 146 ? 16.103 -12.604 25.718 1.00 28.94 146 GLY C CA 1
ATOM 5000 C C . GLY C 1 146 ? 15.831 -11.302 24.988 1.00 31.49 146 GLY C C 1
ATOM 5001 O O . GLY C 1 146 ? 16.089 -10.191 25.469 1.00 26.41 146 GLY C O 1
ATOM 5002 N N . GLY C 1 147 ? 15.265 -11.471 23.791 1.00 30.61 147 GLY C N 1
ATOM 5003 C CA . GLY C 1 147 ? 15.227 -10.379 22.838 1.00 25.03 147 GLY C CA 1
ATOM 5004 C C . GLY C 1 147 ? 14.268 -9.268 23.221 1.00 30.27 147 GLY C C 1
ATOM 5005 O O . GLY C 1 147 ? 14.575 -8.086 23.040 1.00 27.65 147 GLY C O 1
ATOM 5006 N N . ALA C 1 148 ? 13.077 -9.621 23.702 1.00 27.62 148 ALA C N 1
ATOM 5007 C CA . ALA C 1 148 ? 12.112 -8.588 24.053 1.00 29.06 148 ALA C CA 1
ATOM 5008 C C . ALA C 1 148 ? 12.677 -7.691 25.150 1.00 30.71 148 ALA C C 1
ATOM 5009 O O . ALA C 1 148 ? 12.640 -6.454 25.047 1.00 30.03 148 ALA C O 1
ATOM 5011 N N . LYS C 1 149 ? 13.251 -8.302 26.190 1.00 27.80 149 LYS C N 1
ATOM 5012 C CA . LYS C 1 149 ? 13.878 -7.518 27.245 1.00 26.86 149 LYS C CA 1
ATOM 5013 C C . LYS C 1 149 ? 15.044 -6.698 26.711 1.00 26.37 149 LYS C C 1
ATOM 5014 O O . LYS C 1 149 ? 15.263 -5.567 27.160 1.00 24.94 149 LYS C O 1
ATOM 5020 N N . TYR C 1 150 ? 15.809 -7.248 25.754 1.00 22.71 150 TYR C N 1
ATOM 5021 C CA . TYR C 1 150 ? 16.858 -6.449 25.126 1.00 25.34 150 TYR C CA 1
ATOM 5022 C C . TYR C 1 150 ? 16.276 -5.201 24.464 1.00 21.80 150 TYR C C 1
ATOM 5023 O O . TYR C 1 150 ? 16.862 -4.120 24.560 1.00 20.44 150 TYR C O 1
ATOM 5032 N N . LEU C 1 151 ? 15.123 -5.331 23.796 1.00 24.89 151 LEU C N 1
ATOM 5033 C CA . LEU C 1 151 ? 14.448 -4.161 23.238 1.00 28.19 151 LEU C CA 1
ATOM 5034 C C . LEU C 1 151 ? 14.028 -3.166 24.308 1.00 27.90 151 LEU C C 1
ATOM 5035 O O . LEU C 1 151 ? 14.196 -1.957 24.127 1.00 25.35 151 LEU C O 1
ATOM 5040 N N A ASP C 1 152 ? 13.438 -3.642 25.410 0.46 24.91 152 ASP C N 1
ATOM 5041 N N B ASP C 1 152 ? 13.406 -3.653 25.389 0.54 24.38 152 ASP C N 1
ATOM 5042 C CA A ASP C 1 152 ? 13.109 -2.746 26.515 0.46 26.89 152 ASP C CA 1
ATOM 5043 C CA B ASP C 1 152 ? 13.114 -2.820 26.547 0.54 26.48 152 ASP C CA 1
ATOM 5044 C C A ASP C 1 152 ? 14.333 -1.928 26.917 0.46 25.73 152 ASP C C 1
ATOM 5045 C C B ASP C 1 152 ? 14.327 -1.949 26.884 0.54 27.43 152 ASP C C 1
ATOM 5046 O O A ASP C 1 152 ? 14.278 -0.695 26.987 0.46 24.06 152 ASP C O 1
ATOM 5047 O O B ASP C 1 152 ? 14.251 -0.714 26.887 0.54 24.05 152 ASP C O 1
ATOM 5056 N N . TRP C 1 153 ? 15.462 -2.608 27.146 1.00 25.83 153 TRP C N 1
ATOM 5057 C CA . TRP C 1 153 ? 16.693 -1.920 27.534 1.00 23.74 153 TRP C CA 1
ATOM 5058 C C . TRP C 1 153 ? 17.149 -0.955 26.451 1.00 22.62 153 TRP C C 1
ATOM 5059 O O . TRP C 1 153 ? 17.498 0.198 26.731 1.00 20.49 153 TRP C O 1
ATOM 5070 N N . HIS C 1 154 ? 17.166 -1.434 25.204 1.00 20.68 154 HIS C N 1
ATOM 5071 C CA . HIS C 1 154 ? 17.590 -0.643 24.058 1.00 20.54 154 HIS C CA 1
ATOM 5072 C C . HIS C 1 154 ? 16.802 0.664 23.942 1.00 22.58 154 HIS C C 1
ATOM 5073 O O . HIS C 1 154 ? 17.389 1.738 23.788 1.00 22.52 154 HIS C O 1
ATOM 5080 N N . ASN C 1 155 ? 15.468 0.591 24.024 1.00 19.24 155 ASN C N 1
ATOM 5081 C CA . ASN C 1 155 ? 14.652 1.804 23.943 1.00 23.73 155 ASN C CA 1
ATOM 5082 C C . ASN C 1 155 ? 14.859 2.694 25.161 1.00 23.60 155 ASN C C 1
ATOM 5083 O O . ASN C 1 155 ? 14.866 3.920 25.034 1.00 23.36 155 ASN C O 1
ATOM 5088 N N . ALA C 1 156 ? 15.021 2.096 26.350 1.00 21.94 156 ALA C N 1
ATOM 5089 C CA . ALA C 1 156 ? 15.273 2.891 27.544 1.00 21.73 156 ALA C CA 1
ATOM 5090 C C . ALA C 1 156 ? 16.534 3.723 27.392 1.00 22.03 156 ALA C C 1
ATOM 5091 O O . ALA C 1 156 ? 16.577 4.877 27.831 1.00 24.38 156 ALA C O 1
ATOM 5093 N N . LEU C 1 157 ? 17.576 3.149 26.780 1.00 22.07 157 LEU C N 1
ATOM 5094 C CA . LEU C 1 157 ? 18.842 3.862 26.650 1.00 21.26 157 LEU C CA 1
ATOM 5095 C C . LEU C 1 157 ? 18.730 4.987 25.635 1.00 20.83 157 LEU C C 1
ATOM 5096 O O . LEU C 1 157 ? 19.263 6.082 25.856 1.00 23.38 157 LEU C O 1
ATOM 5101 N N . TYR C 1 158 ? 18.030 4.744 24.524 1.00 20.16 158 TYR C N 1
ATOM 5102 C CA . TYR C 1 158 ? 17.771 5.822 23.572 1.00 22.22 158 TYR C CA 1
ATOM 5103 C C . TYR C 1 158 ? 16.979 6.958 24.210 1.00 24.11 158 TYR C C 1
ATOM 5104 O O . TYR C 1 158 ? 17.275 8.136 23.974 1.00 24.64 158 TYR C O 1
ATOM 5113 N N . ALA C 1 159 ? 15.962 6.621 25.011 1.00 21.05 159 ALA C N 1
ATOM 5114 C CA . ALA C 1 159 ? 15.148 7.643 25.656 1.00 22.40 159 ALA C CA 1
ATOM 5115 C C . ALA C 1 159 ? 15.968 8.434 26.656 1.00 22.25 159 ALA C C 1
ATOM 5116 O O . ALA C 1 159 ? 15.789 9.647 26.801 1.00 20.19 159 ALA C O 1
ATOM 5118 N N . THR C 1 160 ? 16.855 7.750 27.379 1.00 22.05 160 THR C N 1
ATOM 5119 C CA . THR C 1 160 ? 17.726 8.430 28.325 1.00 19.61 160 THR C CA 1
ATOM 5120 C C . THR C 1 160 ? 18.668 9.371 27.600 1.00 22.22 160 THR C C 1
ATOM 5121 O O . THR C 1 160 ? 18.788 10.543 27.963 1.00 22.55 160 THR C O 1
ATOM 5125 N N . GLY C 1 161 ? 19.341 8.869 26.553 1.00 20.85 161 GLY C N 1
ATOM 5126 C CA . GLY C 1 161 ? 20.275 9.701 25.812 1.00 21.22 161 GLY C CA 1
ATOM 5127 C C . GLY C 1 161 ? 19.619 10.893 25.151 1.00 23.34 161 GLY C C 1
ATOM 5128 O O . GLY C 1 161 ? 20.254 11.942 24.977 1.00 22.27 161 GLY C O 1
ATOM 5129 N N . LYS C 1 162 ? 18.342 10.759 24.791 1.00 23.30 162 LYS C N 1
ATOM 5130 C CA . LYS C 1 162 ? 17.622 11.846 24.139 1.00 20.94 162 LYS C CA 1
ATOM 5131 C C . LYS C 1 162 ? 17.427 13.010 25.098 1.00 23.61 162 LYS C C 1
ATOM 5132 O O . LYS C 1 162 ? 17.727 14.163 24.767 1.00 23.64 162 LYS C O 1
ATOM 5138 N N . VAL C 1 163 ? 16.926 12.723 26.301 1.00 22.26 163 VAL C N 1
ATOM 5139 C CA . VAL C 1 163 ? 16.695 13.792 27.261 1.00 22.10 163 VAL C CA 1
ATOM 5140 C C . VAL C 1 163 ? 18.017 14.321 27.787 1.00 22.50 163 VAL C C 1
ATOM 5141 O O . VAL C 1 163 ? 18.167 15.526 28.003 1.00 23.41 163 VAL C O 1
ATOM 5145 N N . GLU C 1 164 ? 19.000 13.440 27.989 1.00 21.31 164 GLU C N 1
ATOM 5146 C CA . GLU C 1 164 ? 20.303 13.902 28.465 1.00 23.13 164 GLU C CA 1
ATOM 5147 C C . GLU C 1 164 ? 21.038 14.727 27.400 1.00 23.46 164 GLU C C 1
ATOM 5148 O O . GLU C 1 164 ? 21.714 15.701 27.736 1.00 22.92 164 GLU C O 1
ATOM 5154 N N . GLY C 1 165 ? 20.882 14.382 26.122 1.00 23.63 165 GLY C N 1
ATOM 5155 C CA . GLY C 1 165 ? 21.597 15.037 25.049 1.00 23.53 165 GLY C CA 1
ATOM 5156 C C . GLY C 1 165 ? 22.939 14.415 24.719 1.00 28.53 165 GLY C C 1
ATOM 5157 O O . GLY C 1 165 ? 23.595 14.868 23.773 1.00 29.42 165 GLY C O 1
ATOM 5158 N N . ALA C 1 166 ? 23.362 13.404 25.476 1.00 24.63 166 ALA C N 1
ATOM 5159 C CA . ALA C 1 166 ? 24.595 12.646 25.291 1.00 25.82 166 ALA C CA 1
ATOM 5160 C C . ALA C 1 166 ? 24.543 11.514 26.311 1.00 26.13 166 ALA C C 1
ATOM 5161 O O . ALA C 1 166 ? 23.639 11.459 27.151 1.00 27.51 166 ALA C O 1
ATOM 5163 N N . LEU C 1 167 ? 25.527 10.625 26.255 1.00 26.50 167 LEU C N 1
ATOM 5164 C CA . LEU C 1 167 ? 25.625 9.515 27.192 1.00 25.90 167 LEU C CA 1
ATOM 5165 C C . LEU C 1 167 ? 27.048 9.416 27.727 1.00 26.89 167 LEU C C 1
ATOM 5166 O O . LEU C 1 167 ? 28.010 9.437 26.951 1.00 25.29 167 LEU C O 1
ATOM 5171 N N . THR C 1 168 ? 27.176 9.307 29.044 1.00 26.65 168 THR C N 1
ATOM 5172 C CA . THR C 1 168 ? 28.421 8.937 29.704 1.00 25.81 168 THR C CA 1
ATOM 5173 C C . THR C 1 168 ? 28.265 7.540 30.295 1.00 28.18 168 THR C C 1
ATOM 5174 O O . THR C 1 168 ? 27.166 6.980 30.341 1.00 26.91 168 THR C O 1
ATOM 5178 N N . GLU C 1 169 ? 29.384 6.987 30.768 1.00 25.63 169 GLU C N 1
ATOM 5179 C CA . GLU C 1 169 ? 29.333 5.691 31.438 1.00 28.67 169 GLU C CA 1
ATOM 5180 C C . GLU C 1 169 ? 28.407 5.730 32.647 1.00 26.67 169 GLU C C 1
ATOM 5181 O O . GLU C 1 169 ? 27.659 4.777 32.894 1.00 27.33 169 GLU C O 1
ATOM 5187 N N . HIS C 1 170 ? 28.447 6.824 33.414 1.00 26.90 170 HIS C N 1
ATOM 5188 C CA . HIS C 1 170 ? 27.561 6.963 34.569 1.00 28.26 170 HIS C CA 1
ATOM 5189 C C . HIS C 1 170 ? 26.091 6.878 34.153 1.00 28.69 170 HIS C C 1
ATOM 5190 O O . HIS C 1 170 ? 25.275 6.260 34.854 1.00 28.22 170 HIS C O 1
ATOM 5197 N N . ASP C 1 171 ? 25.734 7.494 33.016 1.00 25.14 171 ASP C N 1
ATOM 5198 C CA . ASP C 1 171 ? 24.359 7.400 32.544 1.00 23.47 171 ASP C CA 1
ATOM 5199 C C . ASP C 1 171 ? 23.996 5.959 32.250 1.00 24.83 171 ASP C C 1
ATOM 5200 O O . ASP C 1 171 ? 22.875 5.523 32.544 1.00 24.63 171 ASP C O 1
ATOM 5205 N N . VAL C 1 172 ? 24.919 5.203 31.644 1.00 25.61 172 VAL C N 1
ATOM 5206 C CA . VAL C 1 172 ? 24.606 3.817 31.290 1.00 22.64 172 VAL C CA 1
ATOM 5207 C C . VAL C 1 172 ? 24.474 2.973 32.554 1.00 23.41 172 VAL C C 1
ATOM 5208 O O . VAL C 1 172 ? 23.495 2.237 32.731 1.00 24.83 172 VAL C O 1
ATOM 5212 N N . TYR C 1 173 ? 25.413 3.134 33.487 1.00 21.67 173 TYR C N 1
ATOM 5213 C CA . TYR C 1 173 ? 25.348 2.399 34.744 1.00 25.57 173 TYR C CA 1
ATOM 5214 C C . TYR C 1 173 ? 24.057 2.704 35.487 1.00 24.14 173 TYR C C 1
ATOM 5215 O O . TYR C 1 173 ? 23.412 1.800 36.028 1.00 24.30 173 TYR C O 1
ATOM 5224 N N . THR C 1 174 ? 23.666 3.979 35.530 1.00 26.88 174 THR C N 1
ATOM 5225 C CA . THR C 1 174 ? 22.477 4.349 36.284 1.00 24.66 174 THR C CA 1
ATOM 5226 C C . THR C 1 174 ? 21.229 3.703 35.693 1.00 25.66 174 THR C C 1
ATOM 5227 O O . THR C 1 174 ? 20.334 3.298 36.435 1.00 27.74 174 THR C O 1
ATOM 5231 N N . LEU C 1 175 ? 21.172 3.550 34.370 1.00 24.00 175 LEU C N 1
ATOM 5232 C CA . LEU C 1 175 ? 20.037 2.862 33.762 1.00 24.58 175 LEU C CA 1
ATOM 5233 C C . LEU C 1 175 ? 20.154 1.346 33.931 1.00 26.39 175 LEU C C 1
ATOM 5234 O O . LEU C 1 175 ? 19.162 0.670 34.230 1.00 27.24 175 LEU C O 1
ATOM 5239 N N . ALA C 1 176 ? 21.371 0.813 33.773 1.00 24.93 176 ALA C N 1
ATOM 5240 C CA . ALA C 1 176 ? 21.614 -0.623 33.820 1.00 24.43 176 ALA C CA 1
ATOM 5241 C C . ALA C 1 176 ? 21.190 -1.264 35.144 1.00 27.51 176 ALA C C 1
ATOM 5242 O O . ALA C 1 176 ? 20.808 -2.434 35.158 1.00 25.95 176 ALA C O 1
ATOM 5244 N N . GLN C 1 177 ? 21.281 -0.546 36.270 1.00 26.80 177 GLN C N 1
ATOM 5245 C CA . GLN C 1 177 ? 20.882 -1.158 37.536 1.00 30.62 177 GLN C CA 1
ATOM 5246 C C . GLN C 1 177 ? 19.430 -1.643 37.504 1.00 31.78 177 GLN C C 1
ATOM 5247 O O . GLN C 1 177 ? 19.063 -2.537 38.277 1.00 29.68 177 GLN C O 1
ATOM 5253 N N . HIS C 1 178 ? 18.600 -1.089 36.620 1.00 29.00 178 HIS C N 1
ATOM 5254 C CA . HIS C 1 178 ? 17.216 -1.533 36.509 1.00 29.70 178 HIS C CA 1
ATOM 5255 C C . HIS C 1 178 ? 17.057 -2.759 35.623 1.00 30.23 178 HIS C C 1
ATOM 5256 O O . HIS C 1 178 ? 15.950 -3.297 35.541 1.00 30.58 178 HIS C O 1
ATOM 5263 N N . TYR C 1 179 ? 18.128 -3.215 34.963 1.00 31.49 179 TYR C N 1
ATOM 5264 C CA . TYR C 1 179 ? 18.034 -4.313 34.012 1.00 28.39 179 TYR C CA 1
ATOM 5265 C C . TYR C 1 179 ? 18.915 -5.495 34.344 1.00 32.87 179 TYR C C 1
ATOM 5266 O O . TYR C 1 179 ? 18.663 -6.588 33.820 1.00 35.54 179 TYR C O 1
ATOM 5275 N N . LEU C 1 180 ? 19.912 -5.326 35.203 1.00 33.59 180 LEU C N 1
ATOM 5276 C CA . LEU C 1 180 ? 20.810 -6.401 35.592 1.00 32.20 180 LEU C CA 1
ATOM 5277 C C . LEU C 1 180 ? 20.738 -6.570 37.102 1.00 34.16 180 LEU C C 1
ATOM 5278 O O . LEU C 1 180 ? 20.468 -5.618 37.831 1.00 36.03 180 LEU C O 1
ATOM 5283 N N . THR C 1 181 ? 20.957 -7.784 37.578 1.00 35.67 181 THR C N 1
ATOM 5284 C CA . THR C 1 181 ? 21.093 -7.955 39.005 1.00 36.53 181 THR C CA 1
ATOM 5285 C C . THR C 1 181 ? 22.373 -7.263 39.460 1.00 38.23 181 THR C C 1
ATOM 5286 O O . THR C 1 181 ? 23.283 -7.040 38.660 1.00 35.73 181 THR C O 1
ATOM 5290 N N . PRO C 1 182 ? 22.465 -6.902 40.740 1.00 41.20 182 PRO C N 1
ATOM 5291 C CA . PRO C 1 182 ? 23.728 -6.324 41.231 1.00 39.66 182 PRO C CA 1
ATOM 5292 C C . PRO C 1 182 ? 24.930 -7.196 40.904 1.00 37.49 182 PRO C C 1
ATOM 5293 O O . PRO C 1 182 ? 25.999 -6.671 40.571 1.00 34.82 182 PRO C O 1
ATOM 5297 N N . THR C 1 183 ? 24.773 -8.524 40.971 1.00 39.23 183 THR C N 1
ATOM 5298 C CA . THR C 1 183 ? 25.888 -9.420 40.668 1.00 38.79 183 THR C CA 1
ATOM 5299 C C . THR C 1 183 ? 26.304 -9.276 39.212 1.00 38.45 183 THR C C 1
ATOM 5300 O O . THR C 1 183 ? 27.495 -9.145 38.903 1.00 34.19 183 THR C O 1
ATOM 5304 N N . GLN C 1 184 ? 25.327 -9.271 38.298 1.00 39.17 184 GLN C N 1
ATOM 5305 C CA . GLN C 1 184 ? 25.654 -9.091 36.889 1.00 36.21 184 GLN C CA 1
ATOM 5306 C C . GLN C 1 184 ? 26.272 -7.725 36.646 1.00 34.95 184 GLN C C 1
ATOM 5307 O O . GLN C 1 184 ? 27.261 -7.606 35.920 1.00 33.46 184 GLN C O 1
ATOM 5313 N N . LEU C 1 185 ? 25.714 -6.681 37.262 1.00 35.54 185 LEU C N 1
ATOM 5314 C CA . LEU C 1 185 ? 26.219 -5.338 37.011 1.00 34.07 185 LEU C CA 1
ATOM 5315 C C . LEU C 1 185 ? 27.627 -5.178 37.555 1.00 36.68 185 LEU C C 1
ATOM 5316 O O . LEU C 1 185 ? 28.461 -4.509 36.931 1.00 36.44 185 LEU C O 1
ATOM 5321 N N . ALA C 1 186 ? 27.918 -5.798 38.706 1.00 32.96 186 ALA C N 1
ATOM 5322 C CA . ALA C 1 186 ? 29.269 -5.735 39.253 1.00 34.92 186 ALA C CA 1
ATOM 5323 C C . ALA C 1 186 ? 30.275 -6.372 38.304 1.00 35.38 186 ALA C C 1
ATOM 5324 O O . ALA C 1 186 ? 31.393 -5.866 38.135 1.00 38.11 186 ALA C O 1
ATOM 5326 N N . ALA C 1 187 ? 29.896 -7.493 37.682 1.00 34.24 187 ALA C N 1
ATOM 5327 C CA . ALA C 1 187 ? 30.792 -8.163 36.742 1.00 37.68 187 ALA C CA 1
ATOM 5328 C C . ALA C 1 187 ? 30.956 -7.350 35.459 1.00 34.60 187 ALA C C 1
ATOM 5329 O O . ALA C 1 187 ? 32.054 -7.291 34.894 1.00 32.17 187 ALA C O 1
ATOM 5331 N N . VAL C 1 188 ? 29.890 -6.692 34.992 1.00 30.89 188 VAL C N 1
ATOM 5332 C CA . VAL C 1 188 ? 30.058 -5.787 33.856 1.00 32.05 188 VAL C CA 1
ATOM 5333 C C . VAL C 1 188 ? 30.995 -4.635 34.230 1.00 31.31 188 VAL C C 1
ATOM 5334 O O . VAL C 1 188 ? 31.959 -4.337 33.513 1.00 31.95 188 VAL C O 1
ATOM 5338 N N . LYS C 1 189 ? 30.741 -3.988 35.373 1.00 31.76 189 LYS C N 1
ATOM 5339 C CA . LYS C 1 189 ? 31.577 -2.867 35.799 1.00 32.61 189 LYS C CA 1
ATOM 5340 C C . LYS C 1 189 ? 33.033 -3.299 35.964 1.00 38.94 189 LYS C C 1
ATOM 5341 O O . LYS C 1 189 ? 33.960 -2.543 35.638 1.00 35.92 189 LYS C O 1
ATOM 5347 N N . GLU C 1 190 ? 33.255 -4.525 36.447 1.00 36.33 190 GLU C N 1
ATOM 5348 C CA . GLU C 1 190 ? 34.616 -5.038 36.547 1.00 38.80 190 GLU C CA 1
ATOM 5349 C C . GLU C 1 190 ? 35.286 -5.112 35.177 1.00 38.67 190 GLU C C 1
ATOM 5350 O O . GLU C 1 190 ? 36.434 -4.678 35.006 1.00 37.76 190 GLU C O 1
ATOM 5356 N N . ALA C 1 191 ? 34.595 -5.691 34.194 1.00 34.33 191 ALA C N 1
ATOM 5357 C CA . ALA C 1 191 ? 35.204 -5.851 32.878 1.00 38.45 191 ALA C CA 1
ATOM 5358 C C . ALA C 1 191 ? 35.407 -4.496 32.209 1.00 38.48 191 ALA C C 1
ATOM 5359 O O . ALA C 1 191 ? 36.487 -4.208 31.681 1.00 34.72 191 ALA C O 1
ATOM 5361 N N . GLN C 1 192 ? 34.385 -3.635 32.259 1.00 38.47 192 GLN C N 1
ATOM 5362 C CA . GLN C 1 192 ? 34.494 -2.320 31.633 1.00 36.49 192 GLN C CA 1
ATOM 5363 C C . GLN C 1 192 ? 35.672 -1.536 32.188 1.00 36.97 192 GLN C C 1
ATOM 5364 O O . GLN C 1 192 ? 36.469 -0.972 31.429 1.00 34.57 192 GLN C O 1
ATOM 5370 N N . SER C 1 193 ? 35.774 -1.445 33.515 1.00 38.34 193 SER C N 1
ATOM 5371 C CA . SER C 1 193 ? 36.781 -0.561 34.091 1.00 41.26 193 SER C CA 1
ATOM 5372 C C . SER C 1 193 ? 38.176 -1.163 34.033 1.00 45.64 193 SER C C 1
ATOM 5373 O O . SER C 1 193 ? 39.161 -0.432 34.188 1.00 46.25 193 SER C O 1
ATOM 5376 N N . SER C 1 194 ? 38.290 -2.472 33.799 1.00 44.19 194 SER C N 1
ATOM 5377 C CA . SER C 1 194 ? 39.610 -3.044 33.574 1.00 48.11 194 SER C CA 1
ATOM 5378 C C . SER C 1 194 ? 40.170 -2.652 32.215 1.00 40.79 194 SER C C 1
ATOM 5379 O O . SER C 1 194 ? 41.378 -2.766 32.003 1.00 48.84 194 SER C O 1
ATOM 5382 N N . GLY C 1 195 ? 39.329 -2.196 31.298 1.00 36.75 195 GLY C N 1
ATOM 5383 C CA . GLY C 1 195 ? 39.791 -1.827 29.980 1.00 39.71 195 GLY C CA 1
ATOM 5384 C C . GLY C 1 195 ? 39.723 -2.925 28.940 1.00 42.74 195 GLY C C 1
ATOM 5385 O O . GLY C 1 195 ? 40.111 -2.691 27.790 1.00 42.99 195 GLY C O 1
ATOM 5386 N N . ALA C 1 196 ? 39.238 -4.109 29.295 1.00 41.39 196 ALA C N 1
ATOM 5387 C CA . ALA C 1 196 ? 39.030 -5.151 28.302 1.00 37.22 196 ALA C CA 1
ATOM 5388 C C . ALA C 1 196 ? 38.157 -4.651 27.144 1.00 38.85 196 ALA C C 1
ATOM 5389 O O . ALA C 1 196 ? 37.143 -3.964 27.338 1.00 29.29 196 ALA C O 1
ATOM 5391 N N . VAL C 1 197 ? 38.565 -5.015 25.932 1.00 37.15 197 VAL C N 1
ATOM 5392 C CA . VAL C 1 197 ? 37.863 -4.636 24.707 1.00 34.21 197 VAL C CA 1
ATOM 5393 C C . VAL C 1 197 ? 36.724 -5.624 24.476 1.00 31.70 197 VAL C C 1
ATOM 5394 O O . VAL C 1 197 ? 36.961 -6.828 24.322 1.00 35.90 197 VAL C O 1
ATOM 5398 N N . HIS C 1 198 ? 35.494 -5.121 24.415 1.00 28.84 198 HIS C N 1
ATOM 5399 C CA . HIS C 1 198 ? 34.328 -5.996 24.310 1.00 30.00 198 HIS C CA 1
ATOM 5400 C C . HIS C 1 198 ? 34.254 -6.624 22.918 1.00 29.83 198 HIS C C 1
ATOM 5401 O O . HIS C 1 198 ? 34.107 -5.914 21.920 1.00 29.72 198 HIS C O 1
ATOM 5408 N N . ASP C 1 199 ? 34.349 -7.953 22.847 1.00 30.02 199 ASP C N 1
ATOM 5409 C CA . ASP C 1 199 ? 34.411 -8.612 21.545 1.00 29.98 199 ASP C CA 1
ATOM 5410 C C . ASP C 1 199 ? 33.152 -8.374 20.715 1.00 28.46 199 ASP C C 1
ATOM 5411 O O . ASP C 1 199 ? 33.239 -8.146 19.506 1.00 31.43 199 ASP C O 1
ATOM 5416 N N . ALA C 1 200 ? 31.971 -8.436 21.332 1.00 27.73 200 ALA C N 1
ATOM 5417 C CA . ALA C 1 200 ? 30.741 -8.248 20.565 1.00 30.03 200 ALA C CA 1
ATOM 5418 C C . ALA C 1 200 ? 30.708 -6.876 19.907 1.00 30.17 200 ALA C C 1
ATOM 5419 O O . ALA C 1 200 ? 30.321 -6.745 18.740 1.00 30.85 200 ALA C O 1
ATOM 5421 N N . LEU C 1 201 ? 31.122 -5.837 20.632 1.00 28.65 201 LEU C N 1
ATOM 5422 C CA . LEU C 1 201 ? 31.137 -4.514 20.021 1.00 30.11 201 LEU C CA 1
ATOM 5423 C C . LEU C 1 201 ? 32.167 -4.446 18.894 1.00 27.57 201 LEU C C 1
ATOM 5424 O O . LEU C 1 201 ? 31.882 -3.916 17.816 1.00 29.67 201 LEU C O 1
ATOM 5429 N N . LEU C 1 202 ? 33.366 -4.983 19.122 1.00 28.38 202 LEU C N 1
ATOM 5430 C CA . LEU C 1 202 ? 34.396 -4.978 18.087 1.00 30.65 202 LEU C CA 1
ATOM 5431 C C . LEU C 1 202 ? 33.957 -5.783 16.865 1.00 30.67 202 LEU C C 1
ATOM 5432 O O . LEU C 1 202 ? 34.274 -5.424 15.724 1.00 31.39 202 LEU C O 1
ATOM 5437 N N . THR C 1 203 ? 33.225 -6.876 17.083 1.00 27.96 203 THR C N 1
ATOM 5438 C CA . THR C 1 203 ? 32.706 -7.645 15.960 1.00 28.41 203 THR C CA 1
ATOM 5439 C C . THR C 1 203 ? 31.635 -6.861 15.209 1.00 28.10 203 THR C C 1
ATOM 5440 O O . THR C 1 203 ? 31.626 -6.837 13.974 1.00 26.47 203 THR C O 1
ATOM 5444 N N . ASN C 1 204 ? 30.715 -6.227 15.941 1.00 28.97 204 ASN C N 1
ATOM 5445 C CA . ASN C 1 204 ? 29.701 -5.396 15.302 1.00 27.05 204 ASN C CA 1
ATOM 5446 C C . ASN C 1 204 ? 30.333 -4.278 14.475 1.00 28.82 204 ASN C C 1
ATOM 5447 O O . ASN C 1 204 ? 29.920 -4.024 13.333 1.00 29.13 204 ASN C O 1
ATOM 5452 N N . GLN C 1 205 ? 31.324 -3.580 15.046 1.00 27.76 205 GLN C N 1
ATOM 5453 C CA . GLN C 1 205 ? 31.986 -2.491 14.328 1.00 29.18 205 GLN C CA 1
ATOM 5454 C C . GLN C 1 205 ? 32.689 -2.994 13.072 1.00 29.82 205 GLN C C 1
ATOM 5455 O O . GLN C 1 205 ? 32.708 -2.308 12.043 1.00 31.54 205 GLN C O 1
ATOM 5461 N N . ALA C 1 206 ? 33.297 -4.172 13.140 1.00 27.25 206 ALA C N 1
ATOM 5462 C CA . ALA C 1 206 ? 33.973 -4.696 11.959 1.00 31.75 206 ALA C CA 1
ATOM 5463 C C . ALA C 1 206 ? 32.971 -4.995 10.855 1.00 33.29 206 ALA C C 1
ATOM 5464 O O . ALA C 1 206 ? 33.269 -4.799 9.671 1.00 32.93 206 ALA C O 1
ATOM 5466 N N . LEU C 1 207 ? 31.779 -5.474 11.226 1.00 31.03 207 LEU C N 1
ATOM 5467 C CA . LEU C 1 207 ? 30.745 -5.752 10.231 1.00 30.97 207 LEU C CA 1
ATOM 5468 C C . LEU C 1 207 ? 30.225 -4.457 9.614 1.00 31.56 207 LEU C C 1
ATOM 5469 O O . LEU C 1 207 ? 30.163 -4.321 8.381 1.00 32.47 207 LEU C O 1
ATOM 5474 N N . ALA C 1 208 ? 29.886 -3.481 10.466 1.00 31.90 208 ALA C N 1
ATOM 5475 C CA . ALA C 1 208 ? 29.447 -2.169 9.997 1.00 31.45 208 ALA C CA 1
ATOM 5476 C C . ALA C 1 208 ? 30.439 -1.578 9.005 1.00 31.06 208 ALA C C 1
ATOM 5477 O O . ALA C 1 208 ? 30.049 -1.093 7.937 1.00 32.91 208 ALA C O 1
ATOM 5479 N N . GLN C 1 209 ? 31.732 -1.613 9.346 1.00 30.27 209 GLN C N 1
ATOM 5480 C CA . GLN C 1 209 ? 32.766 -1.095 8.452 1.00 30.98 209 GLN C CA 1
ATOM 5481 C C . GLN C 1 209 ? 32.806 -1.873 7.144 1.00 34.15 209 GLN C C 1
ATOM 5482 O O . GLN C 1 209 ? 32.985 -1.288 6.074 1.00 40.78 209 GLN C O 1
ATOM 5488 N N . HIS C 1 210 ? 32.681 -3.197 7.211 1.00 33.90 210 HIS C N 1
ATOM 5489 C CA . HIS C 1 210 ? 32.661 -3.996 5.987 1.00 37.46 210 HIS C CA 1
ATOM 5490 C C . HIS C 1 210 ? 31.430 -3.704 5.134 1.00 37.87 210 HIS C C 1
ATOM 5491 O O . HIS C 1 210 ? 31.462 -3.907 3.920 1.00 39.59 210 HIS C O 1
ATOM 5498 N N . MET C 1 211 ? 30.327 -3.284 5.754 1.00 36.50 211 MET C N 1
ATOM 5499 C CA . MET C 1 211 ? 29.113 -2.933 5.036 1.00 33.72 211 MET C CA 1
ATOM 5500 C C . MET C 1 211 ? 29.108 -1.481 4.570 1.00 37.91 211 MET C C 1
ATOM 5501 O O . MET C 1 211 ? 28.099 -1.022 4.025 1.00 37.27 211 MET C O 1
ATOM 5506 N N . ASP C 1 212 ? 30.205 -0.749 4.781 1.00 35.25 212 ASP C N 1
ATOM 5507 C CA . ASP C 1 212 ? 30.267 0.688 4.510 1.00 38.39 212 ASP C CA 1
ATOM 5508 C C . ASP C 1 212 ? 29.177 1.462 5.248 1.00 36.47 212 ASP C C 1
ATOM 5509 O O . ASP C 1 212 ? 28.737 2.516 4.789 1.00 40.75 212 ASP C O 1
ATOM 5514 N N . PHE C 1 213 ? 28.733 0.954 6.394 1.00 31.85 213 PHE C N 1
ATOM 5515 C CA . PHE C 1 213 ? 27.776 1.678 7.235 1.00 35.02 213 PHE C CA 1
ATOM 5516 C C . PHE C 1 213 ? 28.577 2.549 8.190 1.00 34.79 213 PHE C C 1
ATOM 5517 O O . PHE C 1 213 ? 28.886 2.153 9.313 1.00 35.56 213 PHE C O 1
ATOM 5525 N N . SER C 1 214 ? 28.927 3.746 7.743 1.00 34.36 214 SER C N 1
ATOM 5526 C CA . SER C 1 214 ? 29.687 4.653 8.585 1.00 34.04 214 SER C CA 1
ATOM 5527 C C . SER C 1 214 ? 28.796 5.594 9.390 1.00 35.94 214 SER C C 1
ATOM 5528 O O . SER C 1 214 ? 29.315 6.373 10.196 1.00 35.83 214 SER C O 1
ATOM 5531 N N . GLY C 1 215 ? 27.470 5.534 9.204 1.00 33.39 215 GLY C N 1
ATOM 5532 C CA . GLY C 1 215 ? 26.552 6.308 10.009 1.00 32.39 215 GLY C CA 1
ATOM 5533 C C . GLY C 1 215 ? 25.496 5.409 10.627 1.00 34.97 215 GLY C C 1
ATOM 5534 O O . GLY C 1 215 ? 25.410 4.222 10.317 1.00 36.46 215 GLY C O 1
ATOM 5535 N N . THR C 1 216 ? 24.694 6.002 11.530 1.00 33.25 216 THR C N 1
ATOM 5536 C CA . THR C 1 216 ? 23.537 5.369 12.162 1.00 35.34 216 THR C CA 1
ATOM 5537 C C . THR C 1 216 ? 22.250 6.081 11.731 1.00 30.44 216 THR C C 1
ATOM 5538 O O . THR C 1 216 ? 22.261 7.303 11.563 1.00 33.07 216 THR C O 1
ATOM 5542 N N . PRO C 1 217 ? 21.140 5.355 11.485 1.00 28.66 217 PRO C N 1
ATOM 5543 C CA . PRO C 1 217 ? 21.041 3.898 11.501 1.00 29.28 217 PRO C CA 1
ATOM 5544 C C . PRO C 1 217 ? 21.280 3.375 10.094 1.00 31.92 217 PRO C C 1
ATOM 5545 O O . PRO C 1 217 ? 21.546 4.175 9.199 1.00 33.34 217 PRO C O 1
ATOM 5549 N N . ALA C 1 218 ? 21.154 2.067 9.901 1.00 29.82 218 ALA C N 1
ATOM 5550 C CA . ALA C 1 218 ? 21.283 1.452 8.591 1.00 32.82 218 ALA C CA 1
ATOM 5551 C C . ALA C 1 218 ? 20.562 0.120 8.655 1.00 30.72 218 ALA C C 1
ATOM 5552 O O . ALA C 1 218 ? 20.458 -0.477 9.726 1.00 28.01 218 ALA C O 1
ATOM 5554 N N . PHE C 1 219 ? 20.094 -0.358 7.498 1.00 35.47 219 PHE C N 1
ATOM 5555 C CA . PHE C 1 219 ? 19.200 -1.509 7.464 1.00 31.04 219 PHE C CA 1
ATOM 5556 C C . PHE C 1 219 ? 19.563 -2.464 6.334 1.00 31.41 219 PHE C C 1
ATOM 5557 O O . PHE C 1 219 ? 19.796 -2.040 5.199 1.00 32.74 219 PHE C O 1
ATOM 5565 N N . VAL C 1 220 ? 19.572 -3.759 6.637 1.00 30.33 220 VAL C N 1
ATOM 5566 C CA . VAL C 1 220 ? 19.650 -4.795 5.614 1.00 31.66 220 VAL C CA 1
ATOM 5567 C C . VAL C 1 220 ? 18.417 -5.681 5.747 1.00 35.63 220 VAL C C 1
ATOM 5568 O O . VAL C 1 220 ? 18.134 -6.208 6.830 1.00 32.95 220 VAL C O 1
ATOM 5572 N N . VAL C 1 221 ? 17.672 -5.829 4.653 1.00 37.44 221 VAL C N 1
ATOM 5573 C CA . VAL C 1 221 ? 16.520 -6.717 4.600 1.00 33.45 221 VAL C CA 1
ATOM 5574 C C . VAL C 1 221 ? 16.819 -7.828 3.604 1.00 38.86 221 VAL C C 1
ATOM 5575 O O . VAL C 1 221 ? 17.233 -7.565 2.463 1.00 43.02 221 VAL C O 1
ATOM 5579 N N . MET C 1 222 ? 16.627 -9.071 4.042 1.00 37.89 222 MET C N 1
ATOM 5580 C CA . MET C 1 222 ? 16.990 -10.245 3.259 1.00 41.96 222 MET C CA 1
ATOM 5581 C C . MET C 1 222 ? 16.282 -11.486 3.771 1.00 43.37 222 MET C C 1
ATOM 5582 O O . MET C 1 222 ? 16.036 -11.613 4.977 1.00 38.31 222 MET C O 1
ATOM 5587 N N . PRO C 1 223 ? 15.986 -12.433 2.885 1.00 45.98 223 PRO C N 1
ATOM 5588 C CA . PRO C 1 223 ? 15.557 -13.758 3.332 1.00 47.56 223 PRO C CA 1
ATOM 5589 C C . PRO C 1 223 ? 16.696 -14.462 4.046 1.00 47.33 223 PRO C C 1
ATOM 5590 O O . PRO C 1 223 ? 17.873 -14.204 3.789 1.00 51.57 223 PRO C O 1
ATOM 5594 N N . GLN C 1 224 ? 16.331 -15.357 4.961 1.00 49.50 224 GLN C N 1
ATOM 5595 C CA . GLN C 1 224 ? 17.337 -16.056 5.754 1.00 54.96 224 GLN C CA 1
ATOM 5596 C C . GLN C 1 224 ? 17.896 -17.280 5.034 1.00 59.27 224 GLN C C 1
ATOM 5597 O O . GLN C 1 224 ? 19.038 -17.679 5.289 1.00 62.53 224 GLN C O 1
ATOM 5603 N N . THR C 1 225 ? 17.122 -17.883 4.142 1.00 61.75 225 THR C N 1
ATOM 5604 C CA . THR C 1 225 ? 17.619 -18.994 3.347 1.00 71.90 225 THR C CA 1
ATOM 5605 C C . THR C 1 225 ? 18.526 -18.470 2.239 1.00 82.17 225 THR C C 1
ATOM 5606 O O . THR C 1 225 ? 18.162 -17.532 1.520 1.00 79.62 225 THR C O 1
ATOM 5610 N N . GLN C 1 226 ? 19.712 -19.073 2.105 1.00 91.16 226 GLN C N 1
ATOM 5611 C CA . GLN C 1 226 ? 20.642 -18.684 1.049 1.00 95.64 226 GLN C CA 1
ATOM 5612 C C . GLN C 1 226 ? 20.033 -18.935 -0.323 1.00 103.26 226 GLN C C 1
ATOM 5613 O O . GLN C 1 226 ? 19.919 -20.086 -0.761 1.00 102.76 226 GLN C O 1
ATOM 5619 N N . ASP C 1 227 ? 19.644 -17.864 -1.008 1.00 111.85 227 ASP C N 1
ATOM 5620 C CA . ASP C 1 227 ? 18.935 -17.960 -2.272 1.00 119.72 227 ASP C CA 1
ATOM 5621 C C . ASP C 1 227 ? 19.717 -17.244 -3.364 1.00 125.06 227 ASP C C 1
ATOM 5622 O O . ASP C 1 227 ? 20.544 -16.365 -3.097 1.00 118.46 227 ASP C O 1
ATOM 5627 N N . GLY C 1 228 ? 19.442 -17.643 -4.608 1.00 128.09 228 GLY C N 1
ATOM 5628 C CA . GLY C 1 228 ? 20.092 -17.030 -5.749 1.00 129.85 228 GLY C CA 1
ATOM 5629 C C . GLY C 1 228 ? 19.589 -15.640 -6.086 1.00 129.51 228 GLY C C 1
ATOM 5630 O O . GLY C 1 228 ? 20.245 -14.928 -6.853 1.00 133.37 228 GLY C O 1
ATOM 5631 N N . ASP C 1 229 ? 18.454 -15.228 -5.525 1.00 119.02 229 ASP C N 1
ATOM 5632 C CA . ASP C 1 229 ? 17.822 -13.981 -5.939 1.00 103.26 229 ASP C CA 1
ATOM 5633 C C . ASP C 1 229 ? 18.424 -12.810 -5.173 1.00 99.65 229 ASP C C 1
ATOM 5634 O O . ASP C 1 229 ? 18.237 -12.682 -3.957 1.00 95.13 229 ASP C O 1
ATOM 5639 N N . VAL C 1 230 ? 19.146 -11.943 -5.889 1.00 93.38 230 VAL C N 1
ATOM 5640 C CA . VAL C 1 230 ? 19.624 -10.706 -5.278 1.00 83.14 230 VAL C CA 1
ATOM 5641 C C . VAL C 1 230 ? 18.497 -9.705 -5.125 1.00 76.00 230 VAL C C 1
ATOM 5642 O O . VAL C 1 230 ? 18.620 -8.758 -4.344 1.00 68.93 230 VAL C O 1
ATOM 5646 N N . LYS C 1 231 ? 17.412 -9.884 -5.869 1.00 82.10 231 LYS C N 1
ATOM 5647 C CA . LYS C 1 231 ? 16.321 -8.931 -5.836 1.00 80.61 231 LYS C CA 1
ATOM 5648 C C . LYS C 1 231 ? 15.384 -9.165 -4.662 1.00 75.10 231 LYS C C 1
ATOM 5649 O O . LYS C 1 231 ? 14.389 -8.448 -4.545 1.00 72.75 231 LYS C O 1
ATOM 5655 N N . ARG C 1 232 ? 15.669 -10.131 -3.790 1.00 70.60 232 ARG C N 1
ATOM 5656 C CA . ARG C 1 232 ? 14.964 -10.251 -2.521 1.00 63.17 232 ARG C CA 1
ATOM 5657 C C . ARG C 1 232 ? 15.720 -9.582 -1.374 1.00 55.10 232 ARG C C 1
ATOM 5658 O O . ARG C 1 232 ? 15.291 -9.682 -0.217 1.00 54.42 232 ARG C O 1
ATOM 5666 N N . VAL C 1 233 ? 16.817 -8.882 -1.673 1.00 55.98 233 VAL C N 1
ATOM 5667 C CA . VAL C 1 233 ? 17.641 -8.198 -0.677 1.00 52.07 233 VAL C CA 1
ATOM 5668 C C . VAL C 1 233 ? 17.513 -6.689 -0.860 1.00 43.36 233 VAL C C 1
ATOM 5669 O O . VAL C 1 233 ? 17.537 -6.181 -1.987 1.00 51.41 233 VAL C O 1
ATOM 5673 N N . THR C 1 234 ? 17.398 -5.971 0.250 1.00 39.42 234 THR C N 1
ATOM 5674 C CA . THR C 1 234 ? 17.324 -4.517 0.234 1.00 42.65 234 THR C CA 1
ATOM 5675 C C . THR C 1 234 ? 18.266 -3.959 1.289 1.00 43.39 234 THR C C 1
ATOM 5676 O O . THR C 1 234 ? 18.243 -4.403 2.444 1.00 37.12 234 THR C O 1
ATOM 5680 N N . VAL C 1 235 ? 19.078 -2.980 0.896 1.00 42.04 235 VAL C N 1
ATOM 5681 C CA . VAL C 1 235 ? 19.979 -2.279 1.805 1.00 39.19 235 VAL C CA 1
ATOM 5682 C C . VAL C 1 235 ? 19.538 -0.827 1.856 1.00 39.26 235 VAL C C 1
ATOM 5683 O O . VAL C 1 235 ? 19.498 -0.158 0.819 1.00 41.65 235 VAL C O 1
ATOM 5687 N N . ILE C 1 236 ? 19.211 -0.342 3.050 1.00 34.60 236 ILE C N 1
ATOM 5688 C CA . ILE C 1 236 ? 18.786 1.046 3.227 1.00 39.15 236 ILE C CA 1
ATOM 5689 C C . ILE C 1 236 ? 19.763 1.726 4.176 1.00 38.69 236 ILE C C 1
ATOM 5690 O O . ILE C 1 236 ? 19.570 1.676 5.401 1.00 37.53 236 ILE C O 1
ATOM 5695 N N . PRO C 1 237 ? 20.832 2.367 3.653 1.00 41.77 237 PRO C N 1
ATOM 5696 C CA . PRO C 1 237 ? 21.919 2.898 4.491 1.00 41.96 237 PRO C CA 1
ATOM 5697 C C . PRO C 1 237 ? 21.591 4.236 5.142 1.00 40.18 237 PRO C C 1
ATOM 5698 O O . PRO C 1 237 ? 22.320 5.214 4.988 1.00 47.69 237 PRO C O 1
ATOM 5702 N N . GLY C 1 238 ? 20.473 4.288 5.849 1.00 36.12 238 GLY C N 1
ATOM 5703 C CA . GLY C 1 238 ? 20.114 5.491 6.570 1.00 36.74 238 GLY C CA 1
ATOM 5704 C C . GLY C 1 238 ? 18.761 5.317 7.221 1.00 40.57 238 GLY C C 1
ATOM 5705 O O . GLY C 1 238 ? 18.102 4.280 7.083 1.00 40.58 238 GLY C O 1
ATOM 5706 N N . SER C 1 239 ? 18.364 6.354 7.948 1.00 38.08 239 SER C N 1
ATOM 5707 C CA . SER C 1 239 ? 17.037 6.407 8.534 1.00 42.17 239 SER C CA 1
ATOM 5708 C C . SER C 1 239 ? 15.976 6.349 7.435 1.00 41.49 239 SER C C 1
ATOM 5709 O O . SER C 1 239 ? 16.183 6.818 6.313 1.00 40.90 239 SER C O 1
ATOM 5712 N N . THR C 1 240 ? 14.825 5.765 7.755 1.00 40.19 240 THR C N 1
ATOM 5713 C CA . THR C 1 240 ? 13.824 5.503 6.726 1.00 46.79 240 THR C CA 1
ATOM 5714 C C . THR C 1 240 ? 12.470 5.325 7.406 1.00 43.29 240 THR C C 1
ATOM 5715 O O . THR C 1 240 ? 12.358 5.405 8.630 1.00 44.10 240 THR C O 1
ATOM 5719 N N . THR C 1 241 ? 11.440 5.084 6.600 1.00 47.05 241 THR C N 1
ATOM 5720 C CA . THR C 1 241 ? 10.064 5.000 7.075 1.00 46.03 241 THR C CA 1
ATOM 5721 C C . THR C 1 241 ? 9.582 3.550 7.149 1.00 47.16 241 THR C C 1
ATOM 5722 O O . THR C 1 241 ? 10.230 2.617 6.673 1.00 40.29 241 THR C O 1
ATOM 5726 N N . GLN C 1 242 ? 8.397 3.380 7.742 1.00 47.56 242 GLN C N 1
ATOM 5727 C CA . GLN C 1 242 ? 7.825 2.048 7.913 1.00 45.25 242 GLN C CA 1
ATOM 5728 C C . GLN C 1 242 ? 7.425 1.430 6.576 1.00 49.36 242 GLN C C 1
ATOM 5729 O O . GLN C 1 242 ? 7.617 0.226 6.369 1.00 47.43 242 GLN C O 1
ATOM 5735 N N . ASP C 1 243 ? 6.870 2.228 5.652 1.00 48.55 243 ASP C N 1
ATOM 5736 C CA . ASP C 1 243 ? 6.473 1.668 4.361 1.00 51.44 243 ASP C CA 1
ATOM 5737 C C . ASP C 1 243 ? 7.675 1.172 3.572 1.00 47.99 243 ASP C C 1
ATOM 5738 O O . ASP C 1 243 ? 7.606 0.119 2.932 1.00 52.47 243 ASP C O 1
ATOM 5743 N N . MET C 1 244 ? 8.778 1.920 3.592 1.00 48.67 244 MET C N 1
ATOM 5744 C CA . MET C 1 244 ? 9.989 1.473 2.908 1.00 52.37 244 MET C CA 1
ATOM 5745 C C . MET C 1 244 ? 10.441 0.116 3.432 1.00 46.90 244 MET C C 1
ATOM 5746 O O . MET C 1 244 ? 10.745 -0.796 2.655 1.00 46.96 244 MET C O 1
ATOM 5751 N N . LEU C 1 245 ? 10.514 -0.022 4.757 1.00 44.60 245 LEU C N 1
ATOM 5752 C CA . LEU C 1 245 ? 10.952 -1.282 5.344 1.00 43.47 245 LEU C CA 1
ATOM 5753 C C . LEU C 1 245 ? 9.902 -2.370 5.167 1.00 45.41 245 LEU C C 1
ATOM 5754 O O . LEU C 1 245 ? 10.249 -3.539 4.951 1.00 43.02 245 LEU C O 1
ATOM 5759 N N . GLN C 1 246 ? 8.614 -2.015 5.258 1.00 43.12 246 GLN C N 1
ATOM 5760 C CA . GLN C 1 246 ? 7.568 -3.002 4.996 1.00 46.88 246 GLN C CA 1
ATOM 5761 C C . GLN C 1 246 ? 7.715 -3.584 3.600 1.00 47.73 246 GLN C C 1
ATOM 5762 O O . GLN C 1 246 ? 7.538 -4.790 3.395 1.00 47.81 246 GLN C O 1
ATOM 5768 N N . MET C 1 247 ? 8.051 -2.726 2.635 1.00 49.47 247 MET C N 1
ATOM 5769 C CA . MET C 1 247 ? 8.231 -3.128 1.251 1.00 47.24 247 MET C CA 1
ATOM 5770 C C . MET C 1 247 ? 9.428 -4.060 1.100 1.00 47.90 247 MET C C 1
ATOM 5771 O O . MET C 1 247 ? 9.400 -4.993 0.287 1.00 47.94 247 MET C O 1
ATOM 5776 N N . ALA C 1 248 ? 10.531 -3.759 1.792 1.00 44.70 248 ALA C N 1
ATOM 5777 C CA . ALA C 1 248 ? 11.682 -4.652 1.740 1.00 46.19 248 ALA C CA 1
ATOM 5778 C C . ALA C 1 248 ? 11.352 -6.001 2.368 1.00 44.48 248 ALA C C 1
ATOM 5779 O O . ALA C 1 248 ? 11.819 -7.041 1.893 1.00 46.98 248 ALA C O 1
ATOM 5781 N N . ILE C 1 249 ? 10.552 -6.003 3.436 1.00 42.84 249 ILE C N 1
ATOM 5782 C CA . ILE C 1 249 ? 10.169 -7.262 4.065 1.00 43.79 249 ILE C CA 1
ATOM 5783 C C . ILE C 1 249 ? 9.357 -8.099 3.093 1.00 50.40 249 ILE C C 1
ATOM 5784 O O . ILE C 1 249 ? 9.581 -9.307 2.953 1.00 47.12 249 ILE C O 1
ATOM 5789 N N . GLN C 1 250 ? 8.425 -7.461 2.377 1.00 50.15 250 GLN C N 1
ATOM 5790 C CA . GLN C 1 250 ? 7.585 -8.188 1.432 1.00 51.77 250 GLN C CA 1
ATOM 5791 C C . GLN C 1 250 ? 8.440 -8.865 0.364 1.00 53.42 250 GLN C C 1
ATOM 5792 O O . GLN C 1 250 ? 8.254 -10.053 0.030 1.00 56.17 250 GLN C O 1
ATOM 5798 N N . LYS C 1 251 ? 9.407 -8.123 -0.176 1.00 50.82 251 LYS C N 1
ATOM 5799 C CA . LYS C 1 251 ? 10.302 -8.737 -1.155 1.00 55.36 251 LYS C CA 1
ATOM 5800 C C . LYS C 1 251 ? 11.115 -9.892 -0.544 1.00 56.38 251 LYS C C 1
ATOM 5801 O O . LYS C 1 251 ? 11.363 -10.919 -1.195 1.00 61.92 251 LYS C O 1
ATOM 5807 N N . ALA C 1 252 ? 11.565 -9.732 0.692 1.00 53.43 252 ALA C N 1
ATOM 5808 C CA . ALA C 1 252 ? 12.346 -10.802 1.281 1.00 57.66 252 ALA C CA 1
ATOM 5809 C C . ALA C 1 252 ? 11.495 -12.031 1.537 1.00 60.47 252 ALA C C 1
ATOM 5810 O O . ALA C 1 252 ? 12.019 -13.149 1.495 1.00 60.83 252 ALA C O 1
ATOM 5812 N N . LYS C 1 253 ? 10.184 -11.856 1.766 1.00 66.10 253 LYS C N 1
ATOM 5813 C CA . LYS C 1 253 ? 9.313 -12.975 2.126 1.00 65.30 253 LYS C CA 1
ATOM 5814 C C . LYS C 1 253 ? 8.783 -13.758 0.928 1.00 74.35 253 LYS C C 1
ATOM 5815 O O . LYS C 1 253 ? 8.209 -14.838 1.118 1.00 80.25 253 LYS C O 1
ATOM 5821 N N . GLY C 1 254 ? 8.943 -13.254 -0.289 1.00 72.61 254 GLY C N 1
ATOM 5822 C CA . GLY C 1 254 ? 8.380 -13.920 -1.448 1.00 70.66 254 GLY C CA 1
ATOM 5823 C C . GLY C 1 254 ? 9.293 -14.971 -2.041 1.00 77.08 254 GLY C C 1
ATOM 5824 O O . GLY C 1 254 ? 9.210 -15.261 -3.233 1.00 83.61 254 GLY C O 1
ATOM 5825 N N . PRO D 1 11 ? 43.687 14.903 49.896 1.00 108.38 11 PRO D N 1
ATOM 5826 C CA . PRO D 1 11 ? 45.033 15.321 50.304 1.00 109.79 11 PRO D CA 1
ATOM 5827 C C . PRO D 1 11 ? 45.657 14.380 51.331 1.00 107.59 11 PRO D C 1
ATOM 5828 O O . PRO D 1 11 ? 46.852 14.088 51.245 1.00 109.28 11 PRO D O 1
ATOM 5832 N N . THR D 1 12 ? 44.839 13.914 52.282 1.00 106.92 12 THR D N 1
ATOM 5833 C CA . THR D 1 12 ? 45.327 13.041 53.350 1.00 108.29 12 THR D CA 1
ATOM 5834 C C . THR D 1 12 ? 45.872 11.732 52.790 1.00 106.05 12 THR D C 1
ATOM 5835 O O . THR D 1 12 ? 47.002 11.332 53.098 1.00 104.19 12 THR D O 1
ATOM 5839 N N . ALA D 1 13 ? 45.062 11.038 51.982 1.00 109.86 13 ALA D N 1
ATOM 5840 C CA . ALA D 1 13 ? 45.502 9.783 51.380 1.00 109.60 13 ALA D CA 1
ATOM 5841 C C . ALA D 1 13 ? 46.727 9.995 50.496 1.00 104.26 13 ALA D C 1
ATOM 5842 O O . ALA D 1 13 ? 47.648 9.168 50.491 1.00 103.08 13 ALA D O 1
ATOM 5844 N N . GLU D 1 14 ? 46.757 11.100 49.744 1.00 100.87 14 GLU D N 1
ATOM 5845 C CA . GLU D 1 14 ? 47.928 11.430 48.936 1.00 98.72 14 GLU D CA 1
ATOM 5846 C C . GLU D 1 14 ? 49.201 11.415 49.773 1.00 100.04 14 GLU D C 1
ATOM 5847 O O . GLU D 1 14 ? 50.224 10.849 49.365 1.00 93.80 14 GLU D O 1
ATOM 5853 N N . ALA D 1 15 ? 49.155 12.054 50.947 1.00 98.26 15 ALA D N 1
ATOM 5854 C CA . ALA D 1 15 ? 50.324 12.109 51.813 1.00 92.26 15 ALA D CA 1
ATOM 5855 C C . ALA D 1 15 ? 50.683 10.734 52.360 1.00 96.50 15 ALA D C 1
ATOM 5856 O O . ALA D 1 15 ? 51.869 10.436 52.552 1.00 99.52 15 ALA D O 1
ATOM 5858 N N . TYR D 1 16 ? 49.682 9.885 52.610 1.00 93.50 16 TYR D N 1
ATOM 5859 C CA . TYR D 1 16 ? 49.957 8.528 53.078 1.00 98.15 16 TYR D CA 1
ATOM 5860 C C . TYR D 1 16 ? 50.671 7.707 52.005 1.00 100.67 16 TYR D C 1
ATOM 5861 O O . TYR D 1 16 ? 51.689 7.061 52.284 1.00 100.66 16 TYR D O 1
ATOM 5870 N N . ILE D 1 17 ? 50.155 7.716 50.769 1.00 97.72 17 ILE D N 1
ATOM 5871 C CA . ILE D 1 17 ? 50.808 6.977 49.687 1.00 94.68 17 ILE D CA 1
ATOM 5872 C C . ILE D 1 17 ? 52.258 7.427 49.540 1.00 91.66 17 ILE D C 1
ATOM 5873 O O . ILE D 1 17 ? 53.179 6.605 49.459 1.00 89.13 17 ILE D O 1
ATOM 5878 N N . VAL D 1 18 ? 52.483 8.744 49.496 1.00 91.94 18 VAL D N 1
ATOM 5879 C CA . VAL D 1 18 ? 53.851 9.261 49.463 1.00 90.95 18 VAL D CA 1
ATOM 5880 C C . VAL D 1 18 ? 54.688 8.587 50.543 1.00 91.39 18 VAL D C 1
ATOM 5881 O O . VAL D 1 18 ? 55.779 8.067 50.279 1.00 88.57 18 VAL D O 1
ATOM 5885 N N . SER D 1 19 ? 54.169 8.560 51.773 1.00 89.03 19 SER D N 1
ATOM 5886 C CA . SER D 1 19 ? 54.899 7.945 52.879 1.00 94.93 19 SER D CA 1
ATOM 5887 C C . SER D 1 19 ? 55.007 6.430 52.711 1.00 95.97 19 SER D C 1
ATOM 5888 O O . SER D 1 19 ? 56.030 5.834 53.064 1.00 96.70 19 SER D O 1
ATOM 5891 N N . HIS D 1 20 ? 53.967 5.789 52.174 1.00 95.87 20 HIS D N 1
ATOM 5892 C CA . HIS D 1 20 ? 53.912 4.334 52.009 1.00 95.40 20 HIS D CA 1
ATOM 5893 C C . HIS D 1 20 ? 53.512 4.049 50.567 1.00 95.29 20 HIS D C 1
ATOM 5894 O O . HIS D 1 20 ? 52.318 3.932 50.252 1.00 93.51 20 HIS D O 1
ATOM 5901 N N . PRO D 1 21 ? 54.488 3.923 49.658 1.00 91.41 21 PRO D N 1
ATOM 5902 C CA . PRO D 1 21 ? 54.168 3.986 48.231 1.00 84.21 21 PRO D CA 1
ATOM 5903 C C . PRO D 1 21 ? 54.080 2.639 47.531 1.00 84.02 21 PRO D C 1
ATOM 5904 O O . PRO D 1 21 ? 53.545 2.573 46.421 1.00 79.32 21 PRO D O 1
ATOM 5908 N N . ASP D 1 22 ? 54.575 1.563 48.155 1.00 86.69 22 ASP D N 1
ATOM 5909 C CA . ASP D 1 22 ? 54.817 0.328 47.406 1.00 92.72 22 ASP D CA 1
ATOM 5910 C C . ASP D 1 22 ? 53.545 -0.253 46.795 1.00 87.31 22 ASP D C 1
ATOM 5911 O O . ASP D 1 22 ? 53.596 -0.841 45.707 1.00 81.40 22 ASP D O 1
ATOM 5916 N N . LYS D 1 23 ? 52.398 -0.118 47.470 1.00 83.25 23 LYS D N 1
ATOM 5917 C CA . LYS D 1 23 ? 51.204 -0.770 46.939 1.00 81.93 23 LYS D CA 1
ATOM 5918 C C . LYS D 1 23 ? 50.535 0.059 45.837 1.00 80.22 23 LYS D C 1
ATOM 5919 O O . LYS D 1 23 ? 50.083 -0.506 44.833 1.00 77.22 23 LYS D O 1
ATOM 5925 N N . VAL D 1 24 ? 50.487 1.391 45.972 1.00 79.86 24 VAL D N 1
ATOM 5926 C CA . VAL D 1 24 ? 50.162 2.234 44.815 1.00 79.90 24 VAL D CA 1
ATOM 5927 C C . VAL D 1 24 ? 51.191 2.043 43.705 1.00 76.90 24 VAL D C 1
ATOM 5928 O O . VAL D 1 24 ? 50.848 1.700 42.566 1.00 70.17 24 VAL D O 1
ATOM 5932 N N . GLY D 1 25 ? 52.463 2.288 44.017 1.00 74.44 25 GLY D N 1
ATOM 5933 C CA . GLY D 1 25 ? 53.522 2.086 43.050 1.00 70.14 25 GLY D CA 1
ATOM 5934 C C . GLY D 1 25 ? 53.352 0.796 42.278 1.00 71.02 25 GLY D C 1
ATOM 5935 O O . GLY D 1 25 ? 53.333 0.818 41.046 1.00 66.60 25 GLY D O 1
ATOM 5936 N N . GLU D 1 26 ? 53.199 -0.331 42.982 1.00 71.52 26 GLU D N 1
ATOM 5937 C CA . GLU D 1 26 ? 53.193 -1.618 42.292 1.00 71.89 26 GLU D CA 1
ATOM 5938 C C . GLU D 1 26 ? 51.932 -1.813 41.455 1.00 69.91 26 GLU D C 1
ATOM 5939 O O . GLU D 1 26 ? 51.991 -2.402 40.370 1.00 67.35 26 GLU D O 1
ATOM 5945 N N . VAL D 1 27 ? 50.780 -1.348 41.934 1.00 71.54 27 VAL D N 1
ATOM 5946 C CA . VAL D 1 27 ? 49.571 -1.590 41.158 1.00 69.66 27 VAL D CA 1
ATOM 5947 C C . VAL D 1 27 ? 49.557 -0.706 39.910 1.00 66.18 27 VAL D C 1
ATOM 5948 O O . VAL D 1 27 ? 49.171 -1.155 38.824 1.00 64.24 27 VAL D O 1
ATOM 5952 N N . VAL D 1 28 ? 50.026 0.543 40.026 1.00 65.41 28 VAL D N 1
ATOM 5953 C CA . VAL D 1 28 ? 50.083 1.422 38.858 1.00 64.70 28 VAL D CA 1
ATOM 5954 C C . VAL D 1 28 ? 51.149 0.942 37.881 1.00 59.80 28 VAL D C 1
ATOM 5955 O O . VAL D 1 28 ? 50.957 0.991 36.662 1.00 58.57 28 VAL D O 1
ATOM 5959 N N . ALA D 1 29 ? 52.287 0.474 38.397 1.00 60.77 29 ALA D N 1
ATOM 5960 C CA . ALA D 1 29 ? 53.300 -0.116 37.528 1.00 60.00 29 ALA D CA 1
ATOM 5961 C C . ALA D 1 29 ? 52.746 -1.332 36.795 1.00 59.99 29 ALA D C 1
ATOM 5962 O O . ALA D 1 29 ? 53.050 -1.544 35.614 1.00 55.59 29 ALA D O 1
ATOM 5964 N N . THR D 1 30 ? 51.921 -2.138 37.479 1.00 60.58 30 THR D N 1
ATOM 5965 C CA . THR D 1 30 ? 51.246 -3.253 36.816 1.00 60.21 30 THR D CA 1
ATOM 5966 C C . THR D 1 30 ? 50.260 -2.757 35.766 1.00 60.70 30 THR D C 1
ATOM 5967 O O . THR D 1 30 ? 50.114 -3.378 34.706 1.00 62.14 30 THR D O 1
ATOM 5971 N N . TYR D 1 31 ? 49.567 -1.649 36.049 1.00 60.77 31 TYR D N 1
ATOM 5972 C CA . TYR D 1 31 ? 48.677 -1.049 35.060 1.00 56.06 31 TYR D CA 1
ATOM 5973 C C . TYR D 1 31 ? 49.457 -0.603 33.827 1.00 58.53 31 TYR D C 1
ATOM 5974 O O . TYR D 1 31 ? 49.113 -0.957 32.690 1.00 54.62 31 TYR D O 1
ATOM 5983 N N . LEU D 1 32 ? 50.504 0.203 34.035 1.00 57.84 32 LEU D N 1
ATOM 5984 C CA . LEU D 1 32 ? 51.252 0.751 32.910 1.00 53.41 32 LEU D CA 1
ATOM 5985 C C . LEU D 1 32 ? 51.894 -0.347 32.074 1.00 53.85 32 LEU D C 1
ATOM 5986 O O . LEU D 1 32 ? 52.007 -0.206 30.853 1.00 50.91 32 LEU D O 1
ATOM 5991 N N . ALA D 1 33 ? 52.300 -1.453 32.702 1.00 51.29 33 ALA D N 1
ATOM 5992 C CA . ALA D 1 33 ? 52.889 -2.546 31.932 1.00 51.14 33 ALA D CA 1
ATOM 5993 C C . ALA D 1 33 ? 51.895 -3.156 30.939 1.00 52.65 33 ALA D C 1
ATOM 5994 O O . ALA D 1 33 ? 52.308 -3.661 29.890 1.00 49.28 33 ALA D O 1
ATOM 5996 N N . GLU D 1 34 ? 50.599 -3.152 31.257 1.00 50.36 34 GLU D N 1
ATOM 5997 C CA . GLU D 1 34 ? 49.576 -3.614 30.325 1.00 52.24 34 GLU D CA 1
ATOM 5998 C C . GLU D 1 34 ? 49.009 -2.495 29.464 1.00 52.88 34 GLU D C 1
ATOM 5999 O O . GLU D 1 34 ? 48.241 -2.785 28.539 1.00 50.54 34 GLU D O 1
ATOM 6005 N N . HIS D 1 35 ? 49.356 -1.236 29.755 1.00 52.72 35 HIS D N 1
ATOM 6006 C CA . HIS D 1 35 ? 48.885 -0.069 29.003 1.00 51.68 35 HIS D CA 1
ATOM 6007 C C . HIS D 1 35 ? 50.074 0.820 28.660 1.00 45.05 35 HIS D C 1
ATOM 6008 O O . HIS D 1 35 ? 50.208 1.936 29.170 1.00 44.10 35 HIS D O 1
ATOM 6015 N N . PRO D 1 36 ? 50.937 0.364 27.759 1.00 42.25 36 PRO D N 1
ATOM 6016 C CA . PRO D 1 36 ? 52.260 0.964 27.614 1.00 42.46 36 PRO D CA 1
ATOM 6017 C C . PRO D 1 36 ? 52.322 2.210 26.742 1.00 42.18 36 PRO D C 1
ATOM 6018 O O . PRO D 1 36 ? 53.431 2.631 26.410 1.00 34.35 36 PRO D O 1
ATOM 6022 N N . GLU D 1 37 ? 51.192 2.823 26.371 1.00 40.17 37 GLU D N 1
ATOM 6023 C CA . GLU D 1 37 ? 51.235 4.013 25.520 1.00 38.41 37 GLU D CA 1
ATOM 6024 C C . GLU D 1 37 ? 52.075 5.122 26.141 1.00 37.35 37 GLU D C 1
ATOM 6025 O O . GLU D 1 37 ? 52.780 5.846 25.428 1.00 36.31 37 GLU D O 1
ATOM 6031 N N . PHE D 1 38 ? 52.009 5.276 27.469 1.00 35.81 38 PHE D N 1
ATOM 6032 C CA . PHE D 1 38 ? 52.850 6.254 28.157 1.00 39.17 38 PHE D CA 1
ATOM 6033 C C . PHE D 1 38 ? 54.313 6.115 27.758 1.00 38.24 38 PHE D C 1
ATOM 6034 O O . PHE D 1 38 ? 55.038 7.116 27.693 1.00 39.26 38 PHE D O 1
ATOM 6042 N N . LEU D 1 39 ? 54.759 4.886 27.478 1.00 37.80 39 LEU D N 1
ATOM 6043 C CA . LEU D 1 39 ? 56.159 4.640 27.141 1.00 36.76 39 LEU D CA 1
ATOM 6044 C C . LEU D 1 39 ? 56.548 5.307 25.825 1.00 36.56 39 LEU D C 1
ATOM 6045 O O . LEU D 1 39 ? 57.629 5.898 25.714 1.00 37.24 39 LEU D O 1
ATOM 6050 N N . VAL D 1 40 ? 55.679 5.226 24.815 1.00 40.10 40 VAL D N 1
ATOM 6051 C CA . VAL D 1 40 ? 55.943 5.892 23.538 1.00 35.59 40 VAL D CA 1
ATOM 6052 C C . VAL D 1 40 ? 55.995 7.407 23.727 1.00 37.30 40 VAL D C 1
ATOM 6053 O O . VAL D 1 40 ? 56.906 8.082 23.225 1.00 34.96 40 VAL D O 1
ATOM 6057 N N . ALA D 1 41 ? 55.040 7.967 24.476 1.00 34.60 41 ALA D N 1
ATOM 6058 C CA . ALA D 1 41 ? 55.019 9.417 24.651 1.00 34.93 41 ALA D CA 1
ATOM 6059 C C . ALA D 1 41 ? 56.205 9.902 25.490 1.00 38.54 41 ALA D C 1
ATOM 6060 O O . ALA D 1 41 ? 56.796 10.948 25.196 1.00 37.99 41 ALA D O 1
ATOM 6062 N N . ALA D 1 42 ? 56.569 9.158 26.534 1.00 37.82 42 ALA D N 1
ATOM 6063 C CA . ALA D 1 42 ? 57.706 9.549 27.358 1.00 35.94 42 ALA D CA 1
ATOM 6064 C C . ALA D 1 42 ? 59.013 9.471 26.578 1.00 37.37 42 ALA D C 1
ATOM 6065 O O . ALA D 1 42 ? 59.862 10.360 26.704 1.00 35.37 42 ALA D O 1
ATOM 6067 N N . SER D 1 43 ? 59.207 8.412 25.780 1.00 33.88 43 SER D N 1
ATOM 6068 C CA . SER D 1 43 ? 60.441 8.306 25.001 1.00 33.74 43 SER D CA 1
ATOM 6069 C C . SER D 1 43 ? 60.589 9.478 24.045 1.00 33.67 43 SER D C 1
ATOM 6070 O O . SER D 1 43 ? 61.696 10.000 23.863 1.00 32.20 43 SER D O 1
ATOM 6073 N N . GLU D 1 44 ? 59.489 9.905 23.416 1.00 31.67 44 GLU D N 1
ATOM 6074 C CA . GLU D 1 44 ? 59.575 11.037 22.495 1.00 34.17 44 GLU D CA 1
ATOM 6075 C C . GLU D 1 44 ? 59.997 12.309 23.233 1.00 38.24 44 GLU D C 1
ATOM 6076 O O . GLU D 1 44 ? 60.940 12.999 22.818 1.00 38.05 44 GLU D O 1
ATOM 6082 N N . THR D 1 45 ? 59.339 12.605 24.359 1.00 32.66 45 THR D N 1
ATOM 6083 C CA . THR D 1 45 ? 59.698 13.773 25.159 1.00 35.73 45 THR D CA 1
ATOM 6084 C C . THR D 1 45 ? 61.155 13.702 25.609 1.00 35.58 45 THR D C 1
ATOM 6085 O O . THR D 1 45 ? 61.909 14.674 25.486 1.00 34.29 45 THR D O 1
ATOM 6089 N N . LEU D 1 46 ? 61.573 12.541 26.113 1.00 36.84 46 LEU D N 1
ATOM 6090 C CA . LEU D 1 46 ? 62.958 12.341 26.528 1.00 35.62 46 LEU D CA 1
ATOM 6091 C C . LEU D 1 46 ? 63.953 12.746 25.439 1.00 34.48 46 LEU D C 1
ATOM 6092 O O . LEU D 1 46 ? 64.900 13.498 25.693 1.00 30.69 46 LEU D O 1
ATOM 6097 N N . HIS D 1 47 ? 63.770 12.232 24.222 1.00 33.22 47 HIS D N 1
ATOM 6098 C CA . HIS D 1 47 ? 64.747 12.481 23.169 1.00 33.02 47 HIS D CA 1
ATOM 6099 C C . HIS D 1 47 ? 64.599 13.882 22.566 1.00 33.90 47 HIS D C 1
ATOM 6100 O O . HIS D 1 47 ? 65.606 14.506 22.216 1.00 31.85 47 HIS D O 1
ATOM 6107 N N . GLN D 1 48 ? 63.381 14.423 22.484 1.00 35.34 48 GLN D N 1
ATOM 6108 C CA . GLN D 1 48 ? 63.238 15.838 22.136 1.00 36.86 48 GLN D CA 1
ATOM 6109 C C . GLN D 1 48 ? 64.062 16.717 23.069 1.00 34.00 48 GLN D C 1
ATOM 6110 O O . GLN D 1 48 ? 64.774 17.630 22.622 1.00 34.00 48 GLN D O 1
ATOM 6116 N N . ARG D 1 49 ? 63.979 16.457 24.374 1.00 31.08 49 ARG D N 1
ATOM 6117 C CA . ARG D 1 49 ? 64.648 17.340 25.320 1.00 33.60 49 ARG D CA 1
ATOM 6118 C C . ARG D 1 49 ? 66.150 17.131 25.290 1.00 31.93 49 ARG D C 1
ATOM 6119 O O . ARG D 1 49 ? 66.921 18.094 25.436 1.00 33.31 49 ARG D O 1
ATOM 6127 N N . GLN D 1 50 ? 66.582 15.878 25.091 1.00 32.80 50 GLN D N 1
ATOM 6128 C CA . GLN D 1 50 ? 68.010 15.607 25.024 1.00 33.30 50 GLN D CA 1
ATOM 6129 C C . GLN D 1 50 ? 68.648 16.232 23.793 1.00 30.53 50 GLN D C 1
ATOM 6130 O O . GLN D 1 50 ? 69.823 16.599 23.847 1.00 32.27 50 GLN D O 1
ATOM 6136 N N . GLN D 1 51 ? 67.904 16.400 22.688 1.00 33.13 51 GLN D N 1
ATOM 6137 C CA . GLN D 1 51 ? 68.454 17.125 21.539 1.00 31.89 51 GLN D CA 1
ATOM 6138 C C . GLN D 1 51 ? 68.740 18.583 21.903 1.00 34.92 51 GLN D C 1
ATOM 6139 O O . GLN D 1 51 ? 69.863 19.072 21.717 1.00 31.55 51 GLN D O 1
ATOM 6145 N N . ILE D 1 52 ? 67.726 19.295 22.417 1.00 31.26 52 ILE D N 1
ATOM 6146 C CA . ILE D 1 52 ? 67.911 20.682 22.840 1.00 30.53 52 ILE D CA 1
ATOM 6147 C C . ILE D 1 52 ? 69.069 20.788 23.822 1.00 31.80 52 ILE D C 1
ATOM 6148 O O . ILE D 1 52 ? 69.957 21.638 23.678 1.00 33.87 52 ILE D O 1
ATOM 6153 N N . ALA D 1 53 ? 69.068 19.932 24.844 1.00 28.36 53 ALA D N 1
ATOM 6154 C CA . ALA D 1 53 ? 70.064 20.072 25.899 1.00 30.79 53 ALA D CA 1
ATOM 6155 C C . ALA D 1 53 ? 71.469 19.808 25.378 1.00 30.48 53 ALA D C 1
ATOM 6156 O O . ALA D 1 53 ? 72.430 20.449 25.836 1.00 27.56 53 ALA D O 1
ATOM 6158 N N . GLN D 1 54 ? 71.610 18.878 24.424 1.00 26.87 54 GLN D N 1
ATOM 6159 C CA . GLN D 1 54 ? 72.935 18.589 23.875 1.00 26.40 54 GLN D CA 1
ATOM 6160 C C . GLN D 1 54 ? 73.458 19.745 23.030 1.00 28.02 54 GLN D C 1
ATOM 6161 O O . GLN D 1 54 ? 74.633 20.119 23.143 1.00 27.84 54 GLN D O 1
ATOM 6167 N N . GLN D 1 55 ? 72.610 20.310 22.163 1.00 24.86 55 GLN D N 1
ATOM 6168 C CA . GLN D 1 55 ? 73.014 21.469 21.374 1.00 24.47 55 GLN D CA 1
ATOM 6169 C C . GLN D 1 55 ? 73.412 22.637 22.275 1.00 25.53 55 GLN D C 1
ATOM 6170 O O . GLN D 1 55 ? 74.411 23.312 22.014 1.00 23.71 55 GLN D O 1
ATOM 6176 N N . GLN D 1 56 ? 72.642 22.893 23.339 1.00 26.50 56 GLN D N 1
ATOM 6177 C CA . GLN D 1 56 ? 73.003 23.968 24.262 1.00 25.66 56 GLN D CA 1
ATOM 6178 C C . GLN D 1 56 ? 74.332 23.674 24.952 1.00 26.55 56 GLN D C 1
ATOM 6179 O O . GLN D 1 56 ? 75.146 24.584 25.179 1.00 25.11 56 GLN D O 1
ATOM 6185 N N . ALA D 1 57 ? 74.581 22.404 25.285 1.00 24.16 57 ALA D N 1
ATOM 6186 C CA . ALA D 1 57 ? 75.857 22.070 25.911 1.00 24.50 57 ALA D CA 1
ATOM 6187 C C . ALA D 1 57 ? 77.008 22.230 24.925 1.00 24.17 57 ALA D C 1
ATOM 6188 O O . ALA D 1 57 ? 78.054 22.791 25.279 1.00 24.64 57 ALA D O 1
ATOM 6190 N N . TYR D 1 58 ? 76.830 21.764 23.676 1.00 22.00 58 TYR D N 1
ATOM 6191 C CA . TYR D 1 58 ? 77.866 21.963 22.659 1.00 21.32 58 TYR D CA 1
ATOM 6192 C C . TYR D 1 58 ? 78.147 23.439 22.431 1.00 21.92 58 TYR D C 1
ATOM 6193 O O . TYR D 1 58 ? 79.298 23.841 22.256 1.00 23.22 58 TYR D O 1
ATOM 6202 N N . VAL D 1 59 ? 77.105 24.263 22.402 1.00 22.70 59 VAL D N 1
ATOM 6203 C CA . VAL D 1 59 ? 77.315 25.686 22.191 1.00 23.44 59 VAL D CA 1
ATOM 6204 C C . VAL D 1 59 ? 78.131 26.282 23.340 1.00 24.18 59 VAL D C 1
ATOM 6205 O O . VAL D 1 59 ? 79.008 27.124 23.123 1.00 23.83 59 VAL D O 1
ATOM 6209 N N . GLN D 1 60 ? 77.850 25.867 24.584 1.00 24.14 60 GLN D N 1
ATOM 6210 C CA . GLN D 1 60 ? 78.639 26.350 25.711 1.00 24.59 60 GLN D CA 1
ATOM 6211 C C . GLN D 1 60 ? 80.096 25.919 25.585 1.00 23.82 60 GLN D C 1
ATOM 6212 O O . GLN D 1 60 ? 81.003 26.709 25.858 1.00 23.76 60 GLN D O 1
ATOM 6218 N N . LEU D 1 61 ? 80.344 24.674 25.158 1.00 22.61 61 LEU D N 1
ATOM 6219 C CA . LEU D 1 61 ? 81.726 24.237 24.955 1.00 23.23 61 LEU D CA 1
ATOM 6220 C C . LEU D 1 61 ? 82.413 25.065 23.868 1.00 27.67 61 LEU D C 1
ATOM 6221 O O . LEU D 1 61 ? 83.594 25.408 23.998 1.00 28.73 61 LEU D O 1
ATOM 6226 N N . ALA D 1 62 ? 81.677 25.420 22.802 1.00 25.19 62 ALA D N 1
ATOM 6227 C CA . ALA D 1 62 ? 82.260 26.205 21.717 1.00 25.50 62 ALA D CA 1
ATOM 6228 C C . ALA D 1 62 ? 82.689 27.583 22.195 1.00 28.17 62 ALA D C 1
ATOM 6229 O O . ALA D 1 62 ? 83.757 28.081 21.808 1.00 28.36 62 ALA D O 1
ATOM 6231 N N . LEU D 1 63 ? 81.856 28.228 23.012 1.00 23.61 63 LEU D N 1
ATOM 6232 C CA . LEU D 1 63 ? 82.239 29.516 23.569 1.00 26.70 63 LEU D CA 1
ATOM 6233 C C . LEU D 1 63 ? 83.391 29.357 24.548 1.00 28.97 63 LEU D C 1
ATOM 6234 O O . LEU D 1 63 ? 84.273 30.215 24.612 1.00 30.31 63 LEU D O 1
ATOM 6239 N N . GLN D 1 64 ? 83.397 28.269 25.328 1.00 26.04 64 GLN D N 1
ATOM 6240 C CA . GLN D 1 64 ? 84.475 28.068 26.290 1.00 25.92 64 GLN D CA 1
ATOM 6241 C C . GLN D 1 64 ? 85.826 27.879 25.589 1.00 26.64 64 GLN D C 1
ATOM 6242 O O . GLN D 1 64 ? 86.837 28.416 26.039 1.00 29.92 64 GLN D O 1
ATOM 6248 N N . TYR D 1 65 ? 85.861 27.145 24.477 1.00 24.36 65 TYR D N 1
ATOM 6249 C CA . TYR D 1 65 ? 87.106 26.828 23.777 1.00 27.40 65 TYR D CA 1
ATOM 6250 C C . TYR D 1 65 ? 87.310 27.678 22.527 1.00 27.30 65 TYR D C 1
ATOM 6251 O O . TYR D 1 65 ? 88.040 27.274 21.616 1.00 31.49 65 TYR D O 1
ATOM 6260 N N . ARG D 1 66 ? 86.693 28.855 22.500 1.00 26.16 66 ARG D N 1
ATOM 6261 C CA A ARG D 1 66 ? 86.752 29.749 21.347 0.49 31.31 66 ARG D CA 1
ATOM 6262 C CA B ARG D 1 66 ? 86.754 29.745 21.347 0.51 30.65 66 ARG D CA 1
ATOM 6263 C C . ARG D 1 66 ? 88.190 29.999 20.893 1.00 31.60 66 ARG D C 1
ATOM 6264 O O . ARG D 1 66 ? 88.503 29.924 19.699 1.00 25.10 66 ARG D O 1
ATOM 6279 N N . ALA D 1 67 ? 89.079 30.328 21.832 1.00 31.86 67 ALA D N 1
ATOM 6280 C CA . ALA D 1 67 ? 90.447 30.655 21.444 1.00 34.03 67 ALA D CA 1
ATOM 6281 C C . ALA D 1 67 ? 91.113 29.498 20.700 1.00 30.44 67 ALA D C 1
ATOM 6282 O O . ALA D 1 67 ? 91.787 29.707 19.683 1.00 29.90 67 ALA D O 1
ATOM 6284 N N . GLU D 1 68 ? 90.938 28.276 21.196 1.00 27.90 68 GLU D N 1
ATOM 6285 C CA . GLU D 1 68 ? 91.548 27.114 20.558 1.00 25.60 68 GLU D CA 1
ATOM 6286 C C . GLU D 1 68 ? 90.871 26.809 19.221 1.00 29.22 68 GLU D C 1
ATOM 6287 O O . GLU D 1 68 ? 91.539 26.440 18.240 1.00 24.31 68 GLU D O 1
ATOM 6293 N N . LEU D 1 69 ? 89.542 26.977 19.161 1.00 26.05 69 LEU D N 1
ATOM 6294 C CA . LEU D 1 69 ? 88.804 26.730 17.924 1.00 27.15 69 LEU D CA 1
ATOM 6295 C C . LEU D 1 69 ? 89.239 27.674 16.809 1.00 27.14 69 LEU D C 1
ATOM 6296 O O . LEU D 1 69 ? 89.347 27.260 15.647 1.00 26.95 69 LEU D O 1
ATOM 6301 N N . LEU D 1 70 ? 89.457 28.949 17.133 1.00 27.73 70 LEU D N 1
ATOM 6302 C CA . LEU D 1 70 ? 89.784 29.973 16.144 1.00 31.94 70 LEU D CA 1
ATOM 6303 C C . LEU D 1 70 ? 91.285 30.175 15.986 1.00 31.75 70 LEU D C 1
ATOM 6304 O O . LEU D 1 70 ? 91.702 31.111 15.295 1.00 30.45 70 LEU D O 1
ATOM 6309 N N . SER D 1 71 ? 92.097 29.293 16.575 1.00 32.43 71 SER D N 1
ATOM 6310 C CA . SER D 1 71 ? 93.542 29.491 16.612 1.00 31.35 71 SER D CA 1
ATOM 6311 C C . SER D 1 71 ? 94.116 29.748 15.224 1.00 30.42 71 SER D C 1
ATOM 6312 O O . SER D 1 71 ? 93.747 29.090 14.247 1.00 31.44 71 SER D O 1
ATOM 6315 N N . SER D 1 72 ? 95.058 30.688 15.151 1.00 29.97 72 SER D N 1
ATOM 6316 C CA . SER D 1 72 ? 95.719 30.996 13.893 1.00 30.26 72 SER D CA 1
ATOM 6317 C C . SER D 1 72 ? 96.793 29.976 13.534 1.00 31.65 72 SER D C 1
ATOM 6318 O O . SER D 1 72 ? 97.406 30.109 12.477 1.00 34.62 72 SER D O 1
ATOM 6321 N N . SER D 1 73 ? 97.052 28.986 14.396 1.00 32.06 73 SER D N 1
ATOM 6322 C CA . SER D 1 73 ? 97.944 27.878 14.069 1.00 34.16 73 SER D CA 1
ATOM 6323 C C . SER D 1 73 ? 97.271 26.815 13.207 1.00 33.35 73 SER D C 1
ATOM 6324 O O . SER D 1 73 ? 97.962 25.941 12.665 1.00 32.15 73 SER D O 1
ATOM 6327 N N . SER D 1 74 ? 95.952 26.864 13.072 1.00 28.85 74 SER D N 1
ATOM 6328 C CA . SER D 1 74 ? 95.283 25.852 12.271 1.00 25.49 74 SER D CA 1
ATOM 6329 C C . SER D 1 74 ? 95.129 26.337 10.833 1.00 27.24 74 SER D C 1
ATOM 6330 O O . SER D 1 74 ? 94.885 27.523 10.603 1.00 27.65 74 SER D O 1
ATOM 6333 N N . PRO D 1 75 ? 95.255 25.464 9.838 1.00 30.25 75 PRO D N 1
ATOM 6334 C CA . PRO D 1 75 ? 95.054 25.909 8.454 1.00 26.40 75 PRO D CA 1
ATOM 6335 C C . PRO D 1 75 ? 93.644 26.454 8.248 1.00 28.81 75 PRO D C 1
ATOM 6336 O O . PRO D 1 75 ? 92.666 25.940 8.802 1.00 28.24 75 PRO D O 1
ATOM 6340 N N . SER D 1 76 ? 93.543 27.510 7.442 1.00 28.02 76 SER D N 1
ATOM 6341 C CA . SER D 1 76 ? 92.243 28.085 7.132 1.00 29.94 76 SER D CA 1
ATOM 6342 C C . SER D 1 76 ? 92.311 28.820 5.801 1.00 31.88 76 SER D C 1
ATOM 6343 O O . SER D 1 76 ? 93.393 29.165 5.312 1.00 36.07 76 SER D O 1
ATOM 6346 N N . VAL D 1 77 ? 91.132 29.046 5.220 1.00 31.59 77 VAL D N 1
ATOM 6347 C CA . VAL D 1 77 ? 90.951 29.940 4.080 1.00 33.01 77 VAL D CA 1
ATOM 6348 C C . VAL D 1 77 ? 89.881 30.963 4.448 1.00 34.49 77 VAL D C 1
ATOM 6349 O O . VAL D 1 77 ? 89.083 30.767 5.370 1.00 32.41 77 VAL D O 1
ATOM 6353 N N . GLY D 1 78 ? 89.842 32.051 3.684 1.00 35.16 78 GLY D N 1
ATOM 6354 C CA . GLY D 1 78 ? 89.010 33.176 4.032 1.00 39.45 78 GLY D CA 1
ATOM 6355 C C . GLY D 1 78 ? 89.733 34.128 4.969 1.00 38.55 78 GLY D C 1
ATOM 6356 O O . GLY D 1 78 ? 90.796 33.811 5.508 1.00 39.44 78 GLY D O 1
ATOM 6357 N N . PRO D 1 79 ? 89.151 35.305 5.203 1.00 39.19 79 PRO D N 1
ATOM 6358 C CA . PRO D 1 79 ? 89.873 36.348 5.943 1.00 41.48 79 PRO D CA 1
ATOM 6359 C C . PRO D 1 79 ? 90.113 35.952 7.390 1.00 45.01 79 PRO D C 1
ATOM 6360 O O . PRO D 1 79 ? 89.233 35.408 8.062 1.00 42.58 79 PRO D O 1
ATOM 6364 N N . ASN D 1 80 ? 91.331 36.230 7.862 1.00 47.07 80 ASN D N 1
ATOM 6365 C CA . ASN D 1 80 ? 91.696 35.920 9.242 1.00 45.46 80 ASN D CA 1
ATOM 6366 C C . ASN D 1 80 ? 90.738 36.574 10.221 1.00 47.20 80 ASN D C 1
ATOM 6367 O O . ASN D 1 80 ? 90.380 35.979 11.246 1.00 41.66 80 ASN D O 1
ATOM 6372 N N . GLU D 1 81 ? 90.324 37.807 9.924 1.00 45.65 81 GLU D N 1
ATOM 6373 C CA . GLU D 1 81 ? 89.407 38.572 10.759 1.00 52.28 81 GLU D CA 1
ATOM 6374 C C . GLU D 1 81 ? 87.964 38.482 10.272 1.00 46.57 81 GLU D C 1
ATOM 6375 O O . GLU D 1 81 ? 87.185 39.427 10.455 1.00 39.67 81 GLU D O 1
ATOM 6381 N N . ALA D 1 82 ? 87.595 37.363 9.654 1.00 42.48 82 ALA D N 1
ATOM 6382 C CA . ALA D 1 82 ? 86.236 37.209 9.162 1.00 40.64 82 ALA D CA 1
ATOM 6383 C C . ALA D 1 82 ? 85.246 37.393 10.303 1.00 41.18 82 ALA D C 1
ATOM 6384 O O . ALA D 1 82 ? 85.530 37.066 11.460 1.00 42.68 82 ALA D O 1
ATOM 6386 N N . LYS D 1 83 ? 84.076 37.936 9.970 1.00 36.93 83 LYS D N 1
ATOM 6387 C CA . LYS D 1 83 ? 83.000 38.037 10.949 1.00 39.71 83 LYS D CA 1
ATOM 6388 C C . LYS D 1 83 ? 82.646 36.660 11.528 1.00 40.39 83 LYS D C 1
ATOM 6389 O O . LYS D 1 83 ? 82.561 36.481 12.751 1.00 38.04 83 LYS D O 1
ATOM 6395 N N . ALA D 1 84 ? 82.474 35.663 10.666 1.00 38.42 84 ALA D N 1
ATOM 6396 C CA . ALA D 1 84 ? 82.040 34.340 11.086 1.00 34.19 84 ALA D CA 1
ATOM 6397 C C . ALA D 1 84 ? 83.076 33.283 10.709 1.00 33.83 84 ALA D C 1
ATOM 6398 O O . ALA D 1 84 ? 83.881 33.466 9.787 1.00 29.47 84 ALA D O 1
ATOM 6400 N N . ALA D 1 85 ? 83.077 32.181 11.451 1.00 30.77 85 ALA D N 1
ATOM 6401 C CA . ALA D 1 85 ? 84.012 31.098 11.202 1.00 27.80 85 ALA D CA 1
ATOM 6402 C C . ALA D 1 85 ? 83.279 29.765 11.193 1.00 29.36 85 ALA D C 1
ATOM 6403 O O . ALA D 1 85 ? 82.300 29.562 11.925 1.00 28.94 85 ALA D O 1
ATOM 6405 N N . VAL D 1 86 ? 83.776 28.858 10.355 1.00 27.87 86 VAL D N 1
ATOM 6406 C CA . VAL D 1 86 ? 83.302 27.480 10.271 1.00 27.33 86 VAL D CA 1
ATOM 6407 C C . VAL D 1 86 ? 84.488 26.579 10.601 1.00 25.17 86 VAL D C 1
ATOM 6408 O O . VAL D 1 86 ? 85.454 26.500 9.830 1.00 28.26 86 VAL D O 1
ATOM 6412 N N . VAL D 1 87 ? 84.417 25.887 11.732 1.00 25.04 87 VAL D N 1
ATOM 6413 C CA . VAL D 1 87 ? 85.498 25.024 12.193 1.00 22.22 87 VAL D CA 1
ATOM 6414 C C . VAL D 1 87 ? 85.113 23.582 11.893 1.00 26.46 87 VAL D C 1
ATOM 6415 O O . VAL D 1 87 ? 84.068 23.100 12.351 1.00 23.49 87 VAL D O 1
ATOM 6419 N N . MET D 1 88 ? 85.962 22.891 11.120 1.00 24.78 88 MET D N 1
ATOM 6420 C CA . MET D 1 88 ? 85.668 21.558 10.616 1.00 22.87 88 MET D CA 1
ATOM 6421 C C . MET D 1 88 ? 86.586 20.526 11.264 1.00 22.25 88 MET D C 1
ATOM 6422 O O . MET D 1 88 ? 87.791 20.509 11.008 1.00 25.04 88 MET D O 1
ATOM 6427 N N . PHE D 1 89 ? 86.011 19.639 12.058 1.00 21.18 89 PHE D N 1
ATOM 6428 C CA . PHE D 1 89 ? 86.721 18.463 12.546 1.00 22.43 89 PHE D CA 1
ATOM 6429 C C . PHE D 1 89 ? 86.487 17.295 11.590 1.00 24.27 89 PHE D C 1
ATO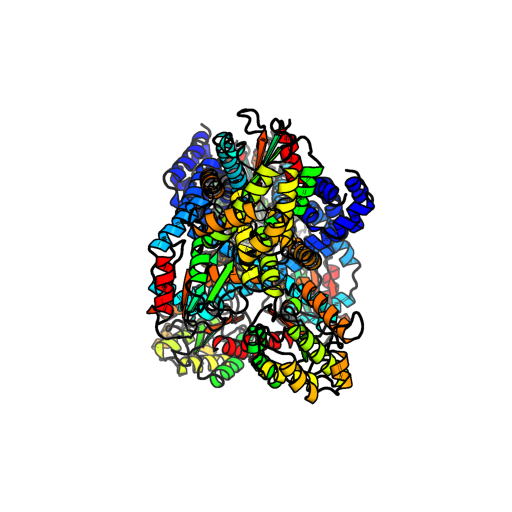M 6430 O O . PHE D 1 89 ? 85.337 16.902 11.343 1.00 22.54 89 PHE D O 1
ATOM 6438 N N . PHE D 1 90 ? 87.572 16.749 11.043 1.00 24.08 90 PHE D N 1
ATOM 6439 C CA . PHE D 1 90 ? 87.430 15.710 10.041 1.00 24.60 90 PHE D CA 1
ATOM 6440 C C . PHE D 1 90 ? 88.647 14.790 10.077 1.00 24.25 90 PHE D C 1
ATOM 6441 O O . PHE D 1 90 ? 89.734 15.167 10.526 1.00 23.57 90 PHE D O 1
ATOM 6449 N N . ASP D 1 91 ? 88.435 13.583 9.558 1.00 19.80 91 ASP D N 1
ATOM 6450 C CA . ASP D 1 91 ? 89.450 12.569 9.349 1.00 23.05 91 ASP D CA 1
ATOM 6451 C C . ASP D 1 91 ? 89.475 12.279 7.852 1.00 24.43 91 ASP D C 1
ATOM 6452 O O . ASP D 1 91 ? 88.417 12.120 7.232 1.00 26.20 91 ASP D O 1
ATOM 6457 N N . TYR D 1 92 ? 90.669 12.229 7.264 1.00 22.54 92 TYR D N 1
ATOM 6458 C CA . TYR D 1 92 ? 90.751 11.988 5.826 1.00 25.04 92 TYR D CA 1
ATOM 6459 C C . TYR D 1 92 ? 90.205 10.623 5.418 1.00 26.93 92 TYR D C 1
ATOM 6460 O O . TYR D 1 92 ? 89.828 10.451 4.255 1.00 26.43 92 TYR D O 1
ATOM 6469 N N . GLN D 1 93 ? 90.164 9.647 6.323 1.00 24.61 93 GLN D N 1
ATOM 6470 C CA . GLN D 1 93 ? 89.650 8.326 5.985 1.00 30.55 93 GLN D CA 1
ATOM 6471 C C . GLN D 1 93 ? 88.202 8.149 6.400 1.00 27.79 93 GLN D C 1
ATOM 6472 O O . GLN D 1 93 ? 87.677 7.042 6.327 1.00 29.83 93 GLN D O 1
ATOM 6478 N N . CYS D 1 94 ? 87.540 9.216 6.821 1.00 28.85 94 CYS D N 1
ATOM 6479 C CA . CYS D 1 94 ? 86.119 9.150 7.119 1.00 28.30 94 CYS D CA 1
ATOM 6480 C C . CYS D 1 94 ? 85.347 9.242 5.801 1.00 29.65 94 CYS D C 1
ATOM 6481 O O . CYS D 1 94 ? 85.377 10.274 5.117 1.00 27.69 94 CYS D O 1
ATOM 6484 N N . SER D 1 95 ? 84.664 8.154 5.437 1.00 27.46 95 SER D N 1
ATOM 6485 C CA . SER D 1 95 ? 83.991 8.092 4.145 1.00 31.01 95 SER D CA 1
ATOM 6486 C C . SER D 1 95 ? 82.933 9.183 3.997 1.00 33.15 95 SER D C 1
ATOM 6487 O O . SER D 1 95 ? 82.800 9.787 2.924 1.00 30.98 95 SER D O 1
ATOM 6490 N N . TRP D 1 96 ? 82.160 9.452 5.047 1.00 31.00 96 TRP D N 1
ATOM 6491 C CA . TRP D 1 96 ? 81.096 10.429 4.848 1.00 31.74 96 TRP D CA 1
ATOM 6492 C C . TRP D 1 96 ? 81.631 11.852 4.938 1.00 27.04 96 TRP D C 1
ATOM 6493 O O . TRP D 1 96 ? 81.057 12.756 4.324 1.00 31.63 96 TRP D O 1
ATOM 6504 N N . CYS D 1 97 ? 82.745 12.061 5.647 1.00 30.88 97 CYS D N 1
ATOM 6505 C CA . CYS D 1 97 ? 83.492 13.317 5.515 1.00 30.69 97 CYS D CA 1
ATOM 6506 C C . CYS D 1 97 ? 83.921 13.542 4.078 1.00 30.55 97 CYS D C 1
ATOM 6507 O O . CYS D 1 97 ? 83.739 14.627 3.514 1.00 31.82 97 CYS D O 1
ATOM 6510 N N . SER D 1 98 ? 84.530 12.520 3.481 1.00 31.92 98 SER D N 1
ATOM 6511 C CA . SER D 1 98 ? 84.939 12.616 2.089 1.00 33.02 98 SER D CA 1
ATOM 6512 C C . SER D 1 98 ? 83.746 12.939 1.190 1.00 31.99 98 SER D C 1
ATOM 6513 O O . SER D 1 98 ? 83.840 13.781 0.288 1.00 29.43 98 SER D O 1
ATOM 6516 N N . LYS D 1 99 ? 82.607 12.291 1.431 1.00 28.29 99 LYS D N 1
ATOM 6517 C CA . LYS D 1 99 ? 81.464 12.549 0.574 1.00 29.98 99 LYS D CA 1
ATOM 6518 C C . LYS D 1 99 ? 80.883 13.946 0.797 1.00 32.30 99 LYS D C 1
ATOM 6519 O O . LYS D 1 99 ? 80.244 14.482 -0.112 1.00 37.22 99 LYS D O 1
ATOM 6525 N N . MET D 1 100 ? 81.126 14.563 1.958 1.00 30.94 100 MET D N 1
ATOM 6526 C CA . MET D 1 100 ? 80.731 15.948 2.207 1.00 34.25 100 MET D CA 1
ATOM 6527 C C . MET D 1 100 ? 81.655 16.994 1.573 1.00 33.88 100 MET D C 1
ATOM 6528 O O . MET D 1 100 ? 81.256 18.159 1.483 1.00 34.50 100 MET D O 1
ATOM 6533 N N . ALA D 1 101 ? 82.850 16.622 1.120 1.00 34.41 101 ALA D N 1
ATOM 6534 C CA . ALA D 1 101 ? 83.809 17.613 0.633 1.00 35.83 101 ALA D CA 1
ATOM 6535 C C . ALA D 1 101 ? 83.242 18.550 -0.428 1.00 36.21 101 ALA D C 1
ATOM 6536 O O . ALA D 1 101 ? 83.515 19.758 -0.350 1.00 35.04 101 ALA D O 1
ATOM 6538 N N . PRO D 1 102 ? 82.463 18.091 -1.410 1.00 37.05 102 PRO D N 1
ATOM 6539 C CA . PRO D 1 102 ? 81.941 19.035 -2.416 1.00 37.62 102 PRO D CA 1
ATOM 6540 C C . PRO D 1 102 ? 80.987 20.068 -1.838 1.00 39.96 102 PRO D C 1
ATOM 6541 O O . PRO D 1 102 ? 80.967 21.217 -2.307 1.00 42.12 102 PRO D O 1
ATOM 6545 N N . VAL D 1 103 ? 80.185 19.691 -0.838 1.00 37.21 103 VAL D N 1
ATOM 6546 C CA . VAL D 1 103 ? 79.348 20.664 -0.132 1.00 39.57 103 VAL D CA 1
ATOM 6547 C C . VAL D 1 103 ? 80.202 21.748 0.518 1.00 38.28 103 VAL D C 1
ATOM 6548 O O . VAL D 1 103 ? 79.900 22.944 0.420 1.00 39.93 103 VAL D O 1
ATOM 6552 N N . VAL D 1 104 ? 81.259 21.340 1.224 1.00 35.13 104 VAL D N 1
ATOM 6553 C CA . VAL D 1 104 ? 82.141 22.302 1.876 1.00 35.12 104 VAL D CA 1
ATOM 6554 C C . VAL D 1 104 ? 82.821 23.182 0.839 1.00 37.17 104 VAL D C 1
ATOM 6555 O O . VAL D 1 104 ? 82.930 24.403 1.012 1.00 39.00 104 VAL D O 1
ATOM 6559 N N . GLU D 1 105 ? 83.281 22.585 -0.260 1.00 34.95 105 GLU D N 1
ATOM 6560 C CA . GLU D 1 105 ? 83.871 23.386 -1.325 1.00 41.35 105 GLU D CA 1
ATOM 6561 C C . GLU D 1 105 ? 82.871 24.410 -1.857 1.00 42.22 105 GLU D C 1
ATOM 6562 O O . GLU D 1 105 ? 83.227 25.573 -2.075 1.00 43.78 105 GLU D O 1
ATOM 6568 N N . ASN D 1 106 ? 81.608 24.013 -2.039 1.00 40.33 106 ASN D N 1
ATOM 6569 C CA . ASN D 1 106 ? 80.590 24.987 -2.430 1.00 43.55 106 ASN D CA 1
ATOM 6570 C C . ASN D 1 106 ? 80.456 26.103 -1.405 1.00 43.18 106 ASN D C 1
ATOM 6571 O O . ASN D 1 106 ? 80.356 27.280 -1.770 1.00 43.08 106 ASN D O 1
ATOM 6576 N N . LEU D 1 107 ? 80.430 25.758 -0.116 1.00 41.21 107 LEU D N 1
ATOM 6577 C CA . LEU D 1 107 ? 80.279 26.788 0.905 1.00 38.49 107 LEU D CA 1
ATOM 6578 C C . LEU D 1 107 ? 81.436 27.773 0.870 1.00 35.09 107 LEU D C 1
ATOM 6579 O O . LEU D 1 107 ? 81.231 28.986 0.960 1.00 39.13 107 LEU D O 1
ATOM 6584 N N . ILE D 1 108 ? 82.661 27.270 0.764 1.00 35.56 108 ILE D N 1
ATOM 6585 C CA . ILE D 1 108 ? 83.812 28.157 0.707 1.00 38.07 108 ILE D CA 1
ATOM 6586 C C . ILE D 1 108 ? 83.660 29.148 -0.442 1.00 43.20 108 ILE D C 1
ATOM 6587 O O . ILE D 1 108 ? 83.885 30.353 -0.280 1.00 44.50 108 ILE D O 1
ATOM 6592 N N . LYS D 1 109 ? 83.256 28.661 -1.616 1.00 39.65 109 LYS D N 1
ATOM 6593 C CA . LYS D 1 109 ? 83.113 29.563 -2.750 1.00 43.39 109 LYS D CA 1
ATOM 6594 C C . LYS D 1 109 ? 81.960 30.529 -2.554 1.00 41.11 109 LYS D C 1
ATOM 6595 O O . LYS D 1 109 ? 82.050 31.683 -2.981 1.00 40.13 109 LYS D O 1
ATOM 6601 N N . ALA D 1 110 ? 80.878 30.089 -1.909 1.00 41.55 110 ALA D N 1
ATOM 6602 C CA . ALA D 1 110 ? 79.733 30.967 -1.709 1.00 39.85 110 ALA D CA 1
ATOM 6603 C C . ALA D 1 110 ? 79.951 31.974 -0.578 1.00 42.47 110 ALA D C 1
ATOM 6604 O O . ALA D 1 110 ? 79.272 33.001 -0.548 1.00 44.03 110 ALA D O 1
ATOM 6606 N N . ASN D 1 111 ? 80.892 31.729 0.338 1.00 40.26 111 ASN D N 1
ATOM 6607 C CA . ASN D 1 111 ? 81.135 32.611 1.478 1.00 37.53 111 ASN D CA 1
ATOM 6608 C C . ASN D 1 111 ? 82.601 33.021 1.501 1.00 42.56 111 ASN D C 1
ATOM 6609 O O . ASN D 1 111 ? 83.337 32.694 2.446 1.00 39.86 111 ASN D O 1
ATOM 6614 N N . PRO D 1 112 ? 83.051 33.759 0.479 1.00 43.89 112 PRO D N 1
ATOM 6615 C CA . PRO D 1 112 ? 84.453 34.214 0.449 1.00 44.04 112 PRO D CA 1
ATOM 6616 C C . PRO D 1 112 ? 84.823 35.088 1.629 1.00 41.83 112 PRO D C 1
ATOM 6617 O O . PRO D 1 112 ? 86.011 35.218 1.945 1.00 38.13 112 PRO D O 1
ATOM 6621 N N . ASP D 1 113 ? 83.835 35.684 2.289 1.00 41.60 113 ASP D N 1
ATOM 6622 C CA . ASP D 1 113 ? 84.027 36.549 3.443 1.00 40.49 113 ASP D CA 1
ATOM 6623 C C . ASP D 1 113 ? 84.155 35.785 4.757 1.00 44.13 113 ASP D C 1
ATOM 6624 O O . ASP D 1 113 ? 84.418 36.410 5.791 1.00 44.05 113 ASP D O 1
ATOM 6629 N N . THR D 1 114 ? 83.986 34.464 4.747 1.00 40.95 114 THR D N 1
ATOM 6630 C CA . THR D 1 114 ? 83.908 33.667 5.960 1.00 36.73 114 THR D CA 1
ATOM 6631 C C . THR D 1 114 ? 85.145 32.788 6.112 1.00 35.13 114 THR D C 1
ATOM 6632 O O . THR D 1 114 ? 85.737 32.337 5.127 1.00 33.31 114 THR D O 1
ATOM 6636 N N . ARG D 1 115 ? 85.539 32.557 7.364 1.00 31.51 115 ARG D N 1
ATOM 6637 C CA . ARG D 1 115 ? 86.764 31.832 7.666 1.00 32.25 115 ARG D CA 1
ATOM 6638 C C . ARG D 1 115 ? 86.442 30.350 7.859 1.00 31.24 115 ARG D C 1
ATOM 6639 O O . ARG D 1 115 ? 85.568 29.991 8.658 1.00 28.52 115 ARG D O 1
ATOM 6647 N N . PHE D 1 116 ? 87.127 29.493 7.108 1.00 27.88 116 PHE D N 1
ATOM 6648 C CA . PHE D 1 116 ? 86.938 28.051 7.194 1.00 27.59 116 PHE D CA 1
ATOM 6649 C C . PHE D 1 116 ? 88.220 27.433 7.741 1.00 27.13 116 PHE D C 1
ATOM 6650 O O . PHE D 1 116 ? 89.291 27.570 7.133 1.00 26.85 116 PHE D O 1
ATOM 6658 N N . ILE D 1 117 ? 88.110 26.764 8.884 1.00 24.42 117 ILE D N 1
ATOM 6659 C CA . ILE D 1 117 ? 89.259 26.308 9.658 1.00 25.87 117 ILE D CA 1
ATOM 6660 C C . ILE D 1 117 ? 89.269 24.787 9.673 1.00 26.27 117 ILE D C 1
ATOM 6661 O O . ILE D 1 117 ? 88.239 24.157 9.947 1.00 24.79 117 ILE D O 1
ATOM 6666 N N . PHE D 1 118 ? 90.427 24.195 9.396 1.00 23.48 118 PHE D N 1
ATOM 6667 C CA . PHE D 1 118 ? 90.542 22.747 9.264 1.00 20.85 118 PHE D CA 1
ATOM 6668 C C . PHE D 1 118 ? 91.194 22.169 10.516 1.00 27.91 118 PHE D C 1
ATOM 6669 O O . PHE D 1 118 ? 92.328 22.541 10.864 1.00 25.95 118 PHE D O 1
ATOM 6677 N N . LYS D 1 119 ? 90.469 21.272 11.197 1.00 22.10 119 LYS D N 1
ATOM 6678 C CA . LYS D 1 119 ? 90.943 20.568 12.392 1.00 21.38 119 LYS D CA 1
ATOM 6679 C C . LYS D 1 119 ? 91.028 19.074 12.047 1.00 23.92 119 LYS D C 1
ATOM 6680 O O . LYS D 1 119 ? 90.038 18.344 12.157 1.00 22.32 119 LYS D O 1
ATOM 6686 N N . GLU D 1 120 ? 92.201 18.623 11.617 1.00 22.68 120 GLU D N 1
ATOM 6687 C CA . GLU D 1 120 ? 92.403 17.216 11.295 1.00 23.46 120 GLU D CA 1
ATOM 6688 C C . GLU D 1 120 ? 92.590 16.413 12.569 1.00 20.43 120 GLU D C 1
ATOM 6689 O O . GLU D 1 120 ? 93.274 16.851 13.491 1.00 21.16 120 GLU D O 1
ATOM 6695 N N . PHE D 1 121 ? 92.010 15.222 12.613 1.00 21.72 121 PHE D N 1
ATOM 6696 C CA . PHE D 1 121 ? 92.191 14.374 13.785 1.00 20.30 121 PHE D CA 1
ATOM 6697 C C . PHE D 1 121 ? 91.946 12.930 13.355 1.00 21.52 121 PHE D C 1
ATOM 6698 O O . PHE D 1 121 ? 91.394 12.684 12.273 1.00 20.42 121 PHE D O 1
ATOM 6706 N N . PRO D 1 122 ? 92.361 11.967 14.144 1.00 21.07 122 PRO D N 1
ATOM 6707 C CA . PRO D 1 122 ? 92.115 10.576 13.768 1.00 23.51 122 PRO D CA 1
ATOM 6708 C C . PRO D 1 122 ? 90.890 9.991 14.470 1.00 24.22 122 PRO D C 1
ATOM 6709 O O . PRO D 1 122 ? 90.730 10.152 15.678 1.00 23.01 122 PRO D O 1
ATOM 6713 N N . ILE D 1 123 ? 90.004 9.332 13.717 1.00 26.23 123 ILE D N 1
ATOM 6714 C CA . ILE D 1 123 ? 88.775 8.812 14.312 1.00 25.20 123 ILE D CA 1
ATOM 6715 C C . ILE D 1 123 ? 89.090 7.628 15.199 1.00 26.58 123 ILE D C 1
ATOM 6716 O O . ILE D 1 123 ? 88.453 7.435 16.238 1.00 28.95 123 ILE D O 1
ATOM 6721 N N . PHE D 1 124 ? 90.022 6.782 14.764 1.00 23.71 124 PHE D N 1
ATOM 6722 C CA . PHE D 1 124 ? 90.403 5.571 15.468 1.00 26.77 124 PHE D CA 1
ATOM 6723 C C . PHE D 1 124 ? 91.900 5.556 15.735 1.00 27.87 124 PHE D C 1
ATOM 6724 O O . PHE D 1 124 ? 92.702 6.125 14.978 1.00 25.77 124 PHE D O 1
ATOM 6732 N N . SER D 1 125 ? 92.248 4.861 16.818 1.00 25.00 125 SER D N 1
ATOM 6733 C CA . SER D 1 125 ? 93.632 4.652 17.214 1.00 26.59 125 SER D CA 1
ATOM 6734 C C . SER D 1 125 ? 94.529 4.261 16.031 1.00 26.30 125 SER D C 1
ATOM 6735 O O . SER D 1 125 ? 95.618 4.819 15.850 1.00 27.40 125 SER D O 1
ATOM 6738 N N . SER D 1 126 ? 94.096 3.304 15.207 1.00 27.09 126 SER D N 1
ATOM 6739 C CA . SER D 1 126 ? 94.997 2.813 14.161 1.00 27.61 126 SER D CA 1
ATOM 6740 C C . SER D 1 126 ? 95.312 3.866 13.101 1.00 28.35 126 SER D C 1
ATOM 6741 O O . SER D 1 126 ? 96.248 3.666 12.314 1.00 29.47 126 SER D O 1
ATOM 6744 N N . ARG D 1 127 ? 94.579 4.972 13.065 1.00 25.04 127 ARG D N 1
ATOM 6745 C CA . ARG D 1 127 ? 94.776 5.998 12.049 1.00 27.85 127 ARG D CA 1
ATOM 6746 C C . ARG D 1 127 ? 95.805 7.058 12.432 1.00 25.31 127 ARG D C 1
ATOM 6747 O O . ARG D 1 127 ? 96.114 7.916 11.599 1.00 24.41 127 ARG D O 1
ATOM 6755 N N . TRP D 1 128 ? 96.341 7.035 13.650 1.00 23.38 128 TRP D N 1
ATOM 6756 C CA . TRP D 1 128 ? 97.264 8.098 14.033 1.00 25.12 128 TRP D CA 1
ATOM 6757 C C . TRP D 1 128 ? 98.448 8.223 13.089 1.00 25.27 128 TRP D C 1
ATOM 6758 O O . TRP D 1 128 ? 98.854 9.361 12.802 1.00 26.61 128 TRP D O 1
ATOM 6769 N N . PRO D 1 129 ? 99.069 7.144 12.614 1.00 27.54 129 PRO D N 1
ATOM 6770 C CA . PRO D 1 129 ? 100.229 7.328 11.729 1.00 23.22 129 PRO D CA 1
ATOM 6771 C C . PRO D 1 129 ? 99.863 8.090 10.474 1.00 29.11 129 PRO D C 1
ATOM 6772 O O . PRO D 1 129 ? 100.502 9.101 10.158 1.00 27.51 129 PRO D O 1
ATOM 6776 N N . VAL D 1 130 ? 98.829 7.633 9.757 1.00 29.33 130 VAL D N 1
ATOM 6777 C CA . VAL D 1 130 ? 98.444 8.255 8.490 1.00 28.80 130 VAL D CA 1
ATOM 6778 C C . VAL D 1 130 ? 97.895 9.663 8.722 1.00 26.85 130 VAL D C 1
ATOM 6779 O O . VAL D 1 130 ? 98.254 10.611 8.011 1.00 29.74 130 VAL D O 1
ATOM 6783 N N . SER D 1 131 ? 97.015 9.825 9.716 1.00 25.59 131 SER D N 1
ATOM 6784 C CA . SER D 1 131 ? 96.494 11.155 10.016 1.00 26.69 131 SER D CA 1
ATOM 6785 C C . SER D 1 131 ? 97.626 12.104 10.401 1.00 27.40 131 SER D C 1
ATOM 6786 O O . SER D 1 131 ? 97.638 13.267 9.986 1.00 25.56 131 SER D O 1
ATOM 6789 N N . GLY D 1 132 ? 98.605 11.615 11.162 1.00 24.36 132 GLY D N 1
ATOM 6790 C CA . GLY D 1 132 ? 99.688 12.483 11.584 1.00 25.26 132 GLY D CA 1
ATOM 6791 C C . GLY D 1 132 ? 100.558 12.920 10.424 1.00 28.54 132 GLY D C 1
ATOM 6792 O O . GLY D 1 132 ? 100.916 14.095 10.314 1.00 29.83 132 GLY D O 1
ATOM 6793 N N . LEU D 1 133 ? 100.896 11.984 9.534 1.00 25.08 133 LEU D N 1
ATOM 6794 C CA . LEU D 1 133 ? 101.642 12.332 8.334 1.00 28.45 133 LEU D CA 1
ATOM 6795 C C . LEU D 1 133 ? 100.864 13.314 7.462 1.00 31.33 133 LEU D C 1
ATOM 6796 O O . LEU D 1 133 ? 101.406 14.335 7.017 1.00 27.83 133 LEU D O 1
ATOM 6801 N N . ALA D 1 134 ? 99.595 13.004 7.177 1.00 31.21 134 ALA D N 1
ATOM 6802 C CA . ALA D 1 134 ? 98.793 13.921 6.374 1.00 27.16 134 ALA D CA 1
ATOM 6803 C C . ALA D 1 134 ? 98.739 15.301 7.017 1.00 27.03 134 ALA D C 1
ATOM 6804 O O . ALA D 1 134 ? 98.800 16.318 6.318 1.00 28.13 134 ALA D O 1
ATOM 6806 N N . ALA D 1 135 ? 98.643 15.361 8.349 1.00 24.60 135 ALA D N 1
ATOM 6807 C CA . ALA D 1 135 ? 98.650 16.656 9.026 1.00 26.35 135 ALA D CA 1
ATOM 6808 C C . ALA D 1 135 ? 100.004 17.347 8.888 1.00 28.16 135 ALA D C 1
ATOM 6809 O O . ALA D 1 135 ? 100.063 18.566 8.692 1.00 29.33 135 ALA D O 1
ATOM 6811 N N . ARG D 1 136 ? 101.100 16.588 8.986 1.00 26.75 136 ARG D N 1
ATOM 6812 C CA . ARG D 1 136 ? 102.433 17.161 8.806 1.00 28.40 136 ARG D CA 1
ATOM 6813 C C . ARG D 1 136 ? 102.590 17.793 7.423 1.00 31.41 136 ARG D C 1
ATOM 6814 O O . ARG D 1 136 ? 103.082 18.926 7.292 1.00 27.54 136 ARG D O 1
ATOM 6822 N N . VAL D 1 137 ? 102.234 17.037 6.375 1.00 28.93 137 VAL D N 1
ATOM 6823 C CA . VAL D 1 137 ? 102.328 17.536 5.008 1.00 28.86 137 VAL D CA 1
ATOM 6824 C C . VAL D 1 137 ? 101.469 18.780 4.849 1.00 28.76 137 VAL D C 1
ATOM 6825 O O . VAL D 1 137 ? 101.926 19.816 4.351 1.00 27.20 137 VAL D O 1
ATOM 6829 N N . GLY D 1 138 ? 100.204 18.687 5.282 1.00 29.26 138 GLY D N 1
ATOM 6830 C CA . GLY D 1 138 ? 99.279 19.797 5.125 1.00 26.73 138 GLY D CA 1
ATOM 6831 C C . GLY D 1 138 ? 99.748 21.057 5.820 1.00 25.66 138 GLY D C 1
ATOM 6832 O O . GLY D 1 138 ? 99.634 22.156 5.276 1.00 29.33 138 GLY D O 1
ATOM 6833 N N . GLU D 1 139 ? 100.305 20.918 7.021 1.00 28.10 139 GLU D N 1
ATOM 6834 C CA . GLU D 1 139 ? 100.804 22.098 7.712 1.00 30.29 139 GLU D CA 1
ATOM 6835 C C . GLU D 1 139 ? 101.939 22.746 6.941 1.00 30.78 139 GLU D C 1
ATOM 6836 O O . GLU D 1 139 ? 102.022 23.976 6.866 1.00 32.92 139 GLU D O 1
ATOM 6842 N N . GLN D 1 140 ? 102.825 21.935 6.361 1.00 30.75 140 GLN D N 1
ATOM 6843 C CA . GLN D 1 140 ? 103.913 22.499 5.574 1.00 31.42 140 GLN D CA 1
ATOM 6844 C C . GLN D 1 140 ? 103.390 23.165 4.310 1.00 31.59 140 GLN D C 1
ATOM 6845 O O . GLN D 1 140 ? 103.853 24.250 3.941 1.00 33.16 140 GLN D O 1
ATOM 6851 N N . VAL D 1 141 ? 102.439 22.532 3.619 1.00 28.96 141 VAL D N 1
ATOM 6852 C CA . VAL D 1 141 ? 101.860 23.200 2.454 1.00 34.96 141 VAL D CA 1
ATOM 6853 C C . VAL D 1 141 ? 101.261 24.535 2.871 1.00 31.34 141 VAL D C 1
ATOM 6854 O O . VAL D 1 141 ? 101.484 25.561 2.223 1.00 31.43 141 VAL D O 1
ATOM 6858 N N . TRP D 1 142 ? 100.521 24.545 3.985 1.00 33.11 142 TRP D N 1
ATOM 6859 C CA . TRP D 1 142 ? 99.890 25.775 4.444 1.00 30.90 142 TRP D CA 1
ATOM 6860 C C . TRP D 1 142 ? 100.923 26.836 4.826 1.00 31.59 142 TRP D C 1
ATOM 6861 O O . TRP D 1 142 ? 100.786 28.002 4.447 1.00 34.58 142 TRP D O 1
ATOM 6872 N N . LEU D 1 143 ? 101.981 26.454 5.548 1.00 32.32 143 LEU D N 1
ATOM 6873 C CA . LEU D 1 143 ? 102.976 27.451 5.947 1.00 35.72 143 LEU D CA 1
ATOM 6874 C C . LEU D 1 143 ? 103.789 27.971 4.757 1.00 37.08 143 LEU D C 1
ATOM 6875 O O . LEU D 1 143 ? 104.083 29.170 4.681 1.00 36.90 143 LEU D O 1
ATOM 6880 N N . THR D 1 144 ? 104.185 27.094 3.828 1.00 34.81 144 THR D N 1
ATOM 6881 C CA . THR D 1 144 ? 105.068 27.548 2.754 1.00 37.83 144 THR D CA 1
ATOM 6882 C C . THR D 1 144 ? 104.303 28.180 1.593 1.00 37.81 144 THR D C 1
ATOM 6883 O O . THR D 1 144 ? 104.832 29.076 0.929 1.00 36.94 144 THR D O 1
ATOM 6887 N N . GLN D 1 145 ? 103.081 27.723 1.316 1.00 34.31 145 GLN D N 1
ATOM 6888 C CA . GLN D 1 145 ? 102.408 28.105 0.086 1.00 39.39 145 GLN D CA 1
ATOM 6889 C C . GLN D 1 145 ? 101.004 28.673 0.260 1.00 36.47 145 GLN D C 1
ATOM 6890 O O . GLN D 1 145 ? 100.449 29.174 -0.725 1.00 37.47 145 GLN D O 1
ATOM 6896 N N . GLY D 1 146 ? 100.418 28.612 1.454 1.00 32.80 146 GLY D N 1
ATOM 6897 C CA . GLY D 1 146 ? 99.227 29.368 1.783 1.00 32.86 146 GLY D CA 1
ATOM 6898 C C . GLY D 1 146 ? 97.975 28.509 1.858 1.00 32.75 146 GLY D C 1
ATOM 6899 O O . GLY D 1 146 ? 97.974 27.313 1.568 1.00 32.63 146 GLY D O 1
ATOM 6900 N N . GLY D 1 147 ? 96.888 29.167 2.253 1.00 35.05 147 GLY D N 1
ATOM 6901 C CA . GLY D 1 147 ? 95.648 28.449 2.493 1.00 33.11 147 GLY D CA 1
ATOM 6902 C C . GLY D 1 147 ? 95.058 27.850 1.233 1.00 35.52 147 GLY D C 1
ATOM 6903 O O . GLY D 1 147 ? 94.536 26.730 1.254 1.00 35.45 147 GLY D O 1
ATOM 6904 N N . ALA D 1 148 ? 95.119 28.586 0.123 1.00 31.37 148 ALA D N 1
ATOM 6905 C CA . ALA D 1 148 ? 94.594 28.070 -1.135 1.00 32.45 148 ALA D CA 1
ATOM 6906 C C . ALA D 1 148 ? 95.326 26.800 -1.544 1.00 34.44 148 ALA D C 1
ATOM 6907 O O . ALA D 1 148 ? 94.701 25.814 -1.954 1.00 31.93 148 ALA D O 1
ATOM 6909 N N . LYS D 1 149 ? 96.660 26.810 -1.444 1.00 34.93 149 LYS D N 1
ATOM 6910 C CA . LYS D 1 149 ? 97.435 25.608 -1.737 1.00 33.93 149 LYS D CA 1
ATOM 6911 C C . LYS D 1 149 ? 97.092 24.484 -0.769 1.00 32.77 149 LYS D C 1
ATOM 6912 O O . LYS D 1 149 ? 97.009 23.316 -1.172 1.00 31.42 149 LYS D O 1
ATOM 6918 N N . TYR D 1 150 ? 96.894 24.813 0.517 1.00 32.79 150 TYR D N 1
ATOM 6919 C CA . TYR D 1 150 ? 96.454 23.798 1.472 1.00 27.59 150 TYR D CA 1
ATOM 6920 C C . TYR D 1 150 ? 95.143 23.157 1.021 1.00 32.91 150 TYR D C 1
ATOM 6921 O O . TYR D 1 150 ? 94.977 21.933 1.102 1.00 32.06 150 TYR D O 1
ATOM 6930 N N . LEU D 1 151 ? 94.204 23.972 0.527 1.00 31.75 151 LEU D N 1
ATOM 6931 C CA . LEU D 1 151 ? 92.914 23.456 0.094 1.00 32.09 151 LEU D CA 1
ATOM 6932 C C . LEU D 1 151 ? 93.061 22.503 -1.094 1.00 31.59 151 LEU D C 1
ATOM 6933 O O . LEU D 1 151 ? 92.397 21.457 -1.139 1.00 32.09 151 LEU D O 1
ATOM 6938 N N . ASP D 1 152 ? 93.942 22.822 -2.047 1.00 30.48 152 ASP D N 1
ATOM 6939 C CA . ASP D 1 152 ? 94.213 21.880 -3.137 1.00 32.37 152 ASP D CA 1
ATOM 6940 C C . ASP D 1 152 ? 94.733 20.555 -2.612 1.00 33.67 152 ASP D C 1
ATOM 6941 O O . ASP D 1 152 ? 94.259 19.488 -3.016 1.00 35.31 152 ASP D O 1
ATOM 6946 N N . TRP D 1 153 ? 95.746 20.604 -1.745 1.00 31.26 153 TRP D N 1
ATOM 6947 C CA . TRP D 1 153 ? 96.269 19.387 -1.132 1.00 32.50 153 TRP D CA 1
ATOM 6948 C C . TRP D 1 153 ? 95.152 18.605 -0.457 1.00 31.59 153 TRP D C 1
ATOM 6949 O O . TRP D 1 153 ? 94.997 17.397 -0.667 1.00 33.20 153 TRP D O 1
ATOM 6960 N N . HIS D 1 154 ? 94.357 19.301 0.355 1.00 32.48 154 HIS D N 1
ATOM 6961 C CA . HIS D 1 154 ? 93.257 18.688 1.091 1.00 30.19 154 HIS D CA 1
ATOM 6962 C C . HIS D 1 154 ? 92.268 18.009 0.142 1.00 32.30 154 HIS D C 1
ATOM 6963 O O . HIS D 1 154 ? 91.969 16.818 0.293 1.00 31.48 154 HIS D O 1
ATOM 6970 N N . ASN D 1 155 ? 91.775 18.740 -0.868 1.00 31.51 155 ASN D N 1
ATOM 6971 C CA . ASN D 1 155 ? 90.859 18.125 -1.829 1.00 33.34 155 ASN D CA 1
ATOM 6972 C C . ASN D 1 155 ? 91.509 16.934 -2.524 1.00 37.72 155 ASN D C 1
ATOM 6973 O O . ASN D 1 155 ? 90.837 15.941 -2.827 1.00 40.23 155 ASN D O 1
ATOM 6978 N N . ALA D 1 156 ? 92.814 17.013 -2.783 1.00 34.32 156 ALA D N 1
ATOM 6979 C CA . ALA D 1 156 ? 93.481 15.939 -3.504 1.00 36.61 156 ALA D CA 1
ATOM 6980 C C . ALA D 1 156 ? 93.613 14.688 -2.643 1.00 37.30 156 ALA D C 1
ATOM 6981 O O . ALA D 1 156 ? 93.517 13.565 -3.151 1.00 40.98 156 ALA D O 1
ATOM 6983 N N . LEU D 1 157 ? 93.832 14.847 -1.338 1.00 36.86 157 LEU D N 1
ATOM 6984 C CA . LEU D 1 157 ? 93.935 13.664 -0.492 1.00 36.40 157 LEU D CA 1
ATOM 6985 C C . LEU D 1 157 ? 92.609 12.902 -0.465 1.00 37.33 157 LEU D C 1
ATOM 6986 O O . LEU D 1 157 ? 92.580 11.684 -0.665 1.00 38.38 157 LEU D O 1
ATOM 6991 N N . TYR D 1 158 ? 91.501 13.606 -0.215 1.00 35.51 158 TYR D N 1
ATOM 6992 C CA . TYR D 1 158 ? 90.166 13.062 -0.479 1.00 36.22 158 TYR D CA 1
ATOM 6993 C C . TYR D 1 158 ? 90.012 12.457 -1.864 1.00 40.60 158 TYR D C 1
ATOM 6994 O O . TYR D 1 158 ? 89.407 11.389 -2.008 1.00 43.39 158 TYR D O 1
ATOM 7003 N N . ALA D 1 159 ? 90.506 13.129 -2.901 1.00 41.59 159 ALA D N 1
ATOM 7004 C CA . ALA D 1 159 ? 90.227 12.651 -4.252 1.00 39.25 159 ALA D CA 1
ATOM 7005 C C . ALA D 1 159 ? 90.760 11.237 -4.477 1.00 45.37 159 ALA D C 1
ATOM 7006 O O . ALA D 1 159 ? 90.254 10.515 -5.352 1.00 44.88 159 ALA D O 1
ATOM 7008 N N . THR D 1 160 ? 91.783 10.821 -3.720 1.00 42.10 160 THR D N 1
ATOM 7009 C CA . THR D 1 160 ? 92.244 9.441 -3.846 1.00 47.08 160 THR D CA 1
ATOM 7010 C C . THR D 1 160 ? 91.103 8.455 -3.613 1.00 52.66 160 THR D C 1
ATOM 7011 O O . THR D 1 160 ? 91.183 7.309 -4.078 1.00 52.49 160 THR D O 1
ATOM 7015 N N . GLY D 1 161 ? 90.033 8.884 -2.929 1.00 48.78 161 GLY D N 1
ATOM 7016 C CA . GLY D 1 161 ? 88.918 8.004 -2.649 1.00 45.03 161 GLY D CA 1
ATOM 7017 C C . GLY D 1 161 ? 89.269 6.882 -1.704 1.00 51.41 161 GLY D C 1
ATOM 7018 O O . GLY D 1 161 ? 88.608 5.840 -1.708 1.00 58.07 161 GLY D O 1
ATOM 7019 N N . LYS D 1 162 ? 90.308 7.062 -0.901 1.00 46.43 162 LYS D N 1
ATOM 7020 C CA . LYS D 1 162 ? 90.796 6.036 0.013 1.00 52.16 162 LYS D CA 1
ATOM 7021 C C . LYS D 1 162 ? 90.328 6.361 1.433 1.00 48.11 162 LYS D C 1
ATOM 7022 O O . LYS D 1 162 ? 90.792 7.328 2.051 1.00 40.61 162 LYS D O 1
ATOM 7028 N N . VAL D 1 163 ? 89.402 5.546 1.943 1.00 47.75 163 VAL D N 1
ATOM 7029 C CA . VAL D 1 163 ? 88.788 5.762 3.248 1.00 46.24 163 VAL D CA 1
ATOM 7030 C C . VAL D 1 163 ? 88.708 4.438 3.998 1.00 45.10 163 VAL D C 1
ATOM 7031 O O . VAL D 1 163 ? 88.983 3.361 3.454 1.00 47.50 163 VAL D O 1
ATOM 7035 N N . GLU D 1 164 ? 88.330 4.552 5.272 1.00 40.15 164 GLU D N 1
ATOM 7036 C CA . GLU D 1 164 ? 88.018 3.431 6.161 1.00 44.92 164 GLU D CA 1
ATOM 7037 C C . GLU D 1 164 ? 89.119 2.366 6.152 1.00 46.52 164 GLU D C 1
ATOM 7038 O O . GLU D 1 164 ? 88.861 1.162 6.068 1.00 49.57 164 GLU D O 1
ATOM 7044 N N . GLY D 1 165 ? 90.368 2.832 6.268 1.00 43.42 165 GLY D N 1
ATOM 7045 C CA . GLY D 1 165 ? 91.534 1.980 6.350 1.00 41.16 165 GLY D CA 1
ATOM 7046 C C . GLY D 1 165 ? 92.421 2.004 5.120 1.00 45.64 165 GLY D C 1
ATOM 7047 O O . GLY D 1 165 ? 93.589 1.608 5.217 1.00 46.82 165 GLY D O 1
ATOM 7048 N N . ALA D 1 166 ? 91.910 2.489 3.976 1.00 46.91 166 ALA D N 1
ATOM 7049 C CA . ALA D 1 166 ? 92.553 2.302 2.681 1.00 45.60 166 ALA D CA 1
ATOM 7050 C C . ALA D 1 166 ? 93.698 3.282 2.417 1.00 48.35 166 ALA D C 1
ATOM 7051 O O . ALA D 1 166 ? 94.527 3.021 1.529 1.00 46.80 166 ALA D O 1
ATOM 7053 N N . LEU D 1 167 ? 93.771 4.389 3.152 1.00 41.58 167 LEU D N 1
ATOM 7054 C CA . LEU D 1 167 ? 94.826 5.376 2.954 1.00 40.58 167 LEU D CA 1
ATOM 7055 C C . LEU D 1 167 ? 96.063 4.972 3.749 1.00 38.26 167 LEU D C 1
ATOM 7056 O O . LEU D 1 167 ? 95.984 4.773 4.967 1.00 36.93 167 LEU D O 1
ATOM 7061 N N . THR D 1 168 ? 97.198 4.854 3.070 1.00 36.12 168 THR D N 1
ATOM 7062 C CA . THR D 1 168 ? 98.447 4.488 3.723 1.00 43.28 168 THR D CA 1
ATOM 7063 C C . THR D 1 168 ? 99.412 5.664 3.737 1.00 39.11 168 THR D C 1
ATOM 7064 O O . THR D 1 168 ? 99.253 6.641 2.998 1.00 36.90 168 THR D O 1
ATOM 7068 N N . GLU D 1 169 ? 100.432 5.538 4.590 1.00 37.39 169 GLU D N 1
ATOM 7069 C CA . GLU D 1 169 ? 101.503 6.525 4.616 1.00 38.48 169 GLU D CA 1
ATOM 7070 C C . GLU D 1 169 ? 102.154 6.632 3.255 1.00 40.31 169 GLU D C 1
ATOM 7071 O O . GLU D 1 169 ? 102.524 7.728 2.822 1.00 38.59 169 GLU D O 1
ATOM 7077 N N . HIS D 1 170 ? 102.272 5.504 2.545 1.00 45.45 170 HIS D N 1
ATOM 7078 C CA . HIS D 1 170 ? 102.848 5.555 1.207 1.00 42.51 170 HIS D CA 1
ATOM 7079 C C . HIS D 1 170 ? 101.970 6.364 0.258 1.00 42.46 170 HIS D C 1
ATOM 7080 O O . HIS D 1 170 ? 102.485 7.090 -0.602 1.00 42.48 170 HIS D O 1
ATOM 7087 N N . ASP D 1 171 ? 100.645 6.249 0.389 1.00 39.35 171 ASP D N 1
ATOM 7088 C CA . ASP D 1 171 ? 99.762 7.075 -0.430 1.00 39.26 171 ASP D CA 1
ATOM 7089 C C . ASP D 1 171 ? 99.996 8.554 -0.157 1.00 36.88 171 ASP D C 1
ATOM 7090 O O . ASP D 1 171 ? 100.067 9.361 -1.087 1.00 41.72 171 ASP D O 1
ATOM 7095 N N . VAL D 1 172 ? 100.127 8.926 1.114 1.00 36.48 172 VAL D N 1
ATOM 7096 C CA . VAL D 1 172 ? 100.281 10.333 1.456 1.00 32.17 172 VAL D CA 1
ATOM 7097 C C . VAL D 1 172 ? 101.605 10.874 0.923 1.00 38.89 172 VAL D C 1
ATOM 7098 O O . VAL D 1 172 ? 101.648 11.961 0.331 1.00 33.91 172 VAL D O 1
ATOM 7102 N N . TYR D 1 173 ? 102.702 10.121 1.103 1.00 36.97 173 TYR D N 1
ATOM 7103 C CA . TYR D 1 173 ? 103.998 10.558 0.592 1.00 37.07 173 TYR D CA 1
ATOM 7104 C C . TYR D 1 173 ? 103.961 10.740 -0.918 1.00 38.58 173 TYR D C 1
ATOM 7105 O O . TYR D 1 173 ? 104.530 11.700 -1.445 1.00 38.81 173 TYR D O 1
ATOM 7114 N N . THR D 1 174 ? 103.298 9.820 -1.629 1.00 39.72 174 THR D N 1
ATOM 7115 C CA . THR D 1 174 ? 103.294 9.841 -3.089 1.00 39.83 174 THR D CA 1
ATOM 7116 C C . THR D 1 174 ? 102.540 11.053 -3.630 1.00 39.96 174 THR D C 1
ATOM 7117 O O . THR D 1 174 ? 102.940 11.645 -4.639 1.00 42.21 174 THR D O 1
ATOM 7121 N N . LEU D 1 175 ? 101.442 11.432 -2.985 1.00 39.42 175 LEU D N 1
ATOM 7122 C CA . LEU D 1 175 ? 100.772 12.663 -3.368 1.00 37.78 175 LEU D CA 1
ATOM 7123 C C . LEU D 1 175 ? 101.540 13.884 -2.888 1.00 40.17 175 LEU D C 1
ATOM 7124 O O . LEU D 1 175 ? 101.549 14.914 -3.570 1.00 37.56 175 LEU D O 1
ATOM 7129 N N . ALA D 1 176 ? 102.184 13.793 -1.719 1.00 38.40 176 ALA D N 1
ATOM 7130 C CA . ALA D 1 176 ? 102.890 14.942 -1.164 1.00 37.88 176 ALA D CA 1
ATOM 7131 C C . ALA D 1 176 ? 104.043 15.384 -2.051 1.00 39.18 176 ALA D C 1
ATOM 7132 O O . ALA D 1 176 ? 104.434 16.554 -1.998 1.00 37.77 176 ALA D O 1
ATOM 7134 N N . GLN D 1 177 ? 104.582 14.488 -2.876 1.00 37.90 177 GLN D N 1
ATOM 7135 C CA . GLN D 1 177 ? 105.655 14.878 -3.780 1.00 43.12 177 GLN D CA 1
ATOM 7136 C C . GLN D 1 177 ? 105.205 15.929 -4.780 1.00 44.85 177 GLN D C 1
ATOM 7137 O O . GLN D 1 177 ? 106.048 16.612 -5.364 1.00 44.10 177 GLN D O 1
ATOM 7143 N N . HIS D 1 178 ? 103.903 16.067 -5.005 1.00 43.83 178 HIS D N 1
ATOM 7144 C CA . HIS D 1 178 ? 103.414 17.084 -5.922 1.00 43.13 178 HIS D CA 1
ATOM 7145 C C . HIS D 1 178 ? 103.123 18.409 -5.235 1.00 43.86 178 HIS D C 1
ATOM 7146 O O . HIS D 1 178 ? 102.692 19.354 -5.905 1.00 44.81 178 HIS D O 1
ATOM 7153 N N . TYR D 1 179 ? 103.384 18.515 -3.929 1.00 40.58 179 TYR D N 1
ATOM 7154 C CA . TYR D 1 179 ? 103.061 19.723 -3.185 1.00 40.96 179 TYR D CA 1
ATOM 7155 C C . TYR D 1 179 ? 104.220 20.278 -2.386 1.00 40.46 179 TYR D C 1
ATOM 7156 O O . TYR D 1 179 ? 104.121 21.412 -1.909 1.00 41.90 179 TYR D O 1
ATOM 7165 N N . LEU D 1 180 ? 105.305 19.529 -2.228 1.00 41.07 180 LEU D N 1
ATOM 7166 C CA . LEU D 1 180 ? 106.454 19.963 -1.459 1.00 35.88 180 LEU D CA 1
ATOM 7167 C C . LEU D 1 180 ? 107.699 19.545 -2.215 1.00 40.06 180 LEU D C 1
ATOM 7168 O O . LEU D 1 180 ? 107.718 18.508 -2.884 1.00 40.79 180 LEU D O 1
ATOM 7173 N N . THR D 1 181 ? 108.736 20.366 -2.112 1.00 39.28 181 THR D N 1
ATOM 7174 C CA . THR D 1 181 ? 110.011 20.005 -2.684 1.00 41.53 181 THR D CA 1
ATOM 7175 C C . THR D 1 181 ? 110.557 18.737 -2.022 1.00 42.52 181 THR D C 1
ATOM 7176 O O . THR D 1 181 ? 110.141 18.361 -0.923 1.00 39.56 181 THR D O 1
ATOM 7180 N N . PRO D 1 182 ? 111.502 18.064 -2.676 1.00 42.73 182 PRO D N 1
ATOM 7181 C CA . PRO D 1 182 ? 112.206 16.958 -1.999 1.00 43.04 182 PRO D CA 1
ATOM 7182 C C . PRO D 1 182 ? 112.800 17.351 -0.651 1.00 40.59 182 PRO D C 1
ATOM 7183 O O . PRO D 1 182 ? 112.726 16.570 0.309 1.00 41.95 182 PRO D O 1
ATOM 7187 N N . THR D 1 183 ? 113.364 18.556 -0.547 1.00 39.82 183 THR D N 1
ATOM 7188 C CA . THR D 1 183 ? 113.888 19.033 0.729 1.00 41.22 183 THR D CA 1
ATOM 7189 C C . THR D 1 183 ? 112.781 19.174 1.761 1.00 42.44 183 THR D C 1
ATOM 7190 O O . THR D 1 183 ? 112.901 18.669 2.881 1.00 42.77 183 THR D O 1
ATOM 7194 N N . GLN D 1 184 ? 111.702 19.883 1.408 1.00 40.56 184 GLN D N 1
ATOM 7195 C CA . GLN D 1 184 ? 110.612 20.099 2.358 1.00 38.46 184 GLN D CA 1
ATOM 7196 C C . GLN D 1 184 ? 110.000 18.777 2.792 1.00 37.33 184 GLN D C 1
ATOM 7197 O O . GLN D 1 184 ? 109.711 18.571 3.978 1.00 37.06 184 GLN D O 1
ATOM 7203 N N . LEU D 1 185 ? 109.821 17.857 1.848 1.00 37.76 185 LEU D N 1
ATOM 7204 C CA . LEU D 1 185 ? 109.234 16.567 2.176 1.00 36.34 185 LEU D CA 1
ATOM 7205 C C . LEU D 1 185 ? 110.186 15.717 3.021 1.00 36.92 185 LEU D C 1
ATOM 7206 O O . LEU D 1 185 ? 109.730 14.955 3.879 1.00 34.80 185 LEU D O 1
ATOM 7211 N N . ALA D 1 186 ? 111.505 15.853 2.823 1.00 37.37 186 ALA D N 1
ATOM 7212 C CA . ALA D 1 186 ? 112.453 15.068 3.617 1.00 37.38 186 ALA D CA 1
ATOM 7213 C C . ALA D 1 186 ? 112.399 15.454 5.096 1.00 39.65 186 ALA D C 1
ATOM 7214 O O . ALA D 1 186 ? 112.506 14.592 5.979 1.00 40.27 186 ALA D O 1
ATOM 7216 N N . ALA D 1 187 ? 112.216 16.740 5.393 1.00 37.05 187 ALA D N 1
ATOM 7217 C CA . ALA D 1 187 ? 112.127 17.133 6.791 1.00 34.40 187 ALA D CA 1
ATOM 7218 C C . ALA D 1 187 ? 110.865 16.560 7.440 1.00 37.11 187 ALA D C 1
ATOM 7219 O O . ALA D 1 187 ? 110.895 16.133 8.604 1.00 37.81 187 ALA D O 1
ATOM 7221 N N . VAL D 1 188 ? 109.758 16.521 6.693 1.00 31.40 188 VAL D N 1
ATOM 7222 C CA . VAL D 1 188 ? 108.535 15.890 7.183 1.00 33.87 188 VAL D CA 1
ATOM 7223 C C . VAL D 1 188 ? 108.785 14.414 7.482 1.00 35.67 188 VAL D C 1
ATOM 7224 O O . VAL D 1 188 ? 108.454 13.910 8.562 1.00 31.63 188 VAL D O 1
ATOM 7228 N N . LYS D 1 189 ? 109.416 13.713 6.540 1.00 37.87 189 LYS D N 1
ATOM 7229 C CA . LYS D 1 189 ? 109.637 12.274 6.663 1.00 35.05 189 LYS D CA 1
ATOM 7230 C C . LYS D 1 189 ? 110.592 11.959 7.816 1.00 36.07 189 LYS D C 1
ATOM 7231 O O . LYS D 1 189 ? 110.413 10.970 8.541 1.00 37.49 189 LYS D O 1
ATOM 7237 N N . GLU D 1 190 ? 111.605 12.803 8.002 1.00 38.24 190 GLU D N 1
ATOM 7238 C CA . GLU D 1 190 ? 112.516 12.702 9.140 1.00 36.25 190 GLU D CA 1
ATOM 7239 C C . GLU D 1 190 ? 111.747 12.860 10.458 1.00 37.69 190 GLU D C 1
ATOM 7240 O O . GLU D 1 190 ? 111.913 12.070 11.397 1.00 36.95 190 GLU D O 1
ATOM 7246 N N . ALA D 1 191 ? 110.881 13.878 10.539 1.00 31.55 191 ALA D N 1
ATOM 7247 C CA . ALA D 1 191 ? 110.108 14.104 11.758 1.00 31.32 191 ALA D CA 1
ATOM 7248 C C . ALA D 1 191 ? 109.148 12.947 12.042 1.00 31.18 191 ALA D C 1
ATOM 7249 O O . ALA D 1 191 ? 109.011 12.507 13.191 1.00 28.01 191 ALA D O 1
ATOM 7251 N N . GLN D 1 192 ? 108.476 12.438 11.012 1.00 31.52 192 GLN D N 1
ATOM 7252 C CA . GLN D 1 192 ? 107.564 11.317 11.222 1.00 31.15 192 GLN D CA 1
ATOM 7253 C C . GLN D 1 192 ? 108.318 10.064 11.668 1.00 33.84 192 GLN D C 1
ATOM 7254 O O . GLN D 1 192 ? 107.850 9.342 12.553 1.00 29.05 192 GLN D O 1
ATOM 7260 N N . SER D 1 193 ? 109.502 9.804 11.092 1.00 35.08 193 SER D N 1
ATOM 7261 C CA . SER D 1 193 ? 110.250 8.589 11.432 1.00 33.50 193 SER D CA 1
ATOM 7262 C C . SER D 1 193 ? 110.775 8.612 12.859 1.00 32.35 193 SER D C 1
ATOM 7263 O O . SER D 1 193 ? 110.962 7.548 13.458 1.00 33.79 193 SER D O 1
ATOM 7266 N N . SER D 1 194 ? 111.028 9.802 13.411 1.00 31.29 194 SER D N 1
ATOM 7267 C CA . SER D 1 194 ? 111.490 9.935 14.791 1.00 33.07 194 SER D CA 1
ATOM 7268 C C . SER D 1 194 ? 110.507 9.364 15.811 1.00 32.81 194 SER D C 1
ATOM 7269 O O . SER D 1 194 ? 110.900 9.154 16.966 1.00 36.19 194 SER D O 1
ATOM 7272 N N . GLY D 1 195 ? 109.255 9.097 15.425 1.00 29.23 195 GLY D N 1
ATOM 7273 C CA . GLY D 1 195 ? 108.274 8.617 16.369 1.00 29.05 195 GLY D CA 1
ATOM 7274 C C . GLY D 1 195 ? 107.458 9.707 17.033 1.00 30.52 195 GLY D C 1
ATOM 7275 O O . GLY D 1 195 ? 106.432 9.405 17.647 1.00 30.98 195 GLY D O 1
ATOM 7276 N N . ALA D 1 196 ? 107.865 10.966 16.921 1.00 30.02 196 ALA D N 1
ATOM 7277 C CA . ALA D 1 196 ? 107.107 12.032 17.544 1.00 26.61 196 ALA D CA 1
ATOM 7278 C C . ALA D 1 196 ? 105.807 12.239 16.780 1.00 26.70 196 ALA D C 1
ATOM 7279 O O . ALA D 1 196 ? 105.750 12.063 15.558 1.00 25.77 196 ALA D O 1
ATOM 7281 N N . VAL D 1 197 ? 104.753 12.566 17.511 1.00 24.88 197 VAL D N 1
ATOM 7282 C CA . VAL D 1 197 ? 103.433 12.765 16.923 1.00 26.15 197 VAL D CA 1
ATOM 7283 C C . VAL D 1 197 ? 103.258 14.245 16.646 1.00 24.61 197 VAL D C 1
ATOM 7284 O O . VAL D 1 197 ? 103.480 15.078 17.528 1.00 24.92 197 VAL D O 1
ATOM 7288 N N . HIS D 1 198 ? 102.866 14.569 15.425 1.00 25.36 198 HIS D N 1
ATOM 7289 C CA . HIS D 1 198 ? 102.745 15.957 15.018 1.00 24.41 198 HIS D CA 1
ATOM 7290 C C . HIS D 1 198 ? 101.967 16.768 16.048 1.00 25.03 198 HIS D C 1
ATOM 7291 O O . HIS D 1 198 ? 100.874 16.378 16.474 1.00 24.78 198 HIS D O 1
ATOM 7298 N N . ASP D 1 199 ? 102.527 17.914 16.431 1.00 23.84 199 ASP D N 1
ATOM 7299 C CA . ASP D 1 199 ? 101.931 18.685 17.518 1.00 24.50 199 ASP D CA 1
ATOM 7300 C C . ASP D 1 199 ? 100.489 19.102 17.209 1.00 27.93 199 ASP D C 1
ATOM 7301 O O . ASP D 1 199 ? 99.619 19.056 18.091 1.00 28.25 199 ASP D O 1
ATOM 7306 N N . ALA D 1 200 ? 100.207 19.495 15.962 1.00 27.77 200 ALA D N 1
ATOM 7307 C CA . ALA D 1 200 ? 98.842 19.865 15.591 1.00 27.26 200 ALA D CA 1
ATOM 7308 C C . ALA D 1 200 ? 97.866 18.720 15.803 1.00 25.81 200 ALA D C 1
ATOM 7309 O O . ALA D 1 200 ? 96.703 18.961 16.144 1.00 25.96 200 ALA D O 1
ATOM 7311 N N . LEU D 1 201 ? 98.304 17.474 15.589 1.00 22.82 201 LEU D N 1
ATOM 7312 C CA . LEU D 1 201 ? 97.414 16.344 15.840 1.00 22.49 201 LEU D CA 1
ATOM 7313 C C . LEU D 1 201 ? 97.138 16.182 17.328 1.00 27.21 201 LEU D C 1
ATOM 7314 O O . LEU D 1 201 ? 95.985 15.972 17.738 1.00 25.27 201 LEU D O 1
ATOM 7319 N N . LEU D 1 202 ? 98.186 16.263 18.151 1.00 22.27 202 LEU D N 1
ATOM 7320 C CA . LEU D 1 202 ? 97.979 16.256 19.596 1.00 27.72 202 LEU D CA 1
ATOM 7321 C C . LEU D 1 202 ? 97.007 17.358 20.017 1.00 20.73 202 LEU D C 1
ATOM 7322 O O . LEU D 1 202 ? 96.096 17.120 20.817 1.00 18.00 202 LEU D O 1
ATOM 7327 N N . THR D 1 203 ? 97.181 18.565 19.473 1.00 20.80 203 THR D N 1
ATOM 7328 C CA . THR D 1 203 ? 96.363 19.698 19.880 1.00 22.62 203 THR D CA 1
ATOM 7329 C C . THR D 1 203 ? 94.932 19.527 19.402 1.00 24.32 203 THR D C 1
ATOM 7330 O O . THR D 1 203 ? 93.982 19.761 20.164 1.00 20.73 203 THR D O 1
ATOM 7334 N N . ASN D 1 204 ? 94.760 19.069 18.159 1.00 22.74 204 ASN D N 1
ATOM 7335 C CA . ASN D 1 204 ? 93.417 18.872 17.640 1.00 20.85 204 ASN D CA 1
ATOM 7336 C C . ASN D 1 204 ? 92.687 17.771 18.401 1.00 22.00 204 ASN D C 1
ATOM 7337 O O . ASN D 1 204 ? 91.497 17.916 18.708 1.00 21.53 204 ASN D O 1
ATOM 7342 N N . GLN D 1 205 ? 93.373 16.654 18.708 1.00 22.72 205 GLN D N 1
ATOM 7343 C CA . GLN D 1 205 ? 92.694 15.579 19.431 1.00 21.23 205 GLN D CA 1
ATOM 7344 C C . GLN D 1 205 ? 92.307 16.028 20.835 1.00 21.08 205 GLN D C 1
ATOM 7345 O O . GLN D 1 205 ? 91.245 15.649 21.333 1.00 21.52 205 GLN D O 1
ATOM 7351 N N . ALA D 1 206 ? 93.152 16.843 21.483 1.00 18.54 206 ALA D N 1
ATOM 7352 C CA . ALA D 1 206 ? 92.808 17.353 22.810 1.00 22.95 206 ALA D CA 1
ATOM 7353 C C . ALA D 1 206 ? 91.604 18.286 22.741 1.00 23.05 206 ALA D C 1
ATOM 7354 O O . ALA D 1 206 ? 90.680 18.184 23.566 1.00 21.86 206 ALA D O 1
ATOM 7356 N N . LEU D 1 207 ? 91.592 19.174 21.743 1.00 19.25 207 LEU D N 1
ATOM 7357 C CA . LEU D 1 207 ? 90.458 20.065 21.537 1.00 23.58 207 LEU D CA 1
ATOM 7358 C C . LEU D 1 207 ? 89.199 19.275 21.212 1.00 21.43 207 LEU D C 1
ATOM 7359 O O . LEU D 1 207 ? 88.132 19.531 21.780 1.00 20.94 207 LEU D O 1
ATOM 7364 N N . ALA D 1 208 ? 89.307 18.299 20.307 1.00 21.23 208 ALA D N 1
ATOM 7365 C CA . ALA D 1 208 ? 88.144 17.486 19.975 1.00 20.20 208 ALA D CA 1
ATOM 7366 C C . ALA D 1 208 ? 87.573 16.835 21.223 1.00 22.12 208 ALA D C 1
ATOM 7367 O O . ALA D 1 208 ? 86.346 16.802 21.409 1.00 19.13 208 ALA D O 1
ATOM 7369 N N . GLN D 1 209 ? 88.449 16.328 22.105 1.00 21.32 209 GLN D N 1
ATOM 7370 C CA . GLN D 1 209 ? 87.960 15.714 23.339 1.00 23.12 209 GLN D CA 1
ATOM 7371 C C . GLN D 1 209 ? 87.349 16.749 24.275 1.00 23.37 209 GLN D C 1
ATOM 7372 O O . GLN D 1 209 ? 86.343 16.465 24.939 1.00 24.38 209 GLN D O 1
ATOM 7378 N N . HIS D 1 210 ? 87.945 17.948 24.357 1.00 19.55 210 HIS D N 1
ATOM 7379 C CA . HIS D 1 210 ? 87.342 18.992 25.178 1.00 22.03 210 HIS D CA 1
ATOM 7380 C C . HIS D 1 210 ? 85.983 19.400 24.629 1.00 23.28 210 HIS D C 1
ATOM 7381 O O . HIS D 1 210 ? 85.083 19.754 25.395 1.00 23.25 210 HIS D O 1
ATOM 7388 N N . MET D 1 211 ? 85.812 19.332 23.311 1.00 23.23 211 MET D N 1
ATOM 7389 C CA . MET D 1 211 ? 84.551 19.660 22.663 1.00 20.04 211 MET D CA 1
ATOM 7390 C C . MET D 1 211 ? 83.566 18.506 22.695 1.00 23.41 211 MET D C 1
ATOM 7391 O O . MET D 1 211 ? 82.488 18.631 22.115 1.00 21.99 211 MET D O 1
ATOM 7396 N N . ASP D 1 212 ? 83.910 17.390 23.350 1.00 21.03 212 ASP D N 1
ATOM 7397 C CA . ASP D 1 212 ? 83.120 16.161 23.272 1.00 20.77 212 ASP D CA 1
ATOM 7398 C C . ASP D 1 212 ? 82.832 15.751 21.817 1.00 23.05 212 ASP D C 1
ATOM 7399 O O . ASP D 1 212 ? 81.704 15.393 21.450 1.00 19.78 212 ASP D O 1
ATOM 7404 N N . PHE D 1 213 ? 83.885 15.793 20.985 1.00 22.17 213 PHE D N 1
ATOM 7405 C CA . PHE D 1 213 ? 83.871 15.314 19.606 1.00 21.47 213 PHE D CA 1
ATOM 7406 C C . PHE D 1 213 ? 84.794 14.115 19.390 1.00 19.83 213 PHE D C 1
ATOM 7407 O O . PHE D 1 213 ? 85.151 13.835 18.245 1.00 20.61 213 PHE D O 1
ATOM 7415 N N . SER D 1 214 ? 85.266 13.453 20.436 1.00 19.97 214 SER D N 1
ATOM 7416 C CA . SER D 1 214 ? 86.252 12.401 20.202 1.00 23.49 214 SER D CA 1
ATOM 7417 C C . SER D 1 214 ? 85.707 11.365 19.230 1.00 24.37 214 SER D C 1
ATOM 7418 O O . SER D 1 214 ? 84.608 10.846 19.421 1.00 21.83 214 SER D O 1
ATOM 7421 N N . GLY D 1 215 ? 86.485 11.064 18.189 1.00 25.05 215 GLY D N 1
ATOM 7422 C CA . GLY D 1 215 ? 86.066 10.128 17.162 1.00 24.50 215 GLY D CA 1
ATOM 7423 C C . GLY D 1 215 ? 84.878 10.559 16.322 1.00 26.80 215 GLY D C 1
ATOM 7424 O O . GLY D 1 215 ? 84.284 9.721 15.645 1.00 25.40 215 GLY D O 1
ATOM 7425 N N . THR D 1 216 ? 84.544 11.849 16.309 1.00 24.00 216 THR D N 1
ATOM 7426 C CA . THR D 1 216 ? 83.247 12.333 15.834 1.00 24.24 216 THR D CA 1
ATOM 7427 C C . THR D 1 216 ? 83.391 13.591 14.984 1.00 22.66 216 THR D C 1
ATOM 7428 O O . THR D 1 216 ? 83.531 14.697 15.531 1.00 24.64 216 THR D O 1
ATOM 7432 N N . PRO D 1 217 ? 83.322 13.478 13.660 1.00 23.56 217 PRO D N 1
ATOM 7433 C CA . PRO D 1 217 ? 83.398 14.682 12.814 1.00 22.82 217 PRO D CA 1
ATOM 7434 C C . PRO D 1 217 ? 82.265 15.656 13.120 1.00 22.47 217 PRO D C 1
ATOM 7435 O O . PRO D 1 217 ? 81.143 15.259 13.437 1.00 21.25 217 PRO D O 1
ATOM 7439 N N . ALA D 1 218 A 82.562 16.949 13.000 1.00 22.91 218 ALA D N 1
ATOM 7440 C CA . ALA D 1 218 A 81.624 17.972 13.438 1.00 22.23 218 ALA D CA 1
ATOM 7441 C C . ALA D 1 218 A 82.018 19.309 12.835 1.00 22.58 218 ALA D C 1
ATOM 7442 O O . ALA D 1 218 A 83.169 19.522 12.446 1.00 21.77 218 ALA D O 1
ATOM 7444 N N . PHE D 1 219 ? 81.034 20.205 12.778 1.00 23.61 219 PHE D N 1
ATOM 7445 C CA . PHE D 1 219 ? 81.199 21.595 12.372 1.00 22.65 219 PHE D CA 1
ATOM 7446 C C . PHE D 1 219 ? 80.838 22.478 13.555 1.00 23.85 219 PHE D C 1
ATOM 7447 O O . PHE D 1 219 ? 79.800 22.270 14.192 1.00 22.77 219 PHE D O 1
ATOM 7455 N N . VAL D 1 220 ? 81.668 23.475 13.835 1.00 23.15 220 VAL D N 1
ATOM 7456 C CA . VAL D 1 220 ? 81.314 24.543 14.758 1.00 22.98 220 VAL D CA 1
ATOM 7457 C C . VAL D 1 220 ? 81.259 25.834 13.967 1.00 24.39 220 VAL D C 1
ATOM 7458 O O . VAL D 1 220 ? 82.235 26.204 13.306 1.00 27.95 220 VAL D O 1
ATOM 7462 N N . VAL D 1 221 ? 80.135 26.529 14.051 1.00 23.85 221 VAL D N 1
ATOM 7463 C CA . VAL D 1 221 ? 79.913 27.765 13.325 1.00 24.55 221 VAL D CA 1
ATOM 7464 C C . VAL D 1 221 ? 79.625 28.846 14.357 1.00 29.04 221 VAL D C 1
ATOM 7465 O O . VAL D 1 221 ? 78.688 28.709 15.156 1.00 30.52 221 VAL D O 1
ATOM 7469 N N . MET D 1 222 ? 80.440 29.902 14.357 1.00 26.82 222 MET D N 1
ATOM 7470 C CA . MET D 1 222 ? 80.400 30.887 15.430 1.00 30.57 222 MET D CA 1
ATOM 7471 C C . MET D 1 222 ? 80.944 32.219 14.924 1.00 33.78 222 MET D C 1
ATOM 7472 O O . MET D 1 222 ? 81.733 32.246 13.971 1.00 32.36 222 MET D O 1
ATOM 7477 N N . PRO D 1 223 ? 80.540 33.330 15.528 1.00 33.39 223 PRO D N 1
ATOM 7478 C CA . PRO D 1 223 ? 81.232 34.592 15.267 1.00 36.55 223 PRO D CA 1
ATOM 7479 C C . PRO D 1 223 ? 82.627 34.542 15.859 1.00 40.19 223 PRO D C 1
ATOM 7480 O O . PRO D 1 223 ? 82.879 33.858 16.854 1.00 36.19 223 PRO D O 1
ATOM 7484 N N . GLN D 1 224 ? 83.548 35.274 15.233 1.00 39.71 224 GLN D N 1
ATOM 7485 C CA . GLN D 1 224 ? 84.910 35.291 15.747 1.00 39.82 224 GLN D CA 1
ATOM 7486 C C . GLN D 1 224 ? 85.066 36.220 16.949 1.00 42.62 224 GLN D C 1
ATOM 7487 O O . GLN D 1 224 ? 85.972 36.011 17.765 1.00 43.52 224 GLN D O 1
ATOM 7493 N N . THR D 1 225 ? 84.191 37.210 17.096 1.00 41.21 225 THR D N 1
ATOM 7494 C CA . THR D 1 225 ? 84.218 38.138 18.222 1.00 49.52 225 THR D CA 1
ATOM 7495 C C . THR D 1 225 ? 83.230 37.695 19.289 1.00 53.36 225 THR D C 1
ATOM 7496 O O . THR D 1 225 ? 82.028 37.587 19.014 1.00 56.74 225 THR D O 1
ATOM 7500 N N . GLN D 1 226 ? 83.718 37.511 20.514 1.00 62.13 226 GLN D N 1
ATOM 7501 C CA . GLN D 1 226 ? 82.842 37.074 21.595 1.00 66.93 226 GLN D CA 1
ATOM 7502 C C . GLN D 1 226 ? 81.877 38.181 22.003 1.00 61.18 226 GLN D C 1
ATOM 7503 O O . GLN D 1 226 ? 82.279 39.332 22.203 1.00 64.92 226 GLN D O 1
ATOM 7509 N N . ASP D 1 227 ? 80.598 37.826 22.120 1.00 54.23 227 ASP D N 1
ATOM 7510 C CA . ASP D 1 227 ? 79.602 38.715 22.712 1.00 64.49 227 ASP D CA 1
ATOM 7511 C C . ASP D 1 227 ? 78.656 38.015 23.683 1.00 65.32 227 ASP D C 1
ATOM 7512 O O . ASP D 1 227 ? 77.882 38.708 24.355 1.00 59.19 227 ASP D O 1
ATOM 7517 N N . GLY D 1 228 ? 78.700 36.683 23.802 1.00 68.79 228 GLY D N 1
ATOM 7518 C CA . GLY D 1 228 ? 77.848 35.958 24.723 1.00 67.74 228 GLY D CA 1
ATOM 7519 C C . GLY D 1 228 ? 76.480 35.594 24.193 1.00 70.60 228 GLY D C 1
ATOM 7520 O O . GLY D 1 228 ? 75.608 35.194 24.980 1.00 69.82 228 GLY D O 1
ATOM 7521 N N . ASP D 1 229 ? 76.245 35.736 22.892 1.00 68.32 229 ASP D N 1
ATOM 7522 C CA . ASP D 1 229 ? 74.973 35.326 22.304 1.00 59.96 229 ASP D CA 1
ATOM 7523 C C . ASP D 1 229 ? 75.139 33.876 21.869 1.00 51.32 229 ASP D C 1
ATOM 7524 O O . ASP D 1 229 ? 75.837 33.579 20.896 1.00 44.89 229 ASP D O 1
ATOM 7529 N N . VAL D 1 230 ? 74.532 32.967 22.638 1.00 52.62 230 VAL D N 1
ATOM 7530 C CA . VAL D 1 230 ? 74.505 31.559 22.272 1.00 46.30 230 VAL D CA 1
ATOM 7531 C C . VAL D 1 230 ? 73.704 31.376 21.000 1.00 41.13 230 VAL D C 1
ATOM 7532 O O . VAL D 1 230 ? 73.816 30.342 20.332 1.00 38.42 230 VAL D O 1
ATOM 7536 N N . LYS D 1 231 ? 72.914 32.378 20.629 1.00 40.64 231 LYS D N 1
ATOM 7537 C CA . LYS D 1 231 ? 72.047 32.266 19.471 1.00 42.51 231 LYS D CA 1
ATOM 7538 C C . LYS D 1 231 ? 72.804 32.402 18.155 1.00 45.22 231 LYS D C 1
ATOM 7539 O O . LYS D 1 231 ? 72.258 32.049 17.106 1.00 49.49 231 LYS D O 1
ATOM 7545 N N . ARG D 1 232 ? 74.054 32.849 18.182 1.00 42.45 232 ARG D N 1
ATOM 7546 C CA . ARG D 1 232 ? 74.852 32.958 16.971 1.00 38.64 232 ARG D CA 1
ATOM 7547 C C . ARG D 1 232 ? 75.743 31.744 16.723 1.00 35.26 232 ARG D C 1
ATOM 7548 O O . ARG D 1 232 ? 76.453 31.708 15.713 1.00 36.54 232 ARG D O 1
ATOM 7556 N N . VAL D 1 233 ? 75.695 30.736 17.587 1.00 31.88 233 VAL D N 1
ATOM 7557 C CA . VAL D 1 233 ? 76.564 29.569 17.507 1.00 28.25 233 VAL D CA 1
ATOM 7558 C C . VAL D 1 233 ? 75.720 28.341 17.175 1.00 30.41 233 VAL D C 1
ATOM 7559 O O . VAL D 1 233 ? 74.620 28.166 17.707 1.00 28.10 233 VAL D O 1
ATOM 7563 N N . THR D 1 234 ? 76.252 27.480 16.311 1.00 26.33 234 THR D N 1
ATOM 7564 C CA . THR D 1 234 ? 75.591 26.255 15.903 1.00 25.57 234 THR D CA 1
ATOM 7565 C C . THR D 1 234 ? 76.647 25.162 15.805 1.00 29.58 234 THR D C 1
ATOM 7566 O O . THR D 1 234 ? 77.704 25.363 15.192 1.00 25.57 234 THR D O 1
ATOM 7570 N N . VAL D 1 235 ? 76.355 24.002 16.381 1.00 24.88 235 VAL D N 1
ATOM 7571 C CA . VAL D 1 235 ? 77.246 22.854 16.303 1.00 23.15 235 VAL D CA 1
ATOM 7572 C C . VAL D 1 235 ? 76.523 21.755 15.541 1.00 25.51 235 VAL D C 1
ATOM 7573 O O . VAL D 1 235 ? 75.412 21.348 15.919 1.00 25.27 235 VAL D O 1
ATOM 7577 N N . ILE D 1 236 ? 77.138 21.296 14.458 1.00 22.66 236 ILE D N 1
ATOM 7578 C CA . ILE D 1 236 ? 76.459 20.470 13.463 1.00 22.27 236 ILE D CA 1
ATOM 7579 C C . ILE D 1 236 ? 77.229 19.175 13.249 1.00 22.31 236 ILE D C 1
ATOM 7580 O O . ILE D 1 236 ? 78.471 19.188 13.275 1.00 24.87 236 ILE D O 1
ATOM 7585 N N . PRO D 1 237 ? 76.550 18.052 12.999 1.00 22.26 237 PRO D N 1
ATOM 7586 C CA . PRO D 1 237 ? 77.259 16.799 12.699 1.00 20.90 237 PRO D CA 1
ATOM 7587 C C . PRO D 1 237 ? 78.031 16.887 11.392 1.00 23.91 237 PRO D C 1
ATOM 7588 O O . PRO D 1 237 ? 77.673 17.644 10.482 1.00 26.30 237 PRO D O 1
ATOM 7592 N N . GLY D 1 238 ? 79.089 16.076 11.297 1.00 23.84 238 GLY D N 1
ATOM 7593 C CA . GLY D 1 238 ? 79.822 15.962 10.044 1.00 24.40 238 GLY D CA 1
ATOM 7594 C C . GLY D 1 238 ? 78.916 15.655 8.865 1.00 27.80 238 GLY D C 1
ATOM 7595 O O . GLY D 1 238 ? 79.123 16.160 7.761 1.00 27.69 238 GLY D O 1
ATOM 7596 N N . SER D 1 239 ? 77.896 14.831 9.082 1.00 25.85 239 SER D N 1
ATOM 7597 C CA . SER D 1 239 ? 76.867 14.604 8.069 1.00 25.64 239 SER D CA 1
ATOM 7598 C C . SER D 1 239 ? 75.797 15.689 8.168 1.00 30.50 239 SER D C 1
ATOM 7599 O O . SER D 1 239 ? 74.983 15.697 9.102 1.00 27.35 239 SER D O 1
ATOM 7602 N N . THR D 1 240 ? 75.767 16.590 7.195 1.00 26.38 240 THR D N 1
ATOM 7603 C CA . THR D 1 240 ? 74.725 17.605 7.204 1.00 29.88 240 THR D CA 1
ATOM 7604 C C . THR D 1 240 ? 74.409 17.971 5.756 1.00 33.74 240 THR D C 1
ATOM 7605 O O . THR D 1 240 ? 74.653 17.180 4.840 1.00 38.69 240 THR D O 1
ATOM 7609 N N . THR D 1 241 ? 73.858 19.163 5.542 1.00 32.45 241 THR D N 1
ATOM 7610 C CA . THR D 1 241 ? 73.538 19.641 4.203 1.00 35.59 241 THR D CA 1
ATOM 7611 C C . THR D 1 241 ? 74.110 21.040 4.003 1.00 35.37 241 THR D C 1
ATOM 7612 O O . THR D 1 241 ? 74.423 21.753 4.961 1.00 36.65 241 THR D O 1
ATOM 7616 N N . GLN D 1 242 ? 74.252 21.432 2.738 1.00 38.75 242 GLN D N 1
ATOM 7617 C CA . GLN D 1 242 ? 74.754 22.778 2.460 1.00 41.04 242 GLN D CA 1
ATOM 7618 C C . GLN D 1 242 ? 73.831 23.842 3.043 1.00 34.87 242 GLN D C 1
ATOM 7619 O O . GLN D 1 242 ? 74.296 24.879 3.522 1.00 34.69 242 GLN D O 1
ATOM 7625 N N . ASP D 1 243 ? 72.517 23.601 3.003 1.00 37.38 243 ASP D N 1
ATOM 7626 C CA . ASP D 1 243 ? 71.547 24.559 3.526 1.00 38.87 243 ASP D CA 1
ATOM 7627 C C . ASP D 1 243 ? 71.700 24.746 5.030 1.00 39.33 243 ASP D C 1
ATOM 7628 O O . ASP D 1 243 ? 71.678 25.875 5.535 1.00 36.52 243 ASP D O 1
ATOM 7633 N N . MET D 1 244 ? 71.831 23.640 5.768 1.00 36.36 244 MET D N 1
ATOM 7634 C CA . MET D 1 244 ? 72.004 23.730 7.211 1.00 36.82 244 MET D CA 1
ATOM 7635 C C . MET D 1 244 ? 73.240 24.557 7.561 1.00 32.36 244 MET D C 1
ATOM 7636 O O . MET D 1 244 ? 73.201 25.423 8.437 1.00 31.10 244 MET D O 1
ATOM 7641 N N . LEU D 1 245 ? 74.356 24.290 6.887 1.00 34.18 245 LEU D N 1
ATOM 7642 C CA . LEU D 1 245 ? 75.581 25.026 7.167 1.00 32.72 245 LEU D CA 1
ATOM 7643 C C . LEU D 1 245 ? 75.454 26.485 6.735 1.00 35.08 245 LEU D C 1
ATOM 7644 O O . LEU D 1 245 ? 75.996 27.380 7.395 1.00 32.43 245 LEU D O 1
ATOM 7649 N N . GLN D 1 246 ? 74.729 26.752 5.649 1.00 31.82 246 GLN D N 1
ATOM 7650 C CA . GLN D 1 246 ? 74.566 28.138 5.219 1.00 35.37 246 GLN D CA 1
ATOM 7651 C C . GLN D 1 246 ? 73.711 28.930 6.212 1.00 38.13 246 GLN D C 1
ATOM 7652 O O . GLN D 1 246 ? 74.057 30.068 6.560 1.00 36.10 246 GLN D O 1
ATOM 7658 N N . MET D 1 247 ? 72.605 28.346 6.696 1.00 35.13 247 MET D N 1
ATOM 7659 C CA . MET D 1 247 ? 71.836 29.016 7.744 1.00 36.73 247 MET D CA 1
ATOM 7660 C C . MET D 1 247 ? 72.696 29.295 8.975 1.00 35.35 247 MET D C 1
ATOM 7661 O O . MET D 1 247 ? 72.578 30.357 9.597 1.00 39.46 247 MET D O 1
ATOM 7666 N N . ALA D 1 248 ? 73.571 28.362 9.344 1.00 33.07 248 ALA D N 1
ATOM 7667 C CA . ALA D 1 248 ? 74.428 28.600 10.505 1.00 37.01 248 ALA D CA 1
ATOM 7668 C C . ALA D 1 248 ? 75.374 29.782 10.263 1.00 36.43 248 ALA D C 1
ATOM 7669 O O . ALA D 1 248 ? 75.613 30.603 11.161 1.00 35.78 248 ALA D O 1
ATOM 7671 N N . ILE D 1 249 ? 75.908 29.890 9.048 1.00 34.20 249 ILE D N 1
ATOM 7672 C CA . ILE D 1 249 ? 76.804 30.988 8.703 1.00 37.62 249 ILE D CA 1
ATOM 7673 C C . ILE D 1 249 ? 76.082 32.322 8.840 1.00 39.32 249 ILE D C 1
ATOM 7674 O O . ILE D 1 249 ? 76.608 33.284 9.419 1.00 36.62 249 ILE D O 1
ATOM 7679 N N . GLN D 1 250 ? 74.856 32.394 8.334 1.00 37.68 250 GLN D N 1
ATOM 7680 C CA . GLN D 1 250 ? 74.082 33.619 8.465 1.00 39.23 250 GLN D CA 1
ATOM 7681 C C . GLN D 1 250 ? 73.831 33.953 9.935 1.00 40.28 250 GLN D C 1
ATOM 7682 O O . GLN D 1 250 ? 74.031 35.098 10.360 1.00 45.40 250 GLN D O 1
ATOM 7688 N N . LYS D 1 251 ? 73.402 32.967 10.736 1.00 38.60 251 LYS D N 1
ATOM 7689 C CA . LYS D 1 251 ? 73.283 33.202 12.176 1.00 38.28 251 LYS D CA 1
ATOM 7690 C C . LYS D 1 251 ? 74.577 33.766 12.749 1.00 40.56 251 LYS D C 1
ATOM 7691 O O . LYS D 1 251 ? 74.556 34.720 13.532 1.00 41.55 251 LYS D O 1
ATOM 7697 N N . ALA D 1 252 ? 75.718 33.197 12.359 1.00 37.54 252 ALA D N 1
ATOM 7698 C CA . ALA D 1 252 ? 76.985 33.631 12.938 1.00 39.56 252 ALA D CA 1
ATOM 7699 C C . ALA D 1 252 ? 77.408 35.006 12.431 1.00 43.95 252 ALA D C 1
ATOM 7700 O O . ALA D 1 252 ? 78.106 35.730 13.147 1.00 47.14 252 ALA D O 1
ATOM 7702 N N . LYS D 1 253 ? 77.006 35.393 11.216 1.00 39.25 253 LYS D N 1
ATOM 7703 C CA . LYS D 1 253 ? 77.333 36.738 10.749 1.00 46.83 253 LYS D CA 1
ATOM 7704 C C . LYS D 1 253 ? 76.524 37.790 11.495 1.00 55.75 253 LYS D C 1
ATOM 7705 O O . LYS D 1 253 ? 77.030 38.884 11.764 1.00 58.35 253 LYS D O 1
ATOM 7711 N N . GLY D 1 254 ? 75.272 37.483 11.825 1.00 57.84 254 GLY D N 1
ATOM 7712 C CA . GLY D 1 254 ? 74.465 38.363 12.648 1.00 56.76 254 GLY D CA 1
ATOM 7713 C C . GLY D 1 254 ? 73.814 39.474 11.866 1.00 57.77 254 GLY D C 1
ATOM 7714 O O . GLY D 1 254 ? 73.589 40.554 12.411 1.00 72.70 254 GLY D O 1
ATOM 7715 N N . ILE E 1 9 ? 41.572 6.728 56.541 1.00 109.43 9 ILE E N 1
ATOM 7716 C CA . ILE E 1 9 ? 41.420 7.132 55.146 1.00 112.27 9 ILE E CA 1
ATOM 7717 C C . ILE E 1 9 ? 42.601 6.665 54.298 1.00 112.44 9 ILE E C 1
ATOM 7718 O O . ILE E 1 9 ? 42.409 6.111 53.219 1.00 106.73 9 ILE E O 1
ATOM 7723 N N . GLY E 1 10 ? 43.818 6.903 54.789 1.00 122.91 10 GLY E N 1
ATOM 7724 C CA . GLY E 1 10 ? 45.024 6.529 54.085 1.00 120.59 10 GLY E CA 1
ATOM 7725 C C . GLY E 1 10 ? 45.001 5.093 53.599 1.00 123.27 10 GLY E C 1
ATOM 7726 O O . GLY E 1 10 ? 45.127 4.813 52.400 1.00 119.42 10 GLY E O 1
ATOM 7727 N N . PRO E 1 11 ? 44.847 4.145 54.530 1.00 130.21 11 PRO E N 1
ATOM 7728 C CA . PRO E 1 11 ? 44.763 2.732 54.117 1.00 126.76 11 PRO E CA 1
ATOM 7729 C C . PRO E 1 11 ? 43.578 2.432 53.212 1.00 122.75 11 PRO E C 1
ATOM 7730 O O . PRO E 1 11 ? 43.711 1.631 52.277 1.00 118.45 11 PRO E O 1
ATOM 7734 N N . THR E 1 12 ? 42.422 3.062 53.458 1.00 115.76 12 THR E N 1
ATOM 7735 C CA . THR E 1 12 ? 41.212 2.750 52.695 1.00 114.76 12 THR E CA 1
ATOM 7736 C C . THR E 1 12 ? 41.301 3.249 51.255 1.00 106.43 12 THR E C 1
ATOM 7737 O O . THR E 1 12 ? 40.809 2.587 50.333 1.00 99.70 12 THR E O 1
ATOM 7741 N N . ALA E 1 13 ? 41.885 4.433 51.048 1.00 108.69 13 ALA E N 1
ATOM 7742 C CA . ALA E 1 13 ? 42.149 4.893 49.689 1.00 104.42 13 ALA E CA 1
ATOM 7743 C C . ALA E 1 13 ? 43.174 3.996 49.008 1.00 99.75 13 ALA E C 1
ATOM 7744 O O . ALA E 1 13 ? 43.009 3.636 47.837 1.00 95.89 13 ALA E O 1
ATOM 7746 N N . GLU E 1 14 ? 44.225 3.602 49.739 1.00 99.67 14 GLU E N 1
ATOM 7747 C CA . GLU E 1 14 ? 45.249 2.719 49.184 1.00 95.35 14 GLU E CA 1
ATOM 7748 C C . GLU E 1 14 ? 44.644 1.427 48.641 1.00 97.42 14 GLU E C 1
ATOM 7749 O O . GLU E 1 14 ? 44.909 1.039 47.494 1.00 93.59 14 GLU E O 1
ATOM 7755 N N . ALA E 1 15 ? 43.830 0.742 49.455 1.00 95.65 15 ALA E N 1
ATOM 7756 C CA . ALA E 1 15 ? 43.245 -0.524 49.019 1.00 93.24 15 ALA E CA 1
ATOM 7757 C C . ALA E 1 15 ? 42.212 -0.327 47.909 1.00 93.72 15 ALA E C 1
ATOM 7758 O O . ALA E 1 15 ? 42.063 -1.202 47.045 1.00 92.11 15 ALA E O 1
ATOM 7760 N N . TYR E 1 16 ? 41.495 0.803 47.908 1.00 94.14 16 TYR E N 1
ATOM 7761 C CA . TYR E 1 16 ? 40.568 1.093 46.815 1.00 94.89 16 TYR E CA 1
ATOM 7762 C C . TYR E 1 16 ? 41.308 1.357 45.509 1.00 92.46 16 TYR E C 1
ATOM 7763 O O . TYR E 1 16 ? 40.875 0.915 44.435 1.00 90.17 16 TYR E O 1
ATOM 7772 N N . ILE E 1 17 ? 42.398 2.122 45.575 1.00 88.82 17 ILE E N 1
ATOM 7773 C CA . ILE E 1 17 ? 43.212 2.343 44.389 1.00 87.63 17 ILE E CA 1
ATOM 7774 C C . ILE E 1 17 ? 43.771 1.017 43.892 1.00 85.00 17 ILE E C 1
ATOM 7775 O O . ILE E 1 17 ? 43.819 0.760 42.684 1.00 85.98 17 ILE E O 1
ATOM 7780 N N . VAL E 1 18 ? 44.176 0.143 44.820 1.00 86.69 18 VAL E N 1
ATOM 7781 C CA . VAL E 1 18 ? 44.714 -1.164 44.445 1.00 86.23 18 VAL E CA 1
ATOM 7782 C C . VAL E 1 18 ? 43.652 -1.997 43.729 1.00 88.17 18 VAL E C 1
ATOM 7783 O O . VAL E 1 18 ? 43.944 -2.693 42.746 1.00 83.01 18 VAL E O 1
ATOM 7787 N N . SER E 1 19 ? 42.404 -1.942 44.208 1.00 87.56 19 SER E N 1
ATOM 7788 C CA . SER E 1 19 ? 41.328 -2.687 43.564 1.00 91.42 19 SER E CA 1
ATOM 7789 C C . SER E 1 19 ? 40.891 -2.042 42.254 1.00 89.80 19 SER E C 1
ATOM 7790 O O . SER E 1 19 ? 40.499 -2.747 41.319 1.00 87.67 19 SER E O 1
ATOM 7793 N N . HIS E 1 20 ? 40.954 -0.716 42.173 1.00 90.22 20 HIS E N 1
ATOM 7794 C CA . HIS E 1 20 ? 40.478 0.047 41.020 1.00 92.96 20 HIS E CA 1
ATOM 7795 C C . HIS E 1 20 ? 41.562 1.057 40.681 1.00 85.29 20 HIS E C 1
ATOM 7796 O O . HIS E 1 20 ? 41.454 2.253 40.989 1.00 84.50 20 HIS E O 1
ATOM 7803 N N . PRO E 1 21 ? 42.634 0.601 40.041 1.00 86.28 21 PRO E N 1
ATOM 7804 C CA . PRO E 1 21 ? 43.805 1.452 39.823 1.00 84.28 21 PRO E CA 1
ATOM 7805 C C . PRO E 1 21 ? 43.779 2.253 38.534 1.00 83.43 21 PRO E C 1
ATOM 7806 O O . PRO E 1 21 ? 44.754 2.957 38.255 1.00 83.67 21 PRO E O 1
ATOM 7810 N N . ASP E 1 22 ? 42.706 2.166 37.748 1.00 83.03 22 ASP E N 1
ATOM 7811 C CA . ASP E 1 22 ? 42.808 2.537 36.338 1.00 78.60 22 ASP E CA 1
ATOM 7812 C C . ASP E 1 22 ? 42.803 4.051 36.152 1.00 78.65 22 ASP E C 1
ATOM 7813 O O . ASP E 1 22 ? 43.622 4.594 35.398 1.00 78.22 22 ASP E O 1
ATOM 7818 N N . LYS E 1 23 ? 41.891 4.755 36.832 1.00 81.50 23 LYS E N 1
ATOM 7819 C CA . LYS E 1 23 ? 41.814 6.196 36.631 1.00 81.33 23 LYS E CA 1
ATOM 7820 C C . LYS E 1 23 ? 43.013 6.911 37.248 1.00 76.46 23 LYS E C 1
ATOM 7821 O O . LYS E 1 23 ? 43.450 7.938 36.716 1.00 74.87 23 LYS E O 1
ATOM 7827 N N . VAL E 1 24 ? 43.588 6.369 38.329 1.00 76.52 24 VAL E N 1
ATOM 7828 C CA . VAL E 1 24 ? 44.885 6.857 38.799 1.00 74.94 24 VAL E CA 1
ATOM 7829 C C . VAL E 1 24 ? 45.961 6.592 37.750 1.00 74.30 24 VAL E C 1
ATOM 7830 O O . VAL E 1 24 ? 46.801 7.454 37.461 1.00 70.09 24 VAL E O 1
ATOM 7834 N N . GLY E 1 25 ? 45.954 5.388 37.171 1.00 73.17 25 GLY E N 1
ATOM 7835 C CA . GLY E 1 25 ? 46.968 5.033 36.194 1.00 67.97 25 GLY E CA 1
ATOM 7836 C C . GLY E 1 25 ? 46.948 5.928 34.970 1.00 67.65 25 GLY E C 1
ATOM 7837 O O . GLY E 1 25 ? 48.001 6.294 34.447 1.00 64.69 25 GLY E O 1
ATOM 7838 N N . GLU E 1 26 ? 45.754 6.303 34.503 1.00 68.81 26 GLU E N 1
ATOM 7839 C CA . GLU E 1 26 ? 45.666 7.144 33.312 1.00 67.42 26 GLU E CA 1
ATOM 7840 C C . GLU E 1 26 ? 46.278 8.524 33.545 1.00 67.56 26 GLU E C 1
ATOM 7841 O O . GLU E 1 26 ? 46.920 9.080 32.647 1.00 68.10 26 GLU E O 1
ATOM 7847 N N . VAL E 1 27 ? 46.100 9.094 34.736 1.00 67.95 27 VAL E N 1
ATOM 7848 C CA . VAL E 1 27 ? 46.693 10.403 34.989 1.00 67.65 27 VAL E CA 1
ATOM 7849 C C . VAL E 1 27 ? 48.192 10.289 35.251 1.00 65.66 27 VAL E C 1
ATOM 7850 O O . VAL E 1 27 ? 48.946 11.223 34.951 1.00 67.98 27 VAL E O 1
ATOM 7854 N N . VAL E 1 28 ? 48.651 9.167 35.814 1.00 65.45 28 VAL E N 1
ATOM 7855 C CA . VAL E 1 28 ? 50.088 8.969 36.002 1.00 63.68 28 VAL E CA 1
ATOM 7856 C C . VAL E 1 28 ? 50.783 8.821 34.650 1.00 63.56 28 VAL E C 1
ATOM 7857 O O . VAL E 1 28 ? 51.871 9.372 34.428 1.00 59.43 28 VAL E O 1
ATOM 7861 N N . ALA E 1 29 ? 50.162 8.081 33.723 1.00 60.42 29 ALA E N 1
ATOM 7862 C CA . ALA E 1 29 ? 50.708 7.959 32.376 1.00 60.46 29 ALA E CA 1
ATOM 7863 C C . ALA E 1 29 ? 50.928 9.332 31.745 1.00 57.26 29 ALA E C 1
ATOM 7864 O O . ALA E 1 29 ? 51.996 9.607 31.189 1.00 59.34 29 ALA E O 1
ATOM 7866 N N . THR E 1 30 ? 49.933 10.216 31.833 1.00 58.80 30 THR E N 1
ATOM 7867 C CA . THR E 1 30 ? 50.101 11.556 31.278 1.00 59.66 30 THR E CA 1
ATOM 7868 C C . THR E 1 30 ? 51.239 12.299 31.965 1.00 57.89 30 THR E C 1
ATOM 7869 O O . THR E 1 30 ? 51.963 13.067 31.323 1.00 56.47 30 THR E O 1
ATOM 7873 N N . TYR E 1 31 ? 51.414 12.089 33.270 1.00 59.28 31 TYR E N 1
ATOM 7874 C CA . TYR E 1 31 ? 52.486 12.783 33.974 1.00 59.23 31 TYR E CA 1
ATOM 7875 C C . TYR E 1 31 ? 53.845 12.249 33.547 1.00 56.95 31 TYR E C 1
ATOM 7876 O O . TYR E 1 31 ? 54.766 13.022 33.257 1.00 55.95 31 TYR E O 1
ATOM 7885 N N . LEU E 1 32 ? 53.989 10.924 33.525 1.00 56.30 32 LEU E N 1
ATOM 7886 C CA . LEU E 1 32 ? 55.262 10.323 33.161 1.00 54.37 32 LEU E CA 1
ATOM 7887 C C . LEU E 1 32 ? 55.709 10.764 31.775 1.00 55.85 32 LEU E C 1
ATOM 7888 O O . LEU E 1 32 ? 56.917 10.900 31.524 1.00 50.91 32 LEU E O 1
ATOM 7893 N N . ALA E 1 33 ? 54.755 10.983 30.862 1.00 52.06 33 ALA E N 1
ATOM 7894 C CA . ALA E 1 33 ? 55.109 11.404 29.514 1.00 51.44 33 ALA E CA 1
ATOM 7895 C C . ALA E 1 33 ? 55.739 12.782 29.506 1.00 50.77 33 ALA E C 1
ATOM 7896 O O . ALA E 1 33 ? 56.462 13.122 28.563 1.00 50.17 33 ALA E O 1
ATOM 7898 N N . GLU E 1 34 ? 55.492 13.568 30.543 1.00 52.90 34 GLU E N 1
ATOM 7899 C CA . GLU E 1 34 ? 56.004 14.922 30.648 1.00 56.42 34 GLU E CA 1
ATOM 7900 C C . GLU E 1 34 ? 57.258 15.028 31.504 1.00 54.71 34 GLU E C 1
ATOM 7901 O O . GLU E 1 34 ? 57.871 16.097 31.535 1.00 55.56 34 GLU E O 1
ATOM 7907 N N . HIS E 1 35 ? 57.645 13.962 32.204 1.00 52.49 35 HIS E N 1
ATOM 7908 C CA . HIS E 1 35 ? 58.787 13.982 33.123 1.00 53.25 35 HIS E CA 1
ATOM 7909 C C . HIS E 1 35 ? 59.526 12.659 32.997 1.00 51.69 35 HIS E C 1
ATOM 7910 O O . HIS E 1 35 ? 59.454 11.796 33.877 1.00 52.63 35 HIS E O 1
ATOM 7917 N N . PRO E 1 36 ? 60.242 12.468 31.913 1.00 49.23 36 PRO E N 1
ATOM 7918 C CA . PRO E 1 36 ? 60.713 11.118 31.589 1.00 50.01 36 PRO E CA 1
ATOM 7919 C C . PRO E 1 36 ? 62.095 10.762 32.122 1.00 49.07 36 PRO E C 1
ATOM 7920 O O . PRO E 1 36 ? 62.693 9.795 31.641 1.00 46.10 36 PRO E O 1
ATOM 7924 N N . GLU E 1 37 ? 62.616 11.488 33.114 1.00 47.31 37 GLU E N 1
ATOM 7925 C CA . GLU E 1 37 ? 63.933 11.115 33.626 1.00 51.33 37 GLU E CA 1
ATOM 7926 C C . GLU E 1 37 ? 63.925 9.744 34.280 1.00 51.43 37 GLU E C 1
ATOM 7927 O O . GLU E 1 37 ? 64.982 9.109 34.385 1.00 53.72 37 GLU E O 1
ATOM 7933 N N . PHE E 1 38 ? 62.759 9.267 34.728 1.00 48.17 38 PHE E N 1
ATOM 7934 C CA . PHE E 1 38 ? 62.686 7.920 35.287 1.00 44.29 38 PHE E CA 1
ATOM 7935 C C . PHE E 1 38 ? 63.157 6.876 34.279 1.00 46.69 38 PHE E C 1
ATOM 7936 O O . PHE E 1 38 ? 63.607 5.791 34.670 1.00 47.62 38 PHE E O 1
ATOM 7944 N N . LEU E 1 39 ? 63.054 7.178 32.979 1.00 44.70 39 LEU E N 1
ATOM 7945 C CA . LEU E 1 39 ? 63.505 6.226 31.974 1.00 42.66 39 LEU E CA 1
ATOM 7946 C C . LEU E 1 39 ? 65.009 6.021 32.057 1.00 44.44 39 LEU E C 1
ATOM 7947 O O . LEU E 1 39 ? 65.505 4.911 31.819 1.00 42.33 39 LEU E O 1
ATOM 7952 N N . VAL E 1 40 ? 65.748 7.090 32.363 1.00 43.12 40 VAL E N 1
ATOM 7953 C CA . VAL E 1 40 ? 67.198 7.002 32.501 1.00 45.77 40 VAL E CA 1
ATOM 7954 C C . VAL E 1 40 ? 67.561 6.320 33.814 1.00 44.65 40 VAL E C 1
ATOM 7955 O O . VAL E 1 40 ? 68.402 5.414 33.859 1.00 47.31 40 VAL E O 1
ATOM 7959 N N . ALA E 1 41 ? 66.924 6.740 34.904 1.00 45.93 41 ALA E N 1
ATOM 7960 C CA . ALA E 1 41 ? 67.171 6.086 36.183 1.00 45.30 41 ALA E CA 1
ATOM 7961 C C . ALA E 1 41 ? 66.852 4.600 36.095 1.00 49.49 41 ALA E C 1
ATOM 7962 O O . ALA E 1 41 ? 67.588 3.766 36.641 1.00 49.22 41 ALA E O 1
ATOM 7964 N N . ALA E 1 42 ? 65.773 4.251 35.378 1.00 44.94 42 ALA E N 1
ATOM 7965 C CA . ALA E 1 42 ? 65.359 2.856 35.281 1.00 44.81 42 ALA E CA 1
ATOM 7966 C C . ALA E 1 42 ? 66.403 2.023 34.559 1.00 47.02 42 ALA E C 1
ATOM 7967 O O . ALA E 1 42 ? 66.677 0.881 34.945 1.00 50.35 42 ALA E O 1
ATOM 7969 N N . SER E 1 43 ? 67.005 2.566 33.511 1.00 45.37 43 SER E N 1
ATOM 7970 C CA . SER E 1 43 ? 67.973 1.738 32.821 1.00 43.76 43 SER E CA 1
ATOM 7971 C C . SER E 1 43 ? 69.278 1.692 33.601 1.00 45.61 43 SER E C 1
ATOM 7972 O O . SER E 1 43 ? 69.970 0.673 33.573 1.00 45.78 43 SER E O 1
ATOM 7975 N N . GLU E 1 44 ? 69.606 2.754 34.341 1.00 46.27 44 GLU E N 1
ATOM 7976 C CA . GLU E 1 44 ? 70.731 2.663 35.269 1.00 50.01 44 GLU E CA 1
ATOM 7977 C C . GLU E 1 44 ? 70.500 1.553 36.293 1.00 52.03 44 GLU E C 1
ATOM 7978 O O . GLU E 1 44 ? 71.419 0.786 36.603 1.00 48.75 44 GLU E O 1
ATOM 7984 N N . THR E 1 45 ? 69.266 1.422 36.794 1.00 50.51 45 THR E N 1
ATOM 7985 C CA . THR E 1 45 ? 68.972 0.347 37.739 1.00 50.09 45 THR E CA 1
ATOM 7986 C C . THR E 1 45 ? 69.130 -1.035 37.103 1.00 55.71 45 THR E C 1
ATOM 7987 O O . THR E 1 45 ? 69.618 -1.961 37.761 1.00 53.44 45 THR E O 1
ATOM 7991 N N . LEU E 1 46 ? 68.719 -1.215 35.834 1.00 50.24 46 LEU E N 1
ATOM 7992 C CA . LEU E 1 46 ? 68.853 -2.558 35.270 1.00 53.90 46 LEU E CA 1
ATOM 7993 C C . LEU E 1 46 ? 70.311 -2.918 35.039 1.00 57.23 46 LEU E C 1
ATOM 7994 O O . LEU E 1 46 ? 70.707 -4.075 35.227 1.00 59.34 46 LEU E O 1
ATOM 7999 N N . HIS E 1 47 ? 71.120 -1.954 34.606 1.00 56.69 47 HIS E N 1
ATOM 8000 C CA . HIS E 1 47 ? 72.536 -2.231 34.403 1.00 61.51 47 HIS E CA 1
ATOM 8001 C C . HIS E 1 47 ? 73.178 -2.744 35.690 1.00 64.57 47 HIS E C 1
ATOM 8002 O O . HIS E 1 47 ? 73.880 -3.761 35.686 1.00 68.09 47 HIS E O 1
ATOM 8009 N N . GLN E 1 48 ? 72.924 -2.062 36.811 1.00 62.87 48 GLN E N 1
ATOM 8010 C CA . GLN E 1 48 ? 73.400 -2.543 38.104 1.00 65.79 48 GLN E CA 1
ATOM 8011 C C . GLN E 1 48 ? 72.963 -3.982 38.370 1.00 67.42 48 GLN E C 1
ATOM 8012 O O . GLN E 1 48 ? 73.722 -4.774 38.939 1.00 72.80 48 GLN E O 1
ATOM 8018 N N . ARG E 1 49 ? 71.743 -4.340 37.969 1.00 64.29 49 ARG E N 1
ATOM 8019 C CA . ARG E 1 49 ? 71.285 -5.713 38.156 1.00 64.90 49 ARG E CA 1
ATOM 8020 C C . ARG E 1 49 ? 72.007 -6.667 37.212 1.00 74.31 49 ARG E C 1
ATOM 8021 O O . ARG E 1 49 ? 72.507 -7.714 37.638 1.00 73.31 49 ARG E O 1
ATOM 8029 N N . GLN E 1 50 ? 72.079 -6.321 35.920 1.00 74.94 50 GLN E N 1
ATOM 8030 C CA . GLN E 1 50 ? 72.701 -7.222 34.953 1.00 75.68 50 GLN E CA 1
ATOM 8031 C C . GLN E 1 50 ? 74.145 -7.550 35.329 1.00 85.87 50 GLN E C 1
ATOM 8032 O O . GLN E 1 50 ? 74.643 -8.626 34.976 1.00 92.87 50 GLN E O 1
ATOM 8038 N N . GLN E 1 51 ? 74.826 -6.662 36.064 1.00 80.94 51 GLN E N 1
ATOM 8039 C CA . GLN E 1 51 ? 76.218 -6.922 36.430 1.00 85.07 51 GLN E CA 1
ATOM 8040 C C . GLN E 1 51 ? 76.326 -8.076 37.415 1.00 85.46 51 GLN E C 1
ATOM 8041 O O . GLN E 1 51 ? 77.189 -8.950 37.274 1.00 92.23 51 GLN E O 1
ATOM 8047 N N . ILE E 1 52 ? 75.482 -8.068 38.451 1.00 79.67 52 ILE E N 1
ATOM 8048 C CA . ILE E 1 52 ? 75.487 -9.137 39.440 1.00 82.03 52 ILE E CA 1
ATOM 8049 C C . ILE E 1 52 ? 74.650 -10.328 38.995 1.00 82.62 52 ILE E C 1
ATOM 8050 O O . ILE E 1 52 ? 74.534 -11.311 39.741 1.00 80.89 52 ILE E O 1
ATOM 8055 N N . ALA E 1 53 ? 74.092 -10.279 37.784 1.00 83.53 53 ALA E N 1
ATOM 8056 C CA . ALA E 1 53 ? 73.294 -11.359 37.221 1.00 83.61 53 ALA E CA 1
ATOM 8057 C C . ALA E 1 53 ? 74.058 -12.676 37.226 1.00 88.80 53 ALA E C 1
ATOM 8058 O O . ALA E 1 53 ? 75.276 -12.699 37.427 1.00 91.84 53 ALA E O 1
ATOM 8060 N N . GLN E 1 54 ? 73.353 -13.773 36.985 1.00 77.92 54 GLN E N 1
ATOM 8061 C CA . GLN E 1 54 ? 73.929 -15.104 37.096 1.00 83.73 54 GLN E CA 1
ATOM 8062 C C . GLN E 1 54 ? 74.432 -15.573 35.731 1.00 78.75 54 GLN E C 1
ATOM 8063 O O . GLN E 1 54 ? 73.642 -15.743 34.796 1.00 79.12 54 GLN E O 1
ATOM 8069 N N . GLN E 1 55 ? 75.742 -15.802 35.624 1.00 74.52 55 GLN E N 1
ATOM 8070 C CA . GLN E 1 55 ? 76.351 -16.070 34.324 1.00 70.21 55 GLN E CA 1
ATOM 8071 C C . GLN E 1 55 ? 75.737 -17.299 33.656 1.00 70.45 55 GLN E C 1
ATOM 8072 O O . GLN E 1 55 ? 75.128 -17.199 32.585 1.00 68.17 55 GLN E O 1
ATOM 8078 N N . GLN E 1 56 ? 75.881 -18.478 34.266 1.00 79.23 56 GLN E N 1
ATOM 8079 C CA . GLN E 1 56 ? 75.455 -19.682 33.553 1.00 79.67 56 GLN E CA 1
ATOM 8080 C C . GLN E 1 56 ? 73.968 -19.659 33.211 1.00 75.77 56 GLN E C 1
ATOM 8081 O O . GLN E 1 56 ? 73.542 -20.393 32.314 1.00 78.45 56 GLN E O 1
ATOM 8087 N N . ALA E 1 57 ? 73.175 -18.819 33.881 1.00 73.12 57 ALA E N 1
ATOM 8088 C CA . ALA E 1 57 ? 71.822 -18.547 33.403 1.00 69.50 57 ALA E CA 1
ATOM 8089 C C . ALA E 1 57 ? 71.844 -17.775 32.083 1.00 70.28 57 ALA E C 1
ATOM 8090 O O . ALA E 1 57 ? 70.990 -17.994 31.213 1.00 66.25 57 ALA E O 1
ATOM 8092 N N . TYR E 1 58 ? 72.800 -16.856 31.915 1.00 62.32 58 TYR E N 1
ATOM 8093 C CA . TYR E 1 58 ? 72.976 -16.250 30.599 1.00 59.16 58 TYR E CA 1
ATOM 8094 C C . TYR E 1 58 ? 73.499 -17.267 29.594 1.00 60.65 58 TYR E C 1
ATOM 8095 O O . TYR E 1 58 ? 73.093 -17.259 28.426 1.00 57.86 58 TYR E O 1
ATOM 8104 N N . VAL E 1 59 ? 74.393 -18.156 30.026 1.00 61.66 59 VAL E N 1
ATOM 8105 C CA . VAL E 1 59 ? 74.989 -19.105 29.090 1.00 62.72 59 VAL E CA 1
ATOM 8106 C C . VAL E 1 59 ? 73.935 -20.071 28.548 1.00 61.34 59 VAL E C 1
ATOM 8107 O O . VAL E 1 59 ? 73.908 -20.361 27.346 1.00 58.02 59 VAL E O 1
ATOM 8111 N N . GLN E 1 60 ? 73.042 -20.575 29.406 1.00 62.53 60 GLN E N 1
ATOM 8112 C CA . GLN E 1 60 ? 71.977 -21.430 28.886 1.00 62.06 60 GLN E CA 1
ATOM 8113 C C . GLN E 1 60 ? 71.121 -20.673 27.880 1.00 60.20 60 GLN E C 1
ATOM 8114 O O . GLN E 1 60 ? 70.696 -21.238 26.864 1.00 58.84 60 GLN E O 1
ATOM 8120 N N . LEU E 1 61 ? 70.856 -19.392 28.143 1.00 55.93 61 LEU E N 1
ATOM 8121 C CA . LEU E 1 61 ? 70.059 -18.606 27.207 1.00 59.41 61 LEU E CA 1
ATOM 8122 C C . LEU E 1 61 ? 70.736 -18.530 25.846 1.00 57.18 61 LEU E C 1
ATOM 8123 O O . LEU E 1 61 ? 70.095 -18.737 24.810 1.00 54.15 61 LEU E O 1
ATOM 8128 N N . ALA E 1 62 ? 72.037 -18.228 25.830 1.00 54.57 62 ALA E N 1
ATOM 8129 C CA . ALA E 1 62 ? 72.755 -18.131 24.564 1.00 52.70 62 ALA E CA 1
ATOM 8130 C C . ALA E 1 62 ? 72.740 -19.460 23.824 1.00 54.48 62 ALA E C 1
ATOM 8131 O O . ALA E 1 62 ? 72.562 -19.498 22.602 1.00 54.33 62 ALA E O 1
ATOM 8133 N N . LEU E 1 63 ? 72.953 -20.560 24.544 1.00 54.19 63 LEU E N 1
ATOM 8134 C CA . LEU E 1 63 ? 72.921 -21.871 23.905 1.00 61.45 63 LEU E CA 1
ATOM 8135 C C . LEU E 1 63 ? 71.548 -22.158 23.312 1.00 57.77 63 LEU E C 1
ATOM 8136 O O . LEU E 1 63 ? 71.440 -22.680 22.196 1.00 58.59 63 LEU E O 1
ATOM 8141 N N . GLN E 1 64 ? 70.487 -21.805 24.038 1.00 57.78 64 GLN E N 1
ATOM 8142 C CA . GLN E 1 64 ? 69.132 -22.021 23.541 1.00 58.72 64 GLN E CA 1
ATOM 8143 C C . GLN E 1 64 ? 68.854 -21.217 22.268 1.00 56.39 64 GLN E C 1
ATOM 8144 O O . GLN E 1 64 ? 68.176 -21.702 21.352 1.00 57.34 64 GLN E O 1
ATOM 8150 N N . TYR E 1 65 ? 69.369 -19.988 22.188 1.00 52.79 65 TYR E N 1
ATOM 8151 C CA . TYR E 1 65 ? 69.081 -19.100 21.069 1.00 50.91 65 TYR E CA 1
ATOM 8152 C C . TYR E 1 65 ? 70.221 -19.039 20.074 1.00 51.46 65 TYR E C 1
ATOM 8153 O O . TYR E 1 65 ? 70.305 -18.093 19.282 1.00 49.98 65 TYR E O 1
ATOM 8162 N N . ARG E 1 66 ? 71.073 -20.060 20.087 1.00 51.42 66 ARG E N 1
ATOM 8163 C CA . ARG E 1 66 ? 72.288 -20.066 19.286 1.00 53.85 66 ARG E CA 1
ATOM 8164 C C . ARG E 1 66 ? 72.000 -19.826 17.805 1.00 50.51 66 ARG E C 1
ATOM 8165 O O . ARG E 1 66 ? 72.691 -19.032 17.157 1.00 48.63 66 ARG E O 1
ATOM 8173 N N . ALA E 1 67 ? 70.981 -20.489 17.255 1.00 52.48 67 ALA E N 1
ATOM 8174 C CA . ALA E 1 67 ? 70.710 -20.380 15.822 1.00 52.70 67 ALA E CA 1
ATOM 8175 C C . ALA E 1 67 ? 70.307 -18.960 15.424 1.00 49.63 67 ALA E C 1
ATOM 8176 O O . ALA E 1 67 ? 70.681 -18.480 14.348 1.00 48.93 67 ALA E O 1
ATOM 8178 N N . GLU E 1 68 ? 69.528 -18.281 16.267 1.00 49.18 68 GLU E N 1
ATOM 8179 C CA . GLU E 1 68 ? 69.199 -16.886 15.992 1.00 47.46 68 GLU E CA 1
ATOM 8180 C C . GLU E 1 68 ? 70.410 -15.978 16.205 1.00 45.15 68 GLU E C 1
ATOM 8181 O O . GLU E 1 68 ? 70.597 -15.012 15.461 1.00 43.33 68 GLU E O 1
ATOM 8187 N N . LEU E 1 69 ? 71.259 -16.291 17.186 1.00 43.06 69 LEU E N 1
ATOM 8188 C CA . LEU E 1 69 ? 72.440 -15.469 17.431 1.00 45.71 69 LEU E CA 1
ATOM 8189 C C . LEU E 1 69 ? 73.440 -15.561 16.280 1.00 45.69 69 LEU E C 1
ATOM 8190 O O . LEU E 1 69 ? 74.080 -14.563 15.929 1.00 42.82 69 LEU E O 1
ATOM 8195 N N . LEU E 1 70 ? 73.598 -16.747 15.685 1.00 42.71 70 LEU E N 1
ATOM 8196 C CA . LEU E 1 70 ? 74.582 -16.957 14.631 1.00 44.88 70 LEU E CA 1
ATOM 8197 C C . LEU E 1 70 ? 74.002 -16.827 13.229 1.00 43.81 70 LEU E C 1
ATOM 8198 O O . LEU E 1 70 ? 74.731 -17.022 12.254 1.00 48.09 70 LEU E O 1
ATOM 8203 N N . SER E 1 71 ? 72.723 -16.480 13.110 1.00 41.61 71 SER E N 1
ATOM 8204 C CA . SER E 1 71 ? 72.060 -16.395 11.816 1.00 44.23 71 SER E CA 1
ATOM 8205 C C . SER E 1 71 ? 72.884 -15.630 10.781 1.00 46.79 71 SER E C 1
ATOM 8206 O O . SER E 1 71 ? 73.406 -14.542 11.047 1.00 42.59 71 SER E O 1
ATOM 8209 N N . SER E 1 72 ? 72.944 -16.190 9.568 1.00 45.12 72 SER E N 1
ATOM 8210 C CA . SER E 1 72 ? 73.623 -15.538 8.455 1.00 45.64 72 SER E CA 1
ATOM 8211 C C . SER E 1 72 ? 72.889 -14.302 7.938 1.00 43.79 72 SER E C 1
ATOM 8212 O O . SER E 1 72 ? 73.485 -13.534 7.176 1.00 42.10 72 SER E O 1
ATOM 8215 N N . SER E 1 73 ? 71.630 -14.074 8.336 1.00 41.02 73 SER E N 1
ATOM 8216 C CA . SER E 1 73 ? 70.891 -12.917 7.837 1.00 38.42 73 SER E CA 1
ATOM 8217 C C . SER E 1 73 ? 71.259 -11.605 8.537 1.00 38.39 73 SER E C 1
ATOM 8218 O O . SER E 1 73 ? 71.053 -10.535 7.952 1.00 35.63 73 SER E O 1
ATOM 8221 N N . SER E 1 74 ? 71.830 -11.654 9.778 1.00 35.22 74 SER E N 1
ATOM 8222 C CA . SER E 1 74 ? 72.291 -10.455 10.474 1.00 32.04 74 SER E CA 1
ATOM 8223 C C . SER E 1 74 ? 73.663 -10.025 9.946 1.00 34.61 74 SER E C 1
ATOM 8224 O O . SER E 1 74 ? 74.509 -10.871 9.652 1.00 36.90 74 SER E O 1
ATOM 8227 N N . PRO E 1 75 ? 73.920 -8.726 9.846 1.00 31.26 75 PRO E N 1
ATOM 8228 C CA . PRO E 1 75 ? 75.206 -8.269 9.302 1.00 28.86 75 PRO E CA 1
ATOM 8229 C C . PRO E 1 75 ? 76.389 -8.737 10.146 1.00 31.09 75 PRO E C 1
ATOM 8230 O O . PRO E 1 75 ? 76.345 -8.751 11.380 1.00 30.48 75 PRO E O 1
ATOM 8234 N N . SER E 1 76 ? 77.470 -9.099 9.468 1.00 30.37 76 SER E N 1
ATOM 8235 C CA . SER E 1 76 ? 78.657 -9.549 10.173 1.00 30.79 76 SER E CA 1
ATOM 8236 C C . SER E 1 76 ? 79.887 -9.226 9.344 1.00 31.71 76 SER E C 1
ATOM 8237 O O . SER E 1 76 ? 79.810 -9.015 8.130 1.00 32.72 76 SER E O 1
ATOM 8240 N N . VAL E 1 77 ? 81.026 -9.178 10.021 1.00 32.67 77 VAL E N 1
ATOM 8241 C CA . VAL E 1 77 ? 82.322 -9.211 9.362 1.00 33.21 77 VAL E CA 1
ATOM 8242 C C . VAL E 1 77 ? 83.117 -10.390 9.920 1.00 36.42 77 VAL E C 1
ATOM 8243 O O . VAL E 1 77 ? 82.761 -10.987 10.936 1.00 37.12 77 VAL E O 1
ATOM 8247 N N . GLY E 1 78 ? 84.183 -10.748 9.213 1.00 41.65 78 GLY E N 1
ATOM 8248 C CA . GLY E 1 78 ? 84.949 -11.918 9.555 1.00 39.29 78 GLY E CA 1
ATOM 8249 C C . GLY E 1 78 ? 84.408 -13.147 8.856 1.00 45.34 78 GLY E C 1
ATOM 8250 O O . GLY E 1 78 ? 83.306 -13.140 8.294 1.00 44.68 78 GLY E O 1
ATOM 8251 N N . PRO E 1 79 ? 85.178 -14.234 8.890 1.00 46.25 79 PRO E N 1
ATOM 8252 C CA . PRO E 1 79 ? 84.796 -15.444 8.150 1.00 50.54 79 PRO E CA 1
ATOM 8253 C C . PRO E 1 79 ? 83.428 -15.973 8.567 1.00 51.60 79 PRO E C 1
ATOM 8254 O O . PRO E 1 79 ? 83.138 -16.132 9.756 1.00 49.42 79 PRO E O 1
ATOM 8258 N N . ASN E 1 80 ? 82.587 -16.264 7.569 1.00 50.01 80 ASN E N 1
ATOM 8259 C CA . ASN E 1 80 ? 81.297 -16.879 7.862 1.00 51.93 80 ASN E CA 1
ATOM 8260 C C . ASN E 1 80 ? 81.466 -18.138 8.699 1.00 56.46 80 ASN E C 1
ATOM 8261 O O . ASN E 1 80 ? 80.605 -18.455 9.527 1.00 56.68 80 ASN E O 1
ATOM 8266 N N . GLU E 1 81 ? 82.577 -18.854 8.512 1.00 57.47 81 GLU E N 1
ATOM 8267 C CA . GLU E 1 81 ? 82.842 -20.110 9.202 1.00 62.38 81 GLU E CA 1
ATOM 8268 C C . GLU E 1 81 ? 83.925 -19.989 10.275 1.00 60.16 81 GLU E C 1
ATOM 8269 O O . GLU E 1 81 ? 84.511 -21.003 10.665 1.00 58.48 81 GLU E O 1
ATOM 8275 N N . ALA E 1 82 ? 84.195 -18.777 10.765 1.00 56.97 82 ALA E N 1
ATOM 8276 C CA . ALA E 1 82 ? 85.161 -18.604 11.845 1.00 54.90 82 ALA E CA 1
ATOM 8277 C C . ALA E 1 82 ? 84.860 -19.559 12.998 1.00 60.59 82 ALA E C 1
ATOM 8278 O O . ALA E 1 82 ? 83.717 -19.981 13.201 1.00 58.62 82 ALA E O 1
ATOM 8280 N N . LYS E 1 83 ? 85.903 -19.918 13.756 1.00 56.78 83 LYS E N 1
ATOM 8281 C CA . LYS E 1 83 ? 85.699 -20.796 14.909 1.00 56.77 83 LYS E CA 1
ATOM 8282 C C . LYS E 1 83 ? 84.816 -20.136 15.961 1.00 58.07 83 LYS E C 1
ATOM 8283 O O . LYS E 1 83 ? 83.905 -20.774 16.501 1.00 60.02 83 LYS E O 1
ATOM 8289 N N . ALA E 1 84 ? 85.059 -18.857 16.259 1.00 53.27 84 ALA E N 1
ATOM 8290 C CA . ALA E 1 84 ? 84.365 -18.153 17.327 1.00 53.39 84 ALA E CA 1
ATOM 8291 C C . ALA E 1 84 ? 83.596 -16.953 16.780 1.00 49.92 84 ALA E C 1
ATOM 8292 O O . ALA E 1 84 ? 84.012 -16.309 15.808 1.00 47.35 84 ALA E O 1
ATOM 8294 N N . ALA E 1 85 ? 82.472 -16.649 17.428 1.00 43.75 85 ALA E N 1
ATOM 8295 C CA . ALA E 1 85 ? 81.613 -15.545 17.037 1.00 42.30 85 ALA E CA 1
ATOM 8296 C C . ALA E 1 85 ? 81.453 -14.553 18.191 1.00 39.79 85 ALA E C 1
ATOM 8297 O O . ALA E 1 85 ? 81.362 -14.944 19.361 1.00 38.84 85 ALA E O 1
ATOM 8299 N N . VAL E 1 86 ? 81.443 -13.263 17.865 1.00 35.44 86 VAL E N 1
ATOM 8300 C CA . VAL E 1 86 ? 81.070 -12.216 18.814 1.00 33.54 86 VAL E CA 1
ATOM 8301 C C . VAL E 1 86 ? 79.796 -11.563 18.297 1.00 32.38 86 VAL E C 1
ATOM 8302 O O . VAL E 1 86 ? 79.784 -10.990 17.202 1.00 31.86 86 VAL E O 1
ATOM 8306 N N . VAL E 1 87 ? 78.731 -11.656 19.082 1.00 31.38 87 VAL E N 1
ATOM 8307 C CA . VAL E 1 87 ? 77.444 -11.062 18.760 1.00 29.26 87 VAL E CA 1
ATOM 8308 C C . VAL E 1 87 ? 77.266 -9.819 19.625 1.00 31.18 87 VAL E C 1
ATOM 8309 O O . VAL E 1 87 ? 77.250 -9.915 20.860 1.00 30.56 87 VAL E O 1
ATOM 8313 N N . MET E 1 88 ? 77.118 -8.658 18.981 1.00 26.26 88 MET E N 1
ATOM 8314 C CA . MET E 1 88 ? 76.909 -7.384 19.663 1.00 28.63 88 MET E CA 1
ATOM 8315 C C . MET E 1 88 ? 75.468 -6.893 19.505 1.00 26.35 88 MET E C 1
ATOM 8316 O O . MET E 1 88 ? 74.976 -6.731 18.382 1.00 27.01 88 MET E O 1
ATOM 8321 N N . PHE E 1 89 ? 74.816 -6.624 20.631 1.00 25.58 89 PHE E N 1
ATOM 8322 C CA . PHE E 1 89 ? 73.493 -6.016 20.662 1.00 26.92 89 PHE E CA 1
ATOM 8323 C C . PHE E 1 89 ? 73.635 -4.548 21.028 1.00 25.16 89 PHE E C 1
ATOM 8324 O O . PHE E 1 89 ? 74.359 -4.207 21.967 1.00 27.41 89 PHE E O 1
ATOM 8332 N N . PHE E 1 90 ? 72.961 -3.679 20.285 1.00 24.81 90 PHE E N 1
ATOM 8333 C CA . PHE E 1 90 ? 73.160 -2.259 20.528 1.00 28.17 90 PHE E CA 1
ATOM 8334 C C . PHE E 1 90 ? 71.950 -1.497 20.019 1.00 24.33 90 PHE E C 1
ATOM 8335 O O . PHE E 1 90 ? 71.272 -1.937 19.092 1.00 26.62 90 PHE E O 1
ATOM 8343 N N . ASP E 1 91 ? 71.711 -0.342 20.633 1.00 25.22 91 ASP E N 1
ATOM 8344 C CA . ASP E 1 91 ? 70.665 0.592 20.254 1.00 22.97 91 ASP E CA 1
ATOM 8345 C C . ASP E 1 91 ? 71.317 1.934 19.925 1.00 27.39 91 ASP E C 1
ATOM 8346 O O . ASP E 1 91 ? 71.854 2.601 20.816 1.00 28.62 91 ASP E O 1
ATOM 8351 N N . TYR E 1 92 ? 71.224 2.342 18.651 1.00 26.55 92 TYR E N 1
ATOM 8352 C CA . TYR E 1 92 ? 71.782 3.613 18.187 1.00 26.68 92 TYR E CA 1
ATOM 8353 C C . TYR E 1 92 ? 71.378 4.816 19.045 1.00 26.68 92 TYR E C 1
ATOM 8354 O O . TYR E 1 92 ? 72.100 5.815 19.079 1.00 26.87 92 TYR E O 1
ATOM 8363 N N . GLN E 1 93 ? 70.230 4.760 19.714 1.00 27.97 93 GLN E N 1
ATOM 8364 C CA . GLN E 1 93 ? 69.635 5.962 20.292 1.00 28.49 93 GLN E CA 1
ATOM 8365 C C . GLN E 1 93 ? 69.979 6.191 21.753 1.00 30.44 93 GLN E C 1
ATOM 8366 O O . GLN E 1 93 ? 69.594 7.227 22.302 1.00 34.03 93 GLN E O 1
ATOM 8372 N N . CYS E 1 94 ? 70.666 5.274 22.411 1.00 33.09 94 CYS E N 1
ATOM 8373 C CA . CYS E 1 94 ? 70.966 5.500 23.820 1.00 44.10 94 CYS E CA 1
ATOM 8374 C C . CYS E 1 94 ? 72.154 6.450 23.921 1.00 44.82 94 CYS E C 1
ATOM 8375 O O . CYS E 1 94 ? 73.313 6.040 23.813 1.00 45.02 94 CYS E O 1
ATOM 8378 N N . SER E 1 95 ? 71.848 7.728 24.155 1.00 43.39 95 SER E N 1
ATOM 8379 C CA . SER E 1 95 ? 72.861 8.774 24.136 1.00 49.97 95 SER E CA 1
ATOM 8380 C C . SER E 1 95 ? 73.745 8.731 25.370 1.00 48.20 95 SER E C 1
ATOM 8381 O O . SER E 1 95 ? 74.906 9.138 25.310 1.00 51.97 95 SER E O 1
ATOM 8384 N N . TRP E 1 96 ? 73.212 8.265 26.491 1.00 49.08 96 TRP E N 1
ATOM 8385 C CA . TRP E 1 96 ? 73.954 8.180 27.735 1.00 54.43 96 TRP E CA 1
ATOM 8386 C C . TRP E 1 96 ? 74.667 6.844 27.908 1.00 55.06 96 TRP E C 1
ATOM 8387 O O . TRP E 1 96 ? 75.300 6.627 28.949 1.00 54.57 96 TRP E O 1
ATOM 8398 N N . CYS E 1 97 ? 74.604 5.958 26.916 1.00 53.52 97 CYS E N 1
ATOM 8399 C CA . CYS E 1 97 ? 75.123 4.607 27.074 1.00 55.98 97 CYS E CA 1
ATOM 8400 C C . CYS E 1 97 ? 76.611 4.526 26.744 1.00 54.83 97 CYS E C 1
ATOM 8401 O O . CYS E 1 97 ? 77.237 5.487 26.294 1.00 49.87 97 CYS E O 1
ATOM 8404 N N . SER E 1 98 ? 77.170 3.340 26.974 1.00 55.06 98 SER E N 1
ATOM 8405 C CA . SER E 1 98 ? 78.603 3.139 26.828 1.00 56.46 98 SER E CA 1
ATOM 8406 C C . SER E 1 98 ? 79.007 3.104 25.358 1.00 53.93 98 SER E C 1
ATOM 8407 O O . SER E 1 98 ? 78.436 2.360 24.554 1.00 54.10 98 SER E O 1
ATOM 8410 N N . LYS E 1 99 ? 79.997 3.922 25.022 1.00 49.19 99 LYS E N 1
ATOM 8411 C CA . LYS E 1 99 ? 80.603 3.982 23.695 1.00 49.51 99 LYS E CA 1
ATOM 8412 C C . LYS E 1 99 ? 81.593 2.822 23.549 1.00 42.45 99 LYS E C 1
ATOM 8413 O O . LYS E 1 99 ? 82.718 2.884 24.051 1.00 42.65 99 LYS E O 1
ATOM 8419 N N . MET E 1 100 ? 81.188 1.751 22.865 1.00 35.64 100 MET E N 1
ATOM 8420 C CA . MET E 1 100 ? 82.073 0.602 22.675 1.00 39.99 100 MET E CA 1
ATOM 8421 C C . MET E 1 100 ? 82.709 0.510 21.283 1.00 36.71 100 MET E C 1
ATOM 8422 O O . MET E 1 100 ? 83.554 -0.361 21.075 1.00 36.82 100 MET E O 1
ATOM 8427 N N . ALA E 1 101 ? 82.349 1.371 20.329 1.00 37.39 101 ALA E N 1
ATOM 8428 C CA . ALA E 1 101 ? 82.806 1.159 18.953 1.00 37.26 101 ALA E CA 1
ATOM 8429 C C . ALA E 1 101 ? 84.327 1.139 18.794 1.00 33.93 101 ALA E C 1
ATOM 8430 O O . ALA E 1 101 ? 84.819 0.387 17.937 1.00 32.95 101 ALA E O 1
ATOM 8432 N N . PRO E 1 102 ? 85.109 1.954 19.506 1.00 29.86 102 PRO E N 1
ATOM 8433 C CA . PRO E 1 102 ? 86.572 1.799 19.425 1.00 33.72 102 PRO E CA 1
ATOM 8434 C C . PRO E 1 102 ? 87.074 0.436 19.892 1.00 29.97 102 PRO E C 1
ATOM 8435 O O . PRO E 1 102 ? 88.070 -0.051 19.355 1.00 31.97 102 PRO E O 1
ATOM 8439 N N . VAL E 1 103 ? 86.428 -0.188 20.879 1.00 27.92 103 VAL E N 1
ATOM 8440 C CA . VAL E 1 103 ? 86.863 -1.504 21.331 1.00 29.75 103 VAL E CA 1
ATOM 8441 C C . VAL E 1 103 ? 86.561 -2.551 20.270 1.00 31.94 103 VAL E C 1
ATOM 8442 O O . VAL E 1 103 ? 87.399 -3.410 19.958 1.00 28.75 103 VAL E O 1
ATOM 8446 N N . VAL E 1 104 ? 85.358 -2.491 19.697 1.00 26.75 104 VAL E N 1
ATOM 8447 C CA . VAL E 1 104 ? 84.963 -3.441 18.667 1.00 29.29 104 VAL E CA 1
ATOM 8448 C C . VAL E 1 104 ? 85.845 -3.292 17.436 1.00 31.29 104 VAL E C 1
ATOM 8449 O O . VAL E 1 104 ? 86.307 -4.286 16.862 1.00 28.50 104 VAL E O 1
ATOM 8453 N N . GLU E 1 105 ? 86.094 -2.051 17.010 1.00 28.39 105 GLU E N 1
ATOM 8454 C CA . GLU E 1 105 ? 86.984 -1.843 15.880 1.00 28.80 105 GLU E CA 1
ATOM 8455 C C . GLU E 1 105 ? 88.363 -2.438 16.154 1.00 33.59 105 GLU E C 1
ATOM 8456 O O . GLU E 1 105 ? 88.942 -3.097 15.279 1.00 32.04 105 GLU E O 1
ATOM 8462 N N . ASN E 1 106 ? 88.893 -2.253 17.372 1.00 28.33 106 ASN E N 1
ATOM 8463 C CA . ASN E 1 106 ? 90.191 -2.854 17.709 1.00 34.40 106 ASN E CA 1
ATOM 8464 C C . ASN E 1 106 ? 90.120 -4.376 17.704 1.00 32.63 106 ASN E C 1
ATOM 8465 O O . ASN E 1 106 ? 91.073 -5.051 17.294 1.00 35.56 106 ASN E O 1
ATOM 8470 N N . LEU E 1 107 ? 89.019 -4.935 18.204 1.00 30.41 107 LEU E N 1
ATOM 8471 C CA . LEU E 1 107 ? 88.904 -6.385 18.276 1.00 32.94 107 LEU E CA 1
ATOM 8472 C C . LEU E 1 107 ? 88.817 -6.996 16.885 1.00 34.66 107 LEU E C 1
ATOM 8473 O O . LEU E 1 107 ? 89.401 -8.055 16.632 1.00 38.42 107 LEU E O 1
ATOM 8478 N N . ILE E 1 108 ? 88.098 -6.344 15.968 1.00 30.74 108 ILE E N 1
ATOM 8479 C CA . ILE E 1 108 ? 87.998 -6.865 14.613 1.00 33.28 108 ILE E CA 1
ATOM 8480 C C . ILE E 1 108 ? 89.372 -6.891 13.964 1.00 39.08 108 ILE E C 1
ATOM 8481 O O . ILE E 1 108 ? 89.770 -7.885 13.339 1.00 44.05 108 ILE E O 1
ATOM 8486 N N . LYS E 1 109 ? 90.123 -5.798 14.104 1.00 35.48 109 LYS E N 1
ATOM 8487 C CA . LYS E 1 109 ? 91.476 -5.776 13.556 1.00 42.22 109 LYS E CA 1
ATOM 8488 C C . LYS E 1 109 ? 92.351 -6.844 14.203 1.00 44.17 109 LYS E C 1
ATOM 8489 O O . LYS E 1 109 ? 93.107 -7.536 13.510 1.00 48.53 109 LYS E O 1
ATOM 8495 N N . ALA E 1 110 ? 92.251 -7.014 15.527 1.00 42.43 110 ALA E N 1
ATOM 8496 C CA . ALA E 1 110 ? 93.131 -7.972 16.191 1.00 38.43 110 ALA E CA 1
ATOM 8497 C C . ALA E 1 110 ? 92.729 -9.417 15.934 1.00 40.28 110 ALA E C 1
ATOM 8498 O O . ALA E 1 110 ? 93.555 -10.308 16.121 1.00 42.71 110 ALA E O 1
ATOM 8500 N N . ASN E 1 111 ? 91.498 -9.676 15.493 1.00 41.81 111 ASN E N 1
ATOM 8501 C CA . ASN E 1 111 ? 91.000 -11.045 15.321 1.00 42.98 111 ASN E CA 1
ATOM 8502 C C . ASN E 1 111 ? 90.418 -11.239 13.926 1.00 41.20 111 ASN E C 1
ATOM 8503 O O . ASN E 1 111 ? 89.210 -11.454 13.769 1.00 42.22 111 ASN E O 1
ATOM 8508 N N . PRO E 1 112 ? 91.255 -11.202 12.887 1.00 41.03 112 PRO E N 1
ATOM 8509 C CA . PRO E 1 112 ? 90.715 -11.298 11.519 1.00 41.74 112 PRO E CA 1
ATOM 8510 C C . PRO E 1 112 ? 90.026 -12.614 11.238 1.00 45.32 112 PRO E C 1
ATOM 8511 O O . PRO E 1 112 ? 89.202 -12.678 10.319 1.00 48.11 112 PRO E O 1
ATOM 8515 N N . ASP E 1 113 ? 90.320 -13.661 12.007 1.00 43.56 113 ASP E N 1
ATOM 8516 C CA . ASP E 1 113 ? 89.716 -14.971 11.814 1.00 47.80 113 ASP E CA 1
ATOM 8517 C C . ASP E 1 113 ? 88.506 -15.200 12.721 1.00 47.70 113 ASP E C 1
ATOM 8518 O O . ASP E 1 113 ? 88.130 -16.353 12.961 1.00 51.28 113 ASP E O 1
ATOM 8523 N N . THR E 1 114 ? 87.893 -14.135 13.231 1.00 40.36 114 THR E N 1
ATOM 8524 C CA . THR E 1 114 ? 86.727 -14.238 14.101 1.00 43.52 114 THR E CA 1
ATOM 8525 C C . THR E 1 114 ? 85.547 -13.516 13.460 1.00 40.41 114 THR E C 1
ATOM 8526 O O . THR E 1 114 ? 85.723 -12.524 12.750 1.00 41.38 114 THR E O 1
ATOM 8530 N N . ARG E 1 115 ? 84.340 -14.021 13.701 1.00 41.52 115 ARG E N 1
ATOM 8531 C CA . ARG E 1 115 ? 83.131 -13.432 13.127 1.00 37.76 115 ARG E CA 1
ATOM 8532 C C . ARG E 1 115 ? 82.498 -12.485 14.137 1.00 34.72 115 ARG E C 1
ATOM 8533 O O . ARG E 1 115 ? 82.311 -12.850 15.302 1.00 38.85 115 ARG E O 1
ATOM 8541 N N . PHE E 1 116 ? 82.179 -11.269 13.701 1.00 34.86 116 PHE E N 1
ATOM 8542 C CA . PHE E 1 116 ? 81.525 -10.276 14.551 1.00 30.72 116 PHE E CA 1
ATOM 8543 C C . PHE E 1 116 ? 80.165 -9.959 13.960 1.00 32.04 116 PHE E C 1
ATOM 8544 O O . PHE E 1 116 ? 80.072 -9.582 12.790 1.00 29.92 116 PHE E O 1
ATOM 8552 N N . ILE E 1 117 ? 79.121 -10.110 14.772 1.00 33.37 117 ILE E N 1
ATOM 8553 C CA . ILE E 1 117 ? 77.739 -10.030 14.329 1.00 29.38 117 ILE E CA 1
ATOM 8554 C C . ILE E 1 117 ? 77.061 -8.875 15.046 1.00 32.47 117 ILE E C 1
ATOM 8555 O O . ILE E 1 117 ? 77.243 -8.681 16.255 1.00 28.66 117 ILE E O 1
ATOM 8560 N N . PHE E 1 118 ? 76.266 -8.117 14.299 1.00 29.59 118 PHE E N 1
ATOM 8561 C CA . PHE E 1 118 ? 75.632 -6.912 14.808 1.00 28.03 118 PHE E CA 1
ATOM 8562 C C . PHE E 1 118 ? 74.123 -7.103 14.863 1.00 26.27 118 PHE E C 1
ATOM 8563 O O . PHE E 1 118 ? 73.500 -7.442 13.854 1.00 26.55 118 PHE E O 1
ATOM 8571 N N . LYS E 1 119 ? 73.552 -6.906 16.050 1.00 26.68 119 LYS E N 1
ATOM 8572 C CA . LYS E 1 119 ? 72.112 -7.024 16.300 1.00 23.70 119 LYS E CA 1
ATOM 8573 C C . LYS E 1 119 ? 71.617 -5.668 16.802 1.00 25.40 119 LYS E C 1
ATOM 8574 O O . LYS E 1 119 ? 71.611 -5.404 18.008 1.00 23.32 119 LYS E O 1
ATOM 8580 N N . GLU E 1 120 ? 71.201 -4.798 15.888 1.00 24.48 120 GLU E N 1
ATOM 8581 C CA . GLU E 1 120 ? 70.616 -3.541 16.323 1.00 25.88 120 GLU E CA 1
ATOM 8582 C C . GLU E 1 120 ? 69.173 -3.789 16.775 1.00 24.73 120 GLU E C 1
ATOM 8583 O O . GLU E 1 120 ? 68.449 -4.593 16.174 1.00 22.17 120 GLU E O 1
ATOM 8589 N N . PHE E 1 121 ? 68.776 -3.129 17.861 1.00 23.37 121 PHE E N 1
ATOM 8590 C CA . PHE E 1 121 ? 67.428 -3.269 18.396 1.00 22.16 121 PHE E CA 1
ATOM 8591 C C . PHE E 1 121 ? 67.080 -2.011 19.189 1.00 23.91 121 PHE E C 1
ATOM 8592 O O . PHE E 1 121 ? 67.948 -1.168 19.458 1.00 23.29 121 PHE E O 1
ATOM 8600 N N . PRO E 1 122 ? 65.822 -1.853 19.580 1.00 24.87 122 PRO E N 1
ATOM 8601 C CA . PRO E 1 122 ? 65.454 -0.700 20.407 1.00 26.49 122 PRO E CA 1
ATOM 8602 C C . PRO E 1 122 ? 65.199 -1.081 21.858 1.00 29.76 122 PRO E C 1
ATOM 8603 O O . PRO E 1 122 ? 64.473 -2.043 22.134 1.00 30.25 122 PRO E O 1
ATOM 8607 N N . ILE E 1 123 ? 65.784 -0.340 22.793 1.00 29.49 123 ILE E N 1
ATOM 8608 C CA . ILE E 1 123 ? 65.482 -0.527 24.210 1.00 31.21 123 ILE E CA 1
ATOM 8609 C C . ILE E 1 123 ? 64.195 0.235 24.503 1.00 30.65 123 ILE E C 1
ATOM 8610 O O . ILE E 1 123 ? 63.696 0.973 23.646 1.00 30.49 123 ILE E O 1
ATOM 8615 N N . PHE E 1 124 ? 63.659 0.079 25.718 1.00 28.85 124 PHE E N 1
ATOM 8616 C CA . PHE E 1 124 ? 62.316 0.578 26.002 1.00 34.39 124 PHE E CA 1
ATOM 8617 C C . PHE E 1 124 ? 62.210 2.097 25.910 1.00 34.42 124 PHE E C 1
ATOM 8618 O O . PHE E 1 124 ? 61.099 2.616 25.743 1.00 30.68 124 PHE E O 1
ATOM 8626 N N . SER E 1 125 ? 63.328 2.823 25.973 1.00 33.71 125 SER E N 1
ATOM 8627 C CA . SER E 1 125 ? 63.278 4.280 25.961 1.00 33.66 125 SER E CA 1
ATOM 8628 C C . SER E 1 125 ? 63.515 4.898 24.585 1.00 28.79 125 SER E C 1
ATOM 8629 O O . SER E 1 125 ? 63.543 6.128 24.478 1.00 31.51 125 SER E O 1
ATOM 8632 N N . SER E 1 126 ? 63.631 4.101 23.531 1.00 28.32 126 SER E N 1
ATOM 8633 C CA . SER E 1 126 ? 63.950 4.635 22.210 1.00 30.44 126 SER E CA 1
ATOM 8634 C C . SER E 1 126 ? 62.699 4.940 21.387 1.00 29.44 126 SER E C 1
ATOM 8635 O O . SER E 1 126 ? 61.650 4.319 21.572 1.00 34.63 126 SER E O 1
ATOM 8638 N N . ARG E 1 127 ? 62.822 5.898 20.463 1.00 26.12 127 ARG E N 1
ATOM 8639 C CA . ARG E 1 127 ? 61.796 6.106 19.436 1.00 27.78 127 ARG E CA 1
ATOM 8640 C C . ARG E 1 127 ? 61.824 4.938 18.462 1.00 25.24 127 ARG E C 1
ATOM 8641 O O . ARG E 1 127 ? 62.741 4.834 17.641 1.00 22.47 127 ARG E O 1
ATOM 8649 N N . TRP E 1 128 ? 60.812 4.078 18.519 1.00 29.47 128 TRP E N 1
ATOM 8650 C CA . TRP E 1 128 ? 60.817 2.899 17.659 1.00 28.82 128 TRP E CA 1
ATOM 8651 C C . TRP E 1 128 ? 60.766 3.248 16.168 1.00 28.04 128 TRP E C 1
ATOM 8652 O O . TRP E 1 128 ? 61.496 2.607 15.392 1.00 28.22 128 TRP E O 1
ATOM 8663 N N . PRO E 1 129 ? 59.994 4.242 15.700 1.00 25.32 129 PRO E N 1
ATOM 8664 C CA . PRO E 1 129 ? 60.052 4.555 14.261 1.00 26.51 129 PRO E CA 1
ATOM 8665 C C . PRO E 1 129 ? 61.451 4.902 13.785 1.00 26.31 129 PRO E C 1
ATOM 8666 O O . PRO E 1 129 ? 61.818 4.547 12.659 1.00 24.34 129 PRO E O 1
ATOM 8670 N N . VAL E 1 130 ? 62.261 5.563 14.618 1.00 25.87 130 VAL E N 1
ATOM 8671 C CA . VAL E 1 130 ? 63.629 5.872 14.210 1.00 23.20 130 VAL E CA 1
ATOM 8672 C C . VAL E 1 130 ? 64.484 4.614 14.239 1.00 24.20 130 VAL E C 1
ATOM 8673 O O . VAL E 1 130 ? 65.346 4.430 13.377 1.00 22.26 130 VAL E O 1
ATOM 8677 N N . SER E 1 131 ? 64.261 3.720 15.215 1.00 21.21 131 SER E N 1
ATOM 8678 C CA . SER E 1 131 ? 64.978 2.444 15.173 1.00 23.27 131 SER E CA 1
ATOM 8679 C C . SER E 1 131 ? 64.659 1.689 13.891 1.00 24.84 131 SER E C 1
ATOM 8680 O O . SER E 1 131 ? 65.548 1.088 13.277 1.00 22.33 131 SER E O 1
ATOM 8683 N N . GLY E 1 132 ? 63.390 1.712 13.475 1.00 24.40 132 GLY E N 1
ATOM 8684 C CA . GLY E 1 132 ? 63.002 0.999 12.271 1.00 25.25 132 GLY E CA 1
ATOM 8685 C C . GLY E 1 132 ? 63.674 1.543 11.025 1.00 24.34 132 GLY E C 1
ATOM 8686 O O . GLY E 1 132 ? 64.167 0.780 10.192 1.00 25.15 132 GLY E O 1
ATOM 8687 N N . LEU E 1 133 ? 63.696 2.870 10.875 1.00 22.79 133 LEU E N 1
ATOM 8688 C CA . LEU E 1 133 ? 64.327 3.461 9.700 1.00 23.16 133 LEU E CA 1
ATOM 8689 C C . LEU E 1 133 ? 65.824 3.177 9.671 1.00 25.90 133 LEU E C 1
ATOM 8690 O O . LEU E 1 133 ? 66.401 2.936 8.604 1.00 25.86 133 LEU E O 1
ATOM 8695 N N . ALA E 1 134 ? 66.484 3.243 10.826 1.00 23.27 134 ALA E N 1
ATOM 8696 C CA . ALA E 1 134 ? 67.907 2.946 10.827 1.00 24.85 134 ALA E CA 1
ATOM 8697 C C . ALA E 1 134 ? 68.153 1.486 10.478 1.00 22.48 134 ALA E C 1
ATOM 8698 O O . ALA E 1 134 ? 69.150 1.168 9.827 1.00 24.22 134 ALA E O 1
ATOM 8700 N N . ALA E 1 135 ? 67.258 0.588 10.894 1.00 21.75 135 ALA E N 1
ATOM 8701 C CA . ALA E 1 135 ? 67.449 -0.815 10.565 1.00 24.79 135 ALA E CA 1
ATOM 8702 C C . ALA E 1 135 ? 67.140 -1.072 9.091 1.00 25.62 135 ALA E C 1
ATOM 8703 O O . ALA E 1 135 ? 67.814 -1.877 8.440 1.00 26.61 135 ALA E O 1
ATOM 8705 N N . ARG E 1 136 ? 66.148 -0.370 8.542 1.00 24.28 136 ARG E N 1
ATOM 8706 C CA . ARG E 1 136 ? 65.839 -0.483 7.122 1.00 25.59 136 ARG E CA 1
ATOM 8707 C C . ARG E 1 136 ? 67.008 -0.022 6.238 1.00 25.00 136 ARG E C 1
ATOM 8708 O O . ARG E 1 136 ? 67.325 -0.669 5.231 1.00 22.88 136 ARG E O 1
ATOM 8716 N N . VAL E 1 137 ? 67.642 1.105 6.574 1.00 19.39 137 VAL E N 1
ATOM 8717 C CA . VAL E 1 137 ? 68.784 1.561 5.783 1.00 22.14 137 VAL E CA 1
ATOM 8718 C C . VAL E 1 137 ? 69.949 0.580 5.914 1.00 24.02 137 VAL E C 1
ATOM 8719 O O . VAL E 1 137 ? 70.529 0.135 4.913 1.00 23.29 137 VAL E O 1
ATOM 8723 N N . GLY E 1 138 ? 70.287 0.210 7.155 1.00 22.25 138 GLY E N 1
ATOM 8724 C CA . GLY E 1 138 ? 71.381 -0.711 7.380 1.00 23.41 138 GLY E CA 1
ATOM 8725 C C . GLY E 1 138 ? 71.152 -2.071 6.753 1.00 25.32 138 GLY E C 1
ATOM 8726 O O . GLY E 1 138 ? 72.093 -2.718 6.290 1.00 23.35 138 GLY E O 1
ATOM 8727 N N . GLU E 1 139 ? 69.906 -2.529 6.733 1.00 25.51 139 GLU E N 1
ATOM 8728 C CA . GLU E 1 139 ? 69.609 -3.774 6.051 1.00 23.60 139 GLU E CA 1
ATOM 8729 C C . GLU E 1 139 ? 69.976 -3.671 4.571 1.00 27.21 139 GLU E C 1
ATOM 8730 O O . GLU E 1 139 ? 70.580 -4.591 4.001 1.00 24.45 139 GLU E O 1
ATOM 8736 N N . GLN E 1 140 ? 69.645 -2.541 3.940 1.00 25.91 140 GLN E N 1
ATOM 8737 C CA . GLN E 1 140 ? 69.927 -2.382 2.517 1.00 27.44 140 GLN E CA 1
ATOM 8738 C C . GLN E 1 140 ? 71.428 -2.263 2.252 1.00 26.66 140 GLN E C 1
ATOM 8739 O O . GLN E 1 140 ? 71.943 -2.876 1.308 1.00 27.95 140 GLN E O 1
ATOM 8745 N N . VAL E 1 141 ? 72.148 -1.518 3.098 1.00 23.33 141 VAL E N 1
ATOM 8746 C CA . VAL E 1 141 ? 73.608 -1.453 3.008 1.00 26.28 141 VAL E CA 1
ATOM 8747 C C . VAL E 1 141 ? 74.216 -2.848 3.137 1.00 26.06 141 VAL E C 1
ATOM 8748 O O . VAL E 1 141 ? 75.032 -3.274 2.310 1.00 28.65 141 VAL E O 1
ATOM 8752 N N . TRP E 1 142 ? 73.807 -3.591 4.163 1.00 25.51 142 TRP E N 1
ATOM 8753 C CA . TRP E 1 142 ? 74.310 -4.947 4.354 1.00 28.13 142 TRP E CA 1
ATOM 8754 C C . TRP E 1 142 ? 74.035 -5.827 3.140 1.00 29.05 142 TRP E C 1
ATOM 8755 O O . TRP E 1 142 ? 74.893 -6.611 2.726 1.00 29.35 142 TRP E O 1
ATOM 8766 N N . LEU E 1 143 ? 72.847 -5.705 2.552 1.00 28.40 143 LEU E N 1
ATOM 8767 C CA . LEU E 1 143 ? 72.470 -6.586 1.457 1.00 32.82 143 LEU E CA 1
ATOM 8768 C C . LEU E 1 143 ? 73.165 -6.204 0.162 1.00 31.28 143 LEU E C 1
ATOM 8769 O O . LEU E 1 143 ? 73.584 -7.078 -0.597 1.00 31.86 143 LEU E O 1
ATOM 8774 N N . THR E 1 144 ? 73.283 -4.910 -0.120 1.00 31.27 144 THR E N 1
ATOM 8775 C CA . THR E 1 144 ? 73.849 -4.500 -1.396 1.00 32.47 144 THR E CA 1
ATOM 8776 C C . THR E 1 144 ? 75.358 -4.289 -1.358 1.00 32.07 144 THR E C 1
ATOM 8777 O O . THR E 1 144 ? 75.992 -4.378 -2.414 1.00 36.75 144 THR E O 1
ATOM 8781 N N . GLN E 1 145 ? 75.957 -4.064 -0.176 1.00 28.74 145 GLN E N 1
ATOM 8782 C CA . GLN E 1 145 ? 77.368 -3.700 -0.094 1.00 31.04 145 GLN E CA 1
ATOM 8783 C C . GLN E 1 145 ? 78.202 -4.470 0.930 1.00 31.62 145 GLN E C 1
ATOM 8784 O O . GLN E 1 145 ? 79.431 -4.351 0.889 1.00 34.56 145 GLN E O 1
ATOM 8790 N N . GLY E 1 146 ? 77.600 -5.215 1.856 1.00 28.69 146 GLY E N 1
ATOM 8791 C CA . GLY E 1 146 ? 78.354 -6.144 2.682 1.00 29.38 146 GLY E CA 1
ATOM 8792 C C . GLY E 1 146 ? 78.644 -5.624 4.084 1.00 31.71 146 GLY E C 1
ATOM 8793 O O . GLY E 1 146 ? 78.217 -4.542 4.498 1.00 28.88 146 GLY E O 1
ATOM 8794 N N . GLY E 1 147 ? 79.410 -6.436 4.819 1.00 29.03 147 GLY E N 1
ATOM 8795 C CA . GLY E 1 147 ? 79.545 -6.220 6.248 1.00 27.96 147 GLY E CA 1
ATOM 8796 C C . GLY E 1 147 ? 80.380 -5.001 6.580 1.00 29.89 147 GLY E C 1
ATOM 8797 O O . GLY E 1 147 ? 80.003 -4.182 7.428 1.00 25.88 147 GLY E O 1
ATOM 8798 N N . ALA E 1 148 ? 81.534 -4.864 5.921 1.00 29.62 148 ALA E N 1
ATOM 8799 C CA . ALA E 1 148 ? 82.393 -3.722 6.200 1.00 30.48 148 ALA E CA 1
ATOM 8800 C C . ALA E 1 148 ? 81.662 -2.416 5.924 1.00 29.30 148 ALA E C 1
ATOM 8801 O O . ALA E 1 148 ? 81.773 -1.454 6.697 1.00 29.74 148 ALA E O 1
ATOM 8803 N N . LYS E 1 149 ? 80.886 -2.363 4.840 1.00 29.11 149 LYS E N 1
ATOM 8804 C CA . LYS E 1 149 ? 80.180 -1.125 4.548 1.00 30.23 149 LYS E CA 1
ATOM 8805 C C . LYS E 1 149 ? 79.062 -0.890 5.556 1.00 29.61 149 LYS E C 1
ATOM 8806 O O . LYS E 1 149 ? 78.795 0.253 5.939 1.00 28.81 149 LYS E O 1
ATOM 8812 N N . TYR E 1 150 ? 78.403 -1.962 6.007 1.00 26.17 150 TYR E N 1
ATOM 8813 C CA . TYR E 1 150 ? 77.426 -1.821 7.075 1.00 24.22 150 TYR E CA 1
ATOM 8814 C C . TYR E 1 150 ? 78.068 -1.219 8.321 1.00 26.51 150 TYR E C 1
ATOM 8815 O O . TYR E 1 150 ? 77.478 -0.349 8.973 1.00 25.48 150 TYR E O 1
ATOM 8824 N N . LEU E 1 151 ? 79.276 -1.670 8.670 1.00 25.92 151 LEU E N 1
ATOM 8825 C CA . LEU E 1 151 ? 79.946 -1.116 9.840 1.00 29.86 151 LEU E CA 1
ATOM 8826 C C . LEU E 1 151 ? 80.250 0.361 9.657 1.00 29.81 151 LEU E C 1
ATOM 8827 O O . LEU E 1 151 ? 80.125 1.148 10.602 1.00 27.85 151 LEU E O 1
ATOM 8832 N N . ASP E 1 152 ? 80.658 0.755 8.450 1.00 29.55 152 ASP E N 1
ATOM 8833 C CA . ASP E 1 152 ? 80.927 2.161 8.188 1.00 28.25 152 ASP E CA 1
ATOM 8834 C C . ASP E 1 152 ? 79.670 3.002 8.390 1.00 29.23 152 ASP E C 1
ATOM 8835 O O . ASP E 1 152 ? 79.703 4.042 9.063 1.00 29.54 152 ASP E O 1
ATOM 8840 N N . TRP E 1 153 ? 78.546 2.559 7.819 1.00 25.79 153 TRP E N 1
ATOM 8841 C CA . TRP E 1 153 ? 77.258 3.200 8.074 1.00 23.96 153 TRP E CA 1
ATOM 8842 C C . TRP E 1 153 ? 76.950 3.224 9.574 1.00 26.66 153 TRP E C 1
ATOM 8843 O O . TRP E 1 153 ? 76.446 4.213 10.112 1.00 24.52 153 TRP E O 1
ATOM 8854 N N . HIS E 1 154 ? 77.235 2.116 10.250 1.00 25.84 154 HIS E N 1
ATOM 8855 C CA . HIS E 1 154 ? 77.014 1.962 11.683 1.00 26.43 154 HIS E CA 1
ATOM 8856 C C . HIS E 1 154 ? 77.763 3.020 12.487 1.00 26.96 154 HIS E C 1
ATOM 8857 O O . HIS E 1 154 ? 77.169 3.720 13.311 1.00 25.58 154 HIS E O 1
ATOM 8864 N N . ASN E 1 155 ? 79.078 3.116 12.291 1.00 23.04 155 ASN E N 1
ATOM 8865 C CA . ASN E 1 155 ? 79.857 4.126 12.996 1.00 27.19 155 ASN E CA 1
ATOM 8866 C C . ASN E 1 155 ? 79.415 5.531 12.623 1.00 25.01 155 ASN E C 1
ATOM 8867 O O . ASN E 1 155 ? 79.370 6.420 13.484 1.00 24.89 155 ASN E O 1
ATOM 8872 N N . ALA E 1 156 ? 79.115 5.755 11.339 1.00 23.68 156 ALA E N 1
ATOM 8873 C CA . ALA E 1 156 ? 78.653 7.061 10.885 1.00 23.24 156 ALA E CA 1
ATOM 8874 C C . ALA E 1 156 ? 77.353 7.455 11.575 1.00 24.67 156 ALA E C 1
ATOM 8875 O O . ALA E 1 156 ? 77.154 8.627 11.906 1.00 24.22 156 ALA E O 1
ATOM 8877 N N . LEU E 1 157 ? 76.455 6.490 11.811 1.00 22.75 157 LEU E N 1
ATOM 8878 C CA . LEU E 1 157 ? 75.183 6.823 12.449 1.00 24.84 157 LEU E CA 1
ATOM 8879 C C . LEU E 1 157 ? 75.362 7.158 13.932 1.00 23.93 157 LEU E C 1
ATOM 8880 O O . LEU E 1 157 ? 74.729 8.092 14.445 1.00 20.82 157 LEU E O 1
ATOM 8885 N N . TYR E 1 158 ? 76.206 6.406 14.641 1.00 20.79 158 TYR E N 1
ATOM 8886 C CA . TYR E 1 158 ? 76.507 6.772 16.020 1.00 22.64 158 TYR E CA 1
ATOM 8887 C C . TYR E 1 158 ? 77.128 8.156 16.095 1.00 24.53 158 TYR E C 1
ATOM 8888 O O . TYR E 1 158 ? 76.821 8.933 17.007 1.00 23.67 158 TYR E O 1
ATOM 8897 N N . ALA E 1 159 ? 78.011 8.476 15.142 1.00 26.81 159 ALA E N 1
ATOM 8898 C CA . ALA E 1 159 ? 78.725 9.745 15.168 1.00 26.25 159 ALA E CA 1
ATOM 8899 C C . ALA E 1 159 ? 77.770 10.907 14.933 1.00 26.20 159 ALA E C 1
ATOM 8900 O O . ALA E 1 159 ? 77.872 11.951 15.594 1.00 26.34 159 ALA E O 1
ATOM 8902 N N . THR E 1 160 ? 76.823 10.729 14.010 1.00 21.42 160 THR E N 1
ATOM 8903 C CA . THR E 1 160 ? 75.790 11.734 13.777 1.00 24.20 160 THR E CA 1
ATOM 8904 C C . THR E 1 160 ? 74.882 11.890 15.001 1.00 22.84 160 THR E C 1
ATOM 8905 O O . THR E 1 160 ? 74.634 13.009 15.464 1.00 23.19 160 THR E O 1
ATOM 8909 N N . GLY E 1 161 ? 74.417 10.775 15.569 1.00 22.06 161 GLY E N 1
ATOM 8910 C CA . GLY E 1 161 ? 73.582 10.854 16.763 1.00 21.10 161 GLY E CA 1
ATOM 8911 C C . GLY E 1 161 ? 74.284 11.487 17.947 1.00 23.77 161 GLY E C 1
ATOM 8912 O O . GLY E 1 161 ? 73.665 12.186 18.755 1.00 22.33 161 GLY E O 1
ATOM 8913 N N . LYS E 1 162 ? 75.591 11.273 18.059 1.00 23.94 162 LYS E N 1
ATOM 8914 C CA . LYS E 1 162 ? 76.322 11.880 19.155 1.00 22.71 162 LYS E CA 1
ATOM 8915 C C . LYS E 1 162 ? 76.292 13.400 19.064 1.00 23.92 162 LYS E C 1
ATOM 8916 O O . LYS E 1 162 ? 76.009 14.087 20.049 1.00 22.86 162 LYS E O 1
ATOM 8922 N N . VAL E 1 163 ? 76.618 13.953 17.898 1.00 22.41 163 VAL E N 1
ATOM 8923 C CA . VAL E 1 163 ? 76.659 15.407 17.810 1.00 23.98 163 VAL E CA 1
ATOM 8924 C C . VAL E 1 163 ? 75.252 15.973 17.888 1.00 24.73 163 VAL E C 1
ATOM 8925 O O . VAL E 1 163 ? 75.025 17.011 18.508 1.00 25.36 163 VAL E O 1
ATOM 8929 N N . GLU E 1 164 ? 74.290 15.287 17.282 1.00 20.63 164 GLU E N 1
ATOM 8930 C CA . GLU E 1 164 ? 72.921 15.765 17.275 1.00 21.85 164 GLU E CA 1
ATOM 8931 C C . GLU E 1 164 ? 72.287 15.674 18.654 1.00 25.74 164 GLU E C 1
ATOM 8932 O O . GLU E 1 164 ? 71.436 16.496 18.998 1.00 26.73 164 GLU E O 1
ATOM 8938 N N . GLY E 1 165 ? 72.716 14.719 19.474 1.00 28.94 165 GLY E N 1
ATOM 8939 C CA . GLY E 1 165 ? 72.131 14.515 20.778 1.00 29.49 165 GLY E CA 1
ATOM 8940 C C . GLY E 1 165 ? 70.952 13.561 20.798 1.00 31.65 165 GLY E C 1
ATOM 8941 O O . GLY E 1 165 ? 70.497 13.194 21.889 1.00 36.40 165 GLY E O 1
ATOM 8942 N N . ALA E 1 166 ? 70.438 13.169 19.634 1.00 26.56 166 ALA E N 1
ATOM 8943 C CA . ALA E 1 166 ? 69.326 12.239 19.449 1.00 30.43 166 ALA E CA 1
ATOM 8944 C C . ALA E 1 166 ? 69.215 12.064 17.946 1.00 30.73 166 ALA E C 1
ATOM 8945 O O . ALA E 1 166 ? 69.783 12.848 17.183 1.00 34.32 166 ALA E O 1
ATOM 8947 N N . LEU E 1 167 ? 68.480 11.041 17.522 1.00 29.85 167 LEU E N 1
ATOM 8948 C CA . LEU E 1 167 ? 68.273 10.767 16.108 1.00 30.11 167 LEU E CA 1
ATOM 8949 C C . LEU E 1 167 ? 66.809 10.976 15.744 1.00 34.82 167 LEU E C 1
ATOM 8950 O O . LEU E 1 167 ? 65.910 10.466 16.420 1.00 30.60 167 LEU E O 1
ATOM 8955 N N . THR E 1 168 ? 66.572 11.738 14.689 1.00 35.17 168 THR E N 1
ATOM 8956 C CA . THR E 1 168 ? 65.279 11.755 14.032 1.00 34.52 168 THR E CA 1
ATOM 8957 C C . THR E 1 168 ? 65.391 11.062 12.686 1.00 36.06 168 THR E C 1
ATOM 8958 O O . THR E 1 168 ? 66.485 10.750 12.207 1.00 33.34 168 THR E O 1
ATOM 8962 N N . GLU E 1 169 ? 64.228 10.821 12.083 1.00 33.85 169 GLU E N 1
ATOM 8963 C CA . GLU E 1 169 ? 64.201 10.252 10.748 1.00 31.72 169 GLU E CA 1
ATOM 8964 C C . GLU E 1 169 ? 64.980 11.126 9.763 1.00 34.81 169 GLU E C 1
ATOM 8965 O O . GLU E 1 169 ? 65.719 10.610 8.916 1.00 33.42 169 GLU E O 1
ATOM 8971 N N . HIS E 1 170 ? 64.849 12.451 9.874 1.00 32.12 170 HIS E N 1
ATOM 8972 C CA . HIS E 1 170 ? 65.537 13.343 8.942 1.00 32.68 170 HIS E CA 1
ATOM 8973 C C . HIS E 1 170 ? 67.050 13.169 9.020 1.00 36.42 170 HIS E C 1
ATOM 8974 O O . HIS E 1 170 ? 67.736 13.156 7.987 1.00 35.15 170 HIS E O 1
ATOM 8981 N N . ASP E 1 171 ? 67.592 13.042 10.235 1.00 34.59 171 ASP E N 1
ATOM 8982 C CA . ASP E 1 171 ? 69.021 12.766 10.381 1.00 35.69 171 ASP E CA 1
ATOM 8983 C C . ASP E 1 171 ? 69.405 11.492 9.654 1.00 31.08 171 ASP E C 1
ATOM 8984 O O . ASP E 1 171 ? 70.417 11.450 8.949 1.00 31.88 171 ASP E O 1
ATOM 8989 N N . VAL E 1 172 ? 68.623 10.429 9.848 1.00 29.95 172 VAL E N 1
ATOM 8990 C CA . VAL E 1 172 ? 68.961 9.143 9.253 1.00 25.26 172 VAL E CA 1
ATOM 8991 C C . VAL E 1 172 ? 68.882 9.223 7.736 1.00 29.17 172 VAL E C 1
ATOM 8992 O O . VAL E 1 172 ? 69.756 8.703 7.035 1.00 29.18 172 VAL E O 1
ATOM 8996 N N . TYR E 1 173 ? 67.855 9.894 7.197 1.00 28.15 173 TYR E N 1
ATOM 8997 C CA . TYR E 1 173 ? 67.756 10.020 5.744 1.00 33.36 173 TYR E CA 1
ATOM 8998 C C . TYR E 1 173 ? 68.936 10.796 5.184 1.00 33.27 173 TYR E C 1
ATOM 8999 O O . TYR E 1 173 ? 69.519 10.411 4.162 1.00 31.48 173 TYR E O 1
ATOM 9008 N N . THR E 1 174 ? 69.284 11.915 5.831 1.00 32.98 174 THR E N 1
ATOM 9009 C CA . THR E 1 174 ? 70.372 12.756 5.345 1.00 30.74 174 THR E CA 1
ATOM 9010 C C . THR E 1 174 ? 71.691 11.991 5.298 1.00 32.60 174 THR E C 1
ATOM 9011 O O . THR E 1 174 ? 72.477 12.153 4.358 1.00 34.53 174 THR E O 1
ATOM 9015 N N . LEU E 1 175 ? 71.960 11.164 6.310 1.00 28.88 175 LEU E N 1
ATOM 9016 C CA . LEU E 1 175 ? 73.169 10.351 6.288 1.00 28.09 175 LEU E CA 1
ATOM 9017 C C . LEU E 1 175 ? 73.068 9.260 5.235 1.00 31.83 175 LEU E C 1
ATOM 9018 O O . LEU E 1 175 ? 74.032 8.988 4.505 1.00 29.53 175 LEU E O 1
ATOM 9023 N N . ALA E 1 176 ? 71.895 8.636 5.135 1.00 29.33 176 ALA E N 1
ATOM 9024 C CA . ALA E 1 176 ? 71.733 7.481 4.267 1.00 28.26 176 ALA E CA 1
ATOM 9025 C C . ALA E 1 176 ? 71.990 7.828 2.803 1.00 30.49 176 ALA E C 1
ATOM 9026 O O . ALA E 1 176 ? 72.407 6.958 2.031 1.00 29.98 176 ALA E O 1
ATOM 9028 N N . GLN E 1 177 ? 71.791 9.089 2.405 1.00 29.81 177 GLN E N 1
ATOM 9029 C CA . GLN E 1 177 ? 72.128 9.491 1.040 1.00 32.52 177 GLN E CA 1
ATOM 9030 C C . GLN E 1 177 ? 73.576 9.169 0.657 1.00 33.86 177 GLN E C 1
ATOM 9031 O O . GLN E 1 177 ? 73.869 9.030 -0.535 1.00 36.27 177 GLN E O 1
ATOM 9037 N N . HIS E 1 178 ? 74.487 9.060 1.625 1.00 34.24 178 HIS E N 1
ATOM 9038 C CA . HIS E 1 178 ? 75.882 8.717 1.366 1.00 33.23 178 HIS E CA 1
ATOM 9039 C C . HIS E 1 178 ? 76.133 7.219 1.330 1.00 35.11 178 HIS E C 1
ATOM 9040 O O . HIS E 1 178 ? 77.289 6.809 1.184 1.00 40.41 178 HIS E O 1
ATOM 9047 N N . TYR E 1 179 ? 75.092 6.392 1.442 1.00 31.20 179 TYR E N 1
ATOM 9048 C CA . TYR E 1 179 ? 75.265 4.946 1.454 1.00 33.29 179 TYR E CA 1
ATOM 9049 C C . TYR E 1 179 ? 74.317 4.195 0.535 1.00 36.90 179 TYR E C 1
ATOM 9050 O O . TYR E 1 179 ? 74.620 3.048 0.179 1.00 36.47 179 TYR E O 1
ATOM 9059 N N . LEU E 1 180 ? 73.187 4.781 0.150 1.00 33.54 180 LEU E N 1
ATOM 9060 C CA . LEU E 1 180 ? 72.249 4.168 -0.776 1.00 35.38 180 LEU E CA 1
ATOM 9061 C C . LEU E 1 1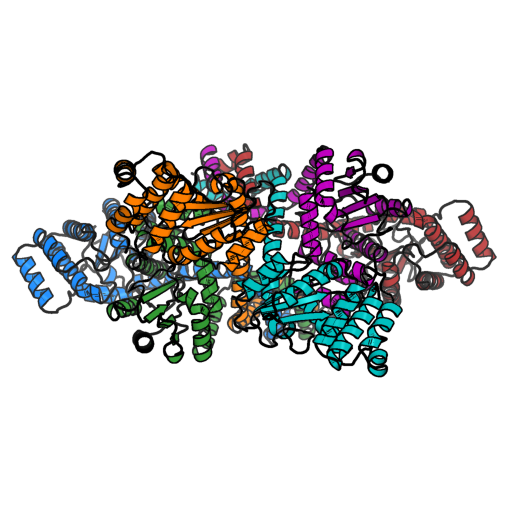80 ? 72.068 5.077 -1.984 1.00 38.19 180 LEU E C 1
ATOM 9062 O O . LEU E 1 180 ? 72.199 6.302 -1.884 1.00 40.47 180 LEU E O 1
ATOM 9067 N N . THR E 1 181 ? 71.790 4.468 -3.135 1.00 34.69 181 THR E N 1
ATOM 9068 C CA . THR E 1 181 ? 71.378 5.242 -4.287 1.00 37.02 181 THR E CA 1
ATOM 9069 C C . THR E 1 181 ? 70.050 5.932 -3.993 1.00 38.58 181 THR E C 1
ATOM 9070 O O . THR E 1 181 ? 69.299 5.505 -3.111 1.00 38.00 181 THR E O 1
ATOM 9074 N N . PRO E 1 182 ? 69.739 7.007 -4.723 1.00 40.15 182 PRO E N 1
ATOM 9075 C CA . PRO E 1 182 ? 68.412 7.627 -4.571 1.00 38.12 182 PRO E CA 1
ATOM 9076 C C . PRO E 1 182 ? 67.260 6.657 -4.794 1.00 38.07 182 PRO E C 1
ATOM 9077 O O . PRO E 1 18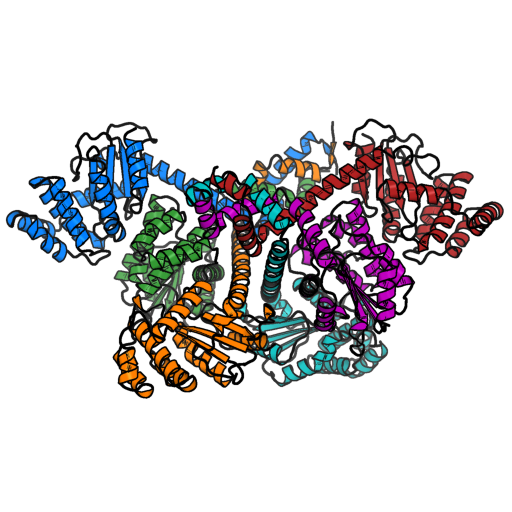2 ? 66.210 6.809 -4.152 1.00 37.31 182 PRO E O 1
ATOM 9081 N N . THR E 1 183 ? 67.423 5.660 -5.670 1.00 36.03 183 THR E N 1
ATOM 9082 C CA . THR E 1 183 ? 66.354 4.688 -5.885 1.00 37.69 183 THR E CA 1
ATOM 9083 C C . THR E 1 183 ? 66.162 3.805 -4.658 1.00 34.79 183 THR E C 1
ATOM 9084 O O . THR E 1 183 ? 65.037 3.607 -4.189 1.00 35.08 183 THR E O 1
ATOM 9088 N N . GLN E 1 184 ? 67.253 3.275 -4.119 1.00 37.20 184 GLN E N 1
ATOM 9089 C CA . GLN E 1 184 ? 67.164 2.516 -2.878 1.00 34.72 184 GLN E CA 1
ATOM 9090 C C . GLN E 1 184 ? 66.507 3.346 -1.779 1.00 33.28 184 GLN E C 1
ATOM 9091 O O . GLN E 1 184 ? 65.535 2.916 -1.146 1.00 34.84 184 GLN E O 1
ATOM 9097 N N . LEU E 1 185 ? 67.013 4.556 -1.561 1.00 32.46 185 LEU E N 1
ATOM 9098 C CA . LEU E 1 185 ? 66.557 5.355 -0.435 1.00 32.38 185 LEU E CA 1
ATOM 9099 C C . LEU E 1 185 ? 65.073 5.668 -0.554 1.00 30.91 185 LEU E C 1
ATOM 9100 O O . LEU E 1 185 ? 64.350 5.660 0.448 1.00 32.94 185 LEU E O 1
ATOM 9105 N N . ALA E 1 186 ? 64.594 5.905 -1.777 1.00 30.14 186 ALA E N 1
ATOM 9106 C CA . ALA E 1 186 ? 63.178 6.204 -1.977 1.00 32.01 186 ALA E CA 1
ATOM 9107 C C . ALA E 1 186 ? 62.290 4.999 -1.678 1.00 34.92 186 ALA E C 1
ATOM 9108 O O . ALA E 1 186 ? 61.164 5.174 -1.184 1.00 33.75 186 ALA E O 1
ATOM 9110 N N . ALA E 1 187 ? 62.757 3.777 -1.980 1.00 29.32 187 ALA E N 1
ATOM 9111 C CA . ALA E 1 187 ? 61.989 2.597 -1.582 1.00 33.59 187 ALA E CA 1
ATOM 9112 C C . ALA E 1 187 ? 61.981 2.451 -0.068 1.00 34.14 187 ALA E C 1
ATOM 9113 O O . ALA E 1 187 ? 60.945 2.138 0.529 1.00 33.15 187 ALA E O 1
ATOM 9115 N N . VAL E 1 188 ? 63.128 2.692 0.570 1.00 29.02 188 VAL E N 1
ATOM 9116 C CA . VAL E 1 188 ? 63.171 2.674 2.026 1.00 30.33 188 VAL E CA 1
ATOM 9117 C C . VAL E 1 188 ? 62.182 3.683 2.590 1.00 29.26 188 VAL E C 1
ATOM 9118 O O . VAL E 1 188 ? 61.400 3.371 3.494 1.00 30.68 188 VAL E O 1
ATOM 9122 N N . LYS E 1 189 ? 62.192 4.908 2.053 1.00 27.81 189 LYS E N 1
ATOM 9123 C CA . LYS E 1 189 ? 61.306 5.949 2.564 1.00 32.25 189 LYS E CA 1
ATOM 9124 C C . LYS E 1 189 ? 59.839 5.541 2.454 1.00 34.23 189 LYS E C 1
ATOM 9125 O O . LYS E 1 189 ? 59.038 5.825 3.355 1.00 31.56 189 LYS E O 1
ATOM 9131 N N . GLU E 1 190 ? 59.466 4.902 1.342 1.00 33.53 190 GLU E N 1
ATOM 9132 C CA . GLU E 1 190 ? 58.080 4.489 1.147 1.00 35.76 190 GLU E CA 1
ATOM 9133 C C . GLU E 1 190 ? 57.642 3.491 2.218 1.00 39.20 190 GLU E C 1
ATOM 9134 O O . GLU E 1 190 ? 56.558 3.632 2.803 1.00 33.99 190 GLU E O 1
ATOM 9140 N N . ALA E 1 191 ? 58.468 2.463 2.472 1.00 32.82 191 ALA E N 1
ATOM 9141 C CA . ALA E 1 191 ? 58.144 1.483 3.503 1.00 37.31 191 ALA E CA 1
ATOM 9142 C C . ALA E 1 191 ? 58.062 2.147 4.869 1.00 36.64 191 ALA E C 1
ATOM 9143 O O . ALA E 1 191 ? 57.123 1.904 5.637 1.00 37.05 191 ALA E O 1
ATOM 9145 N N . GLN E 1 192 ? 59.044 2.985 5.189 1.00 32.47 192 GLN E N 1
ATOM 9146 C CA . GLN E 1 192 ? 59.019 3.704 6.456 1.00 34.26 192 GLN E CA 1
ATOM 9147 C C . GLN E 1 192 ? 57.712 4.467 6.640 1.00 39.40 192 GLN E C 1
ATOM 9148 O O . GLN E 1 192 ? 57.054 4.356 7.683 1.00 33.93 192 GLN E O 1
ATOM 9154 N N . SER E 1 193 ? 57.321 5.255 5.627 1.00 38.29 193 SER E N 1
ATOM 9155 C CA . SER E 1 193 ? 56.143 6.112 5.758 1.00 42.47 193 SER E CA 1
ATOM 9156 C C . SER E 1 193 ? 54.850 5.315 5.791 1.00 41.95 193 SER E C 1
ATOM 9157 O O . SER E 1 193 ? 53.847 5.794 6.342 1.00 45.99 193 SER E O 1
ATOM 9160 N N . SER E 1 194 ? 54.839 4.128 5.172 1.00 43.24 194 SER E N 1
ATOM 9161 C CA . SER E 1 194 ? 53.687 3.241 5.271 1.00 42.91 194 SER E CA 1
ATOM 9162 C C . SER E 1 194 ? 53.460 2.787 6.707 1.00 49.84 194 SER E C 1
ATOM 9163 O O . SER E 1 194 ? 52.355 2.347 7.044 1.00 47.02 194 SER E O 1
ATOM 9166 N N . GLY E 1 195 ? 54.483 2.883 7.558 1.00 52.86 195 GLY E N 1
ATOM 9167 C CA . GLY E 1 195 ? 54.376 2.498 8.950 1.00 49.68 195 GLY E CA 1
ATOM 9168 C C . GLY E 1 195 ? 54.433 1.011 9.231 1.00 56.40 195 GLY E C 1
ATOM 9169 O O . GLY E 1 195 ? 54.247 0.620 10.391 1.00 58.01 195 GLY E O 1
ATOM 9170 N N . ALA E 1 196 ? 54.676 0.167 8.218 1.00 53.49 196 ALA E N 1
ATOM 9171 C CA . ALA E 1 196 ? 54.720 -1.278 8.430 1.00 48.51 196 ALA E CA 1
ATOM 9172 C C . ALA E 1 196 ? 55.895 -1.643 9.339 1.00 32.80 196 ALA E C 1
ATOM 9173 O O . ALA E 1 196 ? 56.871 -0.901 9.460 1.00 35.28 196 ALA E O 1
ATOM 9175 N N . VAL E 1 197 ? 55.786 -2.804 9.990 1.00 36.18 197 VAL E N 1
ATOM 9176 C CA . VAL E 1 197 ? 56.696 -3.188 11.072 1.00 30.21 197 VAL E CA 1
ATOM 9177 C C . VAL E 1 197 ? 57.890 -3.936 10.481 1.00 32.25 197 VAL E C 1
ATOM 9178 O O . VAL E 1 197 ? 57.757 -5.071 10.021 1.00 35.91 197 VAL E O 1
ATOM 9182 N N . HIS E 1 198 ? 59.066 -3.328 10.544 1.00 25.48 198 HIS E N 1
ATOM 9183 C CA . HIS E 1 198 ? 60.256 -3.924 9.951 1.00 29.94 198 HIS E CA 1
ATOM 9184 C C . HIS E 1 198 ? 60.598 -5.276 10.587 1.00 29.41 198 HIS E C 1
ATOM 9185 O O . HIS E 1 198 ? 60.837 -5.370 11.794 1.00 27.59 198 HIS E O 1
ATOM 9192 N N . ASP E 1 199 ? 60.683 -6.319 9.757 1.00 28.24 199 ASP E N 1
ATOM 9193 C CA . ASP E 1 199 ? 60.792 -7.669 10.296 1.00 27.47 199 ASP E CA 1
ATOM 9194 C C . ASP E 1 199 ? 62.124 -7.910 11.001 1.00 25.94 199 ASP E C 1
ATOM 9195 O O . ASP E 1 199 ? 62.160 -8.546 12.058 1.00 30.38 199 ASP E O 1
ATOM 9200 N N . ALA E 1 200 ? 63.232 -7.460 10.418 1.00 25.74 200 ALA E N 1
ATOM 9201 C CA . ALA E 1 200 ? 64.529 -7.717 11.040 1.00 30.76 200 ALA E CA 1
ATOM 9202 C C . ALA E 1 200 ? 64.645 -7.007 12.384 1.00 28.01 200 ALA E C 1
ATOM 9203 O O . ALA E 1 200 ? 65.188 -7.564 13.349 1.00 26.42 200 ALA E O 1
ATOM 9205 N N . LEU E 1 201 ? 64.139 -5.779 12.473 1.00 25.74 201 LEU E N 1
ATOM 9206 C CA . LEU E 1 201 ? 64.212 -5.065 13.743 1.00 28.03 201 LEU E CA 1
ATOM 9207 C C . LEU E 1 201 ? 63.353 -5.756 14.788 1.00 28.61 201 LEU E C 1
ATOM 9208 O O . LEU E 1 201 ? 63.809 -6.024 15.904 1.00 28.72 201 LEU E O 1
ATOM 9213 N N . LEU E 1 202 ? 62.099 -6.040 14.440 1.00 25.73 202 LEU E N 1
ATOM 9214 C CA . LEU E 1 202 ? 61.234 -6.826 15.306 1.00 27.47 202 LEU E CA 1
ATOM 9215 C C . LEU E 1 202 ? 61.928 -8.104 15.754 1.00 27.81 202 LEU E C 1
ATOM 9216 O O . LEU E 1 202 ? 61.893 -8.471 16.937 1.00 29.77 202 LEU E O 1
ATOM 9221 N N . THR E 1 203 ? 62.565 -8.803 14.811 1.00 30.21 203 THR E N 1
ATOM 9222 C CA . THR E 1 203 ? 63.233 -10.059 15.142 1.00 31.84 203 THR E CA 1
ATOM 9223 C C . THR E 1 203 ? 64.407 -9.836 16.096 1.00 30.15 203 THR E C 1
ATOM 9224 O O . THR E 1 203 ? 64.629 -10.639 17.011 1.00 28.30 203 THR E O 1
ATOM 9228 N N . ASN E 1 204 ? 65.186 -8.769 15.889 1.00 29.24 204 ASN E N 1
ATOM 9229 C CA . ASN E 1 204 ? 66.300 -8.512 16.803 1.00 26.90 204 ASN E CA 1
ATOM 9230 C C . ASN E 1 204 ? 65.790 -8.174 18.198 1.00 27.69 204 ASN E C 1
ATOM 9231 O O . ASN E 1 204 ? 66.384 -8.594 19.201 1.00 27.91 204 ASN E O 1
ATOM 9236 N N . GLN E 1 205 ? 64.721 -7.373 18.283 1.00 24.54 205 GLN E N 1
ATOM 9237 C CA . GLN E 1 205 ? 64.159 -7.042 19.588 1.00 30.26 205 GLN E CA 1
ATOM 9238 C C . GLN E 1 205 ? 63.658 -8.294 20.294 1.00 32.05 205 GLN E C 1
ATOM 9239 O O . GLN E 1 205 ? 63.792 -8.421 21.519 1.00 34.39 205 GLN E O 1
ATOM 9245 N N . ALA E 1 206 ? 63.078 -9.232 19.535 1.00 30.11 206 ALA E N 1
ATOM 9246 C CA . ALA E 1 206 ? 62.650 -10.495 20.128 1.00 36.02 206 ALA E CA 1
ATOM 9247 C C . ALA E 1 206 ? 63.835 -11.247 20.710 1.00 34.64 206 ALA E C 1
ATOM 9248 O O . ALA E 1 206 ? 63.748 -11.791 21.818 1.00 36.81 206 ALA E O 1
ATOM 9250 N N . LEU E 1 207 ? 64.954 -11.287 19.982 1.00 32.12 207 LEU E N 1
ATOM 9251 C CA . LEU E 1 207 ? 66.126 -12.004 20.479 1.00 33.27 207 LEU E CA 1
ATOM 9252 C C . LEU E 1 207 ? 66.704 -11.317 21.711 1.00 36.33 207 LEU E C 1
ATOM 9253 O O . LEU E 1 207 ? 66.965 -11.968 22.735 1.00 34.59 207 LEU E O 1
ATOM 9258 N N . ALA E 1 208 ? 66.896 -9.994 21.636 1.00 31.78 208 ALA E N 1
ATOM 9259 C CA . ALA E 1 208 ? 67.341 -9.240 22.806 1.00 36.66 208 ALA E CA 1
ATOM 9260 C C . ALA E 1 208 ? 66.476 -9.554 24.017 1.00 37.00 208 ALA E C 1
ATOM 9261 O O . ALA E 1 208 ? 66.988 -9.774 25.123 1.00 35.25 208 ALA E O 1
ATOM 9263 N N . GLN E 1 209 ? 65.153 -9.568 23.818 1.00 36.96 209 GLN E N 1
ATOM 9264 C CA . GLN E 1 209 ? 64.225 -9.781 24.927 1.00 37.29 209 GLN E CA 1
ATOM 9265 C C . GLN E 1 209 ? 64.365 -11.187 25.495 1.00 40.14 209 GLN E C 1
ATOM 9266 O O . GLN E 1 209 ? 64.343 -11.379 26.717 1.00 40.07 209 GLN E O 1
ATOM 9272 N N . HIS E 1 210 ? 64.528 -12.180 24.618 1.00 40.65 210 HIS E N 1
ATOM 9273 C CA . HIS E 1 210 ? 64.754 -13.548 25.064 1.00 40.86 210 HIS E CA 1
ATOM 9274 C C . HIS E 1 210 ? 66.084 -13.686 25.789 1.00 42.37 210 HIS E C 1
ATOM 9275 O O . HIS E 1 210 ? 66.234 -14.568 26.639 1.00 44.34 210 HIS E O 1
ATOM 9282 N N . MET E 1 211 ? 67.065 -12.859 25.443 1.00 47.62 211 MET E N 1
ATOM 9283 C CA . MET E 1 211 ? 68.381 -12.905 26.063 1.00 45.54 211 MET E CA 1
ATOM 9284 C C . MET E 1 211 ? 68.448 -12.080 27.344 1.00 45.39 211 MET E C 1
ATOM 9285 O O . MET E 1 211 ? 69.517 -12.002 27.956 1.00 49.48 211 MET E O 1
ATOM 9290 N N . ASP E 1 212 ? 67.337 -11.457 27.743 1.00 46.00 212 ASP E N 1
ATOM 9291 C CA . ASP E 1 212 ? 67.273 -10.561 28.901 1.00 45.62 212 ASP E CA 1
ATOM 9292 C C . ASP E 1 212 ? 68.282 -9.421 28.813 1.00 48.54 212 ASP E C 1
ATOM 9293 O O . ASP E 1 212 ? 68.828 -8.973 29.826 1.00 53.66 212 ASP E O 1
ATOM 9298 N N . PHE E 1 213 ? 68.507 -8.930 27.593 1.00 45.05 213 PHE E N 1
ATOM 9299 C CA . PHE E 1 213 ? 69.288 -7.718 27.344 1.00 38.35 213 PHE E CA 1
ATOM 9300 C C . PHE E 1 213 ? 68.303 -6.561 27.210 1.00 39.99 213 PHE E C 1
ATOM 9301 O O . PHE E 1 213 ? 67.843 -6.251 26.116 1.00 37.91 213 PHE E O 1
ATOM 9309 N N . SER E 1 214 ? 67.967 -5.920 28.321 1.00 42.09 214 SER E N 1
ATOM 9310 C CA . SER E 1 214 ? 67.111 -4.742 28.263 1.00 38.55 214 SER E CA 1
ATOM 9311 C C . SER E 1 214 ? 67.910 -3.450 28.169 1.00 41.72 214 SER E C 1
ATOM 9312 O O . SER E 1 214 ? 67.315 -2.377 28.014 1.00 39.30 214 SER E O 1
ATOM 9315 N N . GLY E 1 215 ? 69.240 -3.537 28.242 1.00 41.85 215 GLY E N 1
ATOM 9316 C CA . GLY E 1 215 ? 70.119 -2.415 28.025 1.00 31.33 215 GLY E CA 1
ATOM 9317 C C . GLY E 1 215 ? 71.014 -2.636 26.818 1.00 36.67 215 GLY E C 1
ATOM 9318 O O . GLY E 1 215 ? 70.984 -3.679 26.160 1.00 36.00 215 GLY E O 1
ATOM 9319 N N . THR E 1 216 ? 71.807 -1.616 26.537 1.00 34.22 216 THR E N 1
ATOM 9320 C CA . THR E 1 216 ? 72.784 -1.571 25.467 1.00 31.42 216 THR E CA 1
ATOM 9321 C C . THR E 1 216 ? 74.098 -1.054 26.024 1.00 33.58 216 THR E C 1
ATOM 9322 O O . THR E 1 216 ? 74.098 -0.230 26.940 1.00 37.14 216 THR E O 1
ATOM 9326 N N . PRO E 1 217 ? 75.234 -1.566 25.541 1.00 35.34 217 PRO E N 1
ATOM 9327 C CA . PRO E 1 217 ? 75.360 -2.703 24.623 1.00 32.64 217 PRO E CA 1
ATOM 9328 C C . PRO E 1 217 ? 75.257 -4.057 25.352 1.00 33.23 217 PRO E C 1
ATOM 9329 O O . PRO E 1 217 ? 75.086 -4.098 26.565 1.00 30.59 217 PRO E O 1
ATOM 9333 N N . ALA E 1 218 ? 75.377 -5.154 24.611 1.00 31.13 218 ALA E N 1
ATOM 9334 C CA . ALA E 1 218 ? 75.446 -6.477 25.210 1.00 31.01 218 ALA E CA 1
ATOM 9335 C C . ALA E 1 218 ? 76.198 -7.374 24.247 1.00 30.67 218 ALA E C 1
ATOM 9336 O O . ALA E 1 218 ? 76.131 -7.182 23.030 1.00 29.66 218 ALA E O 1
ATOM 9338 N N . PHE E 1 219 ? 76.919 -8.348 24.797 1.00 30.69 219 PHE E N 1
ATOM 9339 C CA . PHE E 1 219 ? 77.775 -9.217 23.999 1.00 32.66 219 PHE E CA 1
ATOM 9340 C C . PHE E 1 219 ? 77.576 -10.672 24.386 1.00 34.29 219 PHE E C 1
ATOM 9341 O O . PHE E 1 219 ? 77.520 -11.014 25.570 1.00 33.50 219 PHE E O 1
ATOM 9349 N N . VAL E 1 220 ? 77.486 -11.524 23.377 1.00 34.88 220 VAL E N 1
ATOM 9350 C CA . VAL E 1 220 ? 77.560 -12.964 23.545 1.00 35.29 220 VAL E CA 1
ATOM 9351 C C . VAL E 1 220 ? 78.744 -13.441 22.725 1.00 37.94 220 VAL E C 1
ATOM 9352 O O . VAL E 1 220 ? 78.850 -13.118 21.536 1.00 37.96 220 VAL E O 1
ATOM 9356 N N . VAL E 1 221 ? 79.642 -14.187 23.355 1.00 38.70 221 VAL E N 1
ATOM 9357 C CA . VAL E 1 221 ? 80.820 -14.711 22.683 1.00 40.13 221 VAL E CA 1
ATOM 9358 C C . VAL E 1 221 ? 80.812 -16.223 22.835 1.00 47.36 221 VAL E C 1
ATOM 9359 O O . VAL E 1 221 ? 80.655 -16.746 23.946 1.00 46.66 221 VAL E O 1
ATOM 9363 N N . MET E 1 222 ? 80.972 -16.927 21.721 1.00 45.79 222 MET E N 1
ATOM 9364 C CA . MET E 1 222 ? 80.676 -18.347 21.742 1.00 52.10 222 MET E CA 1
ATOM 9365 C C . MET E 1 222 ? 81.281 -19.006 20.520 1.00 53.36 222 MET E C 1
ATOM 9366 O O . MET E 1 222 ? 81.513 -18.338 19.507 1.00 52.77 222 MET E O 1
ATOM 9371 N N . PRO E 1 223 ? 81.596 -20.290 20.601 1.00 56.31 223 PRO E N 1
ATOM 9372 C CA . PRO E 1 223 ? 82.042 -21.017 19.410 1.00 61.42 223 PRO E CA 1
ATOM 9373 C C . PRO E 1 223 ? 80.900 -21.219 18.424 1.00 61.02 223 PRO E C 1
ATOM 9374 O O . PRO E 1 223 ? 79.743 -21.399 18.809 1.00 58.38 223 PRO E O 1
ATOM 9378 N N . GLN E 1 224 ? 81.246 -21.174 17.137 1.00 59.78 224 GLN E N 1
ATOM 9379 C CA . GLN E 1 224 ? 80.279 -21.387 16.066 1.00 67.54 224 GLN E CA 1
ATOM 9380 C C . GLN E 1 224 ? 79.674 -22.785 16.160 1.00 73.98 224 GLN E C 1
ATOM 9381 O O . GLN E 1 224 ? 78.449 -22.948 16.157 1.00 72.15 224 GLN E O 1
ATOM 9387 N N . THR E 1 225 ? 80.525 -23.809 16.262 1.00 78.94 225 THR E N 1
ATOM 9388 C CA . THR E 1 225 ? 80.048 -25.184 16.395 1.00 91.63 225 THR E CA 1
ATOM 9389 C C . THR E 1 225 ? 79.609 -25.485 17.826 1.00 97.12 225 THR E C 1
ATOM 9390 O O . THR E 1 225 ? 80.257 -25.078 18.795 1.00 96.22 225 THR E O 1
ATOM 9394 N N . GLN E 1 226 ? 78.506 -26.225 17.946 1.00 106.79 226 GLN E N 1
ATOM 9395 C CA . GLN E 1 226 ? 77.897 -26.610 19.216 1.00 116.39 226 GLN E CA 1
ATOM 9396 C C . GLN E 1 226 ? 78.748 -27.571 20.038 1.00 126.57 226 GLN E C 1
ATOM 9397 O O . GLN E 1 226 ? 78.289 -28.023 21.093 1.00 124.44 226 GLN E O 1
ATOM 9403 N N . ASP E 1 227 ? 79.960 -27.895 19.595 1.00 134.05 227 ASP E N 1
ATOM 9404 C CA . ASP E 1 227 ? 80.660 -29.061 20.119 1.00 140.25 227 ASP E CA 1
ATOM 9405 C C . ASP E 1 227 ? 81.431 -28.782 21.400 1.00 140.39 227 ASP E C 1
ATOM 9406 O O . ASP E 1 227 ? 81.799 -29.730 22.103 1.00 144.80 227 ASP E O 1
ATOM 9411 N N . GLY E 1 228 ? 81.685 -27.519 21.721 1.00 127.93 228 GLY E N 1
ATOM 9412 C CA . GLY E 1 228 ? 82.514 -27.186 22.854 1.00 120.86 228 GLY E CA 1
ATOM 9413 C C . GLY E 1 228 ? 81.758 -27.179 24.165 1.00 125.31 228 GLY E C 1
ATOM 9414 O O . GLY E 1 228 ? 80.560 -27.450 24.247 1.00 127.84 228 GLY E O 1
ATOM 9415 N N . ASP E 1 229 ? 82.499 -26.855 25.218 1.00 129.53 229 ASP E N 1
ATOM 9416 C CA . ASP E 1 229 ? 81.953 -26.782 26.560 1.00 127.21 229 ASP E CA 1
ATOM 9417 C C . ASP E 1 229 ? 81.124 -25.514 26.732 1.00 121.07 229 ASP E C 1
ATOM 9418 O O . ASP E 1 229 ? 81.349 -24.504 26.058 1.00 115.92 229 ASP E O 1
ATOM 9423 N N . VAL E 1 230 ? 80.146 -25.575 27.640 1.00 112.03 230 VAL E N 1
ATOM 9424 C CA . VAL E 1 230 ? 79.510 -24.345 28.094 1.00 101.27 230 VAL E CA 1
ATOM 9425 C C . VAL E 1 230 ? 80.551 -23.425 28.710 1.00 96.24 230 VAL E C 1
ATOM 9426 O O . VAL E 1 230 ? 80.367 -22.200 28.739 1.00 86.73 230 VAL E O 1
ATOM 9430 N N . LYS E 1 231 ? 81.655 -23.998 29.202 1.00 100.01 231 LYS E N 1
ATOM 9431 C CA . LYS E 1 231 ? 82.787 -23.198 29.655 1.00 95.31 231 LYS E CA 1
ATOM 9432 C C . LYS E 1 231 ? 83.281 -22.261 28.564 1.00 82.07 231 LYS E C 1
ATOM 9433 O O . LYS E 1 231 ? 83.863 -21.217 28.868 1.00 79.52 231 LYS E O 1
ATOM 9439 N N . ARG E 1 232 ? 83.062 -22.614 27.295 1.00 81.15 232 ARG E N 1
ATOM 9440 C CA . ARG E 1 232 ? 83.568 -21.842 26.166 1.00 75.00 232 ARG E CA 1
ATOM 9441 C C . ARG E 1 232 ? 82.673 -20.666 25.782 1.00 66.13 232 ARG E C 1
ATOM 9442 O O . ARG E 1 232 ? 83.033 -19.905 24.877 1.00 59.77 232 ARG E O 1
ATOM 9450 N N . VAL E 1 233 ? 81.533 -20.485 26.443 1.00 64.78 233 VAL E N 1
ATOM 9451 C CA . VAL E 1 233 ? 80.597 -19.416 26.117 1.00 59.09 233 VAL E CA 1
ATOM 9452 C C . VAL E 1 233 ? 80.677 -18.331 27.181 1.00 52.57 233 VAL E C 1
ATOM 9453 O O . VAL E 1 233 ? 80.771 -18.622 28.379 1.00 53.47 233 VAL E O 1
ATOM 9457 N N . THR E 1 234 ? 80.644 -17.075 26.737 1.00 46.75 234 THR E N 1
ATOM 9458 C CA . THR E 1 234 ? 80.656 -15.923 27.629 1.00 45.31 234 THR E CA 1
ATOM 9459 C C . THR E 1 234 ? 79.551 -14.960 27.224 1.00 43.41 234 THR E C 1
ATOM 9460 O O . THR E 1 234 ? 79.403 -14.632 26.041 1.00 41.42 234 THR E O 1
ATOM 9464 N N . VAL E 1 235 ? 78.784 -14.504 28.205 1.00 39.30 235 VAL E N 1
ATOM 9465 C CA . VAL E 1 235 ? 77.795 -13.460 27.999 1.00 37.52 235 VAL E CA 1
ATOM 9466 C C . VAL E 1 235 ? 78.215 -12.266 28.837 1.00 42.79 235 VAL E C 1
ATOM 9467 O O . VAL E 1 235 ? 78.405 -12.399 30.055 1.00 44.39 235 VAL E O 1
ATOM 9471 N N . ILE E 1 236 ? 78.343 -11.112 28.189 1.00 37.75 236 ILE E N 1
ATOM 9472 C CA . ILE E 1 236 ? 78.711 -9.854 28.823 1.00 38.63 236 ILE E CA 1
ATOM 9473 C C . ILE E 1 236 ? 77.558 -8.872 28.638 1.00 41.37 236 ILE E C 1
ATOM 9474 O O . ILE E 1 236 ? 77.450 -8.210 27.603 1.00 37.48 236 ILE E O 1
ATOM 9479 N N . PRO E 1 237 ? 76.660 -8.757 29.637 1.00 43.02 237 PRO E N 1
ATOM 9480 C CA . PRO E 1 237 ? 75.431 -7.948 29.505 1.00 41.36 237 PRO E CA 1
ATOM 9481 C C . PRO E 1 237 ? 75.635 -6.473 29.846 1.00 42.68 237 PRO E C 1
ATOM 9482 O O . PRO E 1 237 ? 74.946 -5.901 30.694 1.00 50.78 237 PRO E O 1
ATOM 9486 N N . GLY E 1 238 ? 76.574 -5.843 29.165 1.00 40.44 238 GLY E N 1
ATOM 9487 C CA . GLY E 1 238 ? 76.846 -4.439 29.385 1.00 35.44 238 GLY E CA 1
ATOM 9488 C C . GLY E 1 238 ? 78.115 -4.072 28.655 1.00 40.70 238 GLY E C 1
ATOM 9489 O O . GLY E 1 238 ? 78.699 -4.886 27.932 1.00 36.79 238 GLY E O 1
ATOM 9490 N N . SER E 1 239 ? 78.539 -2.828 28.853 1.00 40.45 239 SER E N 1
ATOM 9491 C CA . SER E 1 239 ? 79.845 -2.452 28.342 1.00 38.86 239 SER E CA 1
ATOM 9492 C C . SER E 1 239 ? 80.927 -3.220 29.084 1.00 38.48 239 SER E C 1
ATOM 9493 O O . SER E 1 239 ? 80.698 -3.812 30.149 1.00 38.20 239 SER E O 1
ATOM 9496 N N . THR E 1 240 ? 82.134 -3.168 28.535 1.00 38.33 240 THR E N 1
ATOM 9497 C CA . THR E 1 240 ? 83.261 -3.906 29.101 1.00 37.41 240 THR E CA 1
ATOM 9498 C C . THR E 1 240 ? 84.522 -3.374 28.434 1.00 32.00 240 THR E C 1
ATOM 9499 O O . THR E 1 240 ? 84.461 -2.479 27.592 1.00 34.01 240 THR E O 1
ATOM 9503 N N . THR E 1 241 ? 85.668 -3.909 28.835 1.00 31.84 241 THR E N 1
ATOM 9504 C CA . THR E 1 241 ? 86.944 -3.474 28.295 1.00 31.58 241 THR E CA 1
ATOM 9505 C C . THR E 1 241 ? 87.400 -4.417 27.193 1.00 33.22 241 THR E C 1
ATOM 9506 O O . THR E 1 241 ? 86.955 -5.565 27.104 1.00 35.27 241 THR E O 1
ATOM 9510 N N . GLN E 1 242 ? 88.297 -3.906 26.341 1.00 28.91 242 GLN E N 1
ATOM 9511 C CA . GLN E 1 242 ? 88.796 -4.712 25.234 1.00 31.58 242 GLN E CA 1
ATOM 9512 C C . GLN E 1 242 ? 89.379 -6.040 25.724 1.00 35.14 242 GLN E C 1
ATOM 9513 O O . GLN E 1 242 ? 89.157 -7.083 25.096 1.00 37.26 242 GLN E O 1
ATOM 9519 N N . ASP E 1 243 ? 90.096 -6.038 26.854 1.00 33.75 243 ASP E N 1
ATOM 9520 C CA . ASP E 1 243 ? 90.760 -7.281 27.254 1.00 39.33 243 ASP E CA 1
ATOM 9521 C C . ASP E 1 243 ? 89.775 -8.331 27.765 1.00 40.12 243 ASP E C 1
ATOM 9522 O O . ASP E 1 243 ? 90.048 -9.528 27.637 1.00 42.82 243 ASP E O 1
ATOM 9527 N N . MET E 1 244 ? 88.640 -7.925 28.346 1.00 36.76 244 MET E N 1
ATOM 9528 C CA . MET E 1 244 ? 87.646 -8.923 28.739 1.00 40.06 244 MET E CA 1
ATOM 9529 C C . MET E 1 244 ? 86.983 -9.562 27.528 1.00 40.09 244 MET E C 1
ATOM 9530 O O . MET E 1 244 ? 86.672 -10.758 27.549 1.00 44.60 244 MET E O 1
ATOM 9535 N N . LEU E 1 245 ? 86.773 -8.795 26.459 1.00 34.99 245 LEU E N 1
ATOM 9536 C CA . LEU E 1 245 ? 86.240 -9.397 25.243 1.00 38.11 245 LEU E CA 1
ATOM 9537 C C . LEU E 1 245 ? 87.284 -10.282 24.573 1.00 39.04 245 LEU E C 1
ATOM 9538 O O . LEU E 1 245 ? 86.961 -11.383 24.119 1.00 37.62 245 LEU E O 1
ATOM 9543 N N . GLN E 1 246 ? 88.541 -9.825 24.515 1.00 37.34 246 GLN E N 1
ATOM 9544 C CA . GLN E 1 246 ? 89.617 -10.666 23.993 1.00 40.96 246 GLN E CA 1
ATOM 9545 C C . GLN E 1 246 ? 89.691 -11.999 24.725 1.00 45.93 246 GLN E C 1
ATOM 9546 O O . GLN E 1 246 ? 89.851 -13.053 24.100 1.00 47.30 246 GLN E O 1
ATOM 9552 N N . MET E 1 247 ? 89.604 -11.970 26.055 1.00 43.99 247 MET E N 1
ATOM 9553 C CA . MET E 1 247 ? 89.673 -13.210 26.819 1.00 46.36 247 MET E CA 1
ATOM 9554 C C . MET E 1 247 ? 88.550 -14.159 26.415 1.00 50.36 247 MET E C 1
ATOM 9555 O O . MET E 1 247 ? 88.758 -15.376 26.328 1.00 50.45 247 MET E O 1
ATOM 9560 N N . ALA E 1 248 ? 87.355 -13.617 26.138 1.00 46.13 248 ALA E N 1
ATOM 9561 C CA . ALA E 1 248 ? 86.236 -14.467 25.739 1.00 45.77 248 ALA E CA 1
ATOM 9562 C C . ALA E 1 248 ? 86.404 -15.001 24.322 1.00 46.96 248 ALA E C 1
ATOM 9563 O O . ALA E 1 248 ? 85.996 -16.136 24.038 1.00 45.83 248 ALA E O 1
ATOM 9565 N N . ILE E 1 249 ? 86.993 -14.206 23.424 1.00 41.55 249 ILE E N 1
ATOM 9566 C CA . ILE E 1 249 ? 87.299 -14.699 22.083 1.00 46.52 249 ILE E CA 1
ATOM 9567 C C . ILE E 1 249 ? 88.242 -15.897 22.158 1.00 49.75 249 ILE E C 1
ATOM 9568 O O . ILE E 1 249 ? 87.999 -16.940 21.541 1.00 54.11 249 ILE E O 1
ATOM 9573 N N . GLN E 1 250 ? 89.344 -15.759 22.898 1.00 49.58 250 GLN E N 1
ATOM 9574 C CA . GLN E 1 250 ? 90.289 -16.865 23.013 1.00 53.08 250 GLN E CA 1
ATOM 9575 C C . GLN E 1 250 ? 89.623 -18.088 23.626 1.00 55.10 250 GLN E C 1
ATOM 9576 O O . GLN E 1 250 ? 89.799 -19.210 23.139 1.00 55.61 250 GLN E O 1
ATOM 9582 N N . LYS E 1 251 ? 88.844 -17.892 24.690 1.00 54.88 251 LYS E N 1
ATOM 9583 C CA . LYS E 1 251 ? 88.142 -19.017 25.298 1.00 56.07 251 LYS E CA 1
ATOM 9584 C C . LYS E 1 251 ? 87.250 -19.717 24.280 1.00 58.74 251 LYS E C 1
ATOM 9585 O O . LYS E 1 251 ? 87.162 -20.951 24.257 1.00 63.58 251 LYS E O 1
ATOM 9591 N N . ALA E 1 252 ? 86.599 -18.944 23.415 1.00 54.11 252 ALA E N 1
ATOM 9592 C CA . ALA E 1 252 ? 85.694 -19.504 22.422 1.00 61.25 252 ALA E CA 1
ATOM 9593 C C . ALA E 1 252 ? 86.411 -20.178 21.254 1.00 60.64 252 ALA E C 1
ATOM 9594 O O . ALA E 1 252 ? 85.781 -20.968 20.543 1.00 60.10 252 ALA E O 1
ATOM 9596 N N . LYS E 1 253 ? 87.695 -19.887 21.027 1.00 61.54 253 LYS E N 1
ATOM 9597 C CA . LYS E 1 253 ? 88.445 -20.512 19.922 1.00 64.97 253 LYS E CA 1
ATOM 9598 C C . LYS E 1 253 ? 88.926 -21.932 20.247 1.00 59.91 253 LYS E C 1
ATOM 9599 O O . LYS E 1 253 ? 89.101 -22.297 21.410 1.00 61.43 253 LYS E O 1
ATOM 9605 N N . ILE F 1 9 ? 35.320 7.871 50.017 1.00 111.61 9 ILE F N 1
ATOM 9606 C CA . ILE F 1 9 ? 36.665 7.806 50.579 1.00 109.40 9 ILE F CA 1
ATOM 9607 C C . ILE F 1 9 ? 37.657 7.327 49.525 1.00 107.26 9 ILE F C 1
ATOM 9608 O O . ILE F 1 9 ? 38.679 7.967 49.284 1.00 109.62 9 ILE F O 1
ATOM 9613 N N . GLY F 1 10 ? 37.358 6.192 48.904 1.00 104.09 10 GLY F N 1
ATOM 9614 C CA . GLY F 1 10 ? 38.148 5.708 47.801 1.00 100.58 10 GLY F CA 1
ATOM 9615 C C . GLY F 1 10 ? 37.969 6.569 46.566 1.00 103.02 10 GLY F C 1
ATOM 9616 O O . GLY F 1 10 ? 38.940 7.031 45.957 1.00 102.71 10 GLY F O 1
ATOM 9617 N N . PRO F 1 11 ? 36.711 6.802 46.170 1.00 104.43 11 PRO F N 1
ATOM 9618 C CA . PRO F 1 11 ? 36.469 7.601 44.955 1.00 105.27 11 PRO F CA 1
ATOM 9619 C C . PRO F 1 11 ? 36.822 9.070 45.118 1.00 107.19 11 PRO F C 1
ATOM 9620 O O . PRO F 1 11 ? 37.405 9.666 44.202 1.00 106.28 11 PRO F O 1
ATOM 9624 N N . THR F 1 12 ? 36.465 9.672 46.260 1.00 107.49 12 THR F N 1
ATOM 9625 C CA . THR F 1 12 ? 36.823 11.059 46.547 1.00 109.75 12 THR F CA 1
ATOM 9626 C C . THR F 1 12 ? 38.334 11.265 46.651 1.00 106.91 12 THR F C 1
ATOM 9627 O O . THR F 1 12 ? 38.825 12.355 46.336 1.00 107.56 12 THR F O 1
ATOM 9631 N N . ALA F 1 13 ? 39.090 10.246 47.076 1.00 104.44 13 ALA F N 1
ATOM 9632 C CA . ALA F 1 13 ? 40.548 10.339 47.012 1.00 106.67 13 ALA F CA 1
ATOM 9633 C C . ALA F 1 13 ? 41.072 10.053 45.607 1.00 107.42 13 ALA F C 1
ATOM 9634 O O . ALA F 1 13 ? 42.104 10.604 45.208 1.00 102.83 13 ALA F O 1
ATOM 9636 N N . GLU F 1 14 ? 40.374 9.201 44.851 1.00 111.19 14 GLU F N 1
ATOM 9637 C CA . GLU F 1 14 ? 40.711 8.980 43.449 1.00 110.55 14 GLU F CA 1
ATOM 9638 C C . GLU F 1 14 ? 40.446 10.225 42.605 1.00 110.20 14 GLU F C 1
ATOM 9639 O O . GLU F 1 14 ? 41.184 10.496 41.650 1.00 108.33 14 GLU F O 1
ATOM 9645 N N . ALA F 1 15 ? 39.412 10.998 42.947 1.00 106.13 15 ALA F N 1
ATOM 9646 C CA . ALA F 1 15 ? 39.123 12.225 42.213 1.00 104.83 15 ALA F CA 1
ATOM 9647 C C . ALA F 1 15 ? 40.185 13.291 42.463 1.00 101.76 15 ALA F C 1
ATOM 9648 O O . ALA F 1 15 ? 40.528 14.057 41.556 1.00 101.52 15 ALA F O 1
ATOM 9650 N N . TYR F 1 16 ? 40.713 13.362 43.687 1.00 102.10 16 TYR F N 1
ATOM 9651 C CA . TYR F 1 16 ? 41.755 14.342 43.983 1.00 104.77 16 TYR F CA 1
ATOM 9652 C C . TYR F 1 16 ? 43.046 14.031 43.229 1.00 102.41 16 TYR F C 1
ATOM 9653 O O . TYR F 1 16 ? 43.736 14.947 42.765 1.00 99.42 16 TYR F O 1
ATOM 9662 N N . ILE F 1 17 ? 43.385 12.744 43.094 1.00 102.69 17 ILE F N 1
ATOM 9663 C CA . ILE F 1 17 ? 44.611 12.349 42.399 1.00 101.25 17 ILE F CA 1
ATOM 9664 C C . ILE F 1 17 ? 44.460 12.485 40.889 1.00 96.95 17 ILE F C 1
ATOM 9665 O O . ILE F 1 17 ? 45.448 12.722 40.184 1.00 94.28 17 ILE F O 1
ATOM 9670 N N . VAL F 1 18 ? 43.239 12.322 40.363 1.00 98.92 18 VAL F N 1
ATOM 9671 C CA . VAL F 1 18 ? 42.998 12.550 38.938 1.00 98.43 18 VAL F CA 1
ATOM 9672 C C . VAL F 1 18 ? 43.120 14.033 38.607 1.00 95.94 18 VAL F C 1
ATOM 9673 O O . VAL F 1 18 ? 43.565 14.402 37.512 1.00 92.04 18 VAL F O 1
ATOM 9677 N N . SER F 1 19 ? 42.741 14.897 39.547 1.00 98.68 19 SER F N 1
ATOM 9678 C CA . SER F 1 19 ? 42.788 16.342 39.387 1.00 98.77 19 SER F CA 1
ATOM 9679 C C . SER F 1 19 ? 44.154 16.927 39.725 1.00 97.25 19 SER F C 1
ATOM 9680 O O . SER F 1 19 ? 44.498 17.998 39.212 1.00 98.04 19 SER F O 1
ATOM 9683 N N . HIS F 1 20 ? 44.936 16.243 40.562 1.00 95.20 20 HIS F N 1
ATOM 9684 C CA . HIS F 1 20 ? 46.244 16.723 41.016 1.00 97.74 20 HIS F CA 1
ATOM 9685 C C . HIS F 1 20 ? 47.218 15.551 41.046 1.00 99.61 20 HIS F C 1
ATOM 9686 O O . HIS F 1 20 ? 47.528 15.002 42.112 1.00 96.34 20 HIS F O 1
ATOM 9693 N N . PRO F 1 21 ? 47.751 15.152 39.879 1.00 104.82 21 PRO F N 1
ATOM 9694 C CA . PRO F 1 21 ? 48.480 13.875 39.793 1.00 101.57 21 PRO F CA 1
ATOM 9695 C C . PRO F 1 21 ? 49.971 13.940 40.119 1.00 95.55 21 PRO F C 1
ATOM 9696 O O . PRO F 1 21 ? 50.566 12.919 40.479 1.00 91.43 21 PRO F O 1
ATOM 9700 N N . ASP F 1 22 ? 50.580 15.118 39.999 1.00 87.83 22 ASP F N 1
ATOM 9701 C CA . ASP F 1 22 ? 52.020 15.292 40.163 1.00 86.78 22 ASP F CA 1
ATOM 9702 C C . ASP F 1 22 ? 52.628 14.401 41.245 1.00 85.45 22 ASP F C 1
ATOM 9703 O O . ASP F 1 22 ? 53.565 13.642 40.978 1.00 83.00 22 ASP F O 1
ATOM 9708 N N . LYS F 1 23 ? 52.087 14.474 42.463 1.00 85.43 23 LYS F N 1
ATOM 9709 C CA . LYS F 1 23 ? 52.739 13.867 43.622 1.00 85.44 23 LYS F CA 1
ATOM 9710 C C . LYS F 1 23 ? 52.793 12.347 43.500 1.00 82.95 23 LYS F C 1
ATOM 9711 O O . LYS F 1 23 ? 53.814 11.727 43.826 1.00 81.29 23 LYS F O 1
ATOM 9717 N N . VAL F 1 24 ? 51.696 11.726 43.051 1.00 81.33 24 VAL F N 1
ATOM 9718 C CA . VAL F 1 24 ? 51.679 10.273 42.883 1.00 77.78 24 VAL F CA 1
ATOM 9719 C C . VAL F 1 24 ? 52.455 9.854 41.644 1.00 75.60 24 VAL F C 1
ATOM 9720 O O . VAL F 1 24 ? 53.001 8.744 41.593 1.00 72.69 24 VAL F O 1
ATOM 9724 N N . GLY F 1 25 ? 52.494 10.705 40.618 1.00 77.05 25 GLY F N 1
ATOM 9725 C CA . GLY F 1 25 ? 53.346 10.422 39.476 1.00 72.01 25 GLY F CA 1
ATOM 9726 C C . GLY F 1 25 ? 54.806 10.314 39.868 1.00 71.00 25 GLY F C 1
ATOM 9727 O O . GLY F 1 25 ? 55.512 9.409 39.419 1.00 68.20 25 GLY F O 1
ATOM 9728 N N . GLU F 1 26 ? 55.272 11.225 40.730 1.00 74.14 26 GLU F N 1
ATOM 9729 C CA . GLU F 1 26 ? 56.649 11.166 41.212 1.00 74.04 26 GLU F CA 1
ATOM 9730 C C . GLU F 1 26 ? 56.908 9.862 41.961 1.00 71.16 26 GLU F C 1
ATOM 9731 O O . GLU F 1 26 ? 57.925 9.195 41.736 1.00 69.03 26 GLU F O 1
ATOM 9737 N N . VAL F 1 27 ? 56.003 9.495 42.875 1.00 71.13 27 VAL F N 1
ATOM 9738 C CA . VAL F 1 27 ? 56.072 8.187 43.530 1.00 71.39 27 VAL F CA 1
ATOM 9739 C C . VAL F 1 27 ? 56.222 7.074 42.499 1.00 67.86 27 VAL F C 1
ATOM 9740 O O . VAL F 1 27 ? 57.167 6.277 42.545 1.00 66.71 27 VAL F O 1
ATOM 9744 N N . VAL F 1 28 ? 55.278 6.994 41.560 1.00 67.11 28 VAL F N 1
ATOM 9745 C CA . VAL F 1 28 ? 55.338 5.942 40.552 1.00 64.33 28 VAL F CA 1
ATOM 9746 C C . VAL F 1 28 ? 56.606 6.080 39.719 1.00 62.17 28 VAL F C 1
ATOM 9747 O O . VAL F 1 28 ? 57.293 5.089 39.437 1.00 59.40 28 VAL F O 1
ATOM 9751 N N . ALA F 1 29 ? 56.938 7.309 39.312 1.00 62.03 29 ALA F N 1
ATOM 9752 C CA . ALA F 1 29 ? 58.180 7.538 38.586 1.00 60.30 29 ALA F CA 1
ATOM 9753 C C . ALA F 1 29 ? 59.344 6.907 39.333 1.00 61.25 29 ALA F C 1
ATOM 9754 O O . ALA F 1 29 ? 60.060 6.055 38.796 1.00 57.17 29 ALA F O 1
ATOM 9756 N N . THR F 1 30 ? 59.509 7.288 40.605 1.00 62.17 30 THR F N 1
ATOM 9757 C CA . THR F 1 30 ? 60.551 6.710 41.447 1.00 60.23 30 THR F CA 1
ATOM 9758 C C . THR F 1 30 ? 60.428 5.188 41.533 1.00 63.45 30 THR F C 1
ATOM 9759 O O . THR F 1 30 ? 61.432 4.473 41.427 1.00 62.66 30 THR F O 1
ATOM 9763 N N . TYR F 1 31 ? 59.208 4.672 41.727 1.00 61.31 31 TYR F N 1
ATOM 9764 C CA . TYR F 1 31 ? 59.021 3.226 41.833 1.00 61.93 31 TYR F CA 1
ATOM 9765 C C . TYR F 1 31 ? 59.411 2.523 40.534 1.00 62.04 31 TYR F C 1
ATOM 9766 O O . TYR F 1 31 ? 60.044 1.459 40.554 1.00 58.74 31 TYR F O 1
ATOM 9775 N N . LEU F 1 32 ? 59.045 3.112 39.392 1.00 63.10 32 LEU F N 1
ATOM 9776 C CA . LEU F 1 32 ? 59.420 2.547 38.097 1.00 58.22 32 LEU F CA 1
ATOM 9777 C C . LEU F 1 32 ? 60.934 2.548 37.904 1.00 57.59 32 LEU F C 1
ATOM 9778 O O . LEU F 1 32 ? 61.496 1.610 37.323 1.00 52.62 32 LEU F O 1
ATOM 9783 N N . ALA F 1 33 ? 61.612 3.602 38.366 1.00 57.45 33 ALA F N 1
ATOM 9784 C CA . ALA F 1 33 ? 63.067 3.627 38.267 1.00 57.03 33 ALA F CA 1
ATOM 9785 C C . ALA F 1 33 ? 63.701 2.570 39.161 1.00 57.08 33 ALA F C 1
ATOM 9786 O O . ALA F 1 33 ? 64.763 2.032 38.824 1.00 54.98 33 ALA F O 1
ATOM 9788 N N . GLU F 1 34 ? 63.057 2.239 40.278 1.00 57.01 34 GLU F N 1
ATOM 9789 C CA . GLU F 1 34 ? 63.595 1.261 41.214 1.00 60.88 34 GLU F CA 1
ATOM 9790 C C . GLU F 1 34 ? 63.101 -0.159 40.969 1.00 62.76 34 GLU F C 1
ATOM 9791 O O . GLU F 1 34 ? 63.763 -1.107 41.402 1.00 64.71 34 GLU F O 1
ATOM 9797 N N . HIS F 1 35 ? 61.958 -0.335 40.300 1.00 62.31 35 HIS F N 1
ATOM 9798 C CA . HIS F 1 35 ? 61.496 -1.644 39.840 1.00 60.70 35 HIS F CA 1
ATOM 9799 C C . HIS F 1 35 ? 61.274 -1.559 38.336 1.00 59.60 35 HIS F C 1
ATOM 9800 O O . HIS F 1 35 ? 60.127 -1.570 37.857 1.00 57.82 35 HIS F O 1
ATOM 9807 N N . PRO F 1 36 ? 62.360 -1.482 37.558 1.00 55.54 36 PRO F N 1
ATOM 9808 C CA . PRO F 1 36 ? 62.228 -1.274 36.109 1.00 54.92 36 PRO F CA 1
ATOM 9809 C C . PRO F 1 36 ? 61.756 -2.498 35.343 1.00 50.88 36 PRO F C 1
ATOM 9810 O O . PRO F 1 36 ? 61.495 -2.375 34.140 1.00 51.20 36 PRO F O 1
ATOM 9814 N N . GLU F 1 37 ? 61.643 -3.666 35.988 1.00 53.18 37 GLU F N 1
ATOM 9815 C CA . GLU F 1 37 ? 61.057 -4.841 35.340 1.00 51.94 37 GLU F CA 1
ATOM 9816 C C . GLU F 1 37 ? 59.666 -4.551 34.800 1.00 46.35 37 GLU F C 1
ATOM 9817 O O . GLU F 1 37 ? 59.214 -5.233 33.875 1.00 48.45 37 GLU F O 1
ATOM 9823 N N . PHE F 1 38 ? 58.980 -3.554 35.363 1.00 47.84 38 PHE F N 1
ATOM 9824 C CA . PHE F 1 38 ? 57.703 -3.119 34.814 1.00 45.99 38 PHE F CA 1
ATOM 9825 C C . PHE F 1 38 ? 57.885 -2.398 33.478 1.00 46.39 38 PHE F C 1
ATOM 9826 O O . PHE F 1 38 ? 57.118 -2.625 32.536 1.00 43.43 38 PHE F O 1
ATOM 9834 N N . LEU F 1 39 ? 58.887 -1.519 33.369 1.00 46.35 39 LEU F N 1
ATOM 9835 C CA . LEU F 1 39 ? 59.167 -0.925 32.067 1.00 43.83 39 LEU F CA 1
ATOM 9836 C C . LEU F 1 39 ? 59.556 -1.998 31.063 1.00 42.05 39 LEU F C 1
ATOM 9837 O O . LEU F 1 39 ? 59.151 -1.942 29.898 1.00 39.34 39 LEU F O 1
ATOM 9842 N N . VAL F 1 40 ? 60.335 -2.990 31.499 1.00 45.00 40 VAL F N 1
ATOM 9843 C CA . VAL F 1 40 ? 60.659 -4.115 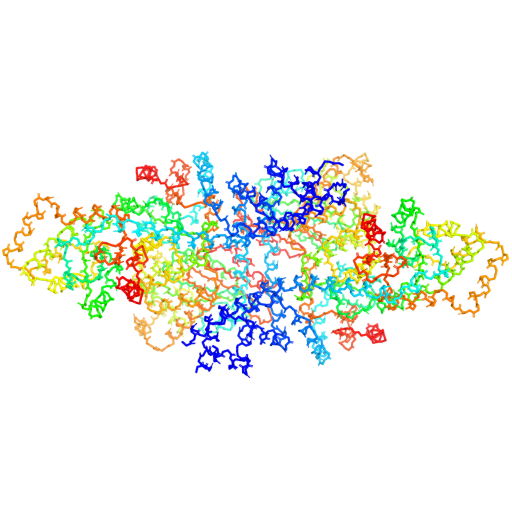30.627 1.00 40.64 40 VAL F CA 1
ATOM 9844 C C . VAL F 1 40 ? 59.381 -4.826 30.193 1.00 40.93 40 VAL F C 1
ATOM 9845 O O . VAL F 1 40 ? 59.238 -5.232 29.032 1.00 38.84 40 VAL F O 1
ATOM 9849 N N . ALA F 1 41 ? 58.421 -4.953 31.106 1.00 40.51 41 ALA F N 1
ATOM 9850 C CA . ALA F 1 41 ? 57.171 -5.625 30.774 1.00 41.12 41 ALA F CA 1
ATOM 9851 C C . ALA F 1 41 ? 56.315 -4.765 29.845 1.00 40.58 41 ALA F C 1
ATOM 9852 O O . ALA F 1 41 ? 55.749 -5.270 28.863 1.00 36.29 41 ALA F O 1
ATOM 9854 N N . ALA F 1 42 ? 56.224 -3.458 30.129 1.00 39.78 42 ALA F N 1
ATOM 9855 C CA . ALA F 1 42 ? 55.522 -2.553 29.221 1.00 40.31 42 ALA F CA 1
ATOM 9856 C C . ALA F 1 42 ? 56.117 -2.610 27.817 1.00 36.54 42 ALA F C 1
ATOM 9857 O O . ALA F 1 42 ? 55.386 -2.569 26.819 1.00 32.80 42 ALA F O 1
ATOM 9859 N N . SER F 1 43 ? 57.445 -2.708 27.724 1.00 36.56 43 SER F N 1
ATOM 9860 C CA . SER F 1 43 ? 58.091 -2.749 26.417 1.00 37.12 43 SER F CA 1
ATOM 9861 C C . SER F 1 43 ? 57.832 -4.083 25.721 1.00 33.07 43 SER F C 1
ATOM 9862 O O . SER F 1 43 ? 57.668 -4.125 24.497 1.00 30.68 43 SER F O 1
ATOM 9865 N N . GLU F 1 44 ? 57.784 -5.183 26.482 1.00 32.33 44 GLU F N 1
ATOM 9866 C CA . GLU F 1 44 ? 57.384 -6.457 25.891 1.00 32.77 44 GLU F CA 1
ATOM 9867 C C . GLU F 1 44 ? 55.934 -6.418 25.416 1.00 29.01 44 GLU F C 1
ATOM 9868 O O . GLU F 1 44 ? 55.609 -6.999 24.374 1.00 29.96 44 GLU F O 1
ATOM 9874 N N . THR F 1 45 ? 55.046 -5.744 26.163 1.00 29.35 45 THR F N 1
ATOM 9875 C CA . THR F 1 45 ? 53.676 -5.557 25.685 1.00 29.23 45 THR F CA 1
ATOM 9876 C C . THR F 1 45 ? 53.667 -4.865 24.329 1.00 29.85 45 THR F C 1
ATOM 9877 O O . THR F 1 45 ? 53.031 -5.341 23.377 1.00 31.77 45 THR F O 1
ATOM 9881 N N . LEU F 1 46 ? 54.390 -3.751 24.205 1.00 32.06 46 LEU F N 1
ATOM 9882 C CA . LEU F 1 46 ? 54.453 -3.073 22.915 1.00 31.43 46 LEU F CA 1
ATOM 9883 C C . LEU F 1 46 ? 55.009 -3.994 21.839 1.00 30.00 46 LEU F C 1
ATOM 9884 O O . LEU F 1 46 ? 54.479 -4.045 20.726 1.00 28.76 46 LEU F O 1
ATOM 9889 N N . HIS F 1 47 ? 56.087 -4.716 22.145 1.00 30.50 47 HIS F N 1
ATOM 9890 C CA . HIS F 1 47 ? 56.678 -5.610 21.157 1.00 30.97 47 HIS F CA 1
ATOM 9891 C C . HIS F 1 47 ? 55.663 -6.638 20.682 1.00 26.26 47 HIS F C 1
ATOM 9892 O O . HIS F 1 47 ? 55.542 -6.897 19.480 1.00 26.14 47 HIS F O 1
ATOM 9899 N N . GLN F 1 48 ? 54.913 -7.218 21.613 1.00 28.47 48 GLN F N 1
ATOM 9900 C CA . GLN F 1 48 ? 53.955 -8.253 21.244 1.00 28.18 48 GLN F CA 1
ATOM 9901 C C . GLN F 1 48 ? 52.807 -7.680 20.427 1.00 27.52 48 GLN F C 1
ATOM 9902 O O . GLN F 1 48 ? 52.325 -8.328 19.488 1.00 26.14 48 GLN F O 1
ATOM 9908 N N . ARG F 1 49 ? 52.347 -6.474 20.772 1.00 25.79 49 ARG F N 1
ATOM 9909 C CA . ARG F 1 49 ? 51.371 -5.808 19.915 1.00 27.50 49 ARG F CA 1
ATOM 9910 C C . ARG F 1 49 ? 51.920 -5.621 18.508 1.00 25.64 49 ARG F C 1
ATOM 9911 O O . ARG F 1 49 ? 51.198 -5.817 17.528 1.00 29.22 49 ARG F O 1
ATOM 9919 N N . GLN F 1 50 ? 53.199 -5.248 18.389 1.00 26.08 50 GLN F N 1
ATOM 9920 C CA . GLN F 1 50 ? 53.810 -5.058 17.070 1.00 27.52 50 GLN F CA 1
ATOM 9921 C C . GLN F 1 50 ? 53.871 -6.364 16.287 1.00 26.52 50 GLN F C 1
ATOM 9922 O O . GLN F 1 50 ? 53.764 -6.355 15.056 1.00 24.59 50 GLN F O 1
ATOM 9928 N N . GLN F 1 51 ? 54.105 -7.492 16.975 1.00 25.18 51 GLN F N 1
ATOM 9929 C CA . GLN F 1 51 ? 54.098 -8.777 16.285 1.00 26.52 51 GLN F CA 1
ATOM 9930 C C . GLN F 1 51 ? 52.742 -9.020 15.652 1.00 26.88 51 GLN F C 1
ATOM 9931 O O . GLN F 1 51 ? 52.644 -9.375 14.472 1.00 29.56 51 GLN F O 1
ATOM 9937 N N . ILE F 1 52 ? 51.677 -8.777 16.412 1.00 24.70 52 ILE F N 1
ATOM 9938 C CA . ILE F 1 52 ? 50.338 -8.942 15.872 1.00 24.66 52 ILE F CA 1
ATOM 9939 C C . ILE F 1 52 ? 50.077 -7.917 14.775 1.00 28.91 52 ILE F C 1
ATOM 9940 O O . ILE F 1 52 ? 49.497 -8.234 13.728 1.00 30.42 52 ILE F O 1
ATOM 9945 N N . ALA F 1 53 ? 50.518 -6.677 14.976 1.00 27.62 53 ALA F N 1
ATOM 9946 C CA . ALA F 1 53 ? 50.270 -5.666 13.952 1.00 32.52 53 ALA F CA 1
ATOM 9947 C C . ALA F 1 53 ? 50.992 -6.009 12.652 1.00 28.66 53 ALA F C 1
ATOM 9948 O O . ALA F 1 53 ? 50.481 -5.741 11.559 1.00 32.28 53 ALA F O 1
ATOM 9950 N N . GLN F 1 54 ? 52.172 -6.623 12.752 1.00 30.22 54 GLN F N 1
ATOM 9951 C CA . GLN F 1 54 ? 52.932 -6.984 11.557 1.00 30.12 54 GLN F CA 1
ATOM 9952 C C . GLN F 1 54 ? 52.171 -7.992 10.701 1.00 29.38 54 GLN F C 1
ATOM 9953 O O . GLN F 1 54 ? 52.047 -7.821 9.483 1.00 31.86 54 GLN F O 1
ATOM 9959 N N . GLN F 1 55 ? 51.646 -9.052 11.318 1.00 29.39 55 GLN F N 1
ATOM 9960 C CA . GLN F 1 55 ? 50.882 -10.023 10.535 1.00 33.17 55 GLN F CA 1
ATOM 9961 C C . GLN F 1 55 ? 49.588 -9.417 9.994 1.00 34.16 55 GLN F C 1
ATOM 9962 O O . GLN F 1 55 ? 49.220 -9.656 8.838 1.00 33.78 55 GLN F O 1
ATOM 9968 N N . GLN F 1 56 ? 48.876 -8.643 10.817 1.00 32.30 56 GLN F N 1
ATOM 9969 C CA . GLN F 1 56 ? 47.635 -8.030 10.353 1.00 32.30 56 GLN F CA 1
ATOM 9970 C C . GLN F 1 56 ? 47.884 -7.094 9.174 1.00 32.26 56 GLN F C 1
ATOM 9971 O O . GLN F 1 56 ? 47.057 -7.004 8.263 1.00 33.82 56 GLN F O 1
ATOM 9977 N N . ALA F 1 57 ? 49.022 -6.391 9.170 1.00 34.77 57 ALA F N 1
ATOM 9978 C CA . ALA F 1 57 ? 49.340 -5.504 8.053 1.00 32.55 57 ALA F CA 1
ATOM 9979 C C . ALA F 1 57 ? 49.717 -6.293 6.800 1.00 32.97 57 ALA F C 1
ATOM 9980 O O . ALA F 1 57 ? 49.295 -5.940 5.691 1.00 34.55 57 ALA F O 1
ATOM 9982 N N . TYR F 1 58 ? 50.519 -7.353 6.948 1.00 30.39 58 TYR F N 1
ATOM 9983 C CA . TYR F 1 58 ? 50.835 -8.198 5.796 1.00 34.75 58 TYR F CA 1
ATOM 9984 C C . TYR F 1 58 ? 49.559 -8.646 5.096 1.00 35.63 58 TYR F C 1
ATOM 9985 O O . TYR F 1 58 ? 49.442 -8.541 3.868 1.00 34.07 58 TYR F O 1
ATOM 9994 N N . VAL F 1 59 ? 48.582 -9.142 5.866 1.00 34.04 59 VAL F N 1
ATOM 9995 C CA . VAL F 1 59 ? 47.365 -9.666 5.248 1.00 35.68 59 VAL F CA 1
ATOM 9996 C C . VAL F 1 59 ? 46.624 -8.557 4.515 1.00 38.81 59 VAL F C 1
ATOM 9997 O O . VAL F 1 59 ? 46.103 -8.760 3.411 1.00 37.37 59 VAL F O 1
ATOM 10001 N N . GLN F 1 60 ? 46.569 -7.365 5.105 1.00 37.48 60 GLN F N 1
ATOM 10002 C CA . GLN F 1 60 ? 45.871 -6.278 4.433 1.00 37.63 60 GLN F CA 1
ATOM 10003 C C . GLN F 1 60 ? 46.611 -5.867 3.171 1.00 32.74 60 GLN F C 1
ATOM 10004 O O . GLN F 1 60 ? 45.989 -5.546 2.157 1.00 37.07 60 GLN F O 1
ATOM 10010 N N . LEU F 1 61 ? 47.942 -5.861 3.215 1.00 33.47 61 LEU F N 1
ATOM 10011 C CA . LEU F 1 61 ? 48.711 -5.540 2.017 1.00 34.94 61 LEU F CA 1
ATOM 10012 C C . LEU F 1 61 ? 48.495 -6.592 0.932 1.00 34.34 61 LEU F C 1
ATOM 10013 O O . LEU F 1 61 ? 48.381 -6.255 -0.251 1.00 35.67 61 LEU F O 1
ATOM 10018 N N . ALA F 1 62 ? 48.401 -7.866 1.320 1.00 33.27 62 ALA F N 1
ATOM 10019 C CA . ALA F 1 62 ? 48.122 -8.912 0.345 1.00 35.21 62 ALA F CA 1
ATOM 10020 C C . ALA F 1 62 ? 46.778 -8.685 -0.335 1.00 34.97 62 ALA F C 1
ATOM 10021 O O . ALA F 1 62 ? 46.660 -8.834 -1.557 1.00 37.35 62 ALA F O 1
ATOM 10023 N N . LEU F 1 63 ? 45.754 -8.319 0.428 1.00 34.39 63 LEU F N 1
ATOM 10024 C CA . LEU F 1 63 ? 44.474 -8.019 -0.201 1.00 37.50 63 LEU F CA 1
ATOM 10025 C C . LEU F 1 63 ? 44.548 -6.750 -1.044 1.00 35.04 63 LEU F C 1
ATOM 10026 O O . LEU F 1 63 ? 43.924 -6.674 -2.105 1.00 38.57 63 LEU F O 1
ATOM 10031 N N . GLN F 1 64 ? 45.276 -5.732 -0.578 1.00 35.78 64 GLN F N 1
ATOM 10032 C CA . GLN F 1 64 ? 45.405 -4.505 -1.360 1.00 35.96 64 GLN F CA 1
ATOM 10033 C C . GLN F 1 64 ? 46.120 -4.766 -2.682 1.00 37.65 64 GLN F C 1
ATOM 10034 O O . GLN F 1 64 ? 45.760 -4.187 -3.715 1.00 33.36 64 GLN F O 1
ATOM 10040 N N . TYR F 1 65 ? 47.132 -5.644 -2.670 1.00 36.02 65 TYR F N 1
ATOM 10041 C CA . TYR F 1 65 ? 47.958 -5.920 -3.839 1.00 34.07 65 TYR F CA 1
ATOM 10042 C C . TYR F 1 65 ? 47.591 -7.237 -4.505 1.00 31.49 65 TYR F C 1
ATOM 10043 O O . TYR F 1 65 ? 48.436 -7.861 -5.156 1.00 28.73 65 TYR F O 1
ATOM 10052 N N . ARG F 1 66 ? 46.323 -7.640 -4.373 1.00 33.33 66 ARG F N 1
ATOM 10053 C CA . ARG F 1 66 ? 45.861 -8.948 -4.837 1.00 32.27 66 ARG F CA 1
ATOM 10054 C C . ARG F 1 66 ? 46.104 -9.127 -6.335 1.00 32.69 66 ARG F C 1
ATOM 10055 O O . ARG F 1 66 ? 46.621 -10.162 -6.777 1.00 33.28 66 ARG F O 1
ATOM 10063 N N . ALA F 1 67 ? 45.719 -8.133 -7.138 1.00 30.62 67 ALA F N 1
ATOM 10064 C CA . ALA F 1 67 ? 45.816 -8.298 -8.582 1.00 32.97 67 ALA F CA 1
ATOM 10065 C C . ALA F 1 67 ? 47.264 -8.481 -9.009 1.00 32.79 67 ALA F C 1
ATOM 10066 O O . ALA F 1 67 ? 47.561 -9.291 -9.896 1.00 30.67 67 ALA F O 1
ATOM 10068 N N . GLU F 1 68 ? 48.189 -7.764 -8.366 1.00 31.74 68 GLU F N 1
ATOM 10069 C CA . GLU F 1 68 ? 49.570 -7.914 -8.789 1.00 27.20 68 GLU F CA 1
ATOM 10070 C C . GLU F 1 68 ? 50.184 -9.196 -8.236 1.00 27.94 68 GLU F C 1
ATOM 10071 O O . GLU F 1 68 ? 50.894 -9.898 -8.963 1.00 26.22 68 GLU F O 1
ATOM 10077 N N . LEU F 1 69 ? 49.877 -9.559 -6.983 1.00 27.93 69 LEU F N 1
ATOM 10078 C CA . LEU F 1 69 ? 50.300 -10.864 -6.473 1.00 27.11 69 LEU F CA 1
ATOM 10079 C C . LEU F 1 69 ? 49.834 -12.012 -7.370 1.00 25.35 69 LEU F C 1
ATOM 10080 O O . LEU F 1 69 ? 50.518 -13.031 -7.510 1.00 23.70 69 LEU F O 1
ATOM 10085 N N . LEU F 1 70 ? 48.642 -11.893 -7.941 1.00 28.49 70 LEU F N 1
ATOM 10086 C CA . LEU F 1 70 ? 48.047 -12.992 -8.680 1.00 27.48 70 LEU F CA 1
ATOM 10087 C C . LEU F 1 70 ? 48.107 -12.776 -10.185 1.00 26.62 70 LEU F C 1
ATOM 10088 O O . LEU F 1 70 ? 47.483 -13.535 -10.927 1.00 28.51 70 LEU F O 1
ATOM 10093 N N . SER F 1 71 ? 48.835 -11.757 -10.645 1.00 26.53 71 SER F N 1
ATOM 10094 C CA . SER F 1 71 ? 48.975 -11.467 -12.070 1.00 27.63 71 SER F CA 1
ATOM 10095 C C . SER F 1 71 ? 49.163 -12.739 -12.897 1.00 28.34 71 SER F C 1
ATOM 10096 O O . SER F 1 71 ? 49.949 -13.626 -12.539 1.00 26.66 71 SER F O 1
ATOM 10099 N N . SER F 1 72 ? 48.410 -12.833 -13.993 1.00 28.53 72 SER F N 1
ATOM 10100 C CA . SER F 1 72 ? 48.660 -13.862 -14.995 1.00 30.04 72 SER F CA 1
ATOM 10101 C C . SER F 1 72 ? 49.973 -13.646 -15.734 1.00 28.18 72 SER F C 1
ATOM 10102 O O . SER F 1 72 ? 50.415 -14.540 -16.458 1.00 27.95 72 SER F O 1
ATOM 10105 N N . SER F 1 73 ? 50.609 -12.494 -15.552 1.00 27.65 73 SER F N 1
ATOM 10106 C CA . SER F 1 73 ? 51.893 -12.216 -16.173 1.00 27.24 73 SER F CA 1
ATOM 10107 C C . SER F 1 73 ? 53.061 -12.887 -15.466 1.00 25.63 73 SER F C 1
ATOM 10108 O O . SER F 1 73 ? 54.148 -12.928 -16.034 1.00 25.44 73 SER F O 1
ATOM 10111 N N . SER F 1 74 ? 52.870 -13.410 -14.256 1.00 24.74 74 SER F N 1
ATOM 10112 C CA . SER F 1 74 ? 54.004 -13.996 -13.551 1.00 23.56 74 SER F CA 1
ATOM 10113 C C . SER F 1 74 ? 54.047 -15.503 -13.766 1.00 23.35 74 SER F C 1
ATOM 10114 O O . SER F 1 74 ? 53.013 -16.125 -13.994 1.00 23.88 74 SER F O 1
ATOM 10117 N N . PRO F 1 75 ? 55.224 -16.122 -13.658 1.00 22.84 75 PRO F N 1
ATOM 10118 C CA . PRO F 1 75 ? 55.307 -17.582 -13.793 1.00 22.92 75 PRO F CA 1
ATOM 10119 C C . PRO F 1 75 ? 54.431 -18.280 -12.768 1.00 22.84 75 PRO F C 1
ATOM 10120 O O . PRO F 1 75 ? 54.401 -17.906 -11.591 1.00 24.16 75 PRO F O 1
ATOM 10124 N N . SER F 1 76 ? 53.723 -19.313 -13.221 1.00 23.49 76 SER F N 1
ATOM 10125 C CA . SER F 1 76 ? 52.907 -20.106 -12.313 1.00 26.27 76 SER F CA 1
ATOM 10126 C C . SER F 1 76 ? 52.619 -21.463 -12.944 1.00 29.22 76 SER F C 1
ATOM 10127 O O . SER F 1 76 ? 52.735 -21.642 -14.162 1.00 28.35 76 SER F O 1
ATOM 10130 N N . VAL F 1 77 ? 52.271 -22.422 -12.080 1.00 27.13 77 VAL F N 1
ATOM 10131 C CA . VAL F 1 77 ? 51.709 -23.708 -12.465 1.00 30.01 77 VAL F CA 1
ATOM 10132 C C . VAL F 1 77 ? 50.434 -23.924 -11.654 1.00 34.15 77 VAL F C 1
ATOM 10133 O O . VAL F 1 77 ? 50.144 -23.195 -10.705 1.00 31.21 77 VAL F O 1
ATOM 10137 N N . GLY F 1 78 ? 49.665 -24.940 -12.048 1.00 38.22 78 GLY F N 1
ATOM 10138 C CA . GLY F 1 78 ? 48.373 -25.196 -11.457 1.00 36.61 78 GLY F CA 1
ATOM 10139 C C . GLY F 1 78 ? 47.289 -24.446 -12.205 1.00 42.16 78 GLY F C 1
ATOM 10140 O O . GLY F 1 78 ? 47.570 -23.592 -13.049 1.00 41.00 78 GLY F O 1
ATOM 10141 N N . PRO F 1 79 ? 46.025 -24.746 -11.906 1.00 47.01 79 PRO F N 1
ATOM 10142 C CA . PRO F 1 79 ? 44.917 -24.126 -12.655 1.00 44.41 79 PRO F CA 1
ATOM 10143 C C . PRO F 1 79 ? 44.945 -22.608 -12.547 1.00 46.83 79 PRO F C 1
ATOM 10144 O O . PRO F 1 79 ? 45.076 -22.050 -11.456 1.00 45.74 79 PRO F O 1
ATOM 10148 N N . ASN F 1 80 ? 44.812 -21.930 -13.696 1.00 49.32 80 ASN F N 1
ATOM 10149 C CA . ASN F 1 80 ? 44.768 -20.470 -13.669 1.00 49.16 80 ASN F CA 1
ATOM 10150 C C . ASN F 1 80 ? 43.656 -19.980 -12.763 1.00 53.25 80 ASN F C 1
ATOM 10151 O O . ASN F 1 80 ? 43.715 -18.862 -12.235 1.00 48.20 80 ASN F O 1
ATOM 10156 N N . GLU F 1 81 ? 42.671 -20.835 -12.532 1.00 55.44 81 GLU F N 1
ATOM 10157 C CA . GLU F 1 81 ? 41.367 -20.459 -12.025 1.00 58.79 81 GLU F CA 1
ATOM 10158 C C . GLU F 1 81 ? 41.135 -21.162 -10.689 1.00 57.59 81 GLU F C 1
ATOM 10159 O O . GLU F 1 81 ? 40.001 -21.427 -10.287 1.00 61.15 81 GLU F O 1
ATOM 10165 N N . ALA F 1 82 ? 42.240 -21.481 -10.011 1.00 49.37 82 ALA F N 1
ATOM 10166 C CA . ALA F 1 82 ? 42.250 -22.239 -8.771 1.00 48.93 82 ALA F CA 1
ATOM 10167 C C . ALA F 1 82 ? 41.667 -21.424 -7.615 1.00 46.95 82 ALA F C 1
ATOM 10168 O O . ALA F 1 82 ? 41.716 -20.191 -7.598 1.00 43.60 82 ALA F O 1
ATOM 10170 N N . LYS F 1 83 ? 41.105 -22.140 -6.633 1.00 45.04 83 LYS F N 1
ATOM 10171 C CA . LYS F 1 83 ? 40.520 -21.461 -5.483 1.00 46.15 83 LYS F CA 1
ATOM 10172 C C . LYS F 1 83 ? 41.598 -20.765 -4.668 1.00 43.84 83 LYS F C 1
ATOM 10173 O O . LYS F 1 83 ? 41.436 -19.598 -4.284 1.00 41.32 83 LYS F O 1
ATOM 10179 N N . ALA F 1 84 ? 42.722 -21.438 -4.437 1.00 40.13 84 ALA F N 1
ATOM 10180 C CA . ALA F 1 84 ? 43.809 -20.874 -3.654 1.00 42.11 84 ALA F CA 1
ATOM 10181 C C . ALA F 1 84 ? 45.057 -20.724 -4.516 1.00 38.29 84 ALA F C 1
ATOM 10182 O O . ALA F 1 84 ? 45.266 -21.477 -5.470 1.00 37.33 84 ALA F O 1
ATOM 10184 N N . ALA F 1 85 ? 45.882 -19.734 -4.171 1.00 38.70 85 ALA F N 1
ATOM 10185 C CA . ALA F 1 85 ? 47.179 -19.521 -4.796 1.00 32.80 85 ALA F CA 1
ATOM 10186 C C . ALA F 1 85 ? 48.247 -19.436 -3.717 1.00 32.80 85 ALA F C 1
ATOM 10187 O O . ALA F 1 85 ? 47.998 -18.918 -2.626 1.00 31.61 85 ALA F O 1
ATOM 10189 N N . VAL F 1 86 ? 49.441 -19.941 -4.045 1.00 34.21 86 VAL F N 1
ATOM 10190 C CA . VAL F 1 86 ? 50.656 -19.809 -3.235 1.00 27.60 86 VAL F CA 1
ATOM 10191 C C . VAL F 1 86 ? 51.654 -18.954 -4.015 1.00 28.88 86 VAL F C 1
ATOM 10192 O O . VAL F 1 86 ? 52.049 -19.314 -5.133 1.00 28.62 86 VAL F O 1
ATOM 10196 N N . VAL F 1 87 ? 52.090 -17.840 -3.425 1.00 27.11 87 VAL F N 1
ATOM 10197 C CA . 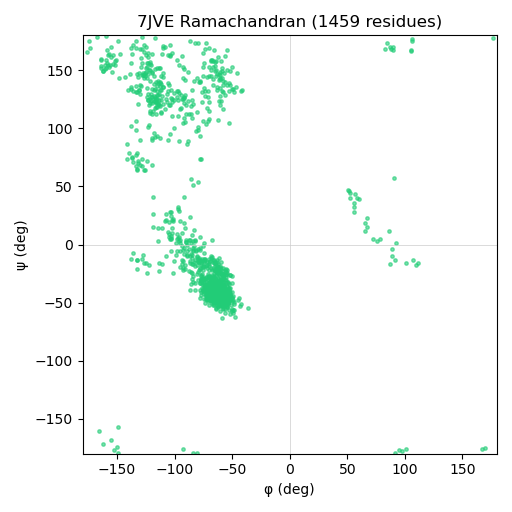VAL F 1 87 ? 52.960 -16.878 -4.096 1.00 24.42 87 VAL F CA 1
ATOM 10198 C C . VAL F 1 87 ? 54.307 -16.869 -3.388 1.00 24.80 87 VAL F C 1
ATOM 10199 O O . VAL F 1 87 ? 54.361 -16.689 -2.167 1.00 27.24 87 VAL F O 1
ATOM 10203 N N . MET F 1 88 ? 55.395 -17.016 -4.148 1.00 26.67 88 MET F N 1
ATOM 10204 C CA . MET F 1 88 ? 56.734 -17.187 -3.577 1.00 27.52 88 MET F CA 1
ATOM 10205 C C . MET F 1 88 ? 57.711 -16.136 -4.098 1.00 24.32 88 MET F C 1
ATOM 10206 O O . MET F 1 88 ? 57.876 -15.985 -5.312 1.00 22.93 88 MET F O 1
ATOM 10211 N N . PHE F 1 89 ? 58.378 -15.444 -3.175 1.00 23.96 89 PHE F N 1
ATOM 10212 C CA . PHE F 1 89 ? 59.481 -14.539 -3.479 1.00 24.47 89 PHE F CA 1
ATOM 10213 C C . PHE F 1 89 ? 60.782 -15.197 -3.044 1.00 27.47 89 PHE F C 1
ATOM 10214 O O . PHE F 1 89 ? 60.896 -15.643 -1.899 1.00 32.72 89 PHE F O 1
ATOM 10222 N N . PHE F 1 90 ? 61.769 -15.242 -3.936 1.00 28.74 90 PHE F N 1
ATOM 10223 C CA . PHE F 1 90 ? 62.964 -16.023 -3.657 1.00 31.28 90 PHE F CA 1
ATOM 10224 C C . PHE F 1 90 ? 64.151 -15.452 -4.421 1.00 32.88 90 PHE F C 1
ATOM 10225 O O . PHE F 1 90 ? 63.996 -14.778 -5.454 1.00 27.86 90 PHE F O 1
ATOM 10233 N N . ASP F 1 91 ? 65.338 -15.723 -3.869 1.00 34.11 91 ASP F N 1
ATOM 10234 C CA . ASP F 1 91 ? 66.628 -15.627 -4.547 1.00 30.41 91 ASP F CA 1
ATOM 10235 C C . ASP F 1 91 ? 67.185 -17.040 -4.677 1.00 34.44 91 ASP F C 1
ATOM 10236 O O . ASP F 1 91 ? 67.107 -17.836 -3.733 1.00 36.14 91 ASP F O 1
ATOM 10241 N N . TYR F 1 92 ? 67.725 -17.371 -5.849 1.00 32.15 92 TYR F N 1
ATOM 10242 C CA . TYR F 1 92 ? 68.252 -18.716 -6.024 1.00 34.14 92 TYR F CA 1
ATOM 10243 C C . TYR F 1 92 ? 69.406 -19.020 -5.076 1.00 37.43 92 TYR F C 1
ATOM 10244 O O . TYR F 1 92 ? 69.701 -20.195 -4.845 1.00 41.06 92 TYR F O 1
ATOM 10253 N N . GLN F 1 93 ? 70.075 -18.010 -4.527 1.00 38.27 93 GLN F N 1
ATOM 10254 C CA . GLN F 1 93 ? 71.218 -18.269 -3.656 1.00 41.88 93 GLN F CA 1
ATOM 10255 C C . GLN F 1 93 ? 70.891 -18.083 -2.182 1.00 46.88 93 GLN F C 1
ATOM 10256 O O . GLN F 1 93 ? 71.794 -18.190 -1.340 1.00 49.46 93 GLN F O 1
ATOM 10262 N N . CYS F 1 94 ? 69.626 -17.810 -1.861 1.00 42.55 94 CYS F N 1
ATOM 10263 C CA . CYS F 1 94 ? 69.155 -17.825 -0.486 1.00 43.83 94 CYS F CA 1
ATOM 10264 C C . CYS F 1 94 ? 69.104 -19.259 0.027 1.00 47.56 94 CYS F C 1
ATOM 10265 O O . CYS F 1 94 ? 68.496 -20.135 -0.598 1.00 43.16 94 CYS F O 1
ATOM 10268 N N . SER F 1 95 ? 69.748 -19.501 1.168 1.00 47.09 95 SER F N 1
ATOM 10269 C CA . SER F 1 95 ? 69.898 -20.875 1.639 1.00 54.66 95 SER F CA 1
ATOM 10270 C C . SER F 1 95 ? 68.557 -21.489 2.038 1.00 54.55 95 SER F C 1
ATOM 10271 O O . SER F 1 95 ? 68.312 -22.679 1.794 1.00 50.51 95 SER F O 1
ATOM 10274 N N . TRP F 1 96 ? 67.687 -20.701 2.671 1.00 49.34 96 TRP F N 1
ATOM 10275 C CA . TRP F 1 96 ? 66.400 -21.234 3.094 1.00 52.31 96 TRP F CA 1
ATOM 10276 C C . TRP F 1 96 ? 65.485 -21.471 1.902 1.00 50.07 96 TRP F C 1
ATOM 10277 O O . TRP F 1 96 ? 64.704 -22.430 1.904 1.00 50.83 96 TRP F O 1
ATOM 10288 N N . CYS F 1 97 ? 65.573 -20.625 0.874 1.00 45.05 97 CYS F N 1
ATOM 10289 C CA . CYS F 1 97 ? 64.876 -20.915 -0.373 1.00 47.53 97 CYS F CA 1
ATOM 10290 C C . CYS F 1 97 ? 65.310 -22.264 -0.926 1.00 46.31 97 CYS F C 1
ATOM 10291 O O . CYS F 1 97 ? 64.475 -23.100 -1.294 1.00 45.60 97 CYS F O 1
ATOM 10294 N N . SER F 1 98 ? 66.620 -22.499 -0.977 1.00 43.44 98 SER F N 1
ATOM 10295 C CA . SER F 1 98 ? 67.127 -23.766 -1.490 1.00 46.17 98 SER F CA 1
ATOM 10296 C C . SER F 1 98 ? 66.606 -24.940 -0.672 1.00 46.31 98 SER F C 1
ATOM 10297 O O . SER F 1 98 ? 66.092 -25.923 -1.219 1.00 46.53 98 SER F O 1
ATOM 10300 N N . LYS F 1 99 ? 66.735 -24.861 0.650 1.00 49.55 99 LYS F N 1
ATOM 10301 C CA . LYS F 1 99 ? 66.254 -25.957 1.476 1.00 50.97 99 LYS F CA 1
ATOM 10302 C C . LYS F 1 99 ? 64.776 -26.207 1.237 1.00 48.66 99 LYS F C 1
ATOM 10303 O O . LYS F 1 99 ? 64.312 -27.347 1.342 1.00 51.23 99 LYS F O 1
ATOM 10309 N N . MET F 1 100 ? 64.031 -25.169 0.880 1.00 47.22 100 MET F N 1
ATOM 10310 C CA . MET F 1 100 ? 62.592 -25.300 0.745 1.00 47.57 100 MET F CA 1
ATOM 10311 C C . MET F 1 100 ? 62.137 -25.714 -0.642 1.00 46.26 100 MET F C 1
ATOM 10312 O O . MET F 1 100 ? 60.953 -26.030 -0.809 1.00 46.59 100 MET F O 1
ATOM 10317 N N . ALA F 1 101 ? 63.033 -25.726 -1.629 1.00 43.32 101 ALA F N 1
ATOM 10318 C CA . ALA F 1 101 ? 62.655 -26.161 -2.972 1.00 43.70 101 ALA F CA 1
ATOM 10319 C C . ALA F 1 101 ? 61.998 -27.533 -2.973 1.00 46.91 101 ALA F C 1
ATOM 10320 O O . ALA F 1 101 ? 60.923 -27.677 -3.578 1.00 46.49 101 ALA F O 1
ATOM 10322 N N . PRO F 1 102 ? 62.549 -28.558 -2.314 1.00 45.59 102 PRO F N 1
ATOM 10323 C CA . PRO F 1 102 ? 61.845 -29.852 -2.272 1.00 49.99 102 PRO F CA 1
ATOM 10324 C C . PRO F 1 102 ? 60.475 -29.757 -1.624 1.00 48.85 102 PRO F C 1
ATOM 10325 O O . PRO F 1 102 ? 59.527 -30.419 -2.069 1.00 48.68 102 PRO F O 1
ATOM 10329 N N . VAL F 1 103 ? 60.343 -28.950 -0.571 1.00 46.29 103 VAL F N 1
ATOM 10330 C CA . VAL F 1 103 ? 59.038 -28.781 0.050 1.00 45.63 103 VAL F CA 1
ATOM 10331 C C . VAL F 1 103 ? 58.058 -28.186 -0.947 1.00 46.04 103 VAL F C 1
ATOM 10332 O O . VAL F 1 103 ? 56.907 -28.632 -1.057 1.00 42.83 103 VAL F O 1
ATOM 10336 N N . VAL F 1 104 ? 58.503 -27.187 -1.708 1.00 43.15 104 VAL F N 1
ATOM 10337 C CA . VAL F 1 104 ? 57.617 -26.569 -2.685 1.00 40.16 104 VAL F CA 1
ATOM 10338 C C . VAL F 1 104 ? 57.237 -27.575 -3.764 1.00 42.98 104 VAL F C 1
ATOM 10339 O O . VAL F 1 104 ? 56.081 -27.627 -4.201 1.00 42.74 104 VAL F O 1
ATOM 10343 N N . GLU F 1 105 ? 58.194 -28.402 -4.204 1.00 41.54 105 GLU F N 1
ATOM 10344 C CA . GLU F 1 105 ? 57.856 -29.471 -5.139 1.00 44.09 105 GLU F CA 1
ATOM 10345 C C . GLU F 1 105 ? 56.791 -30.391 -4.548 1.00 43.37 105 GLU F C 1
ATOM 10346 O O . GLU F 1 105 ? 55.780 -30.686 -5.194 1.00 42.90 105 GLU F O 1
ATOM 10352 N N . ASN F 1 106 ? 56.988 -30.835 -3.305 1.00 46.89 106 ASN F N 1
ATOM 10353 C CA . ASN F 1 106 ? 55.987 -31.680 -2.658 1.00 47.61 106 ASN F CA 1
ATOM 10354 C C . ASN F 1 106 ? 54.610 -31.031 -2.678 1.00 48.66 106 ASN F C 1
ATOM 10355 O O . ASN F 1 106 ? 53.605 -31.695 -2.968 1.00 46.86 106 ASN F O 1
ATOM 10360 N N . LEU F 1 107 ? 54.545 -29.734 -2.366 1.00 42.85 107 LEU F N 1
ATOM 10361 C CA . LEU F 1 107 ? 53.253 -29.073 -2.248 1.00 44.42 107 LEU F CA 1
ATOM 10362 C C . LEU F 1 107 ? 52.549 -29.001 -3.596 1.00 45.85 107 LEU F C 1
ATOM 10363 O O . LEU F 1 107 ? 51.320 -29.160 -3.669 1.00 44.16 107 LEU F O 1
ATOM 10368 N N . ILE F 1 108 ? 53.306 -28.755 -4.673 1.00 43.38 108 ILE F N 1
ATOM 10369 C CA . ILE F 1 108 ? 52.711 -28.722 -6.006 1.00 37.90 108 ILE F CA 1
ATOM 10370 C C . ILE F 1 108 ? 52.129 -30.083 -6.361 1.00 44.42 108 ILE F C 1
ATOM 10371 O O . ILE F 1 108 ? 51.035 -30.177 -6.935 1.00 46.64 108 ILE F O 1
ATOM 10376 N N . LYS F 1 109 ? 52.841 -31.158 -6.015 1.00 43.35 109 LYS F N 1
ATOM 10377 C CA . LYS F 1 109 ? 52.334 -32.500 -6.273 1.00 46.65 109 LYS F CA 1
ATOM 10378 C C . LYS F 1 109 ? 51.130 -32.821 -5.391 1.00 51.56 109 LYS F C 1
ATOM 10379 O O . LYS F 1 109 ? 50.159 -33.437 -5.854 1.00 53.29 109 LYS F O 1
ATOM 10385 N N . ALA F 1 110 ? 51.184 -32.445 -4.111 1.00 48.15 110 ALA F N 1
ATOM 10386 C CA . ALA F 1 110 ? 50.078 -32.735 -3.202 1.00 50.02 110 ALA F CA 1
ATOM 10387 C C . ALA F 1 110 ? 48.862 -31.852 -3.443 1.00 48.26 110 ALA F C 1
ATOM 10388 O O . ALA F 1 110 ? 47.789 -32.151 -2.916 1.00 50.15 110 ALA F O 1
ATOM 10390 N N . ASN F 1 111 ? 48.994 -30.775 -4.205 1.00 42.65 111 ASN F N 1
ATOM 10391 C CA . ASN F 1 111 ? 47.892 -29.841 -4.429 1.00 45.59 111 ASN F CA 1
ATOM 10392 C C . ASN F 1 111 ? 47.853 -29.474 -5.902 1.00 47.24 111 ASN F C 1
ATOM 10393 O O . ASN F 1 111 ? 48.186 -28.350 -6.293 1.00 44.94 111 ASN F O 1
ATOM 10398 N N . PRO F 1 112 ? 47.452 -30.412 -6.762 1.00 49.29 112 PRO F N 1
ATOM 10399 C CA . PRO F 1 112 ? 47.341 -30.078 -8.191 1.00 43.93 112 PRO F CA 1
ATOM 10400 C C . PRO F 1 112 ? 46.198 -29.123 -8.474 1.00 44.83 112 PRO F C 1
ATOM 10401 O O . PRO F 1 112 ? 46.146 -28.550 -9.565 1.00 48.46 112 PRO F O 1
ATOM 10405 N N . ASP F 1 113 ? 45.290 -28.931 -7.523 1.00 46.73 113 ASP F N 1
ATOM 10406 C CA . ASP F 1 113 ? 44.158 -28.030 -7.665 1.00 47.12 113 ASP F CA 1
ATOM 10407 C C . ASP F 1 113 ? 44.491 -26.584 -7.314 1.00 47.62 113 ASP F C 1
ATOM 10408 O O . ASP F 1 113 ? 43.583 -25.747 -7.272 1.00 48.78 113 ASP F O 1
ATOM 10413 N N . THR F 1 114 ? 45.762 -26.271 -7.084 1.00 44.41 114 THR F N 1
ATOM 10414 C CA . THR F 1 114 ? 46.170 -25.003 -6.500 1.00 42.91 114 THR F CA 1
ATOM 10415 C C . THR F 1 114 ? 47.212 -24.322 -7.377 1.00 38.56 114 THR F C 1
ATOM 10416 O O . THR F 1 114 ? 48.063 -24.983 -7.979 1.00 41.85 114 THR F O 1
ATOM 10420 N N . ARG F 1 115 ? 47.140 -23.000 -7.453 1.00 35.56 115 ARG F N 1
ATOM 10421 C CA . ARG F 1 115 ? 48.066 -22.225 -8.267 1.00 36.71 115 ARG F CA 1
ATOM 10422 C C . ARG F 1 115 ? 49.278 -21.807 -7.437 1.00 34.39 115 ARG F C 1
ATOM 10423 O O . ARG F 1 115 ? 49.127 -21.272 -6.332 1.00 35.53 115 ARG F O 1
ATOM 10431 N N . PHE F 1 116 ? 50.473 -22.084 -7.958 1.00 29.44 116 PHE F N 1
ATOM 10432 C CA . PHE F 1 116 ? 51.739 -21.710 -7.333 1.00 28.96 116 PHE F CA 1
ATOM 10433 C C . PHE F 1 116 ? 52.418 -20.695 -8.234 1.00 27.33 116 PHE F C 1
ATOM 10434 O O . PHE F 1 116 ? 52.684 -20.990 -9.404 1.00 27.68 116 PHE F O 1
ATOM 10442 N N . ILE F 1 117 ? 52.691 -19.505 -7.693 1.00 26.38 117 ILE F N 1
ATOM 10443 C CA . ILE F 1 117 ? 53.170 -18.353 -8.456 1.00 25.30 117 ILE F CA 1
ATOM 10444 C C . ILE F 1 117 ? 54.581 -18.006 -8.002 1.00 21.70 117 ILE F C 1
ATOM 10445 O O . ILE F 1 117 ? 54.859 -17.970 -6.804 1.00 26.67 117 ILE F O 1
ATOM 10450 N N . PHE F 1 118 ? 55.464 -17.717 -8.953 1.00 23.78 118 PHE F N 1
ATOM 10451 C CA . PHE F 1 118 ? 56.883 -17.512 -8.669 1.00 23.81 118 PHE F CA 1
ATOM 10452 C C . PHE F 1 118 ? 57.282 -16.081 -9.008 1.00 24.26 118 PHE F C 1
ATOM 10453 O O . PHE F 1 118 ? 57.309 -15.693 -10.184 1.00 21.77 118 PHE F O 1
ATOM 10461 N N . LYS F 1 119 ? 57.607 -15.315 -7.971 1.00 23.13 119 LYS F N 1
ATOM 10462 C CA . LYS F 1 119 ? 58.091 -13.946 -8.089 1.00 23.09 119 LYS F CA 1
ATOM 10463 C C . LYS F 1 119 ? 59.605 -13.995 -7.933 1.00 21.83 119 LYS F C 1
ATOM 10464 O O . LYS F 1 119 ? 60.106 -14.083 -6.816 1.00 22.22 119 LYS F O 1
ATOM 10470 N N . GLU F 1 120 ? 60.337 -13.949 -9.047 1.00 21.94 120 GLU F N 1
ATOM 10471 C CA . GLU F 1 120 ? 61.785 -13.792 -8.969 1.00 23.25 120 GLU F CA 1
ATOM 10472 C C . GLU F 1 120 ? 62.148 -12.484 -8.267 1.00 24.30 120 GLU F C 1
ATOM 10473 O O . GLU F 1 120 ? 61.810 -11.393 -8.741 1.00 25.29 120 GLU F O 1
ATOM 10479 N N . PHE F 1 121 ? 62.865 -12.586 -7.154 1.00 26.04 121 PHE F N 1
ATOM 10480 C CA . PHE F 1 121 ? 63.180 -11.432 -6.312 1.00 28.09 121 PHE F CA 1
ATOM 10481 C C . PHE F 1 121 ? 64.634 -11.513 -5.875 1.00 30.46 121 PHE F C 1
ATOM 10482 O O . PHE F 1 121 ? 64.934 -11.841 -4.724 1.00 29.84 121 PHE F O 1
ATOM 10490 N N . PRO F 1 122 ? 65.581 -11.226 -6.783 1.00 33.44 122 PRO F N 1
ATOM 10491 C CA . PRO F 1 122 ? 67.008 -11.474 -6.438 1.00 32.45 122 PRO F CA 1
ATOM 10492 C C . PRO F 1 122 ? 67.606 -10.422 -5.509 1.00 33.12 122 PRO F C 1
ATOM 10493 O O . PRO F 1 122 ? 68.427 -9.589 -5.888 1.00 36.98 122 PRO F O 1
ATOM 10497 N N . ILE F 1 123 ? 67.217 -10.472 -4.230 1.00 34.31 123 ILE F N 1
ATOM 10498 C CA . ILE F 1 123 ? 67.733 -9.521 -3.243 1.00 36.16 123 ILE F CA 1
ATOM 10499 C C . ILE F 1 123 ? 69.244 -9.571 -3.140 1.00 37.58 123 ILE F C 1
ATOM 10500 O O . ILE F 1 123 ? 69.874 -8.577 -2.762 1.00 41.12 123 ILE F O 1
ATOM 10505 N N . PHE F 1 124 ? 69.857 -10.713 -3.447 1.00 39.86 124 PHE F N 1
ATOM 10506 C CA . PHE F 1 124 ? 71.301 -10.832 -3.307 1.00 44.12 124 PHE F CA 1
ATOM 10507 C C . PHE F 1 124 ? 72.059 -10.452 -4.572 1.00 39.96 124 PHE F C 1
ATOM 10508 O O . PHE F 1 124 ? 73.255 -10.728 -4.655 1.00 41.51 124 PHE F O 1
ATOM 10516 N N . SER F 1 125 ? 71.408 -9.791 -5.536 1.00 40.96 125 SER F N 1
ATOM 10517 C CA . SER F 1 125 ? 72.024 -9.564 -6.840 1.00 39.66 125 SER F CA 1
ATOM 10518 C C . SER F 1 125 ? 72.984 -8.375 -6.867 1.00 44.39 125 SER F C 1
ATOM 10519 O O . SER F 1 125 ? 73.646 -8.157 -7.888 1.00 48.00 125 SER F O 1
ATOM 10522 N N . SER F 1 126 ? 73.110 -7.619 -5.780 1.00 48.08 126 SER F N 1
ATOM 10523 C CA . SER F 1 126 ? 74.229 -6.689 -5.651 1.00 45.32 126 SER F CA 1
ATOM 10524 C C . SER F 1 126 ? 75.458 -7.372 -5.060 1.00 48.15 126 SER F C 1
ATOM 10525 O O . SER F 1 126 ? 76.589 -7.114 -5.491 1.00 47.87 126 SER F O 1
ATOM 10528 N N . ARG F 1 127 ? 75.240 -8.260 -4.087 1.00 48.46 127 ARG F N 1
ATOM 10529 C CA . ARG F 1 127 ? 76.321 -9.027 -3.473 1.00 48.93 127 ARG F CA 1
ATOM 10530 C C . ARG F 1 127 ? 76.828 -10.143 -4.387 1.00 49.62 127 ARG F C 1
ATOM 10531 O O . ARG F 1 127 ? 78.016 -10.493 -4.354 1.00 51.11 127 ARG F O 1
ATOM 10539 N N . TRP F 1 128 ? 75.936 -10.721 -5.185 1.00 45.18 128 TRP F N 1
ATOM 10540 C CA . TRP F 1 128 ? 76.231 -11.876 -6.025 1.00 46.50 128 TRP F CA 1
ATOM 10541 C C . TRP F 1 128 ? 75.497 -11.670 -7.344 1.00 44.81 128 TRP F C 1
ATOM 10542 O O . TRP F 1 128 ? 74.367 -12.146 -7.525 1.00 42.01 128 TRP F O 1
ATOM 10553 N N . PRO F 1 129 ? 76.117 -10.965 -8.298 1.00 43.23 129 PRO F N 1
ATOM 10554 C CA . PRO F 1 129 ? 75.431 -10.663 -9.568 1.00 42.07 129 PRO F CA 1
ATOM 10555 C C . PRO F 1 129 ? 74.841 -11.894 -10.250 1.00 38.99 129 PRO F C 1
ATOM 10556 O O . PRO F 1 129 ? 73.869 -11.786 -11.007 1.00 36.53 129 PRO F O 1
ATOM 10560 N N . VAL F 1 130 ? 75.408 -13.073 -9.986 1.00 38.31 130 VAL F N 1
ATOM 10561 C CA . VAL F 1 130 ? 74.856 -14.274 -10.600 1.00 39.40 130 VAL F CA 1
ATOM 10562 C C . VAL F 1 130 ? 73.421 -14.504 -10.132 1.00 35.03 130 VAL F C 1
ATOM 10563 O O . VAL F 1 130 ? 72.601 -15.041 -10.882 1.00 34.09 130 VAL F O 1
ATOM 10567 N N . SER F 1 131 ? 73.080 -14.080 -8.906 1.00 34.86 131 SER F N 1
ATOM 10568 C CA . SER F 1 131 ? 71.678 -14.123 -8.499 1.00 32.83 131 SER F CA 1
ATOM 10569 C C . SER F 1 131 ? 70.800 -13.314 -9.444 1.00 31.83 131 SER F C 1
ATOM 10570 O O . SER F 1 131 ? 69.666 -13.709 -9.742 1.00 33.46 131 SER F O 1
ATOM 10573 N N . GLY F 1 132 ? 71.299 -12.173 -9.919 1.00 33.17 132 GLY F N 1
ATOM 10574 C CA . GLY F 1 132 ? 70.534 -11.397 -10.878 1.00 29.09 132 GLY F CA 1
ATOM 10575 C C . GLY F 1 132 ? 70.409 -12.119 -12.205 1.00 31.29 132 GLY F C 1
ATOM 10576 O O . GLY F 1 132 ? 69.314 -12.225 -12.771 1.00 28.14 132 GLY F O 1
ATOM 10577 N N . LEU F 1 133 ? 71.535 -12.632 -12.711 1.00 29.78 133 LEU F N 1
ATOM 10578 C CA . LEU F 1 133 ? 71.524 -13.424 -13.936 1.00 31.57 133 LEU F CA 1
ATOM 10579 C C . LEU F 1 133 ? 70.526 -14.571 -13.839 1.00 26.46 133 LEU F C 1
ATOM 10580 O O . LEU F 1 133 ? 69.697 -14.766 -14.732 1.00 25.13 133 LEU F O 1
ATOM 10585 N N . ALA F 1 134 ? 70.592 -15.350 -12.755 1.00 29.08 134 ALA F N 1
ATOM 10586 C CA . ALA F 1 134 ? 69.655 -16.456 -12.605 1.00 28.64 134 ALA F CA 1
ATOM 10587 C C . ALA F 1 134 ? 68.204 -15.963 -12.670 1.00 26.43 134 ALA F C 1
ATOM 10588 O O . ALA F 1 134 ? 67.356 -16.583 -13.322 1.00 23.27 134 ALA F O 1
ATOM 10590 N N . ALA F 1 135 ? 67.906 -14.836 -12.024 1.00 25.60 135 ALA F N 1
ATOM 10591 C CA . ALA F 1 135 ? 66.537 -14.321 -12.056 1.00 25.41 135 ALA F CA 1
ATOM 10592 C C . ALA F 1 135 ? 66.137 -13.873 -13.459 1.00 27.62 135 ALA F C 1
ATOM 10593 O O . ALA F 1 135 ? 64.973 -14.039 -13.855 1.00 25.50 135 ALA F O 1
ATOM 10595 N N . ARG F 1 136 ? 67.077 -13.316 -14.227 1.00 24.86 136 ARG F N 1
ATOM 10596 C CA . ARG F 1 136 ? 66.753 -12.924 -15.595 1.00 23.12 136 ARG F CA 1
ATOM 10597 C C . ARG F 1 136 ? 66.514 -14.146 -16.482 1.00 24.29 136 ARG F C 1
ATOM 10598 O O . ARG F 1 136 ? 65.551 -14.168 -17.264 1.00 22.98 136 ARG F O 1
ATOM 10606 N N . VAL F 1 137 ? 67.352 -15.186 -16.349 1.00 20.91 137 VAL F N 1
ATOM 10607 C CA . VAL F 1 137 ? 67.124 -16.422 -17.099 1.00 22.41 137 VAL F CA 1
ATOM 10608 C C . VAL F 1 137 ? 65.769 -17.031 -16.749 1.00 22.68 137 VAL F C 1
ATOM 10609 O O . VAL F 1 137 ? 64.982 -17.397 -17.636 1.00 21.38 137 VAL F O 1
ATOM 10613 N N . GLY F 1 138 ? 65.471 -17.146 -15.454 1.00 25.23 138 GLY F N 1
ATOM 10614 C CA . GLY F 1 138 ? 64.185 -17.699 -15.048 1.00 23.96 138 GLY F CA 1
ATOM 10615 C C . GLY F 1 138 ? 63.011 -16.974 -15.682 1.00 23.29 138 GLY F C 1
ATOM 10616 O O . GLY F 1 138 ? 62.124 -17.593 -16.277 1.00 22.20 138 GLY F O 1
ATOM 10617 N N . GLU F 1 139 ? 63.005 -15.643 -15.591 1.00 22.29 139 GLU F N 1
ATOM 10618 C CA . GLU F 1 139 ? 61.916 -14.883 -16.194 1.00 22.51 139 GLU F CA 1
ATOM 10619 C C . GLU F 1 139 ? 61.865 -15.092 -17.714 1.00 23.08 139 GLU F C 1
ATOM 10620 O O . GLU F 1 139 ? 60.776 -15.196 -18.293 1.00 22.54 139 GLU F O 1
ATOM 10626 N N . GLN F 1 140 ? 63.035 -15.187 -18.369 1.00 19.62 140 GLN F N 1
ATOM 10627 C CA . GLN F 1 140 ? 63.097 -15.456 -19.805 1.00 18.80 140 GLN F CA 1
ATOM 10628 C C . GLN F 1 140 ? 62.536 -16.836 -20.161 1.00 21.77 140 GLN F C 1
ATOM 10629 O O . GLN F 1 140 ? 61.883 -16.996 -21.206 1.00 18.72 140 GLN F O 1
ATOM 10635 N N . VAL F 1 141 ? 62.832 -17.860 -19.354 1.00 19.47 141 VAL F N 1
ATOM 10636 C CA . VAL F 1 141 ? 62.247 -19.174 -19.624 1.00 20.40 141 VAL F CA 1
ATOM 10637 C C . VAL F 1 141 ? 60.728 -19.097 -19.551 1.00 20.24 141 VAL F C 1
ATOM 10638 O O . VAL F 1 141 ? 60.022 -19.660 -20.396 1.00 21.09 141 VAL F O 1
ATOM 10642 N N . TRP F 1 142 ? 60.204 -18.402 -18.545 1.00 19.20 142 TRP F N 1
ATOM 10643 C CA . TRP F 1 142 ? 58.761 -18.235 -18.428 1.00 22.15 142 TRP F CA 1
ATOM 10644 C C . TRP F 1 142 ? 58.201 -17.524 -19.647 1.00 20.25 142 TRP F C 1
ATOM 10645 O O . TRP F 1 142 ? 57.247 -17.997 -20.267 1.00 23.33 142 TRP F O 1
ATOM 10656 N N . LEU F 1 143 ? 58.788 -16.381 -20.006 1.00 18.73 143 LEU F N 1
ATOM 10657 C CA . LEU F 1 143 ? 58.193 -15.519 -21.024 1.00 19.43 143 LEU F CA 1
ATOM 10658 C C . LEU F 1 143 ? 58.282 -16.119 -22.418 1.00 23.65 143 LEU F C 1
ATOM 10659 O O . LEU F 1 143 ? 57.482 -15.754 -23.285 1.00 22.80 143 LEU F O 1
ATOM 10664 N N . THR F 1 144 ? 59.255 -17.004 -22.668 1.00 20.92 144 THR F N 1
ATOM 10665 C CA . THR F 1 144 ? 59.417 -17.591 -23.982 1.00 21.61 144 THR F CA 1
ATOM 10666 C C . THR F 1 144 ? 59.066 -19.068 -24.021 1.00 23.70 144 THR F C 1
ATOM 10667 O O . THR F 1 144 ? 58.830 -19.597 -25.108 1.00 24.11 144 THR F O 1
ATOM 10671 N N . GLN F 1 145 ? 58.990 -19.739 -22.875 1.00 23.00 145 GLN F N 1
ATOM 10672 C CA . GLN F 1 145 ? 58.770 -21.173 -22.880 1.00 22.79 145 GLN F CA 1
ATOM 10673 C C . GLN F 1 145 ? 57.576 -21.638 -22.060 1.00 25.79 145 GLN F C 1
ATOM 10674 O O . GLN F 1 145 ? 57.159 -22.787 -22.238 1.00 29.31 145 GLN F O 1
ATOM 10680 N N . GLY F 1 146 ? 57.021 -20.822 -21.175 1.00 22.40 146 GLY F N 1
ATOM 10681 C CA . GLY F 1 146 ? 55.826 -21.213 -20.450 1.00 22.03 146 GLY F CA 1
ATOM 10682 C C . GLY F 1 146 ? 56.133 -21.817 -19.096 1.00 24.10 146 GLY F C 1
ATOM 10683 O O . GLY F 1 146 ? 57.281 -21.921 -18.663 1.00 21.42 146 GLY F O 1
ATOM 10684 N N . GLY F 1 147 ? 55.063 -22.248 -18.427 1.00 25.86 147 GLY F N 1
ATOM 10685 C CA . GLY F 1 147 ? 55.111 -22.544 -17.009 1.00 24.27 147 GLY F CA 1
ATOM 10686 C C . GLY F 1 147 ? 55.766 -23.858 -16.642 1.00 26.86 147 GLY F C 1
ATOM 10687 O O . GLY F 1 147 ? 56.546 -23.917 -15.685 1.00 27.85 147 GLY F O 1
ATOM 10688 N N . ALA F 1 148 ? 55.455 -24.929 -17.369 1.00 26.45 148 ALA F N 1
ATOM 10689 C CA . ALA F 1 148 ? 56.085 -26.210 -17.051 1.00 31.67 148 ALA F CA 1
ATOM 10690 C C . ALA F 1 148 ? 57.592 -26.133 -17.240 1.00 30.94 148 ALA F C 1
ATOM 10691 O O . ALA F 1 148 ? 58.353 -26.643 -16.407 1.00 30.15 148 ALA F O 1
ATOM 10693 N N . LYS F 1 149 ? 58.045 -25.503 -18.334 1.00 30.28 149 LYS F N 1
ATOM 10694 C CA . LYS F 1 149 ? 59.483 -25.322 -18.522 1.00 31.97 149 LYS F CA 1
ATOM 10695 C C . LYS F 1 149 ? 60.057 -24.396 -17.467 1.00 27.02 149 LYS F C 1
ATOM 10696 O O . LYS F 1 149 ? 61.159 -24.638 -16.962 1.00 29.06 149 LYS F O 1
ATOM 10702 N N . TYR F 1 150 ? 59.333 -23.332 -17.118 1.00 23.38 150 TYR F N 1
ATOM 10703 C CA . TYR F 1 150 ? 59.827 -22.469 -16.054 1.00 23.72 150 TYR F CA 1
ATOM 10704 C C . TYR F 1 150 ? 60.086 -23.283 -14.792 1.00 26.05 150 TYR F C 1
ATOM 10705 O O . TYR F 1 150 ? 61.165 -23.197 -14.202 1.00 28.97 150 TYR F O 1
ATOM 10714 N N . LEU F 1 151 ? 59.112 -24.100 -14.373 1.00 28.22 151 LEU F N 1
ATOM 10715 C CA . LEU F 1 151 ? 59.279 -24.861 -13.135 1.00 31.02 151 LEU F CA 1
ATOM 10716 C C . LEU F 1 151 ? 60.452 -25.832 -13.236 1.00 32.18 151 LEU F C 1
ATOM 10717 O O . LEU F 1 151 ? 61.200 -26.008 -12.266 1.00 30.29 151 LEU F O 1
ATOM 10722 N N . ASP F 1 152 ? 60.633 -26.473 -14.399 1.00 32.19 152 ASP F N 1
ATOM 10723 C CA . ASP F 1 152 ? 61.787 -27.354 -14.565 1.00 33.23 152 ASP F CA 1
ATOM 10724 C C . ASP F 1 152 ? 63.080 -26.589 -14.335 1.00 30.53 152 ASP F C 1
ATOM 10725 O O . ASP F 1 152 ? 63.918 -26.996 -13.524 1.00 34.07 152 ASP F O 1
ATOM 10730 N N . TRP F 1 153 ? 63.265 -25.485 -15.060 1.00 26.37 153 TRP F N 1
ATOM 10731 C CA . TRP F 1 153 ? 64.401 -24.606 -14.814 1.00 27.91 153 TRP F CA 1
ATOM 10732 C C . TRP F 1 153 ? 64.520 -24.284 -13.329 1.00 28.48 153 TRP F C 1
ATOM 10733 O O . TRP F 1 153 ? 65.556 -24.519 -12.699 1.00 29.26 153 TRP F O 1
ATOM 10744 N N . HIS F 1 154 ? 63.445 -23.746 -12.755 1.00 28.77 154 HIS F N 1
ATOM 10745 C CA . HIS F 1 154 ? 63.448 -23.347 -11.356 1.00 27.83 154 HIS F CA 1
ATOM 10746 C C . HIS F 1 154 ? 64.005 -24.457 -10.467 1.00 30.31 154 HIS F C 1
ATOM 10747 O O . HIS F 1 154 ? 64.962 -24.252 -9.713 1.00 31.62 154 HIS F O 1
ATOM 10754 N N . ASN F 1 155 ? 63.404 -25.650 -10.543 1.00 33.02 155 ASN F N 1
ATOM 10755 C CA . ASN F 1 155 ? 63.840 -26.770 -9.709 1.00 32.49 155 ASN F CA 1
ATOM 10756 C C . ASN F 1 155 ? 65.265 -27.175 -10.031 1.00 36.92 155 ASN F C 1
ATOM 10757 O O . ASN F 1 155 ? 66.047 -27.508 -9.130 1.00 36.47 155 ASN F O 1
ATOM 10762 N N . ALA F 1 156 ? 65.621 -27.169 -11.317 1.00 34.13 156 ALA F N 1
ATOM 10763 C CA . ALA F 1 156 ? 66.936 -27.662 -11.706 1.00 34.33 156 ALA F CA 1
ATOM 10764 C C . ALA F 1 156 ? 68.033 -26.753 -11.178 1.00 35.81 156 ALA F C 1
ATOM 10765 O O . ALA F 1 156 ? 69.090 -27.232 -10.753 1.00 36.90 156 ALA F O 1
ATOM 10767 N N . LEU F 1 157 ? 67.806 -25.437 -11.191 1.00 32.63 157 LEU F N 1
ATOM 10768 C CA . LEU F 1 157 ? 68.821 -24.542 -10.654 1.00 35.32 157 LEU F CA 1
ATOM 10769 C C . LEU F 1 157 ? 69.029 -24.802 -9.163 1.00 39.20 157 LEU F C 1
ATOM 10770 O O . LEU F 1 157 ? 70.166 -24.933 -8.697 1.00 42.56 157 LEU F O 1
ATOM 10775 N N . TYR F 1 158 ? 67.937 -24.899 -8.401 1.00 34.68 158 TYR F N 1
ATOM 10776 C CA . TYR F 1 158 ? 68.060 -25.205 -6.981 1.00 36.68 158 TYR F CA 1
ATOM 10777 C C . TYR F 1 158 ? 68.641 -26.589 -6.752 1.00 44.25 158 TYR F C 1
ATOM 10778 O O . TYR F 1 158 ? 69.232 -26.849 -5.695 1.00 41.80 158 TYR F O 1
ATOM 10787 N N . ALA F 1 159 ? 68.460 -27.502 -7.708 1.00 44.74 159 ALA F N 1
ATOM 10788 C CA . ALA F 1 159 ? 69.044 -28.825 -7.531 1.00 45.69 159 ALA F CA 1
ATOM 10789 C C . ALA F 1 159 ? 70.560 -28.792 -7.630 1.00 47.44 159 ALA F C 1
ATOM 10790 O O . ALA F 1 159 ? 71.210 -29.747 -7.200 1.00 51.06 159 ALA F O 1
ATOM 10792 N N . THR F 1 160 ? 71.139 -27.723 -8.186 1.00 45.30 160 THR F N 1
ATOM 10793 C CA . THR F 1 160 ? 72.589 -27.591 -8.168 1.00 44.85 160 THR F CA 1
ATOM 10794 C C . THR F 1 160 ? 73.114 -27.463 -6.754 1.00 48.87 160 THR F C 1
ATOM 10795 O O . THR F 1 160 ? 74.308 -27.664 -6.529 1.00 50.26 160 THR F O 1
ATOM 10799 N N . GLY F 1 161 ? 72.251 -27.122 -5.801 1.00 50.32 161 GLY F N 1
ATOM 10800 C CA . GLY F 1 161 ? 72.696 -26.960 -4.436 1.00 46.17 161 GLY F CA 1
ATOM 10801 C C . GLY F 1 161 ? 73.663 -25.823 -4.209 1.00 46.75 161 GLY F C 1
ATOM 10802 O O . GLY F 1 161 ? 74.241 -25.722 -3.128 1.00 48.80 161 GLY F O 1
ATOM 10803 N N . LYS F 1 162 ? 73.857 -24.942 -5.173 1.00 47.01 162 LYS F N 1
ATOM 10804 C CA . LYS F 1 162 ? 74.816 -23.861 -4.991 1.00 46.67 162 LYS F CA 1
ATOM 10805 C C . LYS F 1 162 ? 74.159 -22.581 -4.511 1.00 48.14 162 LYS F C 1
ATOM 10806 O O . LYS F 1 162 ? 73.371 -21.952 -5.235 1.00 46.25 162 LYS F O 1
ATOM 10812 N N . VAL F 1 163 ? 74.552 -22.164 -3.317 1.00 50.88 163 VAL F N 1
ATOM 10813 C CA . VAL F 1 163 ? 73.899 -21.074 -2.621 1.00 49.87 163 VAL F CA 1
ATOM 10814 C C . VAL F 1 163 ? 74.945 -20.167 -1.985 1.00 47.64 163 VAL F C 1
ATOM 10815 O O . VAL F 1 163 ? 76.134 -20.479 -1.937 1.00 50.18 163 VAL F O 1
ATOM 10819 N N . GLU F 1 164 ? 74.472 -19.011 -1.523 1.00 48.18 164 GLU F N 1
ATOM 10820 C CA . GLU F 1 164 ? 75.263 -18.083 -0.719 1.00 53.54 164 GLU F CA 1
ATOM 10821 C C . GLU F 1 164 ? 76.595 -17.726 -1.378 1.00 53.04 164 GLU F C 1
ATOM 10822 O O . GLU F 1 164 ? 77.625 -17.596 -0.717 1.00 53.35 164 GLU F O 1
ATOM 10828 N N . GLY F 1 165 ? 76.569 -17.540 -2.694 1.00 53.92 165 GLY F N 1
ATOM 10829 C CA . GLY F 1 165 ? 77.694 -17.013 -3.432 1.00 50.72 165 GLY F CA 1
ATOM 10830 C C . GLY F 1 165 ? 78.354 -18.009 -4.349 1.00 51.59 165 GLY F C 1
ATOM 10831 O O . GLY F 1 165 ? 79.109 -17.600 -5.236 1.00 52.37 165 GLY F O 1
ATOM 10832 N N . ALA F 1 166 ? 78.074 -19.305 -4.168 1.00 51.61 166 ALA F N 1
ATOM 10833 C CA . ALA F 1 166 ? 78.755 -20.374 -4.891 1.00 52.93 166 ALA F CA 1
ATOM 10834 C C . ALA F 1 166 ? 78.251 -20.550 -6.325 1.00 52.58 166 ALA F C 1
ATOM 10835 O O . ALA F 1 166 ? 78.966 -21.130 -7.148 1.00 57.36 166 ALA F O 1
ATOM 10837 N N . LEU F 1 167 ? 77.047 -20.076 -6.643 1.00 52.61 167 LEU F N 1
ATOM 10838 C CA . LEU F 1 167 ? 76.539 -20.158 -8.010 1.00 48.83 167 LEU F CA 1
ATOM 10839 C C . LEU F 1 167 ? 77.420 -19.348 -8.961 1.00 47.86 167 LEU F C 1
ATOM 10840 O O . LEU F 1 167 ? 77.762 -18.196 -8.679 1.00 51.51 167 LEU F O 1
ATOM 10845 N N . THR F 1 168 ? 77.783 -19.943 -10.093 1.00 48.01 168 THR F N 1
ATOM 10846 C CA . THR F 1 168 ? 78.648 -19.288 -11.066 1.00 49.96 168 THR F CA 1
ATOM 10847 C C . THR F 1 168 ? 77.888 -18.998 -12.351 1.00 49.41 168 THR F C 1
ATOM 10848 O O . THR F 1 168 ? 76.933 -19.703 -12.695 1.00 45.65 168 THR F O 1
ATOM 10852 N N . GLU F 1 169 ? 78.321 -17.947 -13.058 1.00 49.95 169 GLU F N 1
ATOM 10853 C CA . GLU F 1 169 ? 77.815 -17.683 -14.404 1.00 48.27 169 GLU F CA 1
ATOM 10854 C C . GLU F 1 169 ? 77.718 -18.971 -15.202 1.00 46.59 169 GLU F C 1
ATOM 10855 O O . GLU F 1 169 ? 76.678 -19.290 -15.794 1.00 43.20 169 GLU F O 1
ATOM 10861 N N . HIS F 1 170 ? 78.818 -19.721 -15.214 1.00 48.95 170 HIS F N 1
ATOM 10862 C CA . HIS F 1 170 ? 78.885 -20.964 -15.966 1.00 50.31 170 HIS F CA 1
ATOM 10863 C C . HIS F 1 170 ? 77.807 -21.945 -15.518 1.00 49.30 170 HIS F C 1
ATOM 10864 O O . HIS F 1 170 ? 77.203 -22.625 -16.356 1.00 48.76 170 HIS F O 1
ATOM 10871 N N . ASP F 1 171 ? 77.561 -22.050 -14.202 1.00 47.15 171 ASP F N 1
ATOM 10872 C CA . ASP F 1 171 ? 76.441 -22.859 -13.716 1.00 46.40 171 ASP F CA 1
ATOM 10873 C C . ASP F 1 171 ? 75.148 -22.450 -14.402 1.00 42.73 171 ASP F C 1
ATOM 10874 O O . ASP F 1 171 ? 74.373 -23.299 -14.846 1.00 46.74 171 ASP F O 1
ATOM 10879 N N . VAL F 1 172 ? 74.897 -21.142 -14.487 1.00 41.43 172 VAL F N 1
ATOM 10880 C CA . VAL F 1 172 ? 73.641 -20.656 -15.052 1.00 44.59 172 VAL F CA 1
ATOM 10881 C C . VAL F 1 172 ? 73.618 -20.834 -16.571 1.00 38.45 172 VAL F C 1
ATOM 10882 O O . VAL F 1 172 ? 72.652 -21.370 -17.122 1.00 33.09 172 VAL F O 1
ATOM 10886 N N . TYR F 1 173 ? 74.667 -20.382 -17.272 1.00 38.90 173 TYR F N 1
ATOM 10887 C CA . TYR F 1 173 ? 74.683 -20.516 -18.728 1.00 38.00 173 TYR F CA 1
ATOM 10888 C C . TYR F 1 173 ? 74.580 -21.973 -19.143 1.00 40.82 173 TYR F C 1
ATOM 10889 O O . TYR F 1 173 ? 73.860 -22.313 -20.090 1.00 35.64 173 TYR F O 1
ATOM 10898 N N . THR F 1 174 ? 75.307 -22.853 -18.461 1.00 39.83 174 THR F N 1
ATOM 10899 C CA . THR F 1 174 ? 75.285 -24.246 -18.873 1.00 40.73 174 THR F CA 1
ATOM 10900 C C . THR F 1 174 ? 73.877 -24.815 -18.743 1.00 37.44 174 THR F C 1
ATOM 10901 O O . THR F 1 174 ? 73.369 -25.456 -19.669 1.00 40.91 174 THR F O 1
ATOM 10905 N N . LEU F 1 175 ? 73.193 -24.513 -17.640 1.00 40.36 175 LEU F N 1
ATOM 10906 C CA . LEU F 1 175 ? 71.815 -24.975 -17.484 1.00 34.85 175 LEU F CA 1
ATOM 10907 C C . LEU F 1 175 ? 70.869 -24.276 -18.463 1.00 33.81 175 LEU F C 1
ATOM 10908 O O . LEU F 1 175 ? 69.989 -24.917 -19.053 1.00 33.69 175 LEU F O 1
ATOM 10913 N N . ALA F 1 176 ? 71.026 -22.960 -18.641 1.00 34.80 176 ALA F N 1
ATOM 10914 C CA . ALA F 1 176 ? 70.116 -22.198 -19.502 1.00 33.39 176 ALA F CA 1
ATOM 10915 C C . ALA F 1 176 ? 70.073 -22.734 -20.933 1.00 31.13 176 ALA F C 1
ATOM 10916 O O . ALA F 1 176 ? 69.049 -22.579 -21.623 1.00 25.83 176 ALA F O 1
ATOM 10918 N N . GLN F 1 177 ? 71.165 -23.352 -21.404 1.00 29.18 177 GLN F N 1
ATOM 10919 C CA . GLN F 1 177 ? 71.206 -23.829 -22.785 1.00 30.08 177 GLN F CA 1
ATOM 10920 C C . GLN F 1 177 ? 70.191 -24.929 -23.046 1.00 30.93 177 GLN F C 1
ATOM 10921 O O . GLN F 1 177 ? 69.811 -25.153 -24.204 1.00 30.27 177 GLN F O 1
ATOM 10927 N N . HIS F 1 178 ? 69.746 -25.620 -22.005 1.00 27.18 178 HIS F N 1
ATOM 10928 C CA . HIS F 1 178 ? 68.725 -26.629 -22.208 1.00 30.02 178 HIS F CA 1
ATOM 10929 C C . HIS F 1 178 ? 67.324 -26.050 -22.284 1.00 24.93 178 HIS F C 1
ATOM 10930 O O . HIS F 1 178 ? 66.403 -26.798 -22.601 1.00 28.12 178 HIS F O 1
ATOM 10937 N N . TYR F 1 179 ? 67.137 -24.741 -22.058 1.00 28.21 179 TYR F N 1
ATOM 10938 C CA . TYR F 1 179 ? 65.799 -24.151 -22.032 1.00 26.27 179 TYR F CA 1
ATOM 10939 C C . TYR F 1 179 ? 65.570 -23.006 -22.997 1.00 26.43 179 TYR F C 1
ATOM 10940 O O . TYR F 1 179 ? 64.418 -22.758 -23.352 1.00 28.63 179 TYR F O 1
ATOM 10949 N N . LEU F 1 180 ? 66.608 -22.302 -23.420 1.00 26.25 180 LEU F N 1
ATOM 10950 C CA . LEU F 1 180 ? 66.471 -21.096 -24.215 1.00 22.73 180 LEU F CA 1
ATOM 10951 C C . LEU F 1 180 ? 67.207 -21.284 -25.533 1.00 23.36 180 LEU F C 1
ATOM 10952 O O . LEU F 1 180 ? 68.133 -22.091 -25.627 1.00 28.23 180 LEU F O 1
ATOM 10957 N N . THR F 1 181 ? 66.792 -20.545 -26.552 1.00 19.24 181 THR F N 1
ATOM 10958 C CA . THR F 1 181 ? 67.607 -20.434 -27.750 1.00 21.27 181 THR F CA 1
ATOM 10959 C C . THR F 1 181 ? 68.798 -19.512 -27.487 1.00 22.63 181 THR F C 1
ATOM 10960 O O . THR F 1 181 ? 68.808 -18.756 -26.505 1.00 20.97 181 THR F O 1
ATOM 10964 N N . PRO F 1 182 ? 69.804 -19.537 -28.368 1.00 24.30 182 PRO F N 1
ATOM 10965 C CA . PRO F 1 182 ? 70.929 -18.594 -28.217 1.00 23.69 182 PRO F CA 1
ATOM 10966 C C . PRO F 1 182 ? 70.485 -17.143 -28.137 1.00 25.39 182 PRO F C 1
ATOM 10967 O O . PRO F 1 182 ? 71.010 -16.375 -27.314 1.00 24.48 182 PRO F O 1
ATOM 10971 N N . THR F 1 183 ? 69.534 -16.741 -28.987 1.00 24.57 183 THR F N 1
ATOM 10972 C CA . THR F 1 183 ? 69.074 -15.357 -28.968 1.00 24.39 183 THR F CA 1
ATOM 10973 C C . THR F 1 183 ? 68.374 -15.022 -27.659 1.00 22.81 183 THR F C 1
ATOM 10974 O O . THR F 1 183 ? 68.571 -13.936 -27.104 1.00 24.01 183 THR F O 1
ATOM 10978 N N . GLN F 1 184 ? 67.548 -15.942 -27.152 1.00 22.04 184 GLN F N 1
ATOM 10979 C CA . GLN F 1 184 ? 66.865 -15.698 -25.885 1.00 21.64 184 GLN F CA 1
ATOM 10980 C C . GLN F 1 184 ? 67.871 -15.587 -24.744 1.00 21.77 184 GLN F C 1
ATOM 10981 O O . GLN F 1 184 ? 67.743 -14.722 -23.871 1.00 21.51 184 GLN F O 1
ATOM 10987 N N . LEU F 1 185 ? 68.885 -16.457 -24.744 1.00 21.52 185 LEU F N 1
ATOM 10988 C CA . LEU F 1 185 ? 69.889 -16.456 -23.689 1.00 23.27 185 LEU F CA 1
ATOM 10989 C C . LEU F 1 185 ? 70.775 -15.217 -23.780 1.00 24.61 185 LEU F C 1
ATOM 10990 O O . LEU F 1 185 ? 71.067 -14.578 -22.762 1.00 25.49 185 LEU F O 1
ATOM 10995 N N . ALA F 1 186 ? 71.199 -14.855 -24.997 1.00 24.89 186 ALA F N 1
ATOM 10996 C CA . ALA F 1 186 ? 71.993 -13.644 -25.160 1.00 26.28 186 ALA F CA 1
ATOM 10997 C C . ALA F 1 186 ? 71.233 -12.412 -24.682 1.00 25.44 186 ALA F C 1
ATOM 10998 O O . ALA F 1 186 ? 71.840 -11.467 -24.174 1.00 27.81 186 ALA F O 1
ATOM 11000 N N . ALA F 1 187 ? 69.909 -12.406 -24.810 1.00 25.12 187 ALA F N 1
ATOM 11001 C CA . ALA F 1 187 ? 69.160 -11.219 -24.443 1.00 23.42 187 ALA F CA 1
ATOM 11002 C C . ALA F 1 187 ? 69.205 -10.950 -22.941 1.00 31.77 187 ALA F C 1
ATOM 11003 O O . ALA F 1 187 ? 68.997 -9.799 -22.536 1.00 32.96 187 ALA F O 1
ATOM 11005 N N . VAL F 1 188 ? 69.491 -11.957 -22.107 1.00 25.14 188 VAL F N 1
ATOM 11006 C CA . VAL F 1 188 ? 69.492 -11.765 -20.660 1.00 25.82 188 VAL F CA 1
ATOM 11007 C C . VAL F 1 188 ? 70.871 -11.937 -20.028 1.00 30.63 188 VAL F C 1
ATOM 11008 O O . VAL F 1 188 ? 70.984 -11.827 -18.796 1.00 30.98 188 VAL F O 1
ATOM 11012 N N . LYS F 1 189 ? 71.927 -12.173 -20.812 1.00 32.22 189 LYS F N 1
ATOM 11013 C CA . LYS F 1 189 ? 73.235 -12.367 -20.187 1.00 34.15 189 LYS F CA 1
ATOM 11014 C C . LYS F 1 189 ? 73.628 -11.173 -19.327 1.00 37.42 189 LYS F C 1
ATOM 11015 O O . LYS F 1 189 ? 74.271 -11.345 -18.285 1.00 36.87 189 LYS F O 1
ATOM 11021 N N . GLU F 1 190 ? 73.234 -9.963 -19.699 1.00 36.98 190 GLU F N 1
ATOM 11022 C CA . GLU F 1 190 ? 73.405 -8.886 -18.737 1.00 44.18 190 GLU F CA 1
ATOM 11023 C C . GLU F 1 190 ? 72.199 -7.956 -18.688 1.00 42.59 190 GLU F C 1
ATOM 11024 O O . GLU F 1 190 ? 71.416 -7.841 -19.637 1.00 44.07 190 GLU F O 1
ATOM 11030 N N . ALA F 1 191 ? 72.070 -7.301 -17.540 1.00 39.96 191 ALA F N 1
ATOM 11031 C CA . ALA F 1 191 ? 70.887 -6.524 -17.209 1.00 42.56 191 ALA F CA 1
ATOM 11032 C C . ALA F 1 191 ? 70.711 -5.340 -18.158 1.00 40.20 191 ALA F C 1
ATOM 11033 O O . ALA F 1 191 ? 71.671 -4.708 -18.596 1.00 38.99 191 ALA F O 1
ATOM 11035 N N . GLN F 1 192 ? 69.460 -5.024 -18.460 1.00 39.34 192 GLN F N 1
ATOM 11036 C CA . GLN F 1 192 ? 69.156 -3.898 -19.328 1.00 41.18 192 GLN F CA 1
ATOM 11037 C C . GLN F 1 192 ? 68.132 -3.003 -18.656 1.00 40.27 192 GLN F C 1
ATOM 11038 O O . GLN F 1 192 ? 67.355 -3.443 -17.805 1.00 42.41 192 GLN F O 1
ATOM 11044 N N . SER F 1 193 ? 68.135 -1.737 -19.069 1.00 38.81 193 SER F N 1
ATOM 11045 C CA . SER F 1 193 ? 67.192 -0.742 -18.577 1.00 41.86 193 SER F CA 1
ATOM 11046 C C . SER F 1 193 ? 65.809 -0.864 -19.216 1.00 39.63 193 SER F C 1
ATOM 11047 O O . SER F 1 193 ? 64.894 -0.137 -18.810 1.00 40.73 193 SER F O 1
ATOM 11050 N N . SER F 1 194 ? 65.623 -1.760 -20.184 1.00 32.05 194 SER F N 1
ATOM 11051 C CA . SER F 1 194 ? 64.315 -1.926 -20.804 1.00 37.55 194 SER F CA 1
ATOM 11052 C C . SER F 1 194 ? 64.143 -3.371 -21.257 1.00 34.28 194 SER F C 1
ATOM 11053 O O . SER F 1 194 ? 65.067 -4.186 -21.180 1.00 35.25 194 SER F O 1
ATOM 11056 N N . GLY F 1 195 ? 62.950 -3.678 -21.748 1.00 30.71 195 GLY F N 1
ATOM 11057 C CA . GLY F 1 195 ? 62.628 -5.011 -22.213 1.00 28.10 195 GLY F CA 1
ATOM 11058 C C . GLY F 1 195 ? 61.739 -5.755 -21.233 1.00 26.91 195 GLY F C 1
ATOM 11059 O O . GLY F 1 195 ? 61.553 -5.364 -20.076 1.00 22.92 195 GLY F O 1
ATOM 11060 N N . ALA F 1 196 ? 61.197 -6.865 -21.732 1.00 24.97 196 ALA F N 1
ATOM 11061 C CA . ALA F 1 196 ? 60.191 -7.611 -20.981 1.00 27.35 196 ALA F CA 1
ATOM 11062 C C . ALA F 1 196 ? 60.757 -8.152 -19.662 1.00 24.31 196 ALA F C 1
ATOM 11063 O O . ALA F 1 196 ? 60.109 -8.043 -18.615 1.00 25.01 196 ALA F O 1
ATOM 11065 N N . VAL F 1 197 ? 61.966 -8.733 -19.682 1.00 22.25 197 VAL F N 1
ATOM 11066 C CA . VAL F 1 197 ? 62.538 -9.283 -18.446 1.00 21.48 197 VAL F CA 1
ATOM 11067 C C . VAL F 1 197 ? 62.760 -8.173 -17.423 1.00 23.13 197 VAL F C 1
ATOM 11068 O O . VAL F 1 197 ? 62.425 -8.309 -16.236 1.00 22.24 197 VAL F O 1
ATOM 11072 N N . HIS F 1 198 ? 63.333 -7.056 -17.866 1.00 26.09 198 HIS F N 1
ATOM 11073 C CA . HIS F 1 198 ? 63.583 -5.941 -16.957 1.00 27.69 198 HIS F CA 1
ATOM 11074 C C . HIS F 1 198 ? 62.287 -5.442 -16.319 1.00 27.37 198 HIS F C 1
ATOM 11075 O O . HIS F 1 198 ? 62.231 -5.206 -15.106 1.00 26.07 198 HIS F O 1
ATOM 11082 N N . ASP F 1 199 ? 61.237 -5.258 -17.128 1.00 24.42 199 ASP F N 1
ATOM 11083 C CA . ASP F 1 199 ? 59.962 -4.786 -16.587 1.00 27.10 199 ASP F CA 1
ATOM 11084 C C . ASP F 1 199 ? 59.361 -5.795 -15.614 1.00 27.52 199 ASP F C 1
ATOM 11085 O O . ASP F 1 199 ? 58.833 -5.409 -14.568 1.00 29.09 199 ASP F O 1
ATOM 11090 N N . ALA F 1 200 ? 59.435 -7.092 -15.936 1.00 21.39 200 ALA F N 1
ATOM 11091 C CA . ALA F 1 200 ? 58.940 -8.102 -15.010 1.00 27.04 200 ALA F CA 1
ATOM 11092 C C . ALA F 1 200 ? 59.688 -8.054 -13.681 1.00 25.08 200 ALA F C 1
ATOM 11093 O O . ALA F 1 200 ? 59.066 -8.029 -12.612 1.00 22.45 200 ALA F O 1
ATOM 11095 N N . LEU F 1 201 ? 61.032 -8.082 -13.725 1.00 24.37 201 LEU F N 1
ATOM 11096 C CA . LEU F 1 201 ? 61.791 -8.091 -12.477 1.00 24.70 201 LEU F CA 1
ATOM 11097 C C . LEU F 1 201 ? 61.548 -6.813 -11.691 1.00 23.70 201 LEU F C 1
ATOM 11098 O O . LEU F 1 201 ? 61.455 -6.848 -10.463 1.00 27.13 201 LEU F O 1
ATOM 11103 N N . LEU F 1 202 ? 61.414 -5.679 -12.384 1.00 23.99 202 LEU F N 1
ATOM 11104 C CA . LEU F 1 202 ? 61.147 -4.416 -11.700 1.00 25.09 202 LEU F CA 1
ATOM 11105 C C . LEU F 1 202 ? 59.774 -4.434 -11.045 1.00 25.78 202 LEU F C 1
ATOM 11106 O O . LEU F 1 202 ? 59.616 -3.990 -9.905 1.00 24.65 202 LEU F O 1
ATOM 11111 N N . THR F 1 203 ? 58.772 -4.952 -11.753 1.00 24.66 203 THR F N 1
ATOM 11112 C CA . THR F 1 203 ? 57.453 -5.120 -11.164 1.00 25.67 203 THR F CA 1
ATOM 11113 C C . THR F 1 203 ? 57.512 -5.995 -9.909 1.00 25.86 203 THR F C 1
ATOM 11114 O O . THR F 1 203 ? 56.904 -5.666 -8.885 1.00 27.40 203 THR F O 1
ATOM 11118 N N . ASN F 1 204 ? 58.238 -7.122 -9.972 1.00 24.62 204 ASN F N 1
ATOM 11119 C CA . ASN F 1 204 ? 58.369 -7.984 -8.795 1.00 26.97 204 ASN F CA 1
ATOM 11120 C C . ASN F 1 204 ? 59.006 -7.226 -7.635 1.00 28.88 204 ASN F C 1
ATOM 11121 O O . ASN F 1 204 ? 58.590 -7.371 -6.475 1.00 25.93 204 ASN F O 1
ATOM 11126 N N . GLN F 1 205 ? 60.014 -6.405 -7.939 1.00 25.82 205 GLN F N 1
ATOM 11127 C CA . GLN F 1 205 ? 60.666 -5.608 -6.916 1.00 28.35 205 GLN F CA 1
ATOM 11128 C C . GLN F 1 205 ? 59.691 -4.624 -6.285 1.00 27.68 205 GLN F C 1
ATOM 11129 O O . GLN F 1 205 ? 59.602 -4.523 -5.054 1.00 27.96 205 GLN F O 1
ATOM 11135 N N . ALA F 1 206 ? 58.947 -3.887 -7.118 1.00 23.74 206 ALA F N 1
ATOM 11136 C CA . ALA F 1 206 ? 57.972 -2.936 -6.593 1.00 25.27 206 ALA F CA 1
ATOM 11137 C C . ALA F 1 206 ? 56.935 -3.642 -5.726 1.00 28.86 206 ALA F C 1
ATOM 11138 O O . ALA F 1 206 ? 56.609 -3.173 -4.626 1.00 29.93 206 ALA F O 1
ATOM 11140 N N . LEU F 1 207 ? 56.421 -4.786 -6.197 1.00 26.66 207 LEU F N 1
ATOM 11141 C CA . LEU F 1 207 ? 55.476 -5.561 -5.396 1.00 28.18 207 LEU F CA 1
ATOM 11142 C C . LEU F 1 207 ? 56.083 -5.955 -4.048 1.00 30.09 207 LEU F C 1
ATOM 11143 O O . LEU F 1 207 ? 55.458 -5.789 -2.993 1.00 27.82 207 LEU F O 1
ATOM 11148 N N . ALA F 1 208 ? 57.308 -6.478 -4.060 1.00 28.04 208 ALA F N 1
ATOM 11149 C CA . ALA F 1 208 ? 57.936 -6.882 -2.807 1.00 27.01 208 ALA F CA 1
ATOM 11150 C C . ALA F 1 208 ? 58.079 -5.697 -1.863 1.00 31.40 208 ALA F C 1
ATOM 11151 O O . ALA F 1 208 ? 57.809 -5.814 -0.662 1.00 31.22 208 ALA F O 1
ATOM 11153 N N . GLN F 1 209 ? 58.510 -4.546 -2.384 1.00 30.61 209 GLN F N 1
ATOM 11154 C CA . GLN F 1 209 ? 58.641 -3.368 -1.536 1.00 32.27 209 GLN F CA 1
ATOM 11155 C C . GLN F 1 209 ? 57.285 -2.952 -0.969 1.00 34.82 209 GLN F C 1
ATOM 11156 O O . GLN F 1 209 ? 57.177 -2.605 0.212 1.00 34.76 209 GLN F O 1
ATOM 11162 N N . HIS F 1 210 ? 56.236 -3.006 -1.798 1.00 35.37 210 HIS F N 1
ATOM 11163 C CA . HIS F 1 210 ? 54.882 -2.709 -1.331 1.00 36.27 210 HIS F CA 1
ATOM 11164 C C . HIS F 1 210 ? 54.429 -3.680 -0.235 1.00 33.30 210 HIS F C 1
ATOM 11165 O O . HIS F 1 210 ? 53.691 -3.292 0.679 1.00 35.64 210 HIS F O 1
ATOM 11172 N N . MET F 1 211 ? 54.840 -4.945 -0.317 1.00 29.27 211 MET F N 1
ATOM 11173 C CA . MET F 1 211 ? 54.509 -5.928 0.712 1.00 30.83 211 MET F CA 1
ATOM 11174 C C . MET F 1 211 ? 55.403 -5.804 1.943 1.00 33.87 211 MET F C 1
ATOM 11175 O O . MET F 1 211 ? 55.179 -6.513 2.925 1.00 35.93 211 MET F O 1
ATOM 11180 N N . ASP F 1 212 ? 56.388 -4.906 1.912 1.00 30.99 212 ASP F N 1
ATOM 11181 C CA . ASP F 1 212 ? 57.456 -4.811 2.904 1.00 35.39 212 ASP F CA 1
ATOM 11182 C C . ASP F 1 212 ? 58.216 -6.126 3.071 1.00 34.71 212 ASP F C 1
ATOM 11183 O O . ASP F 1 212 ? 58.700 -6.430 4.163 1.00 36.46 212 ASP F O 1
ATOM 11188 N N . PHE F 1 213 ? 58.335 -6.909 2.001 1.00 30.58 213 PHE F N 1
ATOM 11189 C CA . PHE F 1 213 ? 59.263 -8.039 1.961 1.00 36.01 213 PHE F CA 1
ATOM 11190 C C . PHE F 1 213 ? 60.656 -7.522 1.629 1.00 37.19 213 PHE F C 1
ATOM 11191 O O . PHE F 1 213 ? 60.988 -7.314 0.463 1.00 40.05 213 PHE F O 1
ATOM 11199 N N . SER F 1 214 ? 61.484 -7.320 2.642 1.00 42.50 214 SER F N 1
ATOM 11200 C CA . SER F 1 214 ? 62.883 -6.993 2.410 1.00 45.96 214 SER F CA 1
ATOM 11201 C C . SER F 1 214 ? 63.812 -8.207 2.533 1.00 50.68 214 SER F C 1
ATOM 11202 O O . SER F 1 214 ? 65.024 -8.054 2.350 1.00 53.40 214 SER F O 1
ATOM 11205 N N . GLY F 1 215 ? 63.271 -9.412 2.808 1.00 47.52 215 GLY F N 1
ATOM 11206 C CA . GLY F 1 215 ? 64.056 -10.630 2.817 1.00 42.61 215 GLY F CA 1
ATOM 11207 C C . GLY F 1 215 ? 63.352 -11.748 2.060 1.00 42.20 215 GLY F C 1
ATOM 11208 O O . GLY F 1 215 ? 62.182 -11.635 1.681 1.00 38.31 215 GLY F O 1
ATOM 11209 N N . THR F 1 216 ? 64.097 -12.822 1.817 1.00 39.80 216 THR F N 1
ATOM 11210 C CA . THR F 1 216 ? 63.576 -14.045 1.225 1.00 40.97 216 THR F CA 1
ATOM 11211 C C . THR F 1 216 ? 63.880 -15.224 2.137 1.00 39.95 216 THR F C 1
ATOM 11212 O O . THR F 1 216 ? 64.832 -15.181 2.927 1.00 48.77 216 THR F O 1
ATOM 11216 N N . PRO F 1 217 ? 63.095 -16.314 2.044 1.00 42.80 217 PRO F N 1
ATOM 11217 C CA . PRO F 1 217 ? 61.910 -16.332 1.169 1.00 42.94 217 PRO F CA 1
ATOM 11218 C C . PRO F 1 217 ? 60.775 -15.473 1.740 1.00 38.70 217 PRO F C 1
ATOM 11219 O O . PRO F 1 217 ? 60.877 -14.981 2.868 1.00 37.91 217 PRO F O 1
ATOM 11223 N N . ALA F 1 218 ? 59.703 -15.291 0.979 1.00 35.47 218 ALA F N 1
ATOM 11224 C CA . ALA F 1 218 ? 58.457 -14.861 1.590 1.00 34.65 218 ALA F CA 1
ATOM 11225 C C . ALA F 1 218 ? 57.321 -15.571 0.871 1.00 32.37 218 ALA F C 1
ATOM 11226 O O . ALA F 1 218 ? 57.398 -15.830 -0.331 1.00 28.85 218 ALA F O 1
ATOM 11228 N N . PHE F 1 219 ? 56.289 -15.919 1.623 1.00 33.56 219 PHE F N 1
ATOM 11229 C CA . PHE F 1 219 ? 55.158 -16.673 1.111 1.00 32.58 219 PHE F CA 1
ATOM 11230 C C . PHE F 1 219 ? 53.883 -15.900 1.383 1.00 28.14 219 PHE F C 1
ATOM 11231 O O . PHE F 1 219 ? 53.690 -15.374 2.479 1.00 28.69 219 PHE F O 1
ATOM 11239 N N . VAL F 1 220 ? 53.029 -15.829 0.372 1.00 29.66 220 VAL F N 1
ATOM 11240 C CA . VAL F 1 220 ? 51.664 -15.358 0.509 1.00 27.56 220 VAL F CA 1
ATOM 11241 C C . VAL F 1 220 ? 50.767 -16.480 0.014 1.00 30.33 220 VAL F C 1
ATOM 11242 O O . VAL F 1 220 ? 50.944 -16.957 -1.113 1.00 27.00 220 VAL F O 1
ATOM 11246 N N . VAL F 1 221 ? 49.827 -16.913 0.864 1.00 31.22 221 VAL F N 1
ATOM 11247 C CA . VAL F 1 221 ? 48.811 -17.906 0.522 1.00 33.68 221 VAL F CA 1
ATOM 11248 C C . VAL F 1 221 ? 47.443 -17.252 0.684 1.00 36.27 221 VAL F C 1
ATOM 11249 O O . VAL F 1 221 ? 47.141 -16.700 1.748 1.00 38.50 221 VAL F O 1
ATOM 11253 N N . MET F 1 222 ? 46.614 -17.313 -0.359 1.00 33.51 222 MET F N 1
ATOM 11254 C CA . MET F 1 222 ? 45.377 -16.539 -0.344 1.00 39.14 222 MET F CA 1
ATOM 11255 C C . MET F 1 222 ? 44.425 -17.086 -1.396 1.00 40.62 222 MET F C 1
ATOM 11256 O O . MET F 1 222 ? 44.876 -17.594 -2.431 1.00 40.51 222 MET F O 1
ATOM 11261 N N . PRO F 1 223 ? 43.114 -16.986 -1.172 1.00 43.09 223 PRO F N 1
ATOM 11262 C CA . PRO F 1 223 ? 42.159 -17.333 -2.231 1.00 40.52 223 PRO F CA 1
ATOM 11263 C C . PRO F 1 223 ? 42.294 -16.401 -3.425 1.00 40.72 223 PRO F C 1
ATOM 11264 O O . PRO F 1 223 ? 42.670 -15.235 -3.301 1.00 41.59 223 PRO F O 1
ATOM 11268 N N . GLN F 1 224 ? 41.982 -16.923 -4.600 1.00 43.03 224 GLN F N 1
ATOM 11269 C CA . GLN F 1 224 ? 42.050 -16.075 -5.780 1.00 46.30 224 GLN F CA 1
ATOM 11270 C C . GLN F 1 224 ? 40.788 -15.250 -5.997 1.00 48.30 224 GLN F C 1
ATOM 11271 O O . GLN F 1 224 ? 40.832 -14.286 -6.768 1.00 52.57 224 GLN F O 1
ATOM 11277 N N . THR F 1 225 ? 39.677 -15.603 -5.354 1.00 51.11 225 THR F N 1
ATOM 11278 C CA . THR F 1 225 ? 38.479 -14.776 -5.393 1.00 58.40 225 THR F CA 1
ATOM 11279 C C . THR F 1 225 ? 38.795 -13.366 -4.916 1.00 59.51 225 THR F C 1
ATOM 11280 O O . THR F 1 225 ? 39.798 -13.116 -4.253 1.00 64.97 225 THR F O 1
ATOM 11284 N N . GLN F 1 226 ? 37.909 -12.437 -5.245 1.00 67.71 226 GLN F N 1
ATOM 11285 C CA . GLN F 1 226 ? 38.117 -11.041 -4.895 1.00 76.59 226 GLN F CA 1
ATOM 11286 C C . GLN F 1 226 ? 37.247 -10.580 -3.727 1.00 85.25 226 GLN F C 1
ATOM 11287 O O . GLN F 1 226 ? 37.061 -9.374 -3.545 1.00 90.77 226 GLN F O 1
ATOM 11293 N N . ASP F 1 227 ? 36.721 -11.499 -2.914 1.00 88.82 227 ASP F N 1
ATOM 11294 C CA . ASP F 1 227 ? 35.822 -11.061 -1.846 1.00 97.78 227 ASP F CA 1
ATOM 11295 C C . ASP F 1 227 ? 36.590 -10.391 -0.702 1.00 98.65 227 ASP F C 1
ATOM 11296 O O . ASP F 1 227 ? 36.159 -9.351 -0.185 1.00 92.78 227 ASP F O 1
ATOM 11301 N N . GLY F 1 228 ? 37.731 -10.954 -0.304 1.00 96.81 228 GLY F N 1
ATOM 11302 C CA . GLY F 1 228 ? 38.564 -10.321 0.704 1.00 88.56 228 GLY F CA 1
ATOM 11303 C C . GLY F 1 228 ? 38.284 -10.713 2.144 1.00 88.80 228 GLY F C 1
ATOM 11304 O O . GLY F 1 228 ? 38.004 -9.850 2.983 1.00 88.30 228 GLY F O 1
ATOM 11305 N N . ASP F 1 229 ? 38.361 -12.009 2.446 1.00 78.18 229 ASP F N 1
ATOM 11306 C CA . ASP F 1 229 ? 38.269 -12.504 3.819 1.00 69.91 229 ASP F CA 1
ATOM 11307 C C . ASP F 1 229 ? 39.690 -12.596 4.367 1.00 65.80 229 ASP F C 1
ATOM 11308 O O . ASP F 1 229 ? 40.448 -13.507 4.018 1.00 56.92 229 ASP F O 1
ATOM 11313 N N . VAL F 1 230 ? 40.054 -11.641 5.228 1.00 67.24 230 VAL F N 1
ATOM 11314 C CA . VAL F 1 230 ? 41.408 -11.613 5.777 1.00 62.63 230 VAL F CA 1
ATOM 11315 C C . VAL F 1 230 ? 41.722 -12.908 6.509 1.00 57.73 230 VAL F C 1
ATOM 11316 O O . VAL F 1 230 ? 42.886 -13.326 6.572 1.00 57.77 230 VAL F O 1
ATOM 11320 N N . LYS F 1 231 ? 40.710 -13.568 7.068 1.00 53.41 231 LYS F N 1
ATOM 11321 C CA . LYS F 1 231 ? 41.048 -14.756 7.834 1.00 56.67 231 LYS F CA 1
ATOM 11322 C C . LYS F 1 231 ? 41.396 -15.944 6.955 1.00 58.46 231 LYS F C 1
ATOM 11323 O O . LYS F 1 231 ? 41.757 -16.997 7.492 1.00 64.70 231 LYS F O 1
ATOM 11329 N N . ARG F 1 232 ? 41.339 -15.813 5.632 1.00 55.99 232 ARG F N 1
ATOM 11330 C CA . ARG F 1 232 ? 41.796 -16.876 4.746 1.00 52.47 232 ARG F CA 1
ATOM 11331 C C . ARG F 1 232 ? 43.162 -16.580 4.133 1.00 46.88 232 ARG F C 1
ATOM 11332 O O . ARG F 1 232 ? 43.620 -17.348 3.284 1.00 45.27 232 ARG F O 1
ATOM 11340 N N . VAL F 1 233 ? 43.819 -15.491 4.541 1.00 42.85 233 VAL F N 1
ATOM 11341 C CA . VAL F 1 233 ? 45.117 -15.093 4.008 1.00 41.84 233 VAL F CA 1
ATOM 11342 C C . VAL F 1 233 ? 46.187 -15.413 5.040 1.00 40.02 233 VAL F C 1
ATOM 11343 O O . VAL F 1 233 ? 45.997 -15.169 6.232 1.00 37.63 233 VAL F O 1
ATOM 11347 N N . THR F 1 234 ? 47.313 -15.960 4.577 1.00 37.48 234 THR F N 1
ATOM 11348 C CA . THR F 1 234 ? 48.466 -16.261 5.421 1.00 37.56 234 THR F CA 1
ATOM 11349 C C . THR F 1 234 ? 49.702 -15.709 4.723 1.00 36.38 234 THR F C 1
ATOM 11350 O O . THR F 1 234 ? 49.990 -16.087 3.584 1.00 32.79 234 THR F O 1
ATOM 11354 N N . VAL F 1 235 ? 50.419 -14.804 5.386 1.00 34.26 235 VAL F N 1
ATOM 11355 C CA . VAL F 1 235 ? 51.695 -14.299 4.898 1.00 31.74 235 VAL F CA 1
ATOM 11356 C C . VAL F 1 235 ? 52.791 -14.818 5.821 1.00 34.02 235 VAL F C 1
ATOM 11357 O O . VAL F 1 235 ? 52.697 -14.665 7.045 1.00 34.41 235 VAL F O 1
ATOM 11361 N N . ILE F 1 236 ? 53.813 -15.426 5.245 1.00 31.21 236 ILE F N 1
ATOM 11362 C CA . ILE F 1 236 ? 54.927 -15.993 6.001 1.00 33.59 236 ILE F CA 1
ATOM 11363 C C . ILE F 1 236 ? 56.219 -15.355 5.505 1.00 34.05 236 ILE F C 1
ATOM 11364 O O . ILE F 1 236 ? 56.752 -15.745 4.467 1.00 32.71 236 ILE F O 1
ATOM 11369 N N . PRO F 1 237 ? 56.779 -14.374 6.242 1.00 38.88 237 PRO F N 1
ATOM 11370 C CA . PRO F 1 237 ? 57.966 -13.642 5.801 1.00 34.58 237 PRO F CA 1
ATOM 11371 C C . PRO F 1 237 ? 59.277 -14.352 6.118 1.00 39.25 237 PRO F C 1
ATOM 11372 O O . PRO F 1 237 ? 60.187 -13.790 6.722 1.00 46.01 237 PRO F O 1
ATOM 11376 N N . GLY F 1 238 ? 59.365 -15.614 5.728 1.00 40.22 238 GLY F N 1
ATOM 11377 C CA . GLY F 1 238 ? 60.550 -16.391 6.027 1.00 41.44 238 GLY F CA 1
ATOM 11378 C C . GLY F 1 238 ? 60.269 -17.850 5.763 1.00 38.94 238 GLY F C 1
ATOM 11379 O O . GLY F 1 238 ? 59.192 -18.218 5.290 1.00 39.40 238 GLY F O 1
ATOM 11380 N N . SER F 1 239 ? 61.261 -18.674 6.082 1.00 39.60 239 SER F N 1
ATOM 11381 C CA . SER F 1 239 ? 61.161 -20.116 5.896 1.00 42.91 239 SER F CA 1
ATOM 11382 C C . SER F 1 239 ? 60.119 -20.724 6.836 1.00 45.72 239 SER F C 1
ATOM 11383 O O . SER F 1 239 ? 59.776 -20.155 7.876 1.00 45.66 239 SER F O 1
ATOM 11386 N N . THR F 1 240 ? 59.635 -21.911 6.477 1.00 44.63 240 THR F N 1
ATOM 11387 C CA . THR F 1 240 ? 58.568 -22.559 7.238 1.00 44.57 240 THR F CA 1
ATOM 11388 C C . THR F 1 240 ? 58.539 -24.043 6.874 1.00 44.27 240 THR F C 1
ATOM 11389 O O . THR F 1 240 ? 59.424 -24.541 6.175 1.00 47.76 240 THR F O 1
ATOM 11393 N N . THR F 1 241 ? 57.522 -24.756 7.349 1.00 45.66 241 THR F N 1
ATOM 11394 C CA . THR F 1 241 ? 57.399 -26.193 7.127 1.00 46.25 241 THR F CA 1
ATOM 11395 C C . THR F 1 241 ? 56.343 -26.499 6.068 1.00 47.82 241 THR F C 1
ATOM 11396 O O . THR F 1 241 ? 55.474 -25.679 5.753 1.00 46.56 241 THR F O 1
ATOM 11400 N N . GLN F 1 242 ? 56.418 -27.717 5.528 1.00 42.61 242 GLN F N 1
ATOM 11401 C CA . GLN F 1 242 ? 55.400 -28.160 4.582 1.00 45.73 242 GLN F CA 1
ATOM 11402 C C . GLN F 1 242 ? 54.019 -28.160 5.226 1.00 50.29 242 GLN F C 1
ATOM 11403 O O . GLN F 1 242 ? 53.022 -27.769 4.604 1.00 46.78 242 GLN F O 1
ATOM 11409 N N . ASP F 1 243 ? 53.936 -28.625 6.473 1.00 50.33 243 ASP F N 1
ATOM 11410 C CA . ASP F 1 243 ? 52.641 -28.728 7.134 1.00 52.82 243 ASP F CA 1
ATOM 11411 C C . ASP F 1 243 ? 52.012 -27.347 7.290 1.00 50.97 243 ASP F C 1
ATOM 11412 O O . ASP F 1 243 ? 50.817 -27.156 7.031 1.00 53.45 243 ASP F O 1
ATOM 11417 N N . MET F 1 244 ? 52.812 -26.362 7.703 1.00 44.93 244 MET F N 1
ATOM 11418 C CA . MET F 1 244 ? 52.265 -25.025 7.911 1.00 47.16 244 MET F CA 1
ATOM 11419 C C . MET F 1 244 ? 51.782 -24.418 6.598 1.00 45.35 244 MET F C 1
ATOM 11420 O O . MET F 1 244 ? 50.691 -23.842 6.540 1.00 42.30 244 MET F O 1
ATOM 11425 N N . LEU F 1 245 ? 52.559 -24.570 5.524 1.00 42.95 245 LEU F N 1
ATOM 11426 C CA . LEU F 1 245 ? 52.085 -24.135 4.212 1.00 45.58 245 LEU F CA 1
ATOM 11427 C C . LEU F 1 245 ? 50.854 -24.923 3.782 1.00 44.99 245 LEU F C 1
ATOM 11428 O O . LEU F 1 245 ? 49.949 -24.378 3.136 1.00 42.29 245 LEU F O 1
ATOM 11433 N N . GLN F 1 246 ? 50.803 -26.211 4.120 1.00 45.00 246 GLN F N 1
ATOM 11434 C CA . GLN F 1 246 ? 49.630 -26.996 3.767 1.00 46.21 246 GLN F CA 1
ATOM 11435 C C . GLN F 1 246 ? 48.401 -26.506 4.520 1.00 44.19 246 GLN F C 1
ATOM 11436 O O . GLN F 1 246 ? 47.296 -26.483 3.964 1.00 44.57 246 GLN F O 1
ATOM 11442 N N . MET F 1 247 ? 48.579 -26.107 5.785 1.00 44.95 247 MET F N 1
ATOM 11443 C CA . MET F 1 247 ? 47.484 -25.495 6.539 1.00 51.01 247 MET F CA 1
ATOM 11444 C C . MET F 1 247 ? 47.026 -24.198 5.881 1.00 45.07 247 MET F C 1
ATOM 11445 O O . MET F 1 247 ? 45.822 -23.962 5.717 1.00 44.50 247 MET F O 1
ATOM 11450 N N . ALA F 1 248 ? 47.979 -23.329 5.524 1.00 43.01 248 ALA F N 1
ATOM 11451 C CA . ALA F 1 248 ? 47.637 -22.082 4.848 1.00 39.78 248 ALA F CA 1
ATOM 11452 C C . ALA F 1 248 ? 46.824 -22.358 3.591 1.00 45.11 248 ALA F C 1
ATOM 11453 O O . ALA F 1 248 ? 45.781 -21.731 3.360 1.00 44.61 248 ALA F O 1
ATOM 11455 N N . ILE F 1 249 ? 47.278 -23.321 2.778 1.00 43.30 249 ILE F N 1
ATOM 11456 C CA . ILE F 1 249 ? 46.524 -23.710 1.588 1.00 45.26 249 ILE F CA 1
ATOM 11457 C C . ILE F 1 249 ? 45.109 -24.121 1.967 1.00 45.40 249 ILE F C 1
ATOM 11458 O O . ILE F 1 249 ? 44.130 -23.664 1.361 1.00 46.51 249 ILE F O 1
ATOM 11463 N N . GLN F 1 250 ? 44.978 -24.999 2.968 1.00 46.98 250 GLN F N 1
ATOM 11464 C CA . GLN F 1 250 ? 43.646 -25.446 3.378 1.00 48.88 250 GLN F CA 1
ATOM 11465 C C . GLN F 1 250 ? 42.802 -24.274 3.840 1.00 50.36 250 GLN F C 1
ATOM 11466 O O . GLN F 1 250 ? 41.614 -24.184 3.511 1.00 55.61 250 GLN F O 1
ATOM 11472 N N . LYS F 1 251 ? 43.394 -23.370 4.615 1.00 46.56 251 LYS F N 1
ATOM 11473 C CA . LYS F 1 251 ? 42.652 -22.199 5.056 1.00 50.66 251 LYS F CA 1
ATOM 11474 C C . LYS F 1 251 ? 42.225 -21.350 3.862 1.00 54.78 251 LYS F C 1
ATOM 11475 O O . LYS F 1 251 ? 41.099 -20.841 3.826 1.00 58.16 251 LYS F O 1
ATOM 11481 N N . ALA F 1 252 ? 43.100 -21.208 2.861 1.00 50.87 252 ALA F N 1
ATOM 11482 C CA . ALA F 1 252 ? 42.744 -20.425 1.687 1.00 51.22 252 ALA F CA 1
ATOM 11483 C C . ALA F 1 252 ? 41.800 -21.179 0.758 1.00 55.05 252 ALA F C 1
ATOM 11484 O O . ALA F 1 252 ? 41.050 -20.549 0.004 1.00 54.87 252 ALA F O 1
ATOM 11486 N N . LYS F 1 253 ? 41.816 -22.515 0.797 1.00 55.08 253 LYS F N 1
ATOM 11487 C CA . LYS F 1 253 ? 40.948 -23.290 -0.090 1.00 61.33 253 LYS F CA 1
ATOM 11488 C C . LYS F 1 253 ? 39.484 -23.215 0.343 1.00 68.74 253 LYS F C 1
ATOM 11489 O O . LYS F 1 253 ? 38.591 -23.057 -0.498 1.00 75.34 253 LYS F O 1
ATOM 11495 N N . GLY F 1 254 ? 39.215 -23.331 1.643 1.00 76.20 254 GLY F N 1
ATOM 11496 C CA . GLY F 1 254 ? 37.849 -23.311 2.144 1.00 78.60 254 GLY F CA 1
ATOM 11497 C C . GLY F 1 254 ? 37.602 -22.303 3.251 1.00 82.08 254 GLY F C 1
ATOM 11498 O O . GLY F 1 254 ? 38.022 -22.503 4.396 1.00 84.11 254 GLY F O 1
#

CATH classification: 3.40.30.10

Solvent-accessible surface area: 59464 Å² total; per-residue (Å²): 110,44,12,48,48,90,97,0,2,60,56,0,11,48,56,0,64,78,92,48,88,132,0,0,94,26,0,0,54,17,0,14,97,68,0,89,9,2,91,46,0,2,74,21,10,2,98,105,39,44,89,56,41,35,113,54,5,8,102,45,0,34,122,32,56,66,77,0,18,33,96,86,10,17,11,20,35,61,111,158,6,106,0,0,0,0,10,3,12,2,7,5,0,9,8,11,19,119,5,15,84,38,16,44,78,1,20,155,64,5,100,68,1,11,1,0,2,3,10,1,4,24,26,89,87,14,81,66,16,5,4,0,0,4,26,0,0,49,54,0,48,114,73,93,29,16,79,73,0,16,68,0,10,43,25,2,16,85,54,54,84,33,62,54,57,4,65,51,134,22,0,41,61,36,0,94,138,39,11,73,114,107,39,26,59,62,8,88,133,29,29,100,78,60,61,57,16,100,30,0,83,71,8,19,45,7,0,104,100,0,59,0,32,19,7,2,1,10,0,0,2,8,17,86,135,64,63,61,75,144,31,2,24,3,9,7,6,8,9,39,57,104,74,0,48,118,4,0,94,82,0,51,81,120,107,86,33,61,1,8,60,32,0,18,62,56,0,53,74,93,36,80,89,0,0,93,15,0,14,72,16,1,10,102,53,0,75,36,0,36,38,0,8,61,43,21,7,62,104,67,64,18,18,18,45,11,46,6,9,73,45,0,29,128,47,50,86,68,0,22,23,101,81,9,0,13,25,36,46,120,165,7,122,1,0,2,0,8,0,9,1,5,0,8,29,74,5,21,150,8,8,72,34,12,51,65,1,26,145,64,4,96,102,1,14,1,0,1,0,1,19,24,29,12,42,80,56,42,94,23,0,6,6,0,1,32,0,0,1,19,0,48,81,55,65,29,13,77,99,0,29,76,0,10,33,29,2,16,84,54,52,71,34,38,30,54,4,65,97,134,25,0,46,61,29,0,122,148,35,9,68,116,108,48,10,56,54,6,96,132,73,106,107,78,39,62,19,60,72,24,29,92,58,4,80,42,3,0,100,89,0,19,6,32,22,15,4,0,4,0,0,0,3,29,65,147,106,35,48,28,134,42,8,29,5,26,34,23,42,22,58,56,32,31,1,26,4,3,0,40,83,0,66,83,88,132,22,4,46,47,0,10,58,63,1,60,76,88,31,77,120,0,0,95,27,0,21,94,21,0,17,93,64,3,106,8,0,45,39,0,30,97,24,20,83,106,102,27,127,150,43,115,75,112,62,11,3,105,40,0,52,66,22,40,59,68,0,21,14,34,69,10,16,9,21,35,52,77,156,6,103,0,0,3,0,13,0,0,3,13,9,9,24,120,46,74,94,14,32,59,28,11,57,67,1,39,160,60,4,92,102,1,13,6,1,4,7,13,7,4,12,7,4,5,26,48,80,7,9,8,0,1,4,9,0,0,26,36,0,17,14,16,69,5,10,74,96,1,16,11,0,7,23,0,0,56,8,6,5,28,0,37,1,6,2,57,64,104,24,0,35,14,0,0,94,26,16,10,66,120,111,38,18,63,35,9,100,103,20,24,50,50,46,39,28,8,38,37,18,12,74,15,7,22,8,0,40,82,0,84,3,23,29,20,10,1,1,0,0,2,6,28,80,147,70,78,44,49,151,27,5,22,1,21,29,8,48,19,81,62,98,101,0,41,104,3,0,101,87,0,62,80,103,82,2,26,62,66,1,74,74,88,46,85,115,2,0,88,25,0,0,58,22,1,10,102,49,0,97,7,2,88,48,0,2,61,22,2,1,93,116,38,37,98,59,50,41,112,45,0,8,100,45,0,42,123,41,25,77,83,0,22,36,95,82,11,15,13,19,36,62,110,157,6,135,0,0,0,0,10,3,12,2,8,5,0,11,10,12,22,118,6,19,78,35,18,69,63,1,24,135,62,4,99,78,1,12,1,0,3,4,10,1,4,22,19,79,68,15,78,66,17,7,2,0,0,5,25,0,0,42,52,0,48,112,64,77,28,17,76,76,0,28,69,0,12,44,21,2,19,84,56,46,90,36,66,44,40,5,63,60,136,48,0,37,66,37,0,122,141,34,10,68,120,108,55,8,56,65,8,97,131,35,30,92,84,60,63,63,14,101,24,0,86,72,10,20,44,6,0,101,97,0,62,0,38,14,2,3,1,12,0,0,0,2,32,99,137,90,60,44,68,143,48,3,22,5,5,10,5,7,8,42,58,108,90,0,44,84,2,0,83,96,0,54,86,99,5,81,66,2,8,55,66,2,55,72,74,21,27,115,0,0,78,25,0,18,96,28,0,16,93,83,2,116,11,0,37,44,0,18,97,30,19,63,97,100,17,120,152,43,107,72,100,56,15,7,104,41,0,60,108,46,39,82,66,0,25,25,78,86,11,18,12,20,34,55,115,151,6,161,0,0,4,0,11,0,0,3,19,6,10,59,79,42,57,114,9,24,50,29,11,36,50,1,35,123,64,4,94,102,1,11,2,1,4,0,14,8,5,5,8,0,5,27,42,77,7,10,8,0,2,5,11,0,0,30,40,0,26,16,26,79,19,12,79,86,1,20,8,0,6,27,0,0,62,10,5,10,54,0,37,2,5,1,49,64,111,18,0,33,19,0,0,93,20,14,8,71,120,104,47,20,60,22,10,98,98,13,21,79,80,57,21,22,7,46,38,16,13,46,15,6,21,3,0,43,84,0,88,3,24,17,18,6,0,1,0,0,1,9,19,79,135,127,31,71,76,156,63,8,25,3,25,21,8,43,32,81,64,88,96,0,46,112,3,0,97,101,0,89,95,1,74,90,10,28,62,66,5,56,75,81,33,71,58,0,0,88,19,0,14,76,16,0,12,96,50,0,77,32,0,38,36,0,8,61,13,22,7,31,38,58,27,49,17,20,68,37,29,6,11,73,32,0,44,126,52,52,72,60,0,16,23,93,81,8,0,12,25,36,58,114,163,8,127,0,0,1,0,8,0,9,2,5,0,9,24,133,7,19,125,8,9,76,32,14,53,64,1,28,147,65,7,98,68,1,7,1,0,0,0,1,17,27,24,30,41,64,65,52,97,22,1,7,5,0,1,33,0,0,2,17,0,47,74,55,66,28,16,78,100,0,26,73,0,9,29,29,4,17,86,55,50,78,32,86,30,56,6,61,95,134,21,0,46,62,31,0,126,139,36,14,65,114,107,39,9,60,47,4,83,136,76,97,104,73,40,70,14,55,78,23,27,92,55,5,71,39,4,0,70,63,0,11,7,25,36,22,8,1,5,0,0,0,6,27,73,145,68,27,36,57,88,46,5,15,3,23,48,20,45,32,82,61,96,41,1,47,21,0,0,70,22,0,44,61

Secondary structure (DSSP, 8-state):
-EEEHHHHHHHHHHHHHHSHHHHHHHHHHHHHHSTHHHHHHHHHHHHHHHHHHHHHHHHHHHHTHHHHT-TTS-EES-TT-SEEEEEEE-TT-HHHHHHHHHHHHHHHH-TTSEEEEEE--SSGGGHHHHHHHHHHHHHHHHHH-HHHHHHHHHHHHHT---TT---HHHHHHHHTTTS-HHHHHHHHHHHHTTPPPHHHHHHHHHHHHTT-TT--EEEEEESS----GGG-EEEESS--HHHHHHHHHHHH-/--EEEHHHHHHHHHHHSTHHHHHHHHHHHHH-THHHHHHHHHHHHHHHHHHHHHHHHHHHHTHHHHT-TTS-EES-TT-SEEEEEEE-TT-HHHHHHHHHHHHHHHH-TTSEEEEEE--TTTTT-HHHHHHHHHHHHHHHHH-HHHHHHHHHHHHHT---TT---HHHHHHHHTTTS-HHHHHTTSS--SSSHHHHHHHHHHHHHHHHT--SS-EEEEEESSSS--GGG-EEE-S---HHHHHHHHHHHH-/--HHHHHHHHHHHS-HHHHHHHHHHHHH-THHHHHHHHHHHHHHHSS-HHHHHHHHHHTHHHHT-TTS-EES-TT-SEEEEEEE-TT-SSS---HHHHHHHHHH-TTSEEEEEE---TTS-HHHHHHHHHHHHHHHHHH-HHHHHHHHHHHHHHHHHHSS--HHHHHHHHTTTS-HHHHHHHHHHHHHTPPPHHHHHHHHHHHHTT--SS-EEEEEESS--S-GGG-EEE-S---HHHHHHHHHHHH-/-HHHHHHHHS-HHHHHHHHHHHHHSTHHHHHHHHHHHHHHHHHHHHHHHHHHHHTHHHHT-TTS-EES-TT-SEEEEEEE-TT-HHHHHHHHHHHHHHHH-TTSEEEEEE--SSGGGHHHHHHHHHHHHHHHHHH-HHHHHHHHHHHHHT---TT---HHHHHHHHTTTS-HHHHHHHHHHHHTTPPPHHHHHHHHHHHHTT-TT--EEEEEESS----GGG-EEEESS--HHHHHHHHHHHH-/-HHHHHHHHHHS-HHHHHHHHHHHHH-THHHHHHHHHHHHHHHHS-HHHHHHHHHHTHHHHS-TTS-EES-TT-SEEEEEEE-TT-TTS---HHHHHHHHHH-TTSEEEEEE---TTS-HHHHHHHHHHHHHHHHHH-HHHHHHHHHHHHHHHHHHSS--HHHHHHHHTTTS-HHHHHHHHHHHHHT---HHHHHHHHHHHHTT--SS-EEEEEESSTTS-GGG-EEE-S---HHHHHHHHHHH-/-HHHHHHHHHHS-HHHHHHHHHHHHHSTHHHHHHHHHHHHHHHHHHHHHHHHHHHHTHHHHT-TTS-EES-TT-SEEEEEEE-TT-HHHHHHHHHHHHHHHH-TTSEEEEEE--GGGTT-HHHHHHHHHHHHHHHHH-HHHHHHHHHHHHHT---TT---HHHHHHHHTTTS-HHHHHHHSS--SSSHHHHHHHHHHHHHHHTT--SS-EEEEEESSSS--GGG-EEE-S---HHHHHHHHHHHH-

Sequence (1487 aa):
DSAPTSQIGPTAEAYIVSHPDKVGEVVATYLAEHPEFLVAASETLHQRQQIAQQQAYVQLALQYRRAELLSSSSPSVGPNEAKAAVVMFFDYQCSWCSKMAPVVENLIKANPDTRFIFKEFPIFSSRWPVSGLAARVGEQVWLTQGGAKYLDWHNALYATGKVEGALTEHDVYTLAQHYLTPTQLAAVKEAQSSGAVHDALLTNQALAQHMDFSGTPAFVVMPQTQDGDVKRVTVIPGSTTQDMLQMAIQKAKGAPTSQIGPTAEAYIVSHPDKVGEVVATYLAEHPEFLVAASETLHQRQQIAQQQQAYVQLALQYRAELLSSSSPSVGPNEAKAAVVMFFDYQCSWCSKMAPVVENLIKANPDTRFIFKEFPIFSSRWPVSGLAARVGEQVWLTQGGAKYLDWHNALYATGKVEGALTEHDVYTLAQHYLTPTQLAAVKEAQSSGAVHDALLTNQALAQHMDFSGTPAFVVMPQTQDGDVKRVTVIPGSTTQDMLQMAIQKAKGSQIGPTAEAYIVSHPDKVGEVVATYLAEHPEEFLVAASETLHQRQQIAQQQAYVQLALQYRAELLSSSSPSVGPNEAKAAVVMMFFDYQCSWCSKMAPVVENLIKANPDTRFIFKEFPIFSSRWPVSGLAARVGEQVWLTQGGAKYLDDWHNALYATGKVEGALTEHDVYTLAQHYLTPTQLAAVKEAQSSGAVHDALLTNQALAQHMDFSGTPAFVVMPQTQDGDVKRVTVIPGSTTQDMLQMAIQKAKGPTAEAYIVSHPDKVGEVVATYLAEHPEFLVAASETLHQRQQIAQQQAYVQLALQYRRAELLSSSSPSVGPNEAKAAVVMFFDYQCSWCSKMAPVVENLIKANPDTRFIFKEFPIFSSRWPVSGLAARVGEQVWLTQGGAKYLDWHNALYATGKVEGALTEHDVYTLAQHYLTPTQLAAVKEAQSSGAVHDALLTNQALAQHMDFSGTPAFVVMPQTQDGDVKRVTVIPGSTTQDMLQMAIQKAKGIGPTAEAYIVSHPDKVGEVVATYLAEHPEFLVAASETLHQRQQIAQQQAYVQLALQYRAELLSSSSPSVGPNEAKAAVVMFFDYQCSWCSKMAPVVENLIKANPDTRFIFKEFPIFSSRWPVSGLAARVGEQVWLTQGGAKYLDWHNALYATGKVEGALTEHDVYTLAQHYLTPTQLAAVKEAQSSGAVHDALLTNQALAQHMDFSGTPAFVVMPQTQDGDVKRVTVIPGSTTQDMLQMAIQKAKIGPTAEAYIVSHPDKVGEVVATYLAEHPEFLVAASETLHQRQQIAQQQAYVQLALQYRAELLSSSSPSVGPNEAKAAVVMFFDYQCSWCSKMAPVVENLIKANPDTRFIFKEFPIFSSRWPVSGLAARVGEQVWLTQGGAKYLDWHNALYATGKVEGALTEHDVYTLAQHYLTPTQLAAVKEAQSSGAVHDALLTNQALAQHMDFSGTPAFVVMPQTQDGDVKRVTVIPGSTTQDMLQMAIQKAKG

InterPro domains:
  IPR012336 Thioredoxin-like fold [PF13462] (101-248)
  IPR013766 Thioredoxin domain [PS51352] (34-281)
  IPR036249 Thioredoxin-like superfamily [SSF52833] (97-277)

Organism: Salmonella typhimurium (strain LT2 / SGSC1412 / ATCC 700720) (NCBI:txid99287)

Foldseek 3Di:
DDDDPVCPVVVVVVVCVVVVVVVVVVVVVVCVVVVVVVVVVVVVVVVVVVVVVFLVLLVLCLVCLCLQLPPLFQKAADNQQQKEKRWEDELQALVLLVCLVLVVVLCVVCNSYMYTYQQEDLDPVCQLVSQLLVLLLSVLCVPPHRVRSSVLSNVSSVVSQHDPRDDSVNSLVSSPVRDPPVSSVVSVVCSVVVDGRVSHVSSQVSCVSSVQRSFIKMWMATSPNDSPSQLIGIGGSDDGSVVVVVSNVSRND/DDDDDDVVVVVVVCVVVVVVVVVVVVVVCVVVVVVVVVVVVVVVVVVVVVLFVVLLVLCLVCLCVQLPPLFAKAADNQQQKEKEKEDFLQPLLVLVCLVLVVVLCVVCRRYMYTYQHANLCCVVAVVSVLLLLLLSLLCVPPGRVLSSVSSSVSSVVVQHDRRDDPCSRVVSSVVRDPPVSSVVRNDDDPDDSSNVSNVSSNVSCVSSVLSDDIKMWMAGSDSPGDSQLIGIGNYHDGSVVVVVSNVSRSD/DDCVVVVVVVCVVVVPVVVVVVVVVCVVVVVVVVVVVVVLVVCLVPDDWLVLLVLCLVCVCVQLPPLFAKAADNQAQKEKRKEFELFCLPADDCLVLVVVLCVVCNHYMYTYQYEDFPPADVLLSQLLVLLLSVLCVPPGRVSSSVLSVVSSVQCNVVVGDDNVSNLVSSCVRDPPVSSVVSVVCSVVPDGRVSRVSSHVSCVSSSLNHPIWIWMATSDDDPDSQLIGTGSGDDGNVVVVVSNVSRND/DVVVVVCVVVVVVVVVVVVVVCVVVVPVVVVVVVVVVVVVVVVVFLVLLVLCLVCLCLQLPPLFAKAADNQAQKEKRWEDELQPLLLLVCVVLVVVVCVVCNRYIYTYQYEDLDPVCQLVSQLLRLLLSLLCVPPHRVSSVVLSNVSSVVVHHDPRDDPVNSLVSSVVRDPPVSSVVSVVVSVVVDGRVSHVSSQVSCVSSVQRSFIKMWMATSDDDPPSQLIGIGGSDDGSVVVVVSNVSRSD/DVVVVVVVCVVVVVVVVVVVVVVCVVPVCVVVVVVVVVVVVVVVDDWVVLLVLCLVCVCVQLPPLFAKAADNQQFKEKEKEFELFPQPADDCLVLVVVVCVVCNRYMYTYQYEDFPPADVLQSQLLVLLLSVLCVPPGRVSSVVLVVVSSVQCNVVVGDDSVSNLVSSVVRDPPVSSVVSVVVSVVVDDRDSRVSSHVSCVSSVQNDDIWIWMATSDPPDDSQLIGIGNGDDHSVVVVVSNVSRD/DVVVVVVVCVVPVVVVVVVVVVVCVVVVVVVVVVVVVVVVVVVVVLFLLLLVLCLVCVCLQLPPLFAKAADNQAFKEKGKEDFLQPLLVLVCLVLVVVVCVVCNRYMYTYQHANLCCVVAVVSVLLLLLLSLLCVPPNHVSSSVSVSVSSVVVHHDRRDDLCSRVVSSVVRDDPVSSVVRSDDDPDDDSNVSNVSSNVSCVSSVQSDDIKMWMATSDSPRDSQLIGIGNYHDGSVVVVVSNVSRND

Radius of gyration: 38.24 Å; Cα contacts (8 Å, |Δi|>4): 2475; chains: 6; bounding box: 134×89×84 Å